Protein 4G1K (pdb70)

Nearest PDB structures (foldseek):
  4g1k-assembly2_C  TM=1.004E+00  e=1.295E-50  Burkholderia thailandensis E264
  6w4u-assembly1_A  TM=9.487E-01  e=5.910E-30  Stenotrophomonas maltophilia K279a
  8w05-assembly3_D  TM=9.568E-01  e=1.115E-27  synthetic construct
  8w08-assembly1_A  TM=9.536E-01  e=1.677E-27  synthetic construct
  4x22-assembly1_A-2  TM=9.622E-01  e=1.246E-25  Leptospira interrogans serovar Icterohaemorrhagiae str. RGA

Structure (mmCIF, N/CA/C/O backbone):
data_4G1K
#
_entry.id   4G1K
#
_cell.length_a   79.510
_cell.length_b   94.750
_cell.length_c   170.610
_cell.angle_alpha   90.000
_cell.angle_beta   90.000
_cell.angle_gamma   90.000
#
_symmetry.space_group_name_H-M   'P 21 21 21'
#
loop_
_entity.id
_entity.type
_entity.pdbx_description
1 polymer 'Triosephosphate isomerase'
2 non-polymer 'SODIUM ION'
3 non-polymer 1,2-ETHANEDIOL
4 non-polymer 'ACETATE ION'
5 water water
#
loop_
_atom_site.group_PDB
_atom_site.id
_atom_site.type_symbol
_atom_site.label_atom_id
_atom_site.label_alt_id
_atom_site.label_comp_id
_atom_site.label_asym_id
_atom_site.label_entity_id
_atom_site.label_seq_id
_atom_site.pdbx_PDB_ins_code
_atom_site.Cartn_x
_atom_site.Cartn_y
_atom_site.Cartn_z
_atom_site.occupancy
_atom_site.B_iso_or_equiv
_atom_site.auth_seq_id
_atom_site.auth_comp_id
_atom_site.auth_asym_id
_atom_site.auth_atom_id
_atom_site.pdbx_PDB_model_num
ATOM 1 N N . GLN A 1 25 ? 11.386 12.626 50.473 1.00 56.66 4 GLN A N 1
ATOM 2 C CA . GLN A 1 25 ? 12.134 13.176 49.296 1.00 60.04 4 GLN A CA 1
ATOM 3 C C . GLN A 1 25 ? 12.214 12.139 48.137 1.00 55.46 4 GLN A C 1
ATOM 4 O O . GLN A 1 25 ? 12.972 11.178 48.207 1.00 55.82 4 GLN A O 1
ATOM 6 N N . ARG A 1 26 ? 11.399 12.353 47.097 1.00 49.14 5 ARG A N 1
ATOM 7 C CA . ARG A 1 26 ? 11.279 11.478 45.891 1.00 40.45 5 ARG A CA 1
ATOM 8 C C . ARG A 1 26 ? 12.238 11.902 44.780 1.00 36.94 5 ARG A C 1
ATOM 9 O O . ARG A 1 26 ? 12.702 13.041 44.753 1.00 39.85 5 ARG A O 1
ATOM 17 N N . ILE A 1 27 ? 12.505 11.005 43.841 1.00 32.71 6 ILE A N 1
ATOM 18 C CA . ILE A 1 27 ? 13.460 11.293 42.752 1.00 31.62 6 ILE A CA 1
ATOM 19 C C . ILE A 1 27 ? 12.831 12.250 41.703 1.00 29.18 6 ILE A C 1
ATOM 20 O O . ILE A 1 27 ? 11.765 11.966 41.143 1.00 26.29 6 ILE A O 1
ATOM 25 N N . LYS A 1 28 ? 13.525 13.354 41.449 1.00 27.90 7 LYS A N 1
ATOM 26 C CA . LYS A 1 28 ? 13.182 14.310 40.401 1.00 27.37 7 LYS A CA 1
ATOM 27 C C . LYS A 1 28 ? 13.767 13.813 39.063 1.00 26.90 7 LYS A C 1
ATOM 28 O O . LYS A 1 28 ? 14.932 13.359 38.996 1.00 28.28 7 LYS A O 1
ATOM 30 N N . ARG A 1 29 ? 12.960 13.837 37.996 1.00 24.74 8 ARG A N 1
ATOM 31 C CA . ARG A 1 29 ? 13.432 13.334 36.709 1.00 24.45 8 ARG A CA 1
ATOM 32 C C . ARG A 1 29 ? 12.953 14.180 35.525 1.00 23.30 8 ARG A C 1
ATOM 33 O O . ARG A 1 29 ? 11.790 14.607 35.493 1.00 21.16 8 ARG A O 1
ATOM 41 N N . VAL A 1 30 ? 13.857 14.407 34.567 1.00 22.10 9 VAL A N 1
ATOM 42 C CA . VAL A 1 30 ? 13.498 15.037 33.298 1.00 22.17 9 VAL A CA 1
ATOM 43 C C . VAL A 1 30 ? 13.985 14.107 32.173 1.00 21.68 9 VAL A C 1
ATOM 44 O O . VAL A 1 30 ? 15.177 13.855 32.032 1.00 21.46 9 VAL A O 1
ATOM 48 N N . ILE A 1 31 ? 13.033 13.542 31.437 1.00 20.73 10 ILE A N 1
ATOM 49 C CA . ILE A 1 31 ? 13.310 12.515 30.463 1.00 20.70 10 ILE A CA 1
ATOM 50 C C . ILE A 1 31 ? 12.757 12.982 29.138 1.00 20.89 10 ILE A C 1
ATOM 51 O O . ILE A 1 31 ? 11.559 13.273 29.016 1.00 20.26 10 ILE A O 1
ATOM 56 N N . GLY A 1 32 ? 13.624 13.044 28.134 1.00 20.64 11 GLY A N 1
ATOM 57 C CA . GLY A 1 32 ? 13.187 13.452 26.790 1.00 19.66 11 GLY A CA 1
ATOM 58 C C . GLY A 1 32 ? 12.676 12.291 25.977 1.00 19.02 11 GLY A C 1
ATOM 59 O O . GLY A 1 32 ? 13.285 11.218 25.933 1.00 19.06 11 GLY A O 1
ATOM 60 N N . ASN A 1 33 ? 11.532 12.471 25.366 1.00 18.20 12 ASN A N 1
ATOM 61 C CA . ASN A 1 33 ? 11.014 11.479 24.453 1.00 17.40 12 ASN A CA 1
ATOM 62 C C . ASN A 1 33 ? 11.205 12.074 23.085 1.00 16.93 12 ASN A C 1
ATOM 63 O O . ASN A 1 33 ? 10.427 12.923 22.652 1.00 16.96 12 ASN A O 1
ATOM 68 N N . TRP A 1 34 ? 12.223 11.602 22.377 1.00 17.20 13 TRP A N 1
ATOM 69 C CA . TRP A 1 34 ? 12.473 12.079 21.013 1.00 17.30 13 TRP A CA 1
ATOM 70 C C . TRP A 1 34 ? 11.397 11.706 20.014 1.00 17.58 13 TRP A C 1
ATOM 71 O O . TRP A 1 34 ? 11.311 12.359 18.953 1.00 18.69 13 TRP A O 1
ATOM 82 N N . LYS A 1 35 ? 10.575 10.688 20.331 1.00 16.14 14 LYS A N 1
ATOM 83 C CA . LYS A 1 35 ? 9.593 10.146 19.398 1.00 15.70 14 LYS A CA 1
ATOM 84 C C . LYS A 1 35 ? 10.332 9.758 18.129 1.00 16.16 14 LYS A C 1
ATOM 85 O O . LYS A 1 35 ? 11.445 9.294 18.235 1.00 16.99 14 LYS A O 1
ATOM 91 N N . MET A 1 36 ? 9.725 9.866 16.956 1.00 16.02 15 MET A N 1
ATOM 92 C CA . MET A 1 36 ? 10.337 9.340 15.755 1.00 16.06 15 MET A CA 1
ATOM 93 C C . MET A 1 36 ? 11.093 10.434 15.032 1.00 16.91 15 MET A C 1
ATOM 94 O O . MET A 1 36 ? 10.701 10.888 13.957 1.00 17.54 15 MET A O 1
ATOM 99 N N . HIS A 1 37 ? 12.192 10.836 15.645 1.00 17.87 16 HIS A N 1
ATOM 100 C CA . HIS A 1 37 ? 13.089 11.862 15.146 1.00 18.72 16 HIS A CA 1
ATOM 101 C C . HIS A 1 37 ? 14.515 11.398 15.345 1.00 18.88 16 HIS A C 1
ATOM 102 O O . HIS A 1 37 ? 14.804 10.641 16.262 1.00 18.69 16 HIS A O 1
ATOM 109 N N . GLY A 1 38 ? 15.406 11.805 14.457 1.00 18.99 17 GLY A N 1
ATOM 110 C CA . GLY A 1 38 ? 16.824 11.597 14.648 1.00 19.99 17 GLY A CA 1
ATOM 111 C C . GLY A 1 38 ? 17.489 10.726 13.602 1.00 20.02 17 GLY A C 1
ATOM 112 O O . GLY A 1 38 ? 16.909 9.745 13.102 1.00 22.47 17 GLY A O 1
ATOM 113 N N . ARG A 1 39 ? 18.688 11.141 13.249 1.00 20.06 18 ARG A N 1
ATOM 114 C CA . ARG A 1 39 ? 19.601 10.418 12.373 1.00 20.81 18 ARG A CA 1
ATOM 115 C C . ARG A 1 39 ? 20.972 10.500 13.041 1.00 20.00 18 ARG A C 1
ATOM 116 O O . ARG A 1 39 ? 21.189 11.366 13.891 1.00 19.12 18 ARG A O 1
ATOM 124 N N . LEU A 1 40 ? 21.894 9.628 12.645 1.00 20.25 19 LEU A N 1
ATOM 125 C CA . LEU A 1 40 ? 23.189 9.497 13.329 1.00 21.04 19 LEU A CA 1
ATOM 126 C C . LEU A 1 40 ? 23.862 10.841 13.636 1.00 22.44 19 LEU A C 1
ATOM 127 O O . LEU A 1 40 ? 24.197 11.133 14.799 1.00 22.78 19 LEU A O 1
ATOM 132 N N . SER A 1 41 ? 24.019 11.699 12.639 1.00 23.40 20 SER A N 1
ATOM 133 C CA . SER A 1 41 ? 24.870 12.861 12.902 1.00 25.76 20 SER A CA 1
ATOM 134 C C . SER A 1 41 ? 24.153 13.941 13.718 1.00 24.92 20 SER A C 1
ATOM 135 O O . SER A 1 41 ? 24.771 14.518 14.613 1.00 28.14 20 SER A O 1
ATOM 138 N N . GLY A 1 42 ? 22.860 14.157 13.496 1.00 22.90 21 GLY A N 1
ATOM 139 C CA . GLY A 1 42 ? 22.053 15.027 14.386 1.00 22.71 21 GLY A CA 1
ATOM 140 C C . GLY A 1 42 ? 21.943 14.492 15.836 1.00 22.99 21 GLY A C 1
ATOM 141 O O . GLY A 1 42 ? 21.972 15.264 16.788 1.00 21.45 21 GLY A O 1
ATOM 142 N N . ASN A 1 43 ? 21.834 13.162 15.988 1.00 22.76 22 ASN A N 1
ATOM 143 C CA . ASN A 1 43 ? 21.850 12.515 17.306 1.00 22.94 22 ASN A CA 1
ATOM 144 C C . ASN A 1 43 ? 23.174 12.811 18.042 1.00 25.17 22 ASN A C 1
ATOM 145 O O . ASN A 1 43 ? 23.175 13.120 19.237 1.00 25.37 22 ASN A O 1
ATOM 150 N N . GLN A 1 44 ? 24.290 12.714 17.338 1.00 26.60 23 GLN A N 1
ATOM 151 C CA . GLN A 1 44 ? 25.567 12.993 17.982 1.00 29.21 23 GLN A CA 1
ATOM 152 C C . GLN A 1 44 ? 25.657 14.446 18.454 1.00 27.34 23 GLN A C 1
ATOM 153 O O . GLN A 1 44 ? 26.116 14.715 19.548 1.00 26.68 23 GLN A O 1
ATOM 159 N N . ALA A 1 45 ? 25.184 15.372 17.642 1.00 27.76 24 ALA A N 1
ATOM 160 C CA . ALA A 1 45 ? 25.181 16.788 18.053 1.00 28.81 24 ALA A CA 1
ATOM 161 C C . ALA A 1 45 ? 24.316 16.999 19.297 1.00 27.83 24 ALA A C 1
ATOM 162 O O . ALA A 1 45 ? 24.780 17.599 20.259 1.00 30.68 24 ALA A O 1
ATOM 164 N N . LEU A 1 46 ? 23.075 16.511 19.290 1.00 27.18 25 LEU A N 1
ATOM 165 C CA . LEU A 1 46 ? 22.147 16.690 20.450 1.00 26.48 25 LEU A CA 1
ATOM 166 C C . LEU A 1 46 ? 22.692 16.039 21.718 1.00 27.25 25 LEU A C 1
ATOM 167 O O . LEU A 1 46 ? 22.720 16.659 22.780 1.00 27.49 25 LEU A O 1
ATOM 172 N N . LEU A 1 47 ? 23.226 14.825 21.570 1.00 27.97 26 LEU A N 1
ATOM 173 C CA . LEU A 1 47 ? 23.774 14.070 22.690 1.00 28.67 26 LEU A CA 1
ATOM 174 C C . LEU A 1 47 ? 24.998 14.740 23.286 1.00 33.02 26 LEU A C 1
ATOM 175 O O . LEU A 1 47 ? 25.093 14.808 24.498 1.00 37.84 26 LEU A O 1
ATOM 180 N N . THR A 1 48 ? 25.895 15.299 22.465 1.00 36.02 27 THR A N 1
ATOM 181 C CA . THR A 1 48 ? 27.087 16.021 22.989 1.00 36.30 27 THR A CA 1
ATOM 182 C C . THR A 1 48 ? 26.675 17.268 23.713 1.00 36.64 27 THR A C 1
ATOM 183 O O . THR A 1 48 ? 27.123 17.493 24.814 1.00 38.03 27 THR A O 1
ATOM 186 N N . GLU A 1 49 ? 25.820 18.084 23.097 1.00 36.25 28 GLU A N 1
ATOM 187 C CA . GLU A 1 49 ? 25.329 19.292 23.746 1.00 36.97 28 GLU A CA 1
ATOM 188 C C . GLU A 1 49 ? 24.658 18.998 25.077 1.00 36.68 28 GLU A C 1
ATOM 189 O O . GLU A 1 49 ? 24.908 19.693 26.063 1.00 39.35 28 GLU A O 1
ATOM 195 N N . VAL A 1 50 ? 23.790 17.985 25.115 1.00 35.82 29 VAL A N 1
ATOM 196 C CA . VAL A 1 50 ? 23.060 17.669 26.339 1.00 32.98 29 VAL A CA 1
ATOM 197 C C . VAL A 1 50 ? 23.997 17.166 27.424 1.00 34.40 29 VAL A C 1
ATOM 198 O O . VAL A 1 50 ? 23.895 17.619 28.569 1.00 33.45 29 VAL A O 1
ATOM 202 N N . ALA A 1 51 ? 24.920 16.270 27.066 1.00 36.09 30 ALA A N 1
ATOM 203 C CA . ALA A 1 51 ? 25.892 15.736 28.028 1.00 38.42 30 ALA A CA 1
ATOM 204 C C . ALA A 1 51 ? 26.757 16.891 28.616 1.00 44.96 30 ALA A C 1
ATOM 205 O O . ALA A 1 51 ? 26.941 16.979 29.836 1.00 46.36 30 ALA A O 1
ATOM 207 N N . GLN A 1 52 ? 27.213 17.811 27.760 1.00 48.00 31 GLN A N 1
ATOM 208 C CA . GLN A 1 52 ? 28.048 18.929 28.205 1.00 50.67 31 GLN A CA 1
ATOM 209 C C . GLN A 1 52 ? 27.230 19.876 29.095 1.00 53.62 31 GLN A C 1
ATOM 210 O O . GLN A 1 52 ? 27.674 20.249 30.176 1.00 59.81 31 GLN A O 1
ATOM 212 N N . GLY A 1 53 ? 26.014 20.221 28.678 1.00 52.90 32 GLY A N 1
ATOM 213 C CA . GLY A 1 53 ? 25.141 21.117 29.469 1.00 47.82 32 GLY A CA 1
ATOM 214 C C . GLY A 1 53 ? 24.646 20.533 30.777 1.00 46.39 32 GLY A C 1
ATOM 215 O O . GLY A 1 53 ? 24.388 21.260 31.736 1.00 45.11 32 GLY A O 1
ATOM 216 N N . ALA A 1 54 ? 24.552 19.208 30.834 1.00 49.27 33 ALA A N 1
ATOM 217 C CA . ALA A 1 54 ? 24.018 18.526 32.007 1.00 51.32 33 ALA A CA 1
ATOM 218 C C . ALA A 1 54 ? 24.906 18.740 33.244 1.00 54.78 33 ALA A C 1
ATOM 219 O O . ALA A 1 54 ? 24.420 18.661 34.370 1.00 54.58 33 ALA A O 1
ATOM 221 N N . GLN A 1 55 ? 26.194 19.006 33.020 1.00 57.26 34 GLN A N 1
ATOM 222 C CA . GLN A 1 55 ? 27.163 19.257 34.099 1.00 61.70 34 GLN A CA 1
ATOM 223 C C . GLN A 1 55 ? 26.747 20.461 34.984 1.00 63.19 34 GLN A C 1
ATOM 224 O O . GLN A 1 55 ? 27.089 20.515 36.151 1.00 63.98 34 GLN A O 1
ATOM 226 N N . ALA A 1 56 ? 26.010 21.408 34.404 1.00 61.64 35 ALA A N 1
ATOM 227 C CA . ALA A 1 56 ? 25.527 22.610 35.080 1.00 57.58 35 ALA A CA 1
ATOM 228 C C . ALA A 1 56 ? 24.135 22.483 35.753 1.00 59.57 35 ALA A C 1
ATOM 229 O O . ALA A 1 56 ? 23.670 23.424 36.384 1.00 61.13 35 ALA A O 1
ATOM 231 N N . VAL A 1 57 ? 23.464 21.344 35.618 1.00 56.47 36 VAL A N 1
ATOM 232 C CA . VAL A 1 57 ? 22.135 21.157 36.211 1.00 52.70 36 VAL A CA 1
ATOM 233 C C . VAL A 1 57 ? 22.315 20.672 37.630 1.00 52.06 36 VAL A C 1
ATOM 234 O O . VAL A 1 57 ? 23.210 19.890 37.887 1.00 49.39 36 VAL A O 1
ATOM 238 N N . HIS A 1 58 ? 21.447 21.102 38.545 1.00 55.19 37 HIS A N 1
ATOM 239 C CA . HIS A 1 58 ? 21.554 20.675 39.946 1.00 58.93 37 HIS A CA 1
ATOM 240 C C . HIS A 1 58 ? 21.583 19.185 40.004 1.00 55.10 37 HIS A C 1
ATOM 241 O O . HIS A 1 58 ? 20.914 18.514 39.218 1.00 59.28 37 HIS A O 1
ATOM 248 N N . ASP A 1 59 ? 22.356 18.648 40.933 1.00 53.22 38 ASP A N 1
ATOM 249 C CA . ASP A 1 59 ? 22.667 17.232 40.936 1.00 52.75 38 ASP A CA 1
ATOM 250 C C . ASP A 1 59 ? 21.548 16.307 41.408 1.00 54.68 38 ASP A C 1
ATOM 251 O O . ASP A 1 59 ? 21.674 15.088 41.346 1.00 59.48 38 ASP A O 1
ATOM 253 N N . ASN A 1 60 ? 20.448 16.846 41.893 1.00 55.84 39 ASN A N 1
ATOM 254 C CA . ASN A 1 60 ? 19.332 15.976 42.244 1.00 54.39 39 ASN A CA 1
ATOM 255 C C . ASN A 1 60 ? 18.400 15.672 41.027 1.00 48.03 39 ASN A C 1
ATOM 256 O O . ASN A 1 60 ? 17.452 14.918 41.177 1.00 43.25 39 ASN A O 1
ATOM 261 N N . VAL A 1 61 ? 18.660 16.238 39.848 1.00 41.64 40 VAL A N 1
ATOM 262 C CA . VAL A 1 61 ? 17.806 15.952 38.696 1.00 38.50 40 VAL A CA 1
ATOM 263 C C . VAL A 1 61 ? 18.350 14.791 37.874 1.00 35.23 40 VAL A C 1
ATOM 264 O O . VAL A 1 61 ? 19.450 14.866 37.364 1.00 36.34 40 VAL A O 1
ATOM 268 N N . ALA A 1 62 ? 17.597 13.703 37.795 1.00 32.09 41 ALA A N 1
ATOM 269 C CA . ALA A 1 62 ? 17.966 12.568 36.965 1.00 30.72 41 ALA A CA 1
ATOM 270 C C . ALA A 1 62 ? 17.527 12.844 35.510 1.00 29.58 41 ALA A C 1
ATOM 271 O O . ALA A 1 62 ? 16.336 12.947 35.234 1.00 28.97 41 ALA A O 1
ATOM 273 N N . ILE A 1 63 ? 18.503 12.984 34.608 1.00 27.61 42 ILE A N 1
ATOM 274 C CA . ILE A 1 63 ? 18.281 13.382 33.229 1.00 25.82 42 ILE A CA 1
ATOM 275 C C . ILE A 1 63 ? 18.445 12.165 32.342 1.00 24.08 42 ILE A C 1
ATOM 276 O O . ILE A 1 63 ? 19.411 11.405 32.481 1.00 22.97 42 ILE A O 1
ATOM 281 N N . GLY A 1 64 ? 17.500 11.985 31.420 1.00 22.16 43 GLY A N 1
ATOM 282 C CA . GLY A 1 64 ? 17.519 10.827 30.526 1.00 20.57 43 GLY A CA 1
ATOM 283 C C . GLY A 1 64 ? 16.931 11.136 29.164 1.00 19.71 43 GLY A C 1
ATOM 284 O O . GLY A 1 64 ? 16.128 12.089 29.022 1.00 18.98 43 GLY A O 1
ATOM 285 N N . VAL A 1 65 ? 17.322 10.344 28.162 1.00 18.78 44 VAL A N 1
ATOM 286 C CA . VAL A 1 65 ? 16.747 10.460 26.823 1.00 18.21 44 VAL A CA 1
ATOM 287 C C . VAL A 1 65 ? 16.277 9.094 26.299 1.00 18.49 44 VAL A C 1
ATOM 288 O O . VAL A 1 65 ? 17.017 8.085 26.391 1.00 19.25 44 VAL A O 1
ATOM 292 N N . CYS A 1 66 ? 15.070 9.053 25.758 1.00 17.11 45 CYS A N 1
ATOM 293 C CA . CYS A 1 66 ? 14.558 7.846 25.111 1.00 17.67 45 CYS A CA 1
ATOM 294 C C . CYS A 1 66 ? 14.536 7.982 23.580 1.00 17.21 45 CYS A C 1
ATOM 295 O O . CYS A 1 66 ? 13.808 8.816 23.030 1.00 16.28 45 CYS A O 1
ATOM 298 N N . VAL A 1 67 ? 15.357 7.139 22.937 1.00 16.83 46 VAL A N 1
ATOM 299 C CA . VAL A 1 67 ? 15.721 7.247 21.557 1.00 16.48 46 VAL A CA 1
ATOM 300 C C . VAL A 1 67 ? 15.083 6.128 20.732 1.00 17.42 46 VAL A C 1
ATOM 301 O O . VAL A 1 67 ? 14.663 5.095 21.290 1.00 17.93 46 VAL A O 1
ATOM 305 N N . PRO A 1 68 ? 14.987 6.311 19.403 1.00 16.41 47 PRO A N 1
ATOM 306 C CA . PRO A 1 68 ? 14.472 5.237 18.580 1.00 16.06 47 PRO A CA 1
ATOM 307 C C . PRO A 1 68 ? 15.399 4.003 18.610 1.00 16.51 47 PRO A C 1
ATOM 308 O O . PRO A 1 68 ? 16.641 4.146 18.704 1.00 17.12 47 PRO A O 1
ATOM 312 N N . PHE A 1 69 ? 14.798 2.814 18.503 1.00 15.38 48 PHE A N 1
ATOM 313 C CA . PHE A 1 69 ? 15.518 1.547 18.705 1.00 15.80 48 PHE A CA 1
ATOM 314 C C . PHE A 1 69 ? 16.902 1.431 18.046 1.00 15.30 48 PHE A C 1
ATOM 315 O O . PHE A 1 69 ? 17.851 1.017 18.676 1.00 15.35 48 PHE A O 1
ATOM 323 N N . PRO A 1 70 ? 17.026 1.770 16.767 1.00 15.01 49 PRO A N 1
ATOM 324 C CA . PRO A 1 70 ? 18.317 1.531 16.113 1.00 15.14 49 PRO A CA 1
ATOM 325 C C . PRO A 1 70 ? 19.482 2.343 16.679 1.00 15.27 49 PRO A C 1
ATOM 326 O O . PRO A 1 70 ? 20.641 1.991 16.407 1.00 15.30 49 PRO A O 1
ATOM 330 N N . TYR A 1 71 ? 19.183 3.360 17.474 1.00 15.09 50 TYR A N 1
ATOM 331 C CA . TYR A 1 71 ? 20.215 4.302 17.984 1.00 16.17 50 TYR A CA 1
ATOM 332 C C . TYR A 1 71 ? 20.576 4.040 19.442 1.00 16.35 50 TYR A C 1
ATOM 333 O O . TYR A 1 71 ? 21.323 4.807 20.044 1.00 16.74 50 TYR A O 1
ATOM 342 N N . LEU A 1 72 ? 20.058 2.962 20.011 1.00 15.84 51 LEU A N 1
ATOM 343 C CA . LEU A 1 72 ? 20.468 2.614 21.389 1.00 15.74 51 LEU A CA 1
ATOM 344 C C . LEU A 1 72 ? 21.992 2.419 21.501 1.00 16.58 51 LEU A C 1
ATOM 345 O O . LEU A 1 72 ? 22.564 2.816 22.510 1.00 17.66 51 LEU A O 1
ATOM 350 N N . ALA A 1 73 ? 22.619 1.787 20.511 1.00 16.77 52 ALA A N 1
ATOM 351 C CA . ALA A 1 73 ? 24.049 1.536 20.561 1.00 18.47 52 ALA A CA 1
ATOM 352 C C . ALA A 1 73 ? 24.806 2.870 20.518 1.00 20.16 52 ALA A C 1
ATOM 353 O O . ALA A 1 73 ? 25.765 3.088 21.258 1.00 21.06 52 ALA A O 1
ATOM 355 N N . GLN A 1 74 ? 24.315 3.795 19.697 1.00 21.58 53 GLN A N 1
ATOM 356 C CA . GLN A 1 74 ? 24.904 5.136 19.611 1.00 22.06 53 GLN A CA 1
ATOM 357 C C . GLN A 1 74 ? 24.732 5.874 20.914 1.00 22.70 53 GLN A C 1
ATOM 358 O O . GLN A 1 74 ? 25.668 6.511 21.390 1.00 23.90 53 GLN A O 1
ATOM 364 N N . ALA A 1 75 ? 23.549 5.820 21.509 1.00 22.24 54 ALA A N 1
ATOM 365 C CA . ALA A 1 75 ? 23.328 6.524 22.774 1.00 22.22 54 ALA A CA 1
ATOM 366 C C . ALA A 1 75 ? 24.287 5.949 23.842 1.00 22.02 54 ALA A C 1
ATOM 367 O O . ALA A 1 75 ? 24.979 6.693 24.532 1.00 22.27 54 ALA A O 1
ATOM 369 N N . GLN A 1 76 ? 24.389 4.622 23.933 1.00 22.49 55 GLN A N 1
ATOM 370 C CA . GLN A 1 76 ? 25.332 4.035 24.882 1.00 23.31 55 GLN A CA 1
ATOM 371 C C . GLN A 1 76 ? 26.794 4.549 24.636 1.00 24.83 55 GLN A C 1
ATOM 372 O O . GLN A 1 76 ? 27.462 4.974 25.567 1.00 24.17 55 GLN A O 1
ATOM 378 N N . ALA A 1 77 ? 27.270 4.479 23.399 1.00 25.14 56 ALA A N 1
ATOM 379 C CA . ALA A 1 77 ? 28.667 4.826 23.084 1.00 28.03 56 ALA A CA 1
ATOM 380 C C . ALA A 1 77 ? 28.957 6.302 23.437 1.00 29.36 56 ALA A C 1
ATOM 381 O O . ALA A 1 77 ? 29.984 6.634 23.984 1.00 29.49 56 ALA A O 1
ATOM 383 N N . GLN A 1 78 ? 27.978 7.156 23.235 1.00 31.60 57 GLN A N 1
ATOM 384 C CA . GLN A 1 78 ? 28.140 8.540 23.520 1.00 34.48 57 GLN A CA 1
ATOM 385 C C . GLN A 1 78 ? 27.918 8.965 24.999 1.00 33.68 57 GLN A C 1
ATOM 386 O O . GLN A 1 78 ? 28.574 9.891 25.468 1.00 34.07 57 GLN A O 1
ATOM 392 N N . LEU A 1 79 ? 27.032 8.299 25.734 1.00 30.17 58 LEU A N 1
ATOM 393 C CA . LEU A 1 79 ? 26.658 8.748 27.077 1.00 30.39 58 LEU A CA 1
ATOM 394 C C . LEU A 1 79 ? 27.221 7.939 28.253 1.00 30.70 58 LEU A C 1
ATOM 395 O O . LEU A 1 79 ? 27.197 8.398 29.392 1.00 31.49 58 LEU A O 1
ATOM 400 N N . GLN A 1 80 ? 27.672 6.728 27.974 1.00 32.77 59 GLN A N 1
ATOM 401 C CA . GLN A 1 80 ? 28.239 5.811 28.967 1.00 36.96 59 GLN A CA 1
ATOM 402 C C . GLN A 1 80 ? 29.207 6.515 29.933 1.00 37.38 59 GLN A C 1
ATOM 403 O O . GLN A 1 80 ? 30.069 7.280 29.506 1.00 33.44 59 GLN A O 1
ATOM 409 N N . GLY A 1 81 ? 29.071 6.238 31.220 1.00 39.28 60 GLY A N 1
ATOM 410 C CA . GLY A 1 81 ? 29.935 6.832 32.227 1.00 42.56 60 GLY A CA 1
ATOM 411 C C . GLY A 1 81 ? 29.496 8.201 32.707 1.00 44.30 60 GLY A C 1
ATOM 412 O O . GLY A 1 81 ? 30.039 8.688 33.687 1.00 54.30 60 GLY A O 1
ATOM 413 N N . GLY A 1 82 ? 28.530 8.838 32.044 1.00 42.81 61 GLY A N 1
ATOM 414 C CA . GLY A 1 82 ? 28.090 10.202 32.413 1.00 40.28 61 GLY A CA 1
ATOM 415 C C . GLY A 1 82 ? 26.817 10.219 33.236 1.00 39.31 61 GLY A C 1
ATOM 416 O O . GLY A 1 82 ? 26.346 9.176 33.691 1.00 37.87 61 GLY A O 1
ATOM 417 N N . ARG A 1 83 ? 26.240 11.399 33.448 1.00 38.87 62 ARG A N 1
ATOM 418 C CA . ARG A 1 83 ? 25.024 11.474 34.275 1.00 38.48 62 ARG A CA 1
ATOM 419 C C . ARG A 1 83 ? 23.713 11.386 33.487 1.00 33.95 62 ARG A C 1
ATOM 420 O O . ARG A 1 83 ? 22.626 11.372 34.107 1.00 31.16 62 ARG A O 1
ATOM 428 N N . VAL A 1 84 ? 23.807 11.357 32.147 1.00 29.17 63 VAL A N 1
ATOM 429 C CA . VAL A 1 84 ? 22.628 11.248 31.310 1.00 27.71 63 VAL A CA 1
ATOM 430 C C . VAL A 1 84 ? 22.340 9.790 31.004 1.00 26.65 63 VAL A C 1
ATOM 431 O O . VAL A 1 84 ? 23.172 9.101 30.402 1.00 26.95 63 VAL A O 1
ATOM 435 N N . SER A 1 85 ? 21.166 9.315 31.432 1.00 24.81 64 SER A N 1
ATOM 436 C CA . SER A 1 85 ? 20.686 7.964 31.081 1.00 23.33 64 SER A CA 1
ATOM 437 C C . SER A 1 85 ? 19.986 7.904 29.733 1.00 21.48 64 SER A C 1
ATOM 438 O O . SER A 1 85 ? 19.578 8.926 29.208 1.00 22.47 64 SER A O 1
ATOM 441 N N . TRP A 1 86 ? 19.774 6.698 29.213 1.00 20.04 65 TRP A N 1
ATOM 442 C CA . TRP A 1 86 ? 19.017 6.516 27.964 1.00 19.03 65 TRP A CA 1
ATOM 443 C C . TRP A 1 86 ? 18.029 5.341 28.055 1.00 18.10 65 TRP A C 1
ATOM 444 O O . TRP A 1 86 ? 18.035 4.566 29.010 1.00 17.61 65 TRP A O 1
ATOM 455 N N . GLY A 1 87 ? 17.145 5.235 27.069 1.00 17.49 66 GLY A N 1
ATOM 456 C CA . GLY A 1 87 ? 16.062 4.238 27.090 1.00 16.87 66 GLY A CA 1
ATOM 457 C C . GLY A 1 87 ? 15.370 4.092 25.746 1.00 15.16 66 GLY A C 1
ATOM 458 O O . GLY A 1 87 ? 15.651 4.861 24.819 1.00 14.73 66 GLY A O 1
ATOM 459 N N . SER A 1 88 ? 14.461 3.117 25.666 1.00 13.79 67 SER A N 1
ATOM 460 C CA . SER A 1 88 ? 13.625 2.944 24.482 1.00 13.39 67 SER A CA 1
ATOM 461 C C . SER A 1 88 ? 12.272 3.627 24.664 1.00 13.80 67 SER A C 1
ATOM 462 O O . SER A 1 88 ? 11.890 4.059 25.780 1.00 13.84 67 SER A O 1
ATOM 465 N N . GLN A 1 89 ? 11.522 3.682 23.580 1.00 13.93 68 GLN A N 1
ATOM 466 C CA . GLN A 1 89 ? 10.215 4.339 23.598 1.00 13.93 68 GLN A CA 1
ATOM 467 C C . GLN A 1 89 ? 9.082 3.304 23.714 1.00 13.84 68 GLN A C 1
ATOM 468 O O . GLN A 1 89 ? 7.918 3.671 23.718 1.00 12.99 68 GLN A O 1
ATOM 474 N N . ASP A 1 90 ? 9.447 2.013 23.787 1.00 14.06 69 ASP A N 1
ATOM 475 C CA . ASP A 1 90 ? 8.479 0.894 23.883 1.00 14.12 69 ASP A CA 1
ATOM 476 C C . ASP A 1 90 ? 9.281 -0.383 24.206 1.00 14.52 69 ASP A C 1
ATOM 477 O O . ASP A 1 90 ? 10.522 -0.429 23.992 1.00 14.15 69 ASP A O 1
ATOM 482 N N . VAL A 1 91 ? 8.582 -1.417 24.666 1.00 14.22 70 VAL A N 1
ATOM 483 C CA . VAL A 1 91 ? 9.097 -2.802 24.635 1.00 13.97 70 VAL A CA 1
ATOM 484 C C . VAL A 1 91 ? 7.932 -3.748 24.391 1.00 14.52 70 VAL A C 1
ATOM 485 O O . VAL A 1 91 ? 6.757 -3.386 24.666 1.00 15.43 70 VAL A O 1
ATOM 489 N N . SER A 1 92 ? 8.220 -4.945 23.901 1.00 14.31 71 SER A N 1
ATOM 490 C CA . SER A 1 92 ? 7.203 -5.946 23.702 1.00 15.13 71 SER A CA 1
ATOM 491 C C . SER A 1 92 ? 6.547 -6.381 25.005 1.00 16.73 71 SER A C 1
ATOM 492 O O . SER A 1 92 ? 7.173 -6.314 26.087 1.00 17.83 71 SER A O 1
ATOM 495 N N . ALA A 1 93 ? 5.314 -6.865 24.894 1.00 17.28 72 ALA A N 1
ATOM 496 C CA . ALA A 1 93 ? 4.618 -7.547 25.981 1.00 18.31 72 ALA A CA 1
ATOM 497 C C . ALA A 1 93 ? 5.174 -8.972 26.248 1.00 19.96 72 ALA A C 1
ATOM 498 O O . ALA A 1 93 ? 4.849 -9.605 27.268 1.00 19.94 72 ALA A O 1
ATOM 500 N N . HIS A 1 94 ? 6.002 -9.476 25.349 1.00 21.66 73 HIS A N 1
ATOM 501 C CA . HIS A 1 94 ? 6.573 -10.834 25.491 1.00 23.27 73 HIS A CA 1
ATOM 502 C C . HIS A 1 94 ? 8.065 -10.796 25.515 1.00 22.68 73 HIS A C 1
ATOM 503 O O . HIS A 1 94 ? 8.666 -9.790 25.150 1.00 22.61 73 HIS A O 1
ATOM 510 N N . GLU A 1 95 ? 8.678 -11.888 25.944 1.00 25.09 74 GLU A N 1
ATOM 511 C CA . GLU A 1 95 ? 10.145 -11.985 26.066 1.00 27.35 74 GLU A CA 1
ATOM 512 C C . GLU A 1 95 ? 10.754 -12.447 24.724 1.00 25.09 74 GLU A C 1
ATOM 513 O O . GLU A 1 95 ? 11.865 -12.049 24.376 1.00 23.08 74 GLU A O 1
ATOM 519 N N . GLN A 1 96 ? 10.007 -13.265 23.980 1.00 23.42 75 GLN A N 1
ATOM 520 C CA . GLN A 1 96 ? 10.444 -13.705 22.671 1.00 24.51 75 GLN A CA 1
ATOM 521 C C . GLN A 1 96 ? 9.282 -14.284 21.887 1.00 21.37 75 GLN A C 1
ATOM 522 O O . GLN A 1 96 ? 8.292 -14.656 22.458 1.00 19.49 75 GLN A O 1
ATOM 528 N N . GLY A 1 97 ? 9.449 -14.402 20.576 1.00 19.61 76 GLY A N 1
ATOM 529 C CA . GLY A 1 97 ? 8.487 -15.145 19.750 1.00 18.92 76 GLY A CA 1
ATOM 530 C C . GLY A 1 97 ? 8.109 -14.542 18.396 1.00 17.97 76 GLY A C 1
ATOM 531 O O . GLY A 1 97 ? 8.803 -13.692 17.838 1.00 17.14 76 GLY A O 1
ATOM 532 N N . ALA A 1 98 ? 6.995 -15.033 17.887 1.00 17.60 77 ALA A N 1
ATOM 533 C CA . ALA A 1 98 ? 6.515 -14.781 16.531 1.00 17.18 77 ALA A CA 1
ATOM 534 C C . ALA A 1 98 ? 5.740 -13.439 16.541 1.00 16.87 77 ALA A C 1
ATOM 535 O O . ALA A 1 98 ? 4.507 -13.410 16.376 1.00 16.39 77 ALA A O 1
ATOM 537 N N . TYR A 1 99 ? 6.499 -12.351 16.738 1.00 16.71 78 TYR A N 1
ATOM 538 C CA . TYR A 1 99 ? 5.980 -10.989 16.874 1.00 16.79 78 TYR A CA 1
ATOM 539 C C . TYR A 1 99 ? 6.817 -10.065 15.958 1.00 16.38 78 TYR A C 1
ATOM 540 O O . TYR A 1 99 ? 7.603 -9.185 16.429 1.00 15.73 78 TYR A O 1
ATOM 549 N N . THR A 1 100 ? 6.661 -10.265 14.645 1.00 15.39 79 THR A N 1
ATOM 550 C CA . THR A 1 100 ? 7.491 -9.552 13.691 1.00 15.23 79 THR A CA 1
ATOM 551 C C . THR A 1 100 ? 7.486 -8.053 13.974 1.00 15.37 79 THR A C 1
ATOM 552 O O . THR A 1 100 ? 6.415 -7.447 14.192 1.00 16.31 79 THR A O 1
ATOM 556 N N . GLY A 1 101 ? 8.676 -7.461 13.978 1.00 15.56 80 GLY A N 1
ATOM 557 C CA . GLY A 1 101 ? 8.857 -6.021 14.215 1.00 15.54 80 GLY A CA 1
ATOM 558 C C . GLY A 1 101 ? 9.000 -5.549 15.670 1.00 15.89 80 GLY A C 1
ATOM 559 O O . GLY A 1 101 ? 9.475 -4.444 15.916 1.00 16.67 80 GLY A O 1
ATOM 560 N N . GLU A 1 102 ? 8.585 -6.367 16.627 1.00 15.74 81 GLU A N 1
ATOM 561 C CA . GLU A 1 102 ? 8.643 -6.006 18.041 1.00 15.56 81 GLU A CA 1
ATOM 562 C C . GLU A 1 102 ? 10.026 -6.207 18.643 1.00 14.52 81 GLU A C 1
ATOM 563 O O . GLU A 1 102 ? 10.791 -7.087 18.212 1.00 14.14 81 GLU A O 1
ATOM 569 N N . VAL A 1 103 ? 10.340 -5.391 19.651 1.00 13.40 82 VAL A N 1
ATOM 570 C CA . VAL A 1 103 ? 11.602 -5.461 20.327 1.00 12.92 82 VAL A CA 1
ATOM 571 C C . VAL A 1 103 ? 11.419 -5.807 21.774 1.00 12.94 82 VAL A C 1
ATOM 572 O O . VAL A 1 103 ? 10.652 -5.159 22.481 1.00 12.41 82 VAL A O 1
ATOM 576 N N . ALA A 1 104 ? 12.168 -6.818 22.235 1.00 13.25 83 ALA A N 1
ATOM 577 C CA . ALA A 1 104 ? 12.052 -7.300 23.609 1.00 13.12 83 ALA A CA 1
ATOM 578 C C . ALA A 1 104 ? 12.821 -6.406 24.575 1.00 13.48 83 ALA A C 1
ATOM 579 O O . ALA A 1 104 ? 13.855 -5.781 24.237 1.00 14.06 83 ALA A O 1
ATOM 581 N N . ALA A 1 105 ? 12.294 -6.294 25.784 1.00 13.74 84 ALA A N 1
ATOM 582 C CA . ALA A 1 105 ? 12.953 -5.571 26.870 1.00 14.01 84 ALA A CA 1
ATOM 583 C C . ALA A 1 105 ? 14.400 -6.056 27.036 1.00 14.28 84 ALA A C 1
ATOM 584 O O . ALA A 1 105 ? 15.334 -5.257 27.258 1.00 13.62 84 ALA A O 1
ATOM 586 N N . GLY A 1 106 ? 14.578 -7.369 26.973 1.00 14.75 85 GLY A N 1
ATOM 587 C CA . GLY A 1 106 ? 15.947 -7.964 27.020 1.00 15.63 85 GLY A CA 1
ATOM 588 C C . GLY A 1 106 ? 16.921 -7.436 25.970 1.00 16.01 85 GLY A C 1
ATOM 589 O O . GLY A 1 106 ? 18.134 -7.334 26.212 1.00 16.45 85 GLY A O 1
ATOM 590 N N . MET A 1 107 ? 16.392 -7.045 24.809 1.00 15.65 86 MET A N 1
ATOM 591 C CA . MET A 1 107 ? 17.245 -6.505 23.761 1.00 15.22 86 MET A CA 1
ATOM 592 C C . MET A 1 107 ? 17.710 -5.100 24.170 1.00 15.55 86 MET A C 1
ATOM 593 O O . MET A 1 107 ? 18.885 -4.754 24.001 1.00 16.01 86 MET A O 1
ATOM 598 N N . VAL A 1 108 ? 16.783 -4.292 24.668 1.00 14.72 87 VAL A N 1
ATOM 599 C CA . VAL A 1 108 ? 17.048 -2.922 24.981 1.00 14.25 87 VAL A CA 1
ATOM 600 C C . VAL A 1 108 ? 18.051 -2.931 26.106 1.00 15.28 87 VAL A C 1
ATOM 601 O O . VAL A 1 108 ? 19.023 -2.191 26.082 1.00 14.87 87 VAL A O 1
ATOM 605 N N . ALA A 1 109 ? 17.803 -3.753 27.126 1.00 16.10 88 ALA A N 1
ATOM 606 C CA . ALA A 1 109 ? 18.711 -3.840 28.295 1.00 16.82 88 ALA A CA 1
ATOM 607 C C . ALA A 1 109 ? 20.190 -4.114 27.899 1.00 17.49 88 ALA A C 1
ATOM 608 O O . ALA A 1 109 ? 21.084 -3.635 28.565 1.00 17.78 88 ALA A O 1
ATOM 610 N N . GLU A 1 110 ? 20.447 -4.861 26.827 1.00 18.36 89 GLU A N 1
ATOM 611 C CA . GLU A 1 110 ? 21.847 -5.204 26.468 1.00 19.43 89 GLU A CA 1
ATOM 612 C C . GLU A 1 110 ? 22.643 -3.973 26.061 1.00 19.10 89 GLU A C 1
ATOM 613 O O . GLU A 1 110 ? 23.850 -4.075 25.875 1.00 20.13 89 GLU A O 1
ATOM 619 N N . PHE A 1 111 ? 21.979 -2.846 25.800 1.00 17.82 90 PHE A N 1
ATOM 620 C CA . PHE A 1 111 ? 22.691 -1.628 25.446 1.00 17.46 90 PHE A CA 1
ATOM 621 C C . PHE A 1 111 ? 22.828 -0.665 26.598 1.00 17.64 90 PHE A C 1
ATOM 622 O O . PHE A 1 111 ? 23.131 0.531 26.384 1.00 18.66 90 PHE A O 1
ATOM 630 N N . GLY A 1 112 ? 22.692 -1.184 27.829 1.00 17.80 91 GLY A N 1
ATOM 631 C CA . GLY A 1 112 ? 22.894 -0.382 29.050 1.00 18.09 91 GLY A CA 1
ATOM 632 C C . GLY A 1 112 ? 21.789 0.644 29.304 1.00 17.95 91 GLY A C 1
ATOM 633 O O . GLY A 1 112 ? 21.947 1.560 30.123 1.00 18.19 91 GLY A O 1
ATOM 634 N N . ALA A 1 113 ? 20.662 0.493 28.615 1.00 17.91 92 ALA A N 1
ATOM 635 C CA . ALA A 1 113 ? 19.503 1.385 28.819 1.00 18.50 92 ALA A CA 1
ATOM 636 C C . ALA A 1 113 ? 19.032 1.261 30.257 1.00 18.78 92 ALA A C 1
ATOM 637 O O . ALA A 1 113 ? 19.107 0.189 30.846 1.00 18.45 92 ALA A O 1
ATOM 639 N N . ALA A 1 114 ? 18.572 2.376 30.805 1.00 19.61 93 ALA A N 1
ATOM 640 C CA . ALA A 1 114 ? 17.926 2.421 32.122 1.00 20.11 93 ALA A CA 1
ATOM 641 C C . ALA A 1 114 ? 16.400 2.411 32.031 1.00 20.24 93 ALA A C 1
ATOM 642 O O . ALA A 1 114 ? 15.728 2.031 32.996 1.00 20.77 93 ALA A O 1
ATOM 644 N N . TYR A 1 115 ? 15.852 2.932 30.942 1.00 19.24 94 TYR A N 1
ATOM 645 C CA . TYR A 1 115 ? 14.390 3.130 30.852 1.00 18.98 94 TYR A CA 1
ATOM 646 C C . TYR A 1 115 ? 13.680 2.464 29.651 1.00 17.64 94 TYR A C 1
ATOM 647 O O . TYR A 1 115 ? 14.290 2.287 28.587 1.00 17.95 94 TYR A O 1
ATOM 656 N N . ALA A 1 116 ? 12.374 2.233 29.791 1.00 16.36 95 ALA A N 1
ATOM 657 C CA . ALA A 1 116 ? 11.510 1.990 28.642 1.00 15.91 95 ALA A CA 1
ATOM 658 C C . ALA A 1 116 ? 10.189 2.731 28.851 1.00 15.12 95 ALA A C 1
ATOM 659 O O . ALA A 1 116 ? 9.560 2.545 29.857 1.00 15.91 95 ALA A O 1
ATOM 661 N N . ILE A 1 117 ? 9.757 3.581 27.911 1.00 14.68 96 ILE A N 1
ATOM 662 C CA . ILE A 1 117 ? 8.407 4.164 27.953 1.00 13.98 96 ILE A CA 1
ATOM 663 C C . ILE A 1 117 ? 7.429 3.024 27.618 1.00 14.20 96 ILE A C 1
ATOM 664 O O . ILE A 1 117 ? 7.634 2.281 26.659 1.00 14.29 96 ILE A O 1
ATOM 669 N N . VAL A 1 118 ? 6.359 2.868 28.389 1.00 14.59 97 VAL A N 1
ATOM 670 C CA . VAL A 1 118 ? 5.308 1.886 28.037 1.00 14.18 97 VAL A CA 1
ATOM 671 C C . VAL A 1 118 ? 3.928 2.565 28.140 1.00 14.92 97 VAL A C 1
ATOM 672 O O . VAL A 1 118 ? 3.658 3.386 29.047 1.00 15.72 97 VAL A O 1
ATOM 676 N N . GLY A 1 119 ? 3.060 2.278 27.178 1.00 15.26 98 GLY A N 1
ATOM 677 C CA . GLY A 1 119 ? 1.694 2.790 27.211 1.00 15.34 98 GLY A CA 1
ATOM 678 C C . GLY A 1 119 ? 1.549 4.255 26.850 1.00 16.07 98 GLY A C 1
ATOM 679 O O . GLY A 1 119 ? 0.555 4.882 27.236 1.00 15.98 98 GLY A O 1
ATOM 680 N N . HIS A 1 120 ? 2.511 4.817 26.099 1.00 15.84 99 HIS A N 1
ATOM 681 C CA . HIS A 1 120 ? 2.353 6.187 25.590 1.00 15.42 99 HIS A CA 1
ATOM 682 C C . HIS A 1 120 ? 1.053 6.303 24.838 1.00 15.24 99 HIS A C 1
ATOM 683 O O . HIS A 1 120 ? 0.613 5.375 24.159 1.00 14.72 99 HIS A O 1
ATOM 690 N N . SER A 1 121 ? 0.413 7.447 24.976 1.00 15.52 100 SER A N 1
ATOM 691 C CA . SER A 1 121 ? -0.910 7.664 24.362 1.00 15.98 100 SER A CA 1
ATOM 692 C C . SER A 1 121 ? -0.872 7.413 22.873 1.00 15.83 100 SER A C 1
ATOM 693 O O . SER A 1 121 ? -1.834 6.895 22.302 1.00 15.21 100 SER A O 1
ATOM 696 N N . GLU A 1 122 ? 0.236 7.780 22.226 1.00 15.83 101 GLU A N 1
ATOM 697 C CA . GLU A 1 122 ? 0.337 7.521 20.791 1.00 16.32 101 GLU A CA 1
ATOM 698 C C . GLU A 1 122 ? 0.263 6.031 20.510 1.00 16.30 101 GLU A C 1
ATOM 699 O O . GLU A 1 122 ? -0.226 5.627 19.473 1.00 16.64 101 GLU A O 1
ATOM 705 N N . ARG A 1 123 ? 0.755 5.208 21.405 1.00 16.98 102 ARG A N 1
ATOM 706 C CA . ARG A 1 123 ? 0.687 3.759 21.152 1.00 17.90 102 ARG A CA 1
ATOM 707 C C . ARG A 1 123 ? -0.671 3.171 21.564 1.00 18.15 102 ARG A C 1
ATOM 708 O O . ARG A 1 123 ? -1.185 2.267 20.918 1.00 18.51 102 ARG A O 1
ATOM 716 N N . ARG A 1 124 ? -1.261 3.667 22.644 1.00 18.46 103 ARG A N 1
ATOM 717 C CA . ARG A 1 124 ? -2.607 3.243 22.978 1.00 18.86 103 ARG A CA 1
ATOM 718 C C . ARG A 1 124 ? -3.587 3.637 21.864 1.00 19.19 103 ARG A C 1
ATOM 719 O O . ARG A 1 124 ? -4.499 2.867 21.549 1.00 19.29 103 ARG A O 1
ATOM 727 N N . ALA A 1 125 ? -3.383 4.787 21.234 1.00 18.91 104 ALA A N 1
ATOM 728 C CA . ALA A 1 125 ? -4.309 5.219 20.173 1.00 20.94 104 ALA A CA 1
ATOM 729 C C . ALA A 1 125 ? -3.945 4.529 18.849 1.00 22.39 104 ALA A C 1
ATOM 730 O O . ALA A 1 125 ? -4.754 3.752 18.312 1.00 25.21 104 ALA A O 1
ATOM 732 N N . TYR A 1 126 ? -2.762 4.786 18.317 1.00 21.92 105 TYR A N 1
ATOM 733 C CA . TYR A 1 126 ? -2.424 4.271 16.978 1.00 22.28 105 TYR A CA 1
ATOM 734 C C . TYR A 1 126 ? -2.158 2.760 16.886 1.00 21.60 105 TYR A C 1
ATOM 735 O O . TYR A 1 126 ? -2.356 2.164 15.847 1.00 19.30 105 TYR A O 1
ATOM 744 N N . HIS A 1 127 ? -1.724 2.132 17.980 1.00 22.47 106 HIS A N 1
ATOM 745 C CA . HIS A 1 127 ? -1.458 0.680 17.962 1.00 21.48 106 HIS A CA 1
ATOM 746 C C . HIS A 1 127 ? -2.429 -0.127 18.773 1.00 21.29 106 HIS A C 1
ATOM 747 O O . HIS A 1 127 ? -2.280 -1.349 18.868 1.00 21.72 106 HIS A O 1
ATOM 754 N N . GLY A 1 128 ? -3.442 0.506 19.353 1.00 20.14 107 GLY A N 1
ATOM 755 C CA . GLY A 1 128 ? -4.507 -0.254 20.052 1.00 21.09 107 GLY A CA 1
ATOM 756 C C . GLY A 1 128 ? -4.055 -0.957 21.343 1.00 19.75 107 GLY A C 1
ATOM 757 O O . GLY A 1 128 ? -4.649 -1.947 21.720 1.00 19.11 107 GLY A O 1
ATOM 758 N N . GLU A 1 129 ? -3.023 -0.454 22.008 1.00 19.27 108 GLU A N 1
ATOM 759 C CA . GLU A 1 129 ? -2.497 -1.132 23.204 1.00 20.21 108 GLU A CA 1
ATOM 760 C C . GLU A 1 129 ? -3.490 -0.954 24.352 1.00 19.89 108 GLU A C 1
ATOM 761 O O . GLU A 1 129 ? -3.818 0.155 24.691 1.00 21.04 108 GLU A O 1
ATOM 767 N N . SER A 1 130 ? -3.964 -2.058 24.904 1.00 20.24 109 SER A N 1
ATOM 768 C CA . SER A 1 130 ? -4.921 -2.060 26.011 1.00 21.27 109 SER A CA 1
ATOM 769 C C . SER A 1 130 ? -4.223 -1.862 27.372 1.00 21.19 109 SER A C 1
ATOM 770 O O . SER A 1 130 ? -3.014 -2.050 27.496 1.00 21.09 109 SER A O 1
ATOM 773 N N . ASN A 1 131 ? -5.020 -1.581 28.404 1.00 21.55 110 ASN A N 1
ATOM 774 C CA . ASN A 1 131 ? -4.512 -1.445 29.776 1.00 20.67 110 ASN A CA 1
ATOM 775 C C . ASN A 1 131 ? -3.658 -2.653 30.196 1.00 20.49 110 ASN A C 1
ATOM 776 O O . ASN A 1 131 ? -2.614 -2.477 30.818 1.00 19.83 110 ASN A O 1
ATOM 781 N N . GLU A 1 132 ? -4.130 -3.856 29.842 1.00 20.09 111 GLU A N 1
ATOM 782 C CA . GLU A 1 132 ? -3.517 -5.101 30.222 1.00 21.04 111 GLU A CA 1
ATOM 783 C C . GLU A 1 132 ? -2.221 -5.355 29.464 1.00 18.61 111 GLU A C 1
ATOM 784 O O . GLU A 1 132 ? -1.275 -5.910 30.021 1.00 18.84 111 GLU A O 1
ATOM 790 N N . THR A 1 133 ? -2.201 -5.001 28.194 1.00 16.98 112 THR A N 1
ATOM 791 C CA . THR A 1 133 ? -0.991 -5.074 27.402 1.00 16.51 112 THR A CA 1
ATOM 792 C C . THR A 1 133 ? 0.086 -4.160 27.995 1.00 16.44 112 THR A C 1
ATOM 793 O O . THR A 1 133 ? 1.253 -4.557 28.111 1.00 16.62 112 THR A O 1
ATOM 797 N N . VAL A 1 134 ? -0.294 -2.961 28.399 1.00 16.34 113 VAL A N 1
ATOM 798 C CA . VAL A 1 134 ? 0.671 -2.048 29.003 1.00 16.79 113 VAL A CA 1
ATOM 799 C C . VAL A 1 134 ? 1.211 -2.642 30.315 1.00 17.66 113 VAL A C 1
ATOM 800 O O . VAL A 1 134 ? 2.398 -2.498 30.629 1.00 17.69 113 VAL A O 1
ATOM 804 N N . ALA A 1 135 ? 0.353 -3.382 31.038 1.00 18.10 114 ALA A N 1
ATOM 805 C CA . ALA A 1 135 ? 0.756 -3.950 32.330 1.00 17.79 114 ALA A CA 1
ATOM 806 C C . ALA A 1 135 ? 1.800 -5.005 32.039 1.00 17.27 114 ALA A C 1
ATOM 807 O O . ALA A 1 135 ? 2.851 -5.038 32.698 1.00 17.10 114 ALA A O 1
ATOM 809 N N . ALA A 1 136 ? 1.558 -5.833 31.017 1.00 16.86 115 ALA A N 1
ATOM 810 C CA . ALA A 1 136 ? 2.555 -6.843 30.631 1.00 17.14 115 ALA A CA 1
ATOM 811 C C . ALA A 1 136 ? 3.871 -6.163 30.211 1.00 17.38 115 ALA A C 1
ATOM 812 O O . ALA A 1 136 ? 4.949 -6.651 30.530 1.00 17.47 115 ALA A O 1
ATOM 814 N N . LYS A 1 137 ? 3.792 -5.036 29.510 1.00 17.80 116 LYS A N 1
ATOM 815 C CA . LYS A 1 137 ? 5.031 -4.355 29.058 1.00 18.13 116 LYS A CA 1
ATOM 816 C C . LYS A 1 137 ? 5.854 -3.857 30.263 1.00 18.10 116 LYS A C 1
ATOM 817 O O . LYS A 1 137 ? 7.063 -3.983 30.306 1.00 17.51 116 LYS A O 1
ATOM 823 N N . ALA A 1 138 ? 5.160 -3.296 31.245 1.00 18.09 117 ALA A N 1
ATOM 824 C CA . ALA A 1 138 ? 5.801 -2.877 32.471 1.00 18.19 117 ALA A CA 1
ATOM 825 C C . ALA A 1 138 ? 6.568 -4.024 33.123 1.00 18.33 117 ALA A C 1
ATOM 826 O O . ALA A 1 138 ? 7.715 -3.840 33.568 1.00 18.65 117 ALA A O 1
ATOM 828 N N . ARG A 1 139 ? 5.929 -5.180 33.218 1.00 19.62 118 ARG A N 1
ATOM 829 C CA . ARG A 1 139 ? 6.533 -6.358 33.853 1.00 20.90 118 ARG A CA 1
ATOM 830 C C . ARG A 1 139 ? 7.754 -6.806 33.078 1.00 19.39 118 ARG A C 1
ATOM 831 O O . ARG A 1 139 ? 8.764 -7.088 33.695 1.00 20.74 118 ARG A O 1
ATOM 839 N N . ARG A 1 140 ? 7.648 -6.909 31.754 1.00 18.47 119 ARG A N 1
ATOM 840 C CA A ARG A 1 140 ? 8.800 -7.269 30.916 0.70 18.88 119 ARG A CA 1
ATOM 841 C CA B ARG A 1 140 ? 8.803 -7.264 30.916 0.30 18.36 119 ARG A CA 1
ATOM 842 C C . ARG A 1 140 ? 9.963 -6.280 31.132 1.00 18.35 119 ARG A C 1
ATOM 843 O O . ARG A 1 140 ? 11.107 -6.687 31.229 1.00 17.83 119 ARG A O 1
ATOM 858 N N . ALA A 1 141 ? 9.661 -4.983 31.217 1.00 17.09 120 ALA A N 1
ATOM 859 C CA . ALA A 1 141 ? 10.713 -3.989 31.466 1.00 17.52 120 ALA A CA 1
ATOM 860 C C . ALA A 1 141 ? 11.441 -4.294 32.788 1.00 17.91 120 ALA A C 1
ATOM 861 O O . ALA A 1 141 ? 12.684 -4.370 32.836 1.00 17.60 120 ALA A O 1
ATOM 863 N N . LEU A 1 142 ? 10.656 -4.503 33.846 1.00 17.44 121 LEU A N 1
ATOM 864 C CA . LEU A 1 142 ? 11.240 -4.779 35.159 1.00 17.97 121 LEU A CA 1
ATOM 865 C C . LEU A 1 142 ? 12.077 -6.066 35.165 1.00 18.18 121 LEU A C 1
ATOM 866 O O . LEU A 1 142 ? 13.171 -6.108 35.717 1.00 17.84 121 LEU A O 1
ATOM 871 N N . ALA A 1 143 ? 11.546 -7.109 34.560 1.00 17.95 122 ALA A N 1
ATOM 872 C CA . ALA A 1 143 ? 12.213 -8.389 34.505 1.00 18.05 122 ALA A CA 1
ATOM 873 C C . ALA A 1 143 ? 13.591 -8.285 33.820 1.00 18.16 122 ALA A C 1
ATOM 874 O O . ALA A 1 143 ? 14.539 -9.043 34.179 1.00 19.37 122 ALA A O 1
ATOM 876 N N . ALA A 1 144 ? 13.692 -7.379 32.854 1.00 16.92 123 ALA A N 1
ATOM 877 C CA . ALA A 1 144 ? 14.919 -7.171 32.091 1.00 17.00 123 ALA A CA 1
ATOM 878 C C . ALA A 1 144 ? 15.845 -6.168 32.753 1.00 16.70 123 ALA A C 1
ATOM 879 O O . ALA A 1 144 ? 16.956 -5.949 32.264 1.00 17.55 123 ALA A O 1
ATOM 881 N N . GLY A 1 145 ? 15.412 -5.541 33.836 1.00 16.31 124 GLY A N 1
ATOM 882 C CA . GLY A 1 145 ? 16.267 -4.585 34.555 1.00 16.60 124 GLY A CA 1
ATOM 883 C C . GLY A 1 145 ? 16.152 -3.152 34.112 1.00 16.39 124 GLY A C 1
ATOM 884 O O . GLY A 1 145 ? 17.045 -2.344 34.382 1.00 16.53 124 GLY A O 1
ATOM 885 N N . LEU A 1 146 ? 15.039 -2.826 33.456 1.00 16.04 125 LEU A N 1
ATOM 886 C CA . LEU A 1 146 ? 14.735 -1.468 33.085 1.00 15.84 125 LEU A CA 1
ATOM 887 C C . LEU A 1 146 ? 13.688 -0.835 34.013 1.00 16.01 125 LEU A C 1
ATOM 888 O O . LEU A 1 146 ? 12.860 -1.520 34.591 1.00 15.98 125 LEU A O 1
ATOM 893 N N . THR A 1 147 ? 13.687 0.480 34.086 1.00 16.41 126 THR A N 1
ATOM 894 C CA . THR A 1 147 ? 12.621 1.227 34.765 1.00 16.56 126 THR A CA 1
ATOM 895 C C . THR A 1 147 ? 11.572 1.622 33.723 1.00 16.64 126 THR A C 1
ATOM 896 O O . THR A 1 147 ? 11.869 2.402 32.837 1.00 15.98 126 THR A O 1
ATOM 900 N N . PRO A 1 148 ? 10.369 1.060 33.828 1.00 16.44 127 PRO A N 1
ATOM 901 C CA . PRO A 1 148 ? 9.342 1.430 32.908 1.00 16.42 127 PRO A CA 1
ATOM 902 C C . PRO A 1 148 ? 8.756 2.786 33.233 1.00 16.60 127 PRO A C 1
ATOM 903 O O . PRO A 1 148 ? 8.516 3.081 34.410 1.00 16.62 127 PRO A O 1
ATOM 907 N N . ILE A 1 149 ? 8.525 3.610 32.213 1.00 16.03 128 ILE A N 1
ATOM 908 C CA . ILE A 1 149 ? 7.815 4.893 32.429 1.00 15.91 128 ILE A CA 1
ATOM 909 C C . ILE A 1 149 ? 6.403 4.632 31.961 1.00 15.45 128 ILE A C 1
ATOM 910 O O . ILE A 1 149 ? 6.168 4.578 30.747 1.00 14.88 128 ILE A O 1
ATOM 915 N N . VAL A 1 150 ? 5.507 4.413 32.915 1.00 14.74 129 VAL A N 1
ATOM 916 C CA . VAL A 1 150 ? 4.160 3.948 32.633 1.00 15.37 129 VAL A CA 1
ATOM 917 C C . VAL A 1 150 ? 3.221 5.162 32.398 1.00 16.16 129 VAL A C 1
ATOM 918 O O . VAL A 1 150 ? 2.973 5.962 33.308 1.00 16.56 129 VAL A O 1
ATOM 922 N N . CYS A 1 151 ? 2.736 5.294 31.172 1.00 16.60 130 CYS A N 1
ATOM 923 C CA . CYS A 1 151 ? 1.980 6.450 30.774 1.00 17.49 130 CYS A CA 1
ATOM 924 C C . CYS A 1 151 ? 0.480 6.189 30.933 1.00 17.05 130 CYS A C 1
ATOM 925 O O . CYS A 1 151 ? -0.020 5.154 30.540 1.00 17.15 130 CYS A O 1
ATOM 928 N N . VAL A 1 152 ? -0.212 7.150 31.495 1.00 17.09 131 VAL A N 1
ATOM 929 C CA . VAL A 1 152 ? -1.676 7.110 31.635 1.00 17.01 131 VAL A CA 1
ATOM 930 C C . VAL A 1 152 ? -2.230 8.440 31.180 1.00 16.88 131 VAL A C 1
ATOM 931 O O . VAL A 1 152 ? -1.494 9.436 31.136 1.00 16.06 131 VAL A O 1
ATOM 935 N N . GLY A 1 153 ? -3.512 8.468 30.811 1.00 17.89 132 GLY A N 1
ATOM 936 C CA . GLY A 1 153 ? -4.112 9.715 30.327 1.00 19.22 132 GLY A CA 1
ATOM 937 C C . GLY A 1 153 ? -5.461 9.556 29.690 1.00 19.59 132 GLY A C 1
ATOM 938 O O . GLY A 1 153 ? -5.716 8.536 29.044 1.00 20.32 132 GLY A O 1
ATOM 939 N N . GLU A 1 154 ? -6.322 10.567 29.855 1.00 20.87 133 GLU A N 1
ATOM 940 C CA . GLU A 1 154 ? -7.687 10.483 29.349 1.00 21.23 133 GLU A CA 1
ATOM 941 C C . GLU A 1 154 ? -7.888 11.370 28.124 1.00 21.47 133 GLU A C 1
ATOM 942 O O . GLU A 1 154 ? -7.233 12.407 27.991 1.00 21.94 133 GLU A O 1
ATOM 948 N N . THR A 1 155 ? -8.776 10.959 27.231 1.00 21.31 134 THR A N 1
ATOM 949 C CA . THR A 1 155 ? -9.147 11.782 26.062 1.00 23.58 134 THR A CA 1
ATOM 950 C C . THR A 1 155 ? -10.144 12.920 26.418 1.00 24.39 134 THR A C 1
ATOM 951 O O . THR A 1 155 ? -10.716 12.944 27.510 1.00 22.49 134 THR A O 1
ATOM 955 N N . LEU A 1 156 ? -10.327 13.843 25.470 1.00 24.88 135 LEU A N 1
ATOM 956 C CA . LEU A 1 156 ? -11.326 14.899 25.591 1.00 25.82 135 LEU A CA 1
ATOM 957 C C . LEU A 1 156 ? -12.737 14.343 25.868 1.00 26.91 135 LEU A C 1
ATOM 958 O O . LEU A 1 156 ? -13.401 14.796 26.801 1.00 26.61 135 LEU A O 1
ATOM 963 N N . ALA A 1 157 ? -13.168 13.356 25.084 1.00 26.48 136 ALA A N 1
ATOM 964 C CA . ALA A 1 157 ? -14.493 12.742 25.293 1.00 27.35 136 ALA A CA 1
ATOM 965 C C . ALA A 1 157 ? -14.604 12.220 26.713 1.00 26.95 136 ALA A C 1
ATOM 966 O O . ALA A 1 157 ? -15.627 12.376 27.361 1.00 27.62 136 ALA A O 1
ATOM 968 N N . GLU A 1 158 ? -13.523 11.633 27.210 1.00 26.43 137 GLU A N 1
ATOM 969 C CA . GLU A 1 158 ? -13.527 11.021 28.531 1.00 26.20 137 GLU A CA 1
ATOM 970 C C . GLU A 1 158 ? -13.615 12.087 29.603 1.00 26.39 137 GLU A C 1
ATOM 971 O O . GLU A 1 158 ? -14.347 11.920 30.609 1.00 27.98 137 GLU A O 1
ATOM 977 N N . ARG A 1 159 ? -12.847 13.158 29.424 1.00 24.81 138 ARG A N 1
ATOM 978 C CA . ARG A 1 159 ? -12.814 14.230 30.403 1.00 25.88 138 ARG A CA 1
ATOM 979 C C . ARG A 1 159 ? -14.182 14.910 30.453 1.00 26.12 138 ARG A C 1
ATOM 980 O O . ARG A 1 159 ? -14.686 15.156 31.537 1.00 25.49 138 ARG A O 1
ATOM 988 N N . GLU A 1 160 ? -14.773 15.186 29.280 1.00 26.67 139 GLU A N 1
ATOM 989 C CA . GLU A 1 160 ? -16.079 15.883 29.216 1.00 29.41 139 GLU A CA 1
ATOM 990 C C . GLU A 1 160 ? -17.210 15.011 29.708 1.00 29.55 139 GLU A C 1
ATOM 991 O O . GLU A 1 160 ? -18.242 15.519 30.101 1.00 29.40 139 GLU A O 1
ATOM 997 N N . ALA A 1 161 ? -17.003 13.693 29.697 1.00 28.79 140 ALA A N 1
ATOM 998 C CA . ALA A 1 161 ? -17.976 12.786 30.262 1.00 28.05 140 ALA A CA 1
ATOM 999 C C . ALA A 1 161 ? -17.801 12.629 31.771 1.00 28.50 140 ALA A C 1
ATOM 1000 O O . ALA A 1 161 ? -18.511 11.834 32.398 1.00 29.67 140 ALA A O 1
ATOM 1002 N N . GLY A 1 162 ? -16.894 13.394 32.376 1.00 28.56 141 GLY A N 1
ATOM 1003 C CA . GLY A 1 162 ? -16.629 13.267 33.811 1.00 29.77 141 GLY A CA 1
ATOM 1004 C C . GLY A 1 162 ? -15.891 11.995 34.270 1.00 31.06 141 GLY A C 1
ATOM 1005 O O . GLY A 1 162 ? -15.906 11.688 35.465 1.00 33.01 141 GLY A O 1
ATOM 1006 N N . THR A 1 163 ? -15.205 11.297 33.361 1.00 28.52 142 THR A N 1
ATOM 1007 C CA . THR A 1 163 ? -14.568 10.020 33.705 1.00 28.66 142 THR A CA 1
ATOM 1008 C C . THR A 1 163 ? -13.022 10.039 33.821 1.00 27.65 142 THR A C 1
ATOM 1009 O O . THR A 1 163 ? -12.402 8.970 33.846 1.00 28.27 142 THR A O 1
ATOM 1013 N N . THR A 1 164 ? -12.414 11.220 34.004 1.00 27.04 143 THR A N 1
ATOM 1014 C CA . THR A 1 164 ? -10.957 11.311 34.169 1.00 27.29 143 THR A CA 1
ATOM 1015 C C . THR A 1 164 ? -10.383 10.300 35.184 1.00 29.38 143 THR A C 1
ATOM 1016 O O . THR A 1 164 ? -9.471 9.533 34.866 1.00 29.27 143 THR A O 1
ATOM 1020 N N . GLU A 1 165 ? -10.962 10.266 36.379 1.00 29.80 144 GLU A N 1
ATOM 1021 C CA . GLU A 1 165 ? -10.477 9.403 37.453 1.00 28.78 144 GLU A CA 1
ATOM 1022 C C . GLU A 1 165 ? -10.738 7.937 37.180 1.00 28.10 144 GLU A C 1
ATOM 1023 O O . GLU A 1 165 ? -9.841 7.109 37.412 1.00 27.38 144 GLU A O 1
ATOM 1029 N N . GLN A 1 166 ? -11.926 7.605 36.669 1.00 27.21 145 GLN A N 1
ATOM 1030 C CA . GLN A 1 166 ? -12.235 6.218 36.329 1.00 26.73 145 GLN A CA 1
ATOM 1031 C C . GLN A 1 166 ? -11.216 5.727 35.300 1.00 27.61 145 GLN A C 1
ATOM 1032 O O . GLN A 1 166 ? -10.664 4.620 35.469 1.00 30.43 145 GLN A O 1
ATOM 1034 N N . VAL A 1 167 ? -10.862 6.570 34.318 1.00 26.33 146 VAL A N 1
ATOM 1035 C CA . VAL A 1 167 ? -10.019 6.118 33.206 1.00 24.87 146 VAL A CA 1
ATOM 1036 C C . VAL A 1 167 ? -8.562 5.959 33.602 1.00 23.91 146 VAL A C 1
ATOM 1037 O O . VAL A 1 167 ? -7.980 4.884 33.409 1.00 24.16 146 VAL A O 1
ATOM 1041 N N . VAL A 1 168 ? -7.972 7.010 34.153 1.00 22.97 147 VAL A N 1
ATOM 1042 C CA . VAL A 1 168 ? -6.560 6.960 34.475 1.00 22.79 147 VAL A CA 1
ATOM 1043 C C . VAL A 1 168 ? -6.347 6.053 35.676 1.00 22.87 147 VAL A C 1
ATOM 1044 O O . VAL A 1 168 ? -5.312 5.371 35.779 1.00 22.61 147 VAL A O 1
ATOM 1048 N N . GLY A 1 169 ? -7.358 5.982 36.541 1.00 22.11 148 GLY A N 1
ATOM 1049 C CA . GLY A 1 169 ? -7.361 5.005 37.617 1.00 21.22 148 GLY A CA 1
ATOM 1050 C C . GLY A 1 169 ? -7.354 3.574 37.120 1.00 21.38 148 GLY A C 1
ATOM 1051 O O . GLY A 1 169 ? -6.611 2.740 37.657 1.00 21.19 148 GLY A O 1
ATOM 1052 N N . ALA A 1 170 ? -8.182 3.258 36.109 1.00 20.28 149 ALA A N 1
ATOM 1053 C CA . ALA A 1 170 ? -8.218 1.892 35.602 1.00 19.77 149 ALA A CA 1
ATOM 1054 C C . ALA A 1 170 ? -6.853 1.576 34.900 1.00 20.20 149 ALA A C 1
ATOM 1055 O O . ALA A 1 170 ? -6.301 0.476 35.046 1.00 19.05 149 ALA A O 1
ATOM 1057 N N . GLN A 1 171 ? -6.286 2.572 34.227 1.00 20.30 150 GLN A N 1
ATOM 1058 C CA . GLN A 1 171 ? -5.029 2.365 33.522 1.00 20.43 150 GLN A CA 1
ATOM 1059 C C . GLN A 1 171 ? -3.918 2.028 34.494 1.00 20.30 150 GLN A C 1
ATOM 1060 O O . GLN A 1 171 ? -3.118 1.132 34.235 1.00 19.83 150 GLN A O 1
ATOM 1066 N N . LEU A 1 172 ? -3.858 2.760 35.600 1.00 21.11 151 LEU A N 1
ATOM 1067 C CA . LEU A 1 172 ? -2.802 2.565 36.584 1.00 21.41 151 LEU A CA 1
ATOM 1068 C C . LEU A 1 172 ? -3.061 1.281 37.368 1.00 22.72 151 LEU A C 1
ATOM 1069 O O . LEU A 1 172 ? -2.147 0.461 37.543 1.00 22.69 151 LEU A O 1
ATOM 1074 N N . ASP A 1 173 ? -4.309 1.057 37.767 1.00 23.88 152 ASP A N 1
ATOM 1075 C CA . ASP A 1 173 ? -4.637 -0.158 38.499 1.00 26.25 152 ASP A CA 1
ATOM 1076 C C . ASP A 1 173 ? -4.277 -1.443 37.741 1.00 24.37 152 ASP A C 1
ATOM 1077 O O . ASP A 1 173 ? -3.882 -2.427 38.344 1.00 23.55 152 ASP A O 1
ATOM 1082 N N . ALA A 1 174 ? -4.419 -1.428 36.431 1.00 22.77 153 ALA A N 1
ATOM 1083 C CA . ALA A 1 174 ? -4.141 -2.599 35.625 1.00 22.12 153 ALA A CA 1
ATOM 1084 C C . ALA A 1 174 ? -2.645 -2.970 35.763 1.00 21.73 153 ALA A C 1
ATOM 1085 O O . ALA A 1 174 ? -2.287 -4.153 35.852 1.00 20.01 153 ALA A O 1
ATOM 1087 N N . VAL A 1 175 ? -1.785 -1.942 35.816 1.00 21.22 154 VAL A N 1
ATOM 1088 C CA . VAL A 1 175 ? -0.363 -2.135 35.990 1.00 20.39 154 VAL A CA 1
ATOM 1089 C C . VAL A 1 175 ? -0.047 -2.535 37.428 1.00 20.45 154 VAL A C 1
ATOM 1090 O O . VAL A 1 175 ? 0.663 -3.494 37.660 1.00 20.69 154 VAL A O 1
ATOM 1094 N N . LEU A 1 176 ? -0.568 -1.804 38.404 1.00 20.69 155 LEU A N 1
ATOM 1095 C CA . LEU A 1 176 ? -0.293 -2.156 39.801 1.00 21.23 155 LEU A CA 1
ATOM 1096 C C . LEU A 1 176 ? -0.793 -3.579 40.141 1.00 21.99 155 LEU A C 1
ATOM 1097 O O . LEU A 1 176 ? -0.115 -4.328 40.896 1.00 22.99 155 LEU A O 1
ATOM 1102 N N . ALA A 1 177 ? -1.908 -3.996 39.534 1.00 21.47 156 ALA A N 1
ATOM 1103 C CA . ALA A 1 177 ? -2.513 -5.311 39.873 1.00 21.58 156 ALA A CA 1
ATOM 1104 C C . ALA A 1 177 ? -1.605 -6.487 39.521 1.00 21.48 156 ALA A C 1
ATOM 1105 O O . ALA A 1 177 ? -1.775 -7.514 40.080 1.00 22.91 156 ALA A O 1
ATOM 1107 N N . VAL A 1 178 ? -0.645 -6.349 38.613 1.00 21.79 157 VAL A N 1
ATOM 1108 C CA . VAL A 1 178 ? 0.224 -7.470 38.253 1.00 22.72 157 VAL A CA 1
ATOM 1109 C C . VAL A 1 178 ? 1.595 -7.418 38.921 1.00 23.76 157 VAL A C 1
ATOM 1110 O O . VAL A 1 178 ? 2.447 -8.291 38.666 1.00 24.84 157 VAL A O 1
ATOM 1114 N N . LEU A 1 179 ? 1.786 -6.437 39.803 1.00 24.24 158 LEU A N 1
ATOM 1115 C CA . LEU A 1 179 ? 3.038 -6.270 40.558 1.00 23.82 158 LEU A CA 1
ATOM 1116 C C . LEU A 1 179 ? 2.854 -6.398 42.078 1.00 23.55 158 LEU A C 1
ATOM 1117 O O . LEU A 1 179 ? 1.847 -5.983 42.659 1.00 23.56 158 LEU A O 1
ATOM 1122 N N . SER A 1 180 ? 3.870 -6.930 42.729 1.00 24.02 159 SER A N 1
ATOM 1123 C CA . SER A 1 180 ? 3.964 -6.819 44.184 1.00 24.84 159 SER A CA 1
ATOM 1124 C C . SER A 1 180 ? 4.339 -5.378 44.527 1.00 23.85 159 SER A C 1
ATOM 1125 O O . SER A 1 180 ? 4.796 -4.643 43.683 1.00 23.47 159 SER A O 1
ATOM 1128 N N . PRO A 1 181 ? 4.126 -4.976 45.770 1.00 24.59 160 PRO A N 1
ATOM 1129 C CA . PRO A 1 181 ? 4.522 -3.641 46.189 1.00 25.06 160 PRO A CA 1
ATOM 1130 C C . PRO A 1 181 ? 6.002 -3.331 45.955 1.00 24.97 160 PRO A C 1
ATOM 1131 O O . PRO A 1 181 ? 6.337 -2.228 45.520 1.00 23.99 160 PRO A O 1
ATOM 1135 N N . ASP A 1 182 ? 6.872 -4.292 46.224 1.00 25.33 161 ASP A N 1
ATOM 1136 C CA . ASP A 1 182 ? 8.268 -4.078 46.013 1.00 26.65 161 ASP A CA 1
ATOM 1137 C C . ASP A 1 182 ? 8.569 -3.892 44.526 1.00 27.45 161 ASP A C 1
ATOM 1138 O O . ASP A 1 182 ? 9.464 -3.136 44.177 1.00 27.64 161 ASP A O 1
ATOM 1143 N N . GLU A 1 183 ? 7.841 -4.589 43.650 1.00 26.51 162 GLU A N 1
ATOM 1144 C CA . GLU A 1 183 ? 8.011 -4.364 42.229 1.00 25.78 162 GLU A CA 1
ATOM 1145 C C . GLU A 1 183 ? 7.446 -2.999 41.817 1.00 23.46 162 GLU A C 1
ATOM 1146 O O . GLU A 1 183 ? 8.065 -2.264 41.043 1.00 22.97 162 GLU A O 1
ATOM 1152 N N . ALA A 1 184 ? 6.297 -2.646 42.374 1.00 22.01 163 ALA A N 1
ATOM 1153 C CA . ALA A 1 184 ? 5.618 -1.382 42.033 1.00 20.99 163 ALA A CA 1
ATOM 1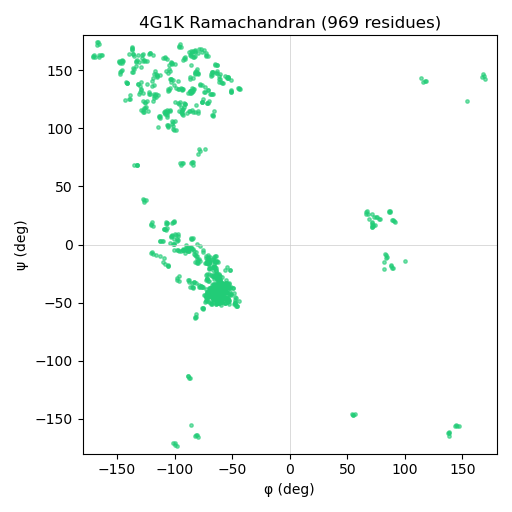154 C C . ALA A 1 184 ? 6.493 -0.196 42.422 1.00 21.15 163 ALA A C 1
ATOM 1155 O O . ALA A 1 184 ? 6.470 0.807 41.741 1.00 22.44 163 ALA A O 1
ATOM 1157 N N . ALA A 1 185 ? 7.288 -0.334 43.482 1.00 20.88 164 ALA A N 1
ATOM 1158 C CA . ALA A 1 185 ? 8.164 0.738 43.978 1.00 20.72 164 ALA A CA 1
ATOM 1159 C C . ALA A 1 185 ? 9.209 1.146 42.955 1.00 20.07 164 ALA A C 1
ATOM 1160 O O . ALA A 1 185 ? 9.874 2.131 43.127 1.00 19.29 164 ALA A O 1
ATOM 1162 N N . ARG A 1 186 ? 9.400 0.329 41.932 1.00 20.95 165 ARG A N 1
ATOM 1163 C CA . ARG A 1 186 ? 10.450 0.529 40.950 1.00 20.88 165 ARG A CA 1
ATOM 1164 C C . ARG A 1 186 ? 9.940 1.245 39.679 1.00 19.55 165 ARG A C 1
ATOM 1165 O O . ARG A 1 186 ? 10.705 1.611 38.831 1.00 19.31 165 ARG A O 1
ATOM 1173 N N . ILE A 1 187 ? 8.662 1.496 39.568 1.00 19.62 166 ILE A N 1
ATOM 1174 C CA . ILE A 1 187 ? 8.167 2.142 38.347 1.00 19.29 166 ILE A CA 1
ATOM 1175 C C . ILE A 1 187 ? 8.268 3.649 38.417 1.00 19.16 166 ILE A C 1
ATOM 1176 O O . ILE A 1 187 ? 8.471 4.229 39.485 1.00 19.84 166 ILE A O 1
ATOM 1181 N N . VAL A 1 188 ? 8.152 4.254 37.237 1.00 19.09 167 VAL A N 1
ATOM 1182 C CA . VAL A 1 188 ? 7.853 5.680 37.081 1.00 18.44 167 VAL A CA 1
ATOM 1183 C C . VAL A 1 188 ? 6.487 5.759 36.402 1.00 17.70 167 VAL A C 1
ATOM 1184 O O . VAL A 1 188 ? 6.153 4.935 35.589 1.00 17.04 167 VAL A O 1
ATOM 1188 N N . VAL A 1 189 ? 5.685 6.749 36.771 1.00 18.71 168 VAL A N 1
ATOM 1189 C CA . VAL A 1 189 ? 4.413 7.000 36.126 1.00 18.30 168 VAL A CA 1
ATOM 1190 C C . VAL A 1 189 ? 4.408 8.400 35.522 1.00 19.17 168 VAL A C 1
ATOM 1191 O O . VAL A 1 189 ? 4.978 9.337 36.095 1.00 19.85 168 VAL A O 1
ATOM 1195 N N . ALA A 1 190 ? 3.811 8.525 34.331 1.00 18.91 169 ALA A N 1
ATOM 1196 C CA . ALA A 1 190 ? 3.703 9.782 33.623 1.00 18.64 169 ALA A CA 1
ATOM 1197 C C . ALA A 1 190 ? 2.255 10.063 33.237 1.00 18.90 169 ALA A C 1
ATOM 1198 O O . ALA A 1 190 ? 1.588 9.188 32.675 1.00 18.71 169 ALA A O 1
ATOM 1200 N N . TYR A 1 191 ? 1.767 11.275 33.532 1.00 18.92 170 TYR A N 1
ATOM 1201 C CA . TYR A 1 191 ? 0.379 11.668 33.161 1.00 19.15 170 TYR A CA 1
ATOM 1202 C C . TYR A 1 191 ? 0.402 12.507 31.889 1.00 19.47 170 TYR A C 1
ATOM 1203 O O . TYR A 1 191 ? 1.106 13.557 31.834 1.00 20.17 170 TYR A O 1
ATOM 1212 N N . GLU A 1 192 ? -0.323 12.029 30.886 1.00 18.46 171 GLU A N 1
ATOM 1213 C CA . GLU A 1 192 ? -0.503 12.736 29.640 1.00 19.16 171 GLU A CA 1
ATOM 1214 C C . GLU A 1 192 ? -1.956 13.282 29.495 1.00 20.31 171 GLU A C 1
ATOM 1215 O O . GLU A 1 192 ? -2.908 12.501 29.334 1.00 19.24 171 GLU A O 1
ATOM 1221 N N . PRO A 1 193 ? -2.126 14.607 29.483 1.00 20.51 172 PRO A N 1
ATOM 1222 C CA . PRO A 1 193 ? -3.462 15.154 29.261 1.00 21.77 172 PRO A CA 1
ATOM 1223 C C . PRO A 1 193 ? -3.831 15.140 27.785 1.00 21.41 172 PRO A C 1
ATOM 1224 O O . PRO A 1 193 ? -3.732 16.158 27.102 1.00 20.58 172 PRO A O 1
ATOM 1228 N N . VAL A 1 194 ? -4.212 13.957 27.302 1.00 22.14 173 VAL A N 1
ATOM 1229 C CA . VAL A 1 194 ? -4.453 13.759 25.892 1.00 21.01 173 VAL A CA 1
ATOM 1230 C C . VAL A 1 194 ? -5.526 14.726 25.426 1.00 21.21 173 VAL A C 1
ATOM 1231 O O . VAL A 1 194 ? -5.484 15.259 24.316 1.00 22.32 173 VAL A O 1
ATOM 1235 N N . TRP A 1 195 ? -6.475 14.987 26.296 1.00 22.26 174 TRP A N 1
ATOM 1236 C CA . TRP A 1 195 ? -7.542 15.982 26.057 1.00 22.20 174 TRP A CA 1
ATOM 1237 C C . TRP A 1 195 ? -7.102 17.369 25.736 1.00 22.57 174 TRP A C 1
ATOM 1238 O O . TRP A 1 195 ? -7.872 18.120 25.141 1.00 24.23 174 TRP A O 1
ATOM 1249 N N . ALA A 1 196 ? -5.886 17.742 26.098 1.00 22.30 175 ALA A N 1
ATOM 1250 C CA . ALA A 1 196 ? -5.321 19.054 25.803 1.00 23.01 175 ALA A CA 1
ATOM 1251 C C . ALA A 1 196 ? -4.250 19.043 24.718 1.00 24.21 175 ALA A C 1
ATOM 1252 O O . ALA A 1 196 ? -3.509 20.029 24.595 1.00 23.87 175 ALA A O 1
ATOM 1254 N N . ILE A 1 197 ? -4.124 17.963 23.941 1.00 25.27 176 ILE A N 1
ATOM 1255 C CA . ILE A 1 197 ? -3.040 17.849 22.951 1.00 26.87 176 ILE A CA 1
ATOM 1256 C C . ILE A 1 197 ? -3.718 17.835 21.572 1.00 26.99 176 ILE A C 1
ATOM 1257 O O . ILE A 1 197 ? -4.355 16.856 21.163 1.00 25.94 176 ILE A O 1
ATOM 1262 N N . GLY A 1 198 ? -3.677 18.986 20.909 1.00 26.39 177 GLY A N 1
ATOM 1263 C CA . GLY A 1 198 ? -4.213 19.094 19.574 1.00 25.72 177 GLY A CA 1
ATOM 1264 C C . GLY A 1 198 ? -5.729 19.039 19.468 1.00 26.38 177 GLY A C 1
ATOM 1265 O O . GLY A 1 198 ? -6.251 18.676 18.417 1.00 28.52 177 GLY A O 1
ATOM 1266 N N . THR A 1 199 ? -6.432 19.423 20.531 1.00 24.78 178 THR A N 1
ATOM 1267 C CA . THR A 1 199 ? -7.877 19.364 20.570 1.00 24.02 178 THR A CA 1
ATOM 1268 C C . THR A 1 199 ? -8.569 20.726 20.561 1.00 24.66 178 THR A C 1
ATOM 1269 O O . THR A 1 199 ? -9.781 20.797 20.348 1.00 24.20 178 THR A O 1
ATOM 1273 N N . GLY A 1 200 ? -7.802 21.788 20.825 1.00 25.39 179 GLY A N 1
ATOM 1274 C CA . GLY A 1 200 ? -8.324 23.124 21.039 1.00 25.39 179 GLY A CA 1
ATOM 1275 C C . GLY A 1 200 ? -8.442 23.572 22.486 1.00 25.92 179 GLY A C 1
ATOM 1276 O O . GLY A 1 200 ? -8.655 24.754 22.745 1.00 26.98 179 GLY A O 1
ATOM 1277 N N . LYS A 1 201 ? -8.348 22.647 23.424 1.00 25.91 180 LYS A N 1
ATOM 1278 C CA . LYS A 1 201 ? -8.267 22.969 24.858 1.00 26.14 180 LYS A CA 1
ATOM 1279 C C . LYS A 1 201 ? -6.816 22.901 25.321 1.00 25.47 180 LYS A C 1
ATOM 1280 O O . LYS A 1 201 ? -6.010 22.224 24.692 1.00 24.61 180 LYS A O 1
ATOM 1286 N N . SER A 1 202 ? -6.502 23.622 26.403 1.00 24.36 181 SER A N 1
ATOM 1287 C CA . SER A 1 202 ? -5.197 23.607 26.999 1.00 25.24 181 SER A CA 1
ATOM 1288 C C . SER A 1 202 ? -5.274 23.340 28.504 1.00 26.42 181 SER A C 1
ATOM 1289 O O . SER A 1 202 ? -6.284 23.648 29.148 1.00 26.02 181 SER A O 1
ATOM 1292 N N . ALA A 1 203 ? -4.206 22.755 29.054 1.00 26.51 182 ALA A N 1
ATOM 1293 C CA . ALA A 1 203 ? -4.127 22.439 30.483 1.00 27.05 182 ALA A CA 1
ATOM 1294 C C . ALA A 1 203 ? -3.367 23.503 31.295 1.00 27.55 182 ALA A C 1
ATOM 1295 O O . ALA A 1 203 ? -2.367 24.041 30.843 1.00 28.66 182 ALA A O 1
ATOM 1297 N N . THR A 1 204 ? -3.873 23.790 32.496 1.00 28.05 183 THR A N 1
ATOM 1298 C CA . THR A 1 204 ? -3.168 24.581 33.507 1.00 28.82 183 THR A CA 1
ATOM 1299 C C . THR A 1 204 ? -2.349 23.702 34.476 1.00 28.80 183 THR A C 1
ATOM 1300 O O . THR A 1 204 ? -2.587 22.488 34.621 1.00 29.16 183 THR A O 1
ATOM 1304 N N . ALA A 1 205 ? -1.382 24.312 35.153 1.00 29.20 184 ALA A N 1
ATOM 1305 C CA . ALA A 1 205 ? -0.611 23.616 36.188 1.00 30.05 184 ALA A CA 1
ATOM 1306 C C . ALA A 1 205 ? -1.523 23.046 37.283 1.00 30.70 184 ALA A C 1
ATOM 1307 O O . ALA A 1 205 ? -1.274 21.960 37.791 1.00 33.29 184 ALA A O 1
ATOM 1309 N N . GLU A 1 206 ? -2.583 23.763 37.627 1.00 32.44 185 GLU A N 1
ATOM 1310 C CA . GLU A 1 206 ? -3.505 23.341 38.680 1.00 33.33 185 GLU A CA 1
ATOM 1311 C C . GLU A 1 206 ? -4.311 22.105 38.250 1.00 30.36 185 GLU A C 1
ATOM 1312 O O . GLU A 1 206 ? -4.584 21.214 39.051 1.00 28.79 185 GLU A O 1
ATOM 1318 N N . GLN A 1 207 ? -4.717 22.079 36.991 1.00 29.29 186 GLN A N 1
ATOM 1319 C CA . GLN A 1 207 ? -5.421 20.918 36.447 1.00 29.49 186 GLN A CA 1
ATOM 1320 C C . GLN A 1 207 ? -4.507 19.671 36.413 1.00 27.48 186 GLN A C 1
ATOM 1321 O O . GLN A 1 207 ? -4.946 18.540 36.734 1.00 26.39 186 GLN A O 1
ATOM 1327 N N . ALA A 1 208 ? -3.227 19.903 36.123 1.00 26.32 187 ALA A N 1
ATOM 1328 C CA . ALA A 1 208 ? -2.237 18.837 36.160 1.00 25.94 187 ALA A CA 1
ATOM 1329 C C . ALA A 1 208 ? -2.117 18.295 37.589 1.00 26.34 187 ALA A C 1
ATOM 1330 O O . ALA A 1 208 ? -2.202 17.069 37.808 1.00 24.73 187 ALA A O 1
ATOM 1332 N N . GLN A 1 209 ? -1.949 19.203 38.557 1.00 26.34 188 GLN A N 1
ATOM 1333 C CA . GLN A 1 209 ? -1.775 18.835 39.977 1.00 27.02 188 GLN A CA 1
ATOM 1334 C C . GLN A 1 209 ? -2.961 18.035 40.487 1.00 27.16 188 GLN A C 1
ATOM 1335 O O . GLN A 1 209 ? -2.783 17.051 41.197 1.00 29.14 188 GLN A O 1
ATOM 1341 N N . GLN A 1 210 ? -4.153 18.402 40.062 1.00 28.27 189 GLN A N 1
ATOM 1342 C CA . GLN A 1 210 ? -5.348 17.705 40.497 1.00 31.10 189 GLN A CA 1
ATOM 1343 C C . GLN A 1 210 ? -5.281 16.207 40.136 1.00 29.74 189 GLN A C 1
ATOM 1344 O O . GLN A 1 210 ? -5.570 15.344 40.970 1.00 27.83 189 GLN A O 1
ATOM 1350 N N . VAL A 1 211 ? -4.871 15.893 38.908 1.00 27.13 190 VAL A N 1
ATOM 1351 C CA . VAL A 1 211 ? -4.764 14.471 38.479 1.00 24.93 190 VAL A CA 1
ATOM 1352 C C . VAL A 1 211 ? -3.570 13.763 39.157 1.00 23.29 190 VAL A C 1
ATOM 1353 O O . VAL A 1 211 ? -3.699 12.635 39.635 1.00 21.68 190 VAL A O 1
ATOM 1357 N N . HIS A 1 212 ? -2.442 14.462 39.255 1.00 22.75 191 HIS A N 1
ATOM 1358 C CA . HIS A 1 212 ? -1.274 13.920 39.933 1.00 23.47 191 HIS A CA 1
ATOM 1359 C C . HIS A 1 212 ? -1.594 13.567 41.374 1.00 24.13 191 HIS A C 1
ATOM 1360 O O . HIS A 1 212 ? -1.171 12.501 41.842 1.00 25.81 191 HIS A O 1
ATOM 1367 N N . ALA A 1 213 ? -2.371 14.412 42.078 1.00 23.70 192 ALA A N 1
ATOM 1368 C CA . ALA A 1 213 ? -2.777 14.104 43.464 1.00 23.77 192 ALA A CA 1
ATOM 1369 C C . ALA A 1 213 ? -3.632 12.853 43.520 1.00 24.27 192 ALA A C 1
ATOM 1370 O O . ALA A 1 213 ? -3.467 12.011 44.400 1.00 26.44 192 ALA A O 1
ATOM 1372 N N . PHE A 1 214 ? -4.544 12.705 42.569 1.00 24.23 193 PHE A N 1
ATOM 1373 C CA . PHE A 1 214 ? -5.345 11.490 42.482 1.00 23.72 193 PHE A CA 1
ATOM 1374 C C . PHE A 1 214 ? -4.444 10.259 42.265 1.00 23.45 193 PHE A C 1
ATOM 1375 O O . PHE A 1 214 ? -4.610 9.246 42.933 1.00 23.78 193 PHE A O 1
ATOM 1383 N N . LEU A 1 215 ? -3.492 10.354 41.340 1.00 22.95 194 LEU A N 1
ATOM 1384 C CA . LEU A 1 215 ? -2.618 9.224 41.019 1.00 22.24 194 LEU A CA 1
ATOM 1385 C C . LEU A 1 215 ? -1.688 8.891 42.179 1.00 23.87 194 LEU A C 1
ATOM 1386 O O . LEU A 1 215 ? -1.426 7.727 42.458 1.00 24.39 194 LEU A O 1
ATOM 1391 N N . ARG A 1 216 ? -1.205 9.916 42.876 1.00 25.94 195 ARG A N 1
ATOM 1392 C CA . ARG A 1 216 ? -0.387 9.716 44.081 1.00 26.63 195 ARG A CA 1
ATOM 1393 C C . ARG A 1 216 ? -1.131 8.890 45.142 1.00 27.20 195 ARG A C 1
ATOM 1394 O O . ARG A 1 216 ? -0.547 8.059 45.796 1.00 28.63 195 AR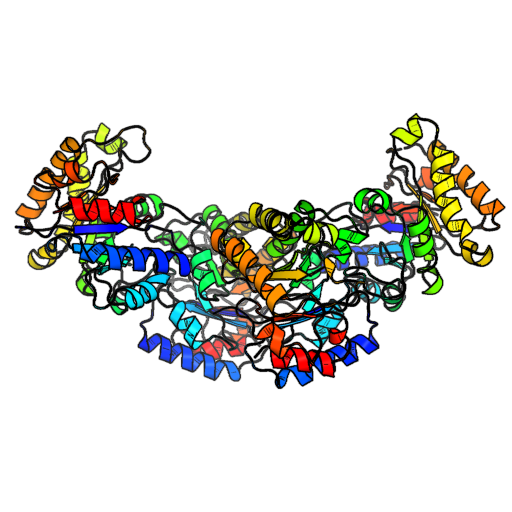G A O 1
ATOM 1402 N N . GLY A 1 217 ? -2.415 9.145 45.319 1.00 27.26 196 GLY A N 1
ATOM 1403 C CA . GLY A 1 217 ? -3.215 8.413 46.292 1.00 27.64 196 GLY A CA 1
ATOM 1404 C C . GLY A 1 217 ? -3.363 6.943 45.940 1.00 28.77 196 GLY A C 1
ATOM 1405 O O . GLY A 1 217 ? -3.382 6.087 46.846 1.00 28.76 196 GLY A O 1
ATOM 1406 N N . ARG A 1 218 ? -3.475 6.643 44.650 1.00 27.22 197 ARG A N 1
ATOM 1407 C CA . ARG A 1 218 ? -3.534 5.267 44.231 1.00 29.73 197 ARG A CA 1
ATOM 1408 C C . ARG A 1 218 ? -2.192 4.554 44.431 1.00 27.70 197 ARG A C 1
ATOM 1409 O O . ARG A 1 218 ? -2.153 3.386 44.844 1.00 26.06 197 ARG A O 1
ATOM 1417 N N . LEU A 1 219 ? -1.116 5.250 44.117 1.00 24.61 198 LEU A N 1
ATOM 1418 C CA . LEU A 1 219 ? 0.200 4.726 44.371 1.00 26.52 198 LEU A CA 1
ATOM 1419 C C . LEU A 1 219 ? 0.416 4.448 45.878 1.00 28.93 198 LEU A C 1
ATOM 1420 O O . LEU A 1 219 ? 0.900 3.366 46.243 1.00 30.48 198 LEU A O 1
ATOM 1425 N N . ALA A 1 220 ? 0.017 5.382 46.738 1.00 28.74 199 ALA A N 1
ATOM 1426 C CA . ALA A 1 220 ? 0.186 5.193 48.188 1.00 31.59 199 ALA A CA 1
ATOM 1427 C C . ALA A 1 220 ? -0.582 3.972 48.688 1.00 30.90 199 ALA A C 1
ATOM 1428 O O . ALA A 1 220 ? -0.051 3.186 49.460 1.00 32.30 199 ALA A O 1
ATOM 1430 N N . ALA A 1 221 ? -1.803 3.789 48.201 1.00 30.38 200 ALA A N 1
ATOM 1431 C CA . ALA A 1 221 ? -2.606 2.651 48.616 1.00 31.26 200 ALA A CA 1
ATOM 1432 C C . ALA A 1 221 ? -1.925 1.339 48.271 1.00 33.22 200 ALA A C 1
ATOM 1433 O O . ALA A 1 221 ? -2.107 0.351 48.960 1.00 34.56 200 ALA A O 1
ATOM 1435 N N . LYS A 1 222 ? -1.128 1.321 47.211 1.00 33.48 201 LYS A N 1
ATOM 1436 C CA . LYS A 1 222 ? -0.374 0.115 46.852 1.00 33.11 201 LYS A CA 1
ATOM 1437 C C . LYS A 1 222 ? 0.908 -0.052 47.675 1.00 34.13 201 LYS A C 1
ATOM 1438 O O . LYS A 1 222 ? 1.480 -1.131 47.673 1.00 33.01 201 LYS A O 1
ATOM 1444 N N . GLY A 1 223 ? 1.352 1.002 48.362 1.00 35.24 202 GLY A N 1
ATOM 1445 C CA . GLY A 1 223 ? 2.664 1.013 49.020 1.00 35.55 202 GLY A CA 1
ATOM 1446 C C . GLY A 1 223 ? 3.773 1.455 48.071 1.00 38.93 202 GLY A C 1
ATOM 1447 O O . GLY A 1 223 ? 4.937 1.054 48.213 1.00 41.34 202 GLY A O 1
ATOM 1448 N N . ALA A 1 224 ? 3.422 2.272 47.073 1.00 35.65 203 ALA A N 1
ATOM 1449 C CA . ALA A 1 224 ? 4.404 2.783 46.134 1.00 30.93 203 ALA A CA 1
ATOM 1450 C C . ALA A 1 224 ? 4.324 4.315 46.054 1.00 29.81 203 ALA A C 1
ATOM 1451 O O . ALA A 1 224 ? 4.458 4.917 44.961 1.00 25.92 203 ALA A O 1
ATOM 1453 N N . GLY A 1 225 ? 4.103 4.946 47.202 1.00 27.82 204 GLY A N 1
ATOM 1454 C CA . GLY A 1 225 ? 3.822 6.377 47.245 1.00 27.81 204 GLY A CA 1
ATOM 1455 C C . GLY A 1 225 ? 4.974 7.301 46.900 1.00 27.46 204 GLY A C 1
ATOM 1456 O O . GLY A 1 225 ? 4.741 8.494 46.604 1.00 26.09 204 GLY A O 1
ATOM 1457 N N . HIS A 1 226 ? 6.185 6.746 46.898 1.00 27.75 205 HIS A N 1
ATOM 1458 C CA A HIS A 1 226 ? 7.402 7.512 46.617 0.70 28.21 205 HIS A CA 1
ATOM 1459 C CA B HIS A 1 226 ? 7.406 7.511 46.632 0.30 28.10 205 HIS A CA 1
ATOM 1460 C C . HIS A 1 226 ? 7.769 7.577 45.157 1.00 27.48 205 HIS A C 1
ATOM 1461 O O . HIS A 1 226 ? 8.733 8.250 44.779 1.00 26.32 205 HIS A O 1
ATOM 1474 N N . VAL A 1 227 ? 7.008 6.879 44.322 1.00 24.98 206 VAL A N 1
ATOM 1475 C CA . VAL A 1 227 ? 7.293 6.771 42.879 1.00 23.86 206 VAL A CA 1
ATOM 1476 C C . VAL A 1 227 ? 7.254 8.141 42.173 1.00 22.76 206 VAL A C 1
ATOM 1477 O O . VAL A 1 227 ? 6.431 8.974 42.516 1.00 23.11 206 VAL A O 1
ATOM 1481 N N . SER A 1 228 ? 8.176 8.384 41.250 1.00 20.94 207 SER A N 1
ATOM 1482 C CA . SER A 1 228 ? 8.215 9.650 40.547 1.00 21.50 207 SER A CA 1
ATOM 1483 C C . SER A 1 228 ? 7.011 9.746 39.618 1.00 21.23 207 SER A C 1
ATOM 1484 O O . SER A 1 228 ? 6.740 8.823 38.855 1.00 19.20 207 SER A O 1
ATOM 1487 N N . LEU A 1 229 ? 6.291 10.859 39.707 1.00 21.23 208 LEU A N 1
ATOM 1488 C CA . LEU A 1 229 ? 5.147 11.146 38.866 1.00 22.34 208 LEU A CA 1
ATOM 1489 C C . LEU A 1 229 ? 5.503 12.320 37.959 1.00 21.92 208 LEU A C 1
ATOM 1490 O O . LEU A 1 229 ? 5.649 13.459 38.430 1.00 23.44 208 LEU A O 1
ATOM 1495 N N . LEU A 1 230 ? 5.639 12.052 36.681 1.00 20.57 209 LEU A N 1
ATOM 1496 C CA . LEU A 1 230 ? 6.109 13.046 35.738 1.00 20.67 209 LEU A CA 1
ATOM 1497 C C . LEU A 1 230 ? 4.942 13.575 34.916 1.00 20.96 209 LEU A C 1
ATOM 1498 O O . LEU A 1 230 ? 4.019 12.810 34.557 1.00 20.81 209 LEU A O 1
ATOM 1503 N N . TYR A 1 231 ? 4.974 14.874 34.620 1.00 20.83 210 TYR A N 1
ATOM 1504 C CA . TYR A 1 231 ? 3.960 15.473 33.782 1.00 21.27 210 TYR A CA 1
ATOM 1505 C C . TYR A 1 231 ? 4.381 15.301 32.346 1.00 21.46 210 TYR A C 1
ATOM 1506 O O . TYR A 1 231 ? 5.538 15.609 32.013 1.00 20.42 210 TYR A O 1
ATOM 1515 N N . GLY A 1 232 ? 3.458 14.798 31.519 1.00 21.37 211 GLY A N 1
ATOM 1516 C CA . GLY A 1 232 ? 3.761 14.488 30.129 1.00 22.26 211 GLY A CA 1
ATOM 1517 C C . GLY A 1 232 ? 2.920 15.253 29.109 1.00 23.41 211 GLY A C 1
ATOM 1518 O O . GLY A 1 232 ? 2.823 14.861 27.956 1.00 23.41 211 GLY A O 1
ATOM 1519 N N . GLY A 1 233 ? 2.319 16.355 29.521 1.00 24.83 212 GLY A N 1
ATOM 1520 C CA . GLY A 1 233 ? 1.718 17.279 28.585 1.00 27.13 212 GLY A CA 1
ATOM 1521 C C . GLY A 1 233 ? 2.785 18.165 27.990 1.00 28.59 212 GLY A C 1
ATOM 1522 O O . GLY A 1 233 ? 3.976 17.882 28.101 1.00 29.41 212 GLY A O 1
ATOM 1523 N N . SER A 1 234 ? 2.358 19.259 27.379 1.00 31.19 213 SER A N 1
ATOM 1524 C CA . SER A 1 234 ? 3.288 20.186 26.741 1.00 33.78 213 SER A CA 1
ATOM 1525 C C . SER A 1 234 ? 4.187 20.911 27.729 1.00 33.69 213 SER A C 1
ATOM 1526 O O . SER A 1 234 ? 3.710 21.726 28.519 1.00 36.26 213 SER A O 1
ATOM 1529 N N . VAL A 1 235 ? 5.476 20.606 27.705 1.00 33.18 214 VAL A N 1
ATOM 1530 C CA . VAL A 1 235 ? 6.424 21.256 28.621 1.00 33.33 214 VAL A CA 1
ATOM 1531 C C . VAL A 1 235 ? 7.450 21.997 27.796 1.00 34.69 214 VAL A C 1
ATOM 1532 O O . VAL A 1 235 ? 8.121 21.409 26.933 1.00 36.30 214 VAL A O 1
ATOM 1536 N N . LYS A 1 236 ? 7.557 23.292 28.062 1.00 37.94 215 LYS A N 1
ATOM 1537 C CA . LYS A 1 236 ? 8.435 24.173 27.305 1.00 38.77 215 LYS A CA 1
ATOM 1538 C C . LYS A 1 236 ? 9.301 24.928 28.345 1.00 40.13 215 LYS A C 1
ATOM 1539 O O . LYS A 1 236 ? 9.022 24.911 29.550 1.00 40.42 215 LYS A O 1
ATOM 1541 N N . ALA A 1 237 ? 10.405 25.523 27.905 1.00 44.34 216 ALA A N 1
ATOM 1542 C CA . ALA A 1 237 ? 11.306 26.296 28.792 1.00 44.00 216 ALA A CA 1
ATOM 1543 C C . ALA A 1 237 ? 10.566 27.340 29.630 1.00 42.06 216 ALA A C 1
ATOM 1544 O O . ALA A 1 237 ? 10.882 27.530 30.795 1.00 40.42 216 ALA A O 1
ATOM 1546 N N . ASP A 1 238 ? 9.543 27.966 29.055 1.00 44.27 217 ASP A N 1
ATOM 1547 C CA . ASP A 1 238 ? 8.793 29.023 29.760 1.00 46.16 217 ASP A CA 1
ATOM 1548 C C . ASP A 1 238 ? 7.766 28.559 30.804 1.00 44.00 217 ASP A C 1
ATOM 1549 O O . ASP A 1 238 ? 7.277 29.390 31.560 1.00 47.34 217 ASP A O 1
ATOM 1554 N N . ASN A 1 239 ? 7.394 27.271 30.827 1.00 40.36 218 ASN A N 1
ATOM 1555 C CA . ASN A 1 239 ? 6.370 26.790 31.788 1.00 36.48 218 ASN A CA 1
ATOM 1556 C C . ASN A 1 239 ? 6.860 25.704 32.758 1.00 33.76 218 ASN A C 1
ATOM 1557 O O . ASN A 1 239 ? 6.170 25.346 33.709 1.00 30.40 218 ASN A O 1
ATOM 1562 N N . ALA A 1 240 ? 8.081 25.229 32.549 1.00 33.37 219 ALA A N 1
ATOM 1563 C CA . ALA A 1 240 ? 8.630 24.166 33.385 1.00 34.29 219 ALA A CA 1
ATOM 1564 C C . ALA A 1 240 ? 8.598 24.476 34.901 1.00 35.06 219 ALA A C 1
ATOM 1565 O O . ALA A 1 240 ? 8.183 23.609 35.703 1.00 35.08 219 ALA A O 1
ATOM 1567 N N . ALA A 1 241 ? 9.022 25.684 35.291 1.00 34.65 220 ALA A N 1
ATOM 1568 C CA . ALA A 1 241 ? 9.133 26.052 36.725 1.00 35.85 220 ALA A CA 1
ATOM 1569 C C . ALA A 1 241 ? 7.775 25.992 37.426 1.00 35.98 220 ALA A C 1
ATOM 1570 O O . ALA A 1 241 ? 7.663 25.456 38.532 1.00 34.47 220 ALA A O 1
ATOM 1572 N N . GLU A 1 242 ? 6.739 26.477 36.750 1.00 36.91 221 GLU A N 1
ATOM 1573 C CA . GLU A 1 242 ? 5.383 26.451 37.298 1.00 36.38 221 GLU A CA 1
ATOM 1574 C C . GLU A 1 242 ? 4.861 25.020 37.456 1.00 34.91 221 GLU A C 1
ATOM 1575 O O . GLU A 1 242 ? 4.239 24.695 38.466 1.00 35.53 221 GLU A O 1
ATOM 1581 N N . LEU A 1 243 ? 5.100 24.176 36.454 1.00 32.37 222 LEU A N 1
ATOM 1582 C CA . LEU A 1 243 ? 4.605 22.806 36.463 1.00 30.64 222 LEU A CA 1
ATOM 1583 C C . LEU A 1 243 ? 5.328 22.012 37.540 1.00 30.18 222 LEU A C 1
ATOM 1584 O O . LEU A 1 243 ? 4.698 21.376 38.378 1.00 29.03 222 LEU A O 1
ATOM 1589 N N . PHE A 1 244 ? 6.657 22.072 37.533 1.00 32.14 223 PHE A N 1
ATOM 1590 C CA . PHE A 1 244 ? 7.462 21.255 38.454 1.00 31.18 223 PHE A CA 1
ATOM 1591 C C . PHE A 1 244 ? 7.378 21.740 39.901 1.00 31.52 223 PHE A C 1
ATOM 1592 O O . PHE A 1 244 ? 7.741 21.003 40.819 1.00 30.19 223 PHE A O 1
ATOM 1600 N N . GLY A 1 245 ? 6.898 22.960 40.099 1.00 32.83 224 GLY A N 1
ATOM 1601 C CA . GLY A 1 245 ? 6.674 23.489 41.451 1.00 34.66 224 GLY A CA 1
ATOM 1602 C C . GLY A 1 245 ? 5.472 22.879 42.155 1.00 34.90 224 GLY A C 1
ATOM 1603 O O . GLY A 1 245 ? 5.323 23.045 43.363 1.00 34.50 224 GLY A O 1
ATOM 1604 N N . GLN A 1 246 ? 4.590 22.219 41.405 1.00 32.11 225 GLN A N 1
ATOM 1605 C CA . GLN A 1 246 ? 3.423 21.612 42.010 1.00 32.19 225 GLN A CA 1
ATOM 1606 C C . GLN A 1 246 ? 3.835 20.442 42.902 1.00 31.97 225 GLN A C 1
ATOM 1607 O O . GLN A 1 246 ? 4.817 19.744 42.631 1.00 31.01 225 GLN A O 1
ATOM 1613 N N . PRO A 1 247 ? 3.071 20.209 43.975 1.00 32.13 226 PRO A N 1
ATOM 1614 C CA . PRO A 1 247 ? 3.590 19.281 44.988 1.00 31.24 226 PRO A CA 1
ATOM 1615 C C . PRO A 1 247 ? 3.646 17.815 44.563 1.00 31.56 226 PRO A C 1
ATOM 1616 O O . PRO A 1 247 ? 4.441 17.052 45.123 1.00 31.47 226 PRO A O 1
ATOM 1620 N N . ASP A 1 248 ? 2.815 17.396 43.611 1.00 30.48 227 ASP A N 1
ATOM 1621 C CA . ASP A 1 248 ? 2.862 16.001 43.185 1.00 29.02 227 ASP A CA 1
ATOM 1622 C C . ASP A 1 248 ? 3.435 15.786 41.780 1.00 28.10 227 ASP A C 1
ATOM 1623 O O . ASP A 1 248 ? 3.297 14.691 41.210 1.00 26.96 227 ASP A O 1
ATOM 1628 N N . ILE A 1 249 ? 4.068 16.822 41.229 1.00 26.73 228 ILE A N 1
ATOM 1629 C CA . ILE A 1 249 ? 4.709 16.736 39.907 1.00 24.77 228 ILE A CA 1
ATOM 1630 C C . ILE A 1 249 ? 6.199 16.707 40.160 1.00 25.32 228 ILE A C 1
ATOM 1631 O O . ILE A 1 249 ? 6.763 17.699 40.626 1.00 27.64 228 ILE A O 1
ATOM 1636 N N . ASP A 1 250 ? 6.826 15.556 39.887 1.00 25.22 229 ASP A N 1
ATOM 1637 C CA . ASP A 1 250 ? 8.233 15.291 40.200 1.00 25.00 229 ASP A CA 1
ATOM 1638 C C . ASP A 1 250 ? 9.180 15.516 39.017 1.00 23.68 229 ASP A C 1
ATOM 1639 O O . ASP A 1 250 ? 10.356 15.193 39.093 1.00 24.27 229 ASP A O 1
ATOM 1644 N N . GLY A 1 251 ? 8.664 16.059 37.930 1.00 22.14 230 GLY A N 1
ATOM 1645 C CA . GLY A 1 251 ? 9.457 16.280 36.746 1.00 21.86 230 GLY A CA 1
ATOM 1646 C C . GLY A 1 251 ? 8.625 16.123 35.491 1.00 20.29 230 GLY A C 1
ATOM 1647 O O . GLY A 1 251 ? 7.418 16.281 35.528 1.00 20.31 230 GLY A O 1
ATOM 1648 N N . GLY A 1 252 ? 9.272 15.815 34.378 1.00 20.20 231 GLY A N 1
ATOM 1649 C CA . GLY A 1 252 ? 8.579 15.729 33.095 1.00 19.59 231 GLY A CA 1
ATOM 1650 C C . GLY A 1 252 ? 9.091 14.673 32.140 1.00 18.81 231 GLY A C 1
ATOM 1651 O O . GLY A 1 252 ? 10.271 14.339 32.138 1.00 19.96 231 GLY A O 1
ATOM 1652 N N . LEU A 1 253 ? 8.171 14.175 31.314 1.00 18.75 232 LEU A N 1
ATOM 1653 C CA . LEU A 1 253 ? 8.457 13.402 30.100 1.00 18.01 232 LEU A CA 1
ATOM 1654 C C . LEU A 1 253 ? 8.255 14.360 28.936 1.00 18.53 232 LEU A C 1
ATOM 1655 O O . LEU A 1 253 ? 7.116 14.692 28.585 1.00 19.14 232 LEU A O 1
ATOM 1660 N N . ILE A 1 254 ? 9.365 14.842 28.376 1.00 19.29 233 ILE A N 1
ATOM 1661 C CA . ILE A 1 254 ? 9.362 16.008 27.488 1.00 19.57 233 ILE A CA 1
ATOM 1662 C C . ILE A 1 254 ? 9.261 15.587 26.026 1.00 19.47 233 ILE A C 1
ATOM 1663 O O . ILE A 1 254 ? 10.008 14.701 25.572 1.00 20.91 233 ILE A O 1
ATOM 1668 N N . GLY A 1 255 ? 8.376 16.227 25.285 1.00 18.94 234 GLY A N 1
ATOM 1669 C CA . GLY A 1 255 ? 8.235 15.976 23.847 1.00 19.89 234 GLY A CA 1
ATOM 1670 C C . GLY A 1 255 ? 9.175 16.812 22.963 1.00 20.95 234 GLY A C 1
ATOM 1671 O O . GLY A 1 255 ? 10.405 16.650 23.033 1.00 20.11 234 GLY A O 1
ATOM 1672 N N . GLY A 1 256 ? 8.589 17.697 22.150 1.00 21.79 235 GLY A N 1
ATOM 1673 C CA . GLY A 1 256 ? 9.325 18.474 21.142 1.00 22.18 235 GLY A CA 1
ATOM 1674 C C . GLY A 1 256 ? 10.529 19.252 21.643 1.00 23.75 235 GLY A C 1
ATOM 1675 O O . GLY A 1 256 ? 11.526 19.378 20.933 1.00 24.39 235 GLY A O 1
ATOM 1676 N N . ALA A 1 257 ? 10.432 19.790 22.854 1.00 24.20 236 ALA A N 1
ATOM 1677 C CA . ALA A 1 257 ? 11.536 20.534 23.447 1.00 24.53 236 ALA A CA 1
ATOM 1678 C C . ALA A 1 257 ? 12.739 19.644 23.681 1.00 24.86 236 ALA A C 1
ATOM 1679 O O . ALA A 1 257 ? 13.846 20.135 23.861 1.00 26.63 236 ALA A O 1
ATOM 1681 N N . SER A 1 258 ? 12.537 18.342 23.738 1.00 24.92 237 SER A N 1
ATOM 1682 C CA . SER A 1 258 ? 13.702 17.450 23.937 1.00 25.85 237 SER A CA 1
ATOM 1683 C C . SER A 1 258 ? 14.588 17.402 22.688 1.00 25.64 237 SER A C 1
ATOM 1684 O O . SER A 1 258 ? 15.727 16.993 22.773 1.00 26.06 237 SER A O 1
ATOM 1687 N N . LEU A 1 259 ? 14.097 17.889 21.546 1.00 25.26 238 LEU A N 1
ATOM 1688 C CA . LEU A 1 259 ? 14.928 17.927 20.338 1.00 25.97 238 LEU A CA 1
ATOM 1689 C C . LEU A 1 259 ? 15.940 19.113 20.193 1.00 27.25 238 LEU A C 1
ATOM 1690 O O . LEU A 1 259 ? 16.750 19.072 19.304 1.00 28.71 238 LEU A O 1
ATOM 1695 N N . LYS A 1 260 ? 15.885 20.143 21.035 1.00 29.46 239 LYS A N 1
ATOM 1696 C CA . LYS A 1 260 ? 16.808 21.332 20.942 1.00 32.48 239 LYS A CA 1
ATOM 1697 C C . LYS A 1 260 ? 17.515 21.447 22.298 1.00 30.92 239 LYS A C 1
ATOM 1698 O O . LYS A 1 260 ? 16.859 21.613 23.312 1.00 31.81 239 LYS A O 1
ATOM 1700 N N . SER A 1 261 ? 18.829 21.255 22.337 1.00 30.98 240 SER A N 1
ATOM 1701 C CA . SER A 1 261 ? 19.525 21.108 23.626 1.00 32.83 240 SER A CA 1
ATOM 1702 C C . SER A 1 261 ? 19.286 22.282 24.578 1.00 34.51 240 SER A C 1
ATOM 1703 O O . SER A 1 261 ? 19.157 22.086 25.776 1.00 36.83 240 SER A O 1
ATOM 1706 N N . GLY A 1 262 ? 19.197 23.491 24.055 1.00 36.23 241 GLY A N 1
ATOM 1707 C CA . GLY A 1 262 ? 18.995 24.670 24.912 1.00 37.30 241 GLY A CA 1
ATOM 1708 C C . GLY A 1 262 ? 17.680 24.602 25.658 1.00 36.69 241 GLY A C 1
ATOM 1709 O O . GLY A 1 262 ? 17.629 24.856 26.861 1.00 35.22 241 GLY A O 1
ATOM 1710 N N . ASP A 1 263 ? 16.617 24.244 24.948 1.00 36.52 242 ASP A N 1
ATOM 1711 C CA . ASP A 1 263 ? 15.308 24.130 25.588 1.00 37.54 242 ASP A CA 1
ATOM 1712 C C . ASP A 1 263 ? 15.254 22.993 26.590 1.00 36.42 242 ASP A C 1
ATOM 1713 O O . ASP A 1 263 ? 14.676 23.136 27.670 1.00 37.64 242 ASP A O 1
ATOM 1718 N N . PHE A 1 264 ? 15.865 21.866 26.243 1.00 35.56 243 PHE A N 1
ATOM 1719 C CA . PHE A 1 264 ? 15.822 20.672 27.098 1.00 33.71 243 PHE A CA 1
ATOM 1720 C C . PHE A 1 264 ? 16.555 20.899 28.406 1.00 31.75 243 PHE A C 1
ATOM 1721 O O . PHE A 1 264 ? 16.080 20.512 29.476 1.00 32.61 243 PHE A O 1
ATOM 1729 N N . LEU A 1 265 ? 17.716 21.531 28.315 1.00 32.95 244 LEU A N 1
ATOM 1730 C CA . LEU A 1 265 ? 18.524 21.837 29.504 1.00 31.66 244 LEU A CA 1
ATOM 1731 C C . LEU A 1 265 ? 17.849 22.900 30.359 1.00 30.67 244 LEU A C 1
ATOM 1732 O O . LEU A 1 265 ? 17.819 22.806 31.594 1.00 30.67 244 LEU A O 1
ATOM 1737 N N . ALA A 1 266 ? 17.240 23.884 29.712 1.00 29.88 245 ALA A N 1
ATOM 1738 C CA . ALA A 1 266 ? 16.430 24.862 30.437 1.00 29.69 245 ALA A CA 1
ATOM 1739 C C . ALA A 1 266 ? 15.378 24.136 31.296 1.00 29.64 245 ALA A C 1
ATOM 1740 O O . ALA A 1 266 ? 15.256 24.391 32.511 1.00 29.35 245 ALA A O 1
ATOM 1742 N N . ILE A 1 267 ? 14.667 23.173 30.689 1.00 28.72 246 ILE A N 1
ATOM 1743 C CA . ILE A 1 267 ? 13.673 22.396 31.415 1.00 27.22 246 ILE A CA 1
ATOM 1744 C C . ILE A 1 267 ? 14.328 21.589 32.543 1.00 28.36 246 ILE A C 1
ATOM 1745 O O . ILE A 1 267 ? 13.779 21.553 33.647 1.00 29.09 246 ILE A O 1
ATOM 1750 N N . CYS A 1 268 ? 15.487 20.961 32.284 1.00 27.69 247 CYS A N 1
ATOM 1751 C CA . CYS A 1 268 ? 16.184 20.194 33.301 1.00 29.20 247 CYS A CA 1
ATOM 1752 C C . CYS A 1 268 ? 16.561 21.051 34.518 1.00 32.32 247 CYS A C 1
ATOM 1753 O O . CYS A 1 268 ? 16.389 20.623 35.655 1.00 32.47 247 CYS A O 1
ATOM 1756 N N . ARG A 1 269 ? 17.056 22.265 34.274 1.00 33.76 248 ARG A N 1
ATOM 1757 C CA . ARG A 1 269 ? 17.433 23.173 35.350 1.00 35.21 248 ARG A CA 1
ATOM 1758 C C . ARG A 1 269 ? 16.241 23.582 36.201 1.00 36.00 248 ARG A C 1
ATOM 1759 O O . ARG A 1 269 ? 16.391 23.737 37.415 1.00 34.96 248 ARG A O 1
ATOM 1767 N N . ALA A 1 270 ? 15.062 23.729 35.587 1.00 34.49 249 ALA A N 1
ATOM 1768 C CA . ALA A 1 270 ? 13.865 24.143 36.331 1.00 35.63 249 ALA A CA 1
ATOM 1769 C C . ALA A 1 270 ? 13.331 23.069 37.271 1.00 38.17 249 ALA A C 1
ATOM 1770 O O . ALA A 1 270 ? 12.445 23.335 38.074 1.00 40.91 249 ALA A O 1
ATOM 1772 N N . ALA A 1 271 ? 13.854 21.856 37.185 1.00 41.01 250 ALA A N 1
ATOM 1773 C CA . ALA A 1 271 ? 13.370 20.770 38.035 1.00 44.63 250 ALA A CA 1
ATOM 1774 C C . ALA A 1 271 ? 14.115 20.700 39.386 1.00 46.83 250 ALA A C 1
ATOM 1775 O O . ALA A 1 271 ? 13.779 19.841 40.200 1.00 44.00 250 ALA A O 1
ATOM 1777 N N . LYS A 1 272 ? 15.121 21.556 39.597 1.00 50.75 251 LYS A N 1
ATOM 1778 C CA . LYS A 1 272 ? 15.802 21.693 40.921 1.00 59.51 251 LYS A CA 1
ATOM 1779 C C . LYS A 1 272 ? 14.805 21.540 42.085 1.00 63.85 251 LYS A C 1
ATOM 1780 O O . LYS A 1 272 ? 14.929 20.675 42.964 1.00 64.36 251 LYS A O 1
ATOM 1783 N N . GLN B 1 25 ? 15.261 -13.674 -16.812 1.00 58.07 4 GLN B N 1
ATOM 1784 C CA . GLN B 1 25 ? 14.996 -14.307 -15.485 1.00 56.70 4 GLN B CA 1
ATOM 1785 C C . GLN B 1 25 ? 14.941 -13.254 -14.320 1.00 52.71 4 GLN B C 1
ATOM 1786 O O . GLN B 1 25 ? 15.632 -12.215 -14.324 1.00 53.91 4 GLN B O 1
ATOM 1788 N N . ARG B 1 26 ? 14.065 -13.548 -13.359 1.00 41.04 5 ARG B N 1
ATOM 1789 C CA . ARG B 1 26 ? 13.799 -12.734 -12.172 1.00 33.89 5 ARG B CA 1
ATOM 1790 C C . ARG B 1 26 ? 14.771 -13.087 -11.039 1.00 31.40 5 ARG B C 1
ATOM 1791 O O . ARG B 1 26 ? 15.338 -14.179 -11.012 1.00 30.08 5 ARG B O 1
ATOM 1799 N N . ILE B 1 27 ? 14.880 -12.202 -10.045 1.00 29.29 6 ILE B N 1
ATOM 1800 C CA . ILE B 1 27 ? 15.822 -12.375 -8.926 1.00 26.15 6 ILE B CA 1
ATOM 1801 C C . ILE B 1 27 ? 15.302 -13.433 -7.926 1.00 23.63 6 ILE B C 1
ATOM 1802 O O . ILE B 1 27 ? 14.174 -13.321 -7.428 1.00 21.85 6 ILE B O 1
ATOM 1807 N N . LYS B 1 28 ? 16.117 -14.473 -7.695 1.00 21.66 7 LYS B N 1
ATOM 1808 C CA . LYS B 1 28 ? 15.839 -15.537 -6.687 1.00 21.12 7 LYS B CA 1
ATOM 1809 C C . LYS B 1 28 ? 16.328 -15.064 -5.302 1.00 19.48 7 LYS B C 1
ATOM 1810 O O . LYS B 1 28 ? 17.396 -14.447 -5.178 1.00 19.38 7 LYS B O 1
ATOM 1812 N N . ARG B 1 29 ? 15.489 -15.192 -4.282 1.00 17.99 8 ARG B N 1
ATOM 1813 C CA . ARG B 1 29 ? 15.834 -14.629 -2.972 1.00 17.38 8 ARG B CA 1
ATOM 1814 C C . ARG B 1 29 ? 15.406 -15.522 -1.818 1.00 16.70 8 ARG B C 1
ATOM 1815 O O . ARG B 1 29 ? 14.311 -16.119 -1.855 1.00 15.55 8 ARG B O 1
ATOM 1823 N N . VAL B 1 30 ? 16.291 -15.628 -0.806 1.00 15.85 9 VAL B N 1
ATOM 1824 C CA . VAL B 1 30 ? 15.939 -16.305 0.433 1.00 15.58 9 VAL B CA 1
ATOM 1825 C C . VAL B 1 30 ? 16.289 -15.368 1.571 1.00 15.65 9 VAL B C 1
ATOM 1826 O O . VAL B 1 30 ? 17.442 -15.003 1.761 1.00 16.12 9 VAL B O 1
ATOM 1830 N N . ILE B 1 31 ? 15.269 -14.951 2.288 1.00 15.30 10 ILE B N 1
ATOM 1831 C CA . ILE B 1 31 ? 15.377 -13.936 3.266 1.00 15.49 10 ILE B CA 1
ATOM 1832 C C . ILE B 1 31 ? 14.805 -14.444 4.571 1.00 15.49 10 ILE B C 1
ATOM 1833 O O . ILE B 1 31 ? 13.659 -14.881 4.643 1.00 14.73 10 ILE B O 1
ATOM 1838 N N . GLY B 1 32 ? 15.629 -14.396 5.601 1.00 16.11 11 GLY B N 1
ATOM 1839 C CA . GLY B 1 32 ? 15.216 -14.885 6.918 1.00 16.76 11 GLY B CA 1
ATOM 1840 C C . GLY B 1 32 ? 14.549 -13.819 7.743 1.00 16.23 11 GLY B C 1
ATOM 1841 O O . GLY B 1 32 ? 15.025 -12.702 7.833 1.00 17.44 11 GLY B O 1
ATOM 1842 N N . ASN B 1 33 ? 13.401 -14.141 8.302 1.00 15.70 12 ASN B N 1
ATOM 1843 C CA . ASN B 1 33 ? 12.729 -13.227 9.200 1.00 15.21 12 ASN B CA 1
ATOM 1844 C C . ASN B 1 33 ? 12.950 -13.803 10.597 1.00 14.84 12 ASN B C 1
ATOM 1845 O O . ASN B 1 33 ? 12.256 -14.758 10.990 1.00 14.60 12 ASN B O 1
ATOM 1850 N N . TRP B 1 34 ? 13.867 -13.217 11.342 1.00 13.92 13 TRP B N 1
ATOM 1851 C CA . TRP B 1 34 ? 14.118 -13.687 12.679 1.00 14.23 13 TRP B CA 1
ATOM 1852 C C . TRP B 1 34 ? 12.981 -13.509 13.631 1.00 13.80 13 TRP B C 1
ATOM 1853 O O . TRP B 1 34 ? 12.978 -14.132 14.688 1.00 13.92 13 TRP B O 1
ATOM 1864 N N . LYS B 1 35 ? 12.050 -12.592 13.301 1.00 13.49 14 LYS B N 1
ATOM 1865 C CA . LYS B 1 35 ? 10.996 -12.170 14.228 1.00 13.10 14 LYS B CA 1
ATOM 1866 C C . LYS B 1 35 ? 11.645 -11.699 15.541 1.00 13.06 14 LYS B C 1
ATOM 1867 O O . LYS B 1 35 ? 12.682 -11.077 15.484 1.00 12.84 14 LYS B O 1
ATOM 1873 N N . MET B 1 36 ? 11.030 -11.914 16.692 1.00 13.47 15 MET B N 1
ATOM 1874 C CA . MET B 1 36 ? 11.525 -11.311 17.932 1.00 14.29 15 MET B CA 1
ATOM 1875 C C . MET B 1 36 ? 12.436 -12.277 18.667 1.00 14.93 15 MET B C 1
ATOM 1876 O O . MET B 1 36 ? 12.076 -12.830 19.691 1.00 15.66 15 MET B O 1
ATOM 1881 N N . HIS B 1 37 ? 13.588 -12.512 18.064 1.00 15.80 16 HIS B N 1
ATOM 1882 C CA . HIS B 1 37 ? 14.591 -13.417 18.582 1.00 17.50 16 HIS B CA 1
ATOM 1883 C C . HIS B 1 37 ? 15.943 -12.746 18.435 1.00 17.87 16 HIS B C 1
ATOM 1884 O O . HIS B 1 37 ? 16.158 -11.998 17.521 1.00 16.54 16 HIS B O 1
ATOM 1891 N N . GLY B 1 38 ? 16.850 -13.043 19.355 1.00 18.68 17 GLY B N 1
ATOM 1892 C CA . GLY B 1 38 ? 18.223 -12.661 19.217 1.00 19.07 17 GLY B CA 1
ATOM 1893 C C . GLY B 1 38 ? 18.715 -11.729 20.289 1.00 19.18 17 GLY B C 1
ATOM 1894 O O . GLY B 1 38 ? 17.965 -10.832 20.754 1.00 20.40 17 GLY B O 1
ATOM 1895 N N . ARG B 1 39 ? 19.952 -11.990 20.699 1.00 18.84 18 ARG B N 1
ATOM 1896 C CA . ARG B 1 39 ? 20.738 -11.149 21.590 1.00 19.38 18 ARG B CA 1
ATOM 1897 C C . ARG B 1 39 ? 22.165 -11.072 20.999 1.00 19.54 18 ARG B C 1
ATOM 1898 O O . ARG B 1 39 ? 22.512 -11.884 20.139 1.00 18.50 18 ARG B O 1
ATOM 1906 N N . LEU B 1 40 ? 22.967 -10.108 21.443 1.00 20.14 19 LEU B N 1
ATOM 1907 C CA . LEU B 1 40 ? 24.226 -9.808 20.786 1.00 21.39 19 LEU B CA 1
ATOM 1908 C C . LEU B 1 40 ? 25.069 -11.069 20.489 1.00 22.60 19 LEU B C 1
ATOM 1909 O O . LEU B 1 40 ? 25.501 -11.283 19.333 1.00 22.45 19 LEU B O 1
ATOM 1914 N N . SER B 1 41 ? 25.285 -11.923 21.481 1.00 22.98 20 SER B N 1
ATOM 1915 C CA . SER B 1 41 ? 26.266 -12.944 21.244 1.00 25.62 20 SER B CA 1
ATOM 1916 C C . SER B 1 41 ? 25.726 -14.090 20.387 1.00 24.32 20 SER B C 1
ATOM 1917 O O . SER B 1 41 ? 26.446 -14.581 19.516 1.00 25.04 20 SER B O 1
ATOM 1920 N N . GLY B 1 42 ? 24.464 -14.459 20.565 1.00 22.76 21 GLY B N 1
ATOM 1921 C CA . GLY B 1 42 ? 23.791 -15.404 19.654 1.00 22.20 21 GLY B CA 1
ATOM 1922 C C . GLY B 1 42 ? 23.660 -14.875 18.208 1.00 22.28 21 GLY B C 1
ATOM 1923 O O . GLY B 1 42 ? 23.817 -15.641 17.251 1.00 22.46 21 GLY B O 1
ATOM 1924 N N . ASN B 1 43 ? 23.410 -13.566 18.051 1.00 20.73 22 ASN B N 1
ATOM 1925 C CA . ASN B 1 43 ? 23.380 -12.929 16.746 1.00 20.14 22 ASN B CA 1
ATOM 1926 C C . ASN B 1 43 ? 24.722 -13.059 16.049 1.00 21.39 22 ASN B C 1
ATOM 1927 O O . ASN B 1 43 ? 24.787 -13.350 14.841 1.00 20.93 22 ASN B O 1
ATOM 1932 N N . GLN B 1 44 ? 25.808 -12.832 16.786 1.00 22.92 23 GLN B N 1
ATOM 1933 C CA . GLN B 1 44 ? 27.128 -12.949 16.165 1.00 24.59 23 GLN B CA 1
ATOM 1934 C C . GLN B 1 44 ? 27.386 -14.374 15.666 1.00 22.90 23 GLN B C 1
ATOM 1935 O O . GLN B 1 44 ? 27.909 -14.578 14.599 1.00 22.84 23 GLN B O 1
ATOM 1941 N N . ALA B 1 45 ? 27.027 -15.349 16.464 1.00 22.53 24 ALA B N 1
ATOM 1942 C CA . ALA B 1 45 ? 27.204 -16.744 16.103 1.00 23.14 24 ALA B CA 1
ATOM 1943 C C . ALA B 1 45 ? 26.414 -17.070 14.810 1.00 23.21 24 ALA B C 1
ATOM 1944 O O . ALA B 1 45 ? 26.955 -17.633 13.862 1.00 23.75 24 ALA B O 1
ATOM 1946 N N . LEU B 1 46 ? 25.130 -16.733 14.775 1.00 22.99 25 LEU B N 1
ATOM 1947 C CA . LEU B 1 46 ? 24.287 -17.046 13.603 1.00 22.43 25 LEU B CA 1
ATOM 1948 C C . LEU B 1 46 ? 24.799 -16.316 12.350 1.00 22.71 25 LEU B C 1
ATOM 1949 O O . LEU B 1 46 ? 24.883 -16.907 11.268 1.00 24.67 25 LEU B O 1
ATOM 1954 N N . LEU B 1 47 ? 25.156 -15.048 12.510 1.00 21.95 26 LEU B N 1
ATOM 1955 C CA . LEU B 1 47 ? 25.619 -14.233 11.417 1.00 21.96 26 LEU B CA 1
ATOM 1956 C C . LEU B 1 47 ? 26.925 -14.778 10.857 1.00 23.78 26 LEU B C 1
ATOM 1957 O O . LEU B 1 47 ? 27.099 -14.796 9.655 1.00 24.97 26 LEU B O 1
ATOM 1962 N N . THR B 1 48 ? 27.830 -15.234 11.712 1.00 25.04 27 THR B N 1
ATOM 1963 C CA . THR B 1 48 ? 29.087 -15.808 11.269 1.00 25.64 27 THR B CA 1
ATOM 1964 C C . THR B 1 48 ? 28.851 -17.063 10.480 1.00 25.37 27 THR B C 1
ATOM 1965 O O . THR B 1 48 ? 29.419 -17.231 9.410 1.00 27.12 27 THR B O 1
ATOM 1968 N N . GLU B 1 49 ? 28.075 -17.973 11.037 1.00 24.65 28 GLU B N 1
ATOM 1969 C CA . GLU B 1 49 ? 27.769 -19.223 10.367 1.00 24.45 28 GLU B CA 1
ATOM 1970 C C . GLU B 1 49 ? 27.126 -19.008 9.018 1.00 23.46 28 GLU B C 1
ATOM 1971 O O . GLU B 1 49 ? 27.510 -19.630 8.041 1.00 21.95 28 GLU B O 1
ATOM 1977 N N . VAL B 1 50 ? 26.144 -18.114 8.961 1.00 23.99 29 VAL B N 1
ATOM 1978 C CA . VAL B 1 50 ? 25.442 -17.861 7.717 1.00 22.95 29 VAL B CA 1
ATOM 1979 C C . VAL B 1 50 ? 26.385 -17.235 6.692 1.00 23.38 29 VAL B C 1
ATOM 1980 O O . VAL B 1 50 ? 26.381 -17.656 5.518 1.00 23.65 29 VAL B O 1
ATOM 1984 N N . ALA B 1 51 ? 27.179 -16.237 7.095 1.00 23.45 30 ALA B N 1
ATOM 1985 C CA . ALA B 1 51 ? 28.110 -15.579 6.153 1.00 24.32 30 ALA B CA 1
ATOM 1986 C C . ALA B 1 51 ? 29.094 -16.617 5.617 1.00 25.48 30 ALA B C 1
ATOM 1987 O O . ALA B 1 51 ? 29.372 -16.628 4.434 1.00 27.52 30 ALA B O 1
ATOM 1989 N N . GLN B 1 52 ? 29.623 -17.480 6.483 1.00 26.63 31 GLN B N 1
ATOM 1990 C CA . GLN B 1 52 ? 30.609 -18.473 6.063 1.00 28.35 31 GLN B CA 1
ATOM 1991 C C . GLN B 1 52 ? 29.963 -19.472 5.124 1.00 27.95 31 GLN B C 1
ATOM 1992 O O . GLN B 1 52 ? 30.520 -19.762 4.083 1.00 28.72 31 GLN B O 1
ATOM 1998 N N . GLY B 1 53 ? 28.786 -19.981 5.478 1.00 27.07 32 GLY B N 1
ATOM 1999 C CA . GLY B 1 53 ? 28.082 -20.956 4.641 1.00 26.50 32 GLY B CA 1
ATOM 2000 C C . GLY B 1 53 ? 27.616 -20.402 3.301 1.00 26.51 32 GLY B C 1
ATOM 2001 O O . GLY B 1 53 ? 27.540 -21.139 2.317 1.00 25.83 32 GLY B O 1
ATOM 2002 N N . ALA B 1 54 ? 27.333 -19.099 3.266 1.00 25.82 33 ALA B N 1
ATOM 2003 C CA . ALA B 1 54 ? 26.759 -18.440 2.084 1.00 25.28 33 ALA B CA 1
ATOM 2004 C C . ALA B 1 54 ? 27.740 -18.466 0.914 1.00 26.01 33 ALA B C 1
ATOM 2005 O O . ALA B 1 54 ? 27.330 -18.490 -0.243 1.00 26.42 33 ALA B O 1
ATOM 2007 N N . GLN B 1 55 ? 29.032 -18.557 1.234 1.00 27.72 34 GLN B N 1
ATOM 2008 C CA . GLN B 1 55 ? 30.128 -18.583 0.262 1.00 28.38 34 GLN B CA 1
ATOM 2009 C C . GLN B 1 55 ? 30.038 -19.821 -0.638 1.00 28.40 34 GLN B C 1
ATOM 2010 O O . GLN B 1 55 ? 30.466 -19.766 -1.763 1.00 30.37 34 GLN B O 1
ATOM 2012 N N . ALA B 1 56 ? 29.405 -20.894 -0.179 1.00 29.59 35 ALA B N 1
ATOM 2013 C CA . ALA B 1 56 ? 29.225 -22.129 -0.943 1.00 29.08 35 ALA B CA 1
ATOM 2014 C C . ALA B 1 56 ? 27.894 -22.235 -1.699 1.00 29.11 35 ALA B C 1
ATOM 2015 O O . ALA B 1 56 ? 27.685 -23.195 -2.476 1.00 30.54 35 ALA B O 1
ATOM 2017 N N . VAL B 1 57 ? 26.988 -21.280 -1.514 1.00 27.24 36 VAL B N 1
ATOM 2018 C CA . VAL B 1 57 ? 25.668 -21.359 -2.152 1.00 26.68 36 VAL B CA 1
ATOM 2019 C C . VAL B 1 57 ? 25.757 -20.849 -3.579 1.00 27.66 36 VAL B C 1
ATOM 2020 O O . VAL B 1 57 ? 26.479 -19.905 -3.820 1.00 26.83 36 VAL B O 1
ATOM 2024 N N . HIS B 1 58 ? 24.962 -21.412 -4.499 1.00 28.50 37 HIS B N 1
ATOM 2025 C CA . HIS B 1 58 ? 24.960 -20.954 -5.892 1.00 30.31 37 HIS B CA 1
ATOM 2026 C C . HIS B 1 58 ? 24.793 -19.468 -5.936 1.00 30.31 37 HIS B C 1
ATOM 2027 O O . HIS B 1 58 ? 24.004 -18.903 -5.170 1.00 28.50 37 HIS B O 1
ATOM 2034 N N . ASP B 1 59 ? 25.496 -18.821 -6.857 1.00 30.96 38 ASP B N 1
ATOM 2035 C CA . ASP B 1 59 ? 25.577 -17.369 -6.812 1.00 34.46 38 ASP B CA 1
ATOM 2036 C C . ASP B 1 59 ? 24.346 -16.625 -7.409 1.00 32.49 38 ASP B C 1
ATOM 2037 O O . ASP B 1 59 ? 24.293 -15.421 -7.358 1.00 31.46 38 ASP B O 1
ATOM 2042 N N . ASN B 1 60 ? 23.336 -17.338 -7.892 1.00 30.90 39 ASN B N 1
ATOM 2043 C CA . ASN B 1 60 ? 22.117 -16.653 -8.291 1.00 34.53 39 ASN B CA 1
ATOM 2044 C C . ASN B 1 60 ? 21.124 -16.440 -7.124 1.00 31.28 39 ASN B C 1
ATOM 2045 O O . ASN B 1 60 ? 20.108 -15.784 -7.303 1.00 32.14 39 ASN B O 1
ATOM 2050 N N . VAL B 1 61 ? 21.433 -16.930 -5.927 1.00 27.95 40 VAL B N 1
ATOM 2051 C CA . VAL B 1 61 ? 20.527 -16.734 -4.809 1.00 26.03 40 VAL B CA 1
ATOM 2052 C C . VAL B 1 61 ? 20.926 -15.498 -3.992 1.00 23.47 40 VAL B C 1
ATOM 2053 O O . VAL B 1 61 ? 22.006 -15.465 -3.424 1.00 22.29 40 VAL B O 1
ATOM 2057 N N . ALA B 1 62 ? 20.036 -14.504 -3.917 1.00 21.08 41 ALA B N 1
ATOM 2058 C CA . ALA B 1 62 ? 20.229 -13.331 -3.050 1.00 19.66 41 ALA B CA 1
ATOM 2059 C C . ALA B 1 62 ? 19.755 -13.682 -1.619 1.00 18.09 41 ALA B C 1
ATOM 2060 O O . ALA B 1 62 ? 18.587 -13.929 -1.386 1.00 18.34 41 ALA B O 1
ATOM 2062 N N . ILE B 1 63 ? 20.691 -13.720 -0.690 1.00 17.98 42 ILE B N 1
ATOM 2063 C CA . ILE B 1 63 ? 20.494 -14.193 0.691 1.00 17.27 42 ILE B CA 1
ATOM 2064 C C . ILE B 1 63 ? 20.476 -12.985 1.593 1.00 17.11 42 ILE B C 1
ATOM 2065 O O . ILE B 1 63 ? 21.325 -12.091 1.475 1.00 17.12 42 ILE B O 1
ATOM 2070 N N . GLY B 1 64 ? 19.485 -12.932 2.476 1.00 17.19 43 GLY B N 1
ATOM 2071 C CA . GLY B 1 64 ? 19.331 -11.765 3.353 1.00 17.16 43 GLY B CA 1
ATOM 2072 C C . GLY B 1 64 ? 18.766 -12.160 4.705 1.00 17.12 43 GLY B C 1
ATOM 2073 O O . GLY B 1 64 ? 18.055 -13.184 4.807 1.00 17.59 43 GLY B O 1
ATOM 2074 N N . VAL B 1 65 ? 19.032 -11.330 5.731 1.00 16.04 44 VAL B N 1
ATOM 2075 C CA . VAL B 1 65 ? 18.398 -11.511 7.048 1.00 15.18 44 VAL B CA 1
ATOM 2076 C C . VAL B 1 65 ? 17.760 -10.219 7.552 1.00 14.57 44 VAL B C 1
ATOM 2077 O O . VAL B 1 65 ? 18.371 -9.138 7.463 1.00 14.66 44 VAL B O 1
ATOM 2081 N N . CYS B 1 66 ? 16.533 -10.319 8.052 1.00 13.71 45 CYS B N 1
ATOM 2082 C CA . CYS B 1 66 ? 15.852 -9.181 8.668 1.00 13.35 45 CYS B CA 1
ATOM 2083 C C . CYS B 1 66 ? 15.824 -9.343 10.200 1.00 13.18 45 CYS B C 1
ATOM 2084 O O . CYS B 1 66 ? 15.179 -10.281 10.742 1.00 12.66 45 CYS B O 1
ATOM 2087 N N . VAL B 1 67 ? 16.531 -8.418 10.869 1.00 12.77 46 VAL B N 1
ATOM 2088 C CA . VAL B 1 67 ? 16.831 -8.483 12.294 1.00 12.57 46 VAL B CA 1
ATOM 2089 C C . VAL B 1 67 ? 16.038 -7.450 13.090 1.00 12.85 46 VAL B C 1
ATOM 2090 O O . VAL B 1 67 ? 15.512 -6.472 12.542 1.00 12.83 46 VAL B O 1
ATOM 2094 N N . PRO B 1 68 ? 15.902 -7.657 14.393 1.00 13.24 47 PRO B N 1
ATOM 2095 C CA . PRO B 1 68 ? 15.264 -6.642 15.198 1.00 13.17 47 PRO B CA 1
ATOM 2096 C C . PRO B 1 68 ? 16.030 -5.304 15.215 1.00 13.51 47 PRO B C 1
ATOM 2097 O O . PRO B 1 68 ? 17.282 -5.290 15.194 1.00 13.29 47 PRO B O 1
ATOM 2101 N N . PHE B 1 69 ? 15.282 -4.207 15.356 1.00 13.18 48 PHE B N 1
ATOM 2102 C CA . PHE B 1 69 ? 15.834 -2.859 15.179 1.00 13.61 48 PHE B CA 1
ATOM 2103 C C . PHE B 1 69 ? 17.157 -2.537 15.896 1.00 14.07 48 PHE B C 1
ATOM 2104 O O . PHE B 1 69 ? 18.080 -2.018 15.276 1.00 14.40 48 PHE B O 1
ATOM 2112 N N . PRO B 1 70 ? 17.304 -2.911 17.167 1.00 14.47 49 PRO B N 1
ATOM 2113 C CA . PRO B 1 70 ? 18.538 -2.528 17.857 1.00 14.74 49 PRO B CA 1
ATOM 2114 C C . PRO B 1 70 ? 19.800 -3.170 17.304 1.00 15.44 49 PRO B C 1
ATOM 2115 O O . PRO B 1 70 ? 20.897 -2.671 17.590 1.00 16.70 49 PRO B O 1
ATOM 2119 N N . TYR B 1 71 ? 19.654 -4.236 16.511 1.00 15.27 50 TYR B N 1
ATOM 2120 C CA . TYR B 1 71 ? 20.804 -5.009 16.002 1.00 14.94 50 TYR B CA 1
ATOM 2121 C C . TYR B 1 71 ? 21.146 -4.698 14.551 1.00 14.54 50 TYR B C 1
ATOM 2122 O O . TYR B 1 71 ? 21.970 -5.403 13.948 1.00 14.40 50 TYR B O 1
ATOM 2131 N N . LEU B 1 72 ? 20.521 -3.680 13.967 1.00 14.15 51 LEU B N 1
ATOM 2132 C CA . LEU B 1 72 ? 20.879 -3.283 12.592 1.00 14.11 51 LEU B CA 1
ATOM 2133 C C . LEU B 1 72 ? 22.361 -2.877 12.504 1.00 14.85 51 LEU B C 1
ATOM 2134 O O . LEU B 1 72 ? 23.046 -3.237 11.522 1.00 14.51 51 LEU B O 1
ATOM 2139 N N . ALA B 1 73 ? 22.865 -2.181 13.523 1.00 15.26 52 ALA B N 1
ATOM 2140 C CA . ALA B 1 73 ? 24.285 -1.753 13.519 1.00 16.33 52 ALA B CA 1
ATOM 2141 C C . ALA B 1 73 ? 25.197 -2.984 13.587 1.00 17.26 52 ALA B C 1
ATOM 2142 O O . ALA B 1 73 ? 26.217 -3.071 12.868 1.00 17.95 52 ALA B O 1
ATOM 2144 N N . GLN B 1 74 ? 24.812 -3.950 14.411 1.00 17.42 53 GLN B N 1
ATOM 2145 C CA . GLN B 1 74 ? 25.566 -5.197 14.510 1.00 18.39 53 GLN B CA 1
ATOM 2146 C C . GLN B 1 74 ? 25.548 -5.960 13.177 1.00 18.95 53 GLN B C 1
ATOM 2147 O O . GLN B 1 74 ? 26.588 -6.476 12.744 1.00 20.69 53 GLN B O 1
ATOM 2153 N N . ALA B 1 75 ? 24.397 -6.050 12.521 1.00 18.81 54 ALA B N 1
ATOM 2154 C CA . ALA B 1 75 ? 24.334 -6.798 11.261 1.00 18.55 54 ALA B CA 1
ATOM 2155 C C . ALA B 1 75 ? 25.259 -6.106 10.249 1.00 18.76 54 ALA B C 1
ATOM 2156 O O . ALA B 1 75 ? 26.047 -6.738 9.573 1.00 17.79 54 ALA B O 1
ATOM 2158 N N . GLN B 1 76 ? 25.204 -4.791 10.193 1.00 20.55 55 GLN B N 1
ATOM 2159 C CA . GLN B 1 76 ? 26.095 -4.061 9.277 1.00 21.93 55 GLN B CA 1
ATOM 2160 C C . GLN B 1 76 ? 27.570 -4.333 9.549 1.00 22.49 55 GLN B C 1
ATOM 2161 O O . GLN B 1 76 ? 28.323 -4.685 8.636 1.00 23.39 55 GLN B O 1
ATOM 2167 N N . ALA B 1 77 ? 27.982 -4.236 10.799 1.00 23.20 56 ALA B N 1
ATOM 2168 C CA . ALA B 1 77 ? 29.397 -4.430 11.124 1.00 24.76 56 ALA B CA 1
ATOM 2169 C C . ALA B 1 77 ? 29.887 -5.848 10.758 1.00 26.46 56 ALA B C 1
ATOM 2170 O O . ALA B 1 77 ? 30.988 -6.050 10.279 1.00 27.04 56 ALA B O 1
ATOM 2172 N N . GLN B 1 78 ? 29.034 -6.826 10.938 1.00 28.47 57 GLN B N 1
ATOM 2173 C CA . GLN B 1 78 ? 29.385 -8.183 10.666 1.00 29.19 57 GLN B CA 1
ATOM 2174 C C . GLN B 1 78 ? 29.261 -8.603 9.190 1.00 28.12 57 GLN B C 1
ATOM 2175 O O . GLN B 1 78 ? 30.040 -9.434 8.737 1.00 28.57 57 GLN B O 1
ATOM 2181 N N . LEU B 1 79 ? 28.314 -8.044 8.427 1.00 25.26 58 LEU B N 1
ATOM 2182 C CA . LEU B 1 79 ? 28.020 -8.538 7.078 1.00 23.80 58 LEU B CA 1
ATOM 2183 C C . LEU B 1 79 ? 28.518 -7.675 5.935 1.00 25.45 58 LEU B C 1
ATOM 2184 O O . LEU B 1 79 ? 28.576 -8.128 4.788 1.00 24.30 58 LEU B O 1
ATOM 2189 N N . GLN B 1 80 ? 28.819 -6.420 6.231 1.00 27.99 59 GLN B N 1
ATOM 2190 C CA . GLN B 1 80 ? 29.262 -5.430 5.241 1.00 31.41 59 GLN B CA 1
ATOM 2191 C C . GLN B 1 80 ? 30.332 -6.004 4.279 1.00 30.21 59 GLN B C 1
ATOM 2192 O O . GLN B 1 80 ? 31.274 -6.635 4.712 1.00 28.26 59 GLN B O 1
ATOM 2198 N N . GLY B 1 81 ? 30.182 -5.748 2.983 1.00 31.21 60 GLY B N 1
ATOM 2199 C CA . GLY B 1 81 ? 31.129 -6.222 1.973 1.00 30.66 60 GLY B CA 1
ATOM 2200 C C . GLY B 1 81 ? 30.895 -7.651 1.512 1.00 30.81 60 GLY B C 1
ATOM 2201 O O . GLY B 1 81 ? 31.499 -8.070 0.546 1.00 32.63 60 GLY B O 1
ATOM 2202 N N . GLY B 1 82 ? 30.038 -8.416 2.204 1.00 28.77 61 GLY B N 1
ATOM 2203 C CA . GLY B 1 82 ? 29.763 -9.808 1.832 1.00 26.36 61 GLY B CA 1
ATOM 2204 C C . GLY B 1 82 ? 28.493 -9.944 1.008 1.00 24.42 61 GLY B C 1
ATOM 2205 O O . GLY B 1 82 ? 27.874 -8.959 0.626 1.00 22.77 61 GLY B O 1
ATOM 2206 N N . ARG B 1 83 ? 28.087 -11.173 0.735 1.00 23.81 62 ARG B N 1
ATOM 2207 C CA . ARG B 1 83 ? 26.919 -11.361 -0.122 1.00 22.76 62 ARG B CA 1
ATOM 2208 C C . ARG B 1 83 ? 25.599 -11.476 0.641 1.00 20.69 62 ARG B C 1
ATOM 2209 O O . ARG B 1 83 ? 24.536 -11.597 -0.004 1.00 20.09 62 ARG B O 1
ATOM 2217 N N . VAL B 1 84 ? 25.655 -11.467 1.978 1.00 18.66 63 VAL B N 1
ATOM 2218 C CA . VAL B 1 84 ? 24.445 -11.493 2.757 1.00 17.83 63 VAL B CA 1
ATOM 2219 C C . VAL B 1 84 ? 23.973 -10.085 3.063 1.00 17.38 63 VAL B C 1
ATOM 2220 O O . VAL B 1 84 ? 24.718 -9.276 3.634 1.00 20.18 63 VAL B O 1
ATOM 2224 N N . SER B 1 85 ? 22.763 -9.764 2.628 1.00 16.05 64 SER B N 1
ATOM 2225 C CA A SER B 1 85 ? 22.123 -8.477 2.931 0.50 15.32 64 SER B CA 1
ATOM 2226 C CA B SER B 1 85 ? 22.160 -8.463 2.929 0.50 15.53 64 SER B CA 1
ATOM 2227 C C . SER B 1 85 ? 21.384 -8.540 4.248 1.00 15.03 64 SER B C 1
ATOM 2228 O O . SER B 1 85 ? 21.139 -9.636 4.763 1.00 14.56 64 SER B O 1
ATOM 2233 N N . TRP B 1 86 ? 20.994 -7.373 4.766 1.00 14.45 65 TRP B N 1
ATOM 2234 C CA . TRP B 1 86 ? 20.190 -7.302 5.969 1.00 14.24 65 TRP B CA 1
ATOM 2235 C C . TRP B 1 86 ? 19.070 -6.266 5.869 1.00 14.21 65 TRP B C 1
ATOM 2236 O O . TRP B 1 86 ? 19.000 -5.491 4.909 1.00 14.92 65 TRP B O 1
ATOM 2247 N N . GLY B 1 87 ? 18.146 -6.267 6.833 1.00 13.85 66 GLY B N 1
ATOM 2248 C CA . GLY B 1 87 ? 16.953 -5.441 6.774 1.00 13.53 66 GLY B CA 1
ATOM 2249 C C . GLY B 1 87 ? 16.218 -5.393 8.115 1.00 13.31 66 GLY B C 1
ATOM 2250 O O . GLY B 1 87 ? 16.577 -6.120 9.037 1.00 13.70 66 GLY B O 1
ATOM 2251 N N . SER B 1 88 ? 15.213 -4.517 8.202 1.00 12.66 67 SER B N 1
ATOM 2252 C CA . SER B 1 88 ? 14.320 -4.450 9.327 1.00 12.54 67 SER B CA 1
ATOM 2253 C C . SER B 1 88 ? 13.056 -5.275 9.096 1.00 12.07 67 SER B C 1
ATOM 2254 O O . SER B 1 88 ? 12.788 -5.784 7.980 1.00 11.59 67 SER B O 1
ATOM 2257 N N . GLN B 1 89 ? 12.290 -5.424 10.166 1.00 11.99 68 GLN B N 1
ATOM 2258 C CA . GLN B 1 89 ? 11.081 -6.244 10.108 1.00 12.34 68 GLN B CA 1
ATOM 2259 C C . GLN B 1 89 ? 9.832 -5.359 9.967 1.00 12.41 68 GLN B C 1
ATOM 2260 O O . GLN B 1 89 ? 8.716 -5.878 9.919 1.00 12.04 68 GLN B O 1
ATOM 2266 N N . ASP B 1 90 ? 10.036 -4.043 9.911 1.00 12.39 69 ASP B N 1
ATOM 2267 C CA . ASP B 1 90 ? 8.955 -3.065 9.795 1.00 13.04 69 ASP B CA 1
ATOM 2268 C C . ASP B 1 90 ? 9.590 -1.695 9.520 1.00 12.67 69 ASP B C 1
ATOM 2269 O O . ASP B 1 90 ? 10.808 -1.500 9.738 1.00 12.28 69 ASP B O 1
ATOM 2274 N N . VAL B 1 91 ? 8.781 -0.772 9.012 1.00 12.48 70 VAL B N 1
ATOM 2275 C CA . VAL B 1 91 ? 9.096 0.674 9.031 1.00 12.49 70 VAL B CA 1
ATOM 2276 C C . VAL B 1 91 ? 7.824 1.448 9.209 1.00 12.53 70 VAL B C 1
ATOM 2277 O O . VAL B 1 91 ? 6.722 0.954 8.889 1.00 12.42 70 VAL B O 1
ATOM 2281 N N . SER B 1 92 ? 7.947 2.658 9.716 1.00 12.99 71 SER B N 1
ATOM 2282 C CA . SER B 1 92 ? 6.791 3.523 9.900 1.00 13.59 71 SER B CA 1
ATOM 2283 C C . SER B 1 92 ? 6.124 3.872 8.576 1.00 14.63 71 SER B C 1
ATOM 2284 O O . SER B 1 92 ? 6.792 3.904 7.536 1.00 14.48 71 SER B O 1
ATOM 2287 N N . ALA B 1 93 ? 4.824 4.179 8.646 1.00 15.31 72 ALA B N 1
ATOM 2288 C CA . ALA B 1 93 ? 4.102 4.811 7.545 1.00 16.15 72 ALA B CA 1
ATOM 2289 C C . ALA B 1 93 ? 4.486 6.274 7.326 1.00 17.49 72 ALA B C 1
ATOM 2290 O O . ALA B 1 93 ? 4.093 6.858 6.305 1.00 17.79 72 ALA B O 1
ATOM 2292 N N . HIS B 1 94 ? 5.213 6.868 8.266 1.00 18.43 73 HIS B N 1
ATOM 2293 C CA . HIS B 1 94 ? 5.624 8.274 8.145 1.00 20.51 73 HIS B CA 1
ATOM 2294 C C . HIS B 1 94 ? 7.103 8.409 8.114 1.00 20.64 73 HIS B C 1
ATOM 2295 O O . HIS B 1 94 ? 7.808 7.505 8.517 1.00 20.16 73 HIS B O 1
ATOM 2302 N N . GLU B 1 95 ? 7.585 9.555 7.664 1.00 23.03 74 GLU B N 1
ATOM 2303 C CA . GLU B 1 95 ? 9.019 9.821 7.597 1.00 24.70 74 GLU B CA 1
ATOM 2304 C C . GLU B 1 95 ? 9.540 10.350 8.938 1.00 23.80 74 GLU B C 1
ATOM 2305 O O . GLU B 1 95 ? 10.692 10.086 9.324 1.00 23.12 74 GLU B O 1
ATOM 2311 N N . GLN B 1 96 ? 8.700 11.100 9.652 1.00 24.35 75 GLN B N 1
ATOM 2312 C CA . GLN B 1 96 ? 9.054 11.599 10.986 1.00 26.12 75 GLN B CA 1
ATOM 2313 C C . GLN B 1 96 ? 7.821 12.062 11.760 1.00 24.08 75 GLN B C 1
ATOM 2314 O O . GLN B 1 96 ? 6.774 12.269 11.177 1.00 22.03 75 GLN B O 1
ATOM 2320 N N . GLY B 1 97 ? 7.953 12.197 13.075 1.00 22.14 76 GLY B N 1
ATOM 2321 C CA . GLY B 1 97 ? 6.901 12.790 13.872 1.00 21.23 76 GLY B CA 1
ATOM 2322 C C . GLY B 1 97 ? 6.575 12.134 15.209 1.00 20.23 76 GLY B C 1
ATOM 2323 O O . GLY B 1 97 ? 7.352 11.354 15.782 1.00 20.36 76 GLY B O 1
ATOM 2324 N N . ALA B 1 98 ? 5.421 12.523 15.721 1.00 19.05 77 ALA B N 1
ATOM 2325 C CA . ALA B 1 98 ? 4.975 12.218 17.059 1.00 18.40 77 ALA B CA 1
ATOM 2326 C C . ALA B 1 98 ? 4.331 10.802 17.035 1.00 17.08 77 ALA B C 1
ATOM 2327 O O . ALA B 1 98 ? 3.118 10.641 17.192 1.00 16.61 77 ALA B O 1
ATOM 2329 N N . TYR B 1 99 ? 5.203 9.796 16.869 1.00 17.05 78 TYR B N 1
ATOM 2330 C CA . TYR B 1 99 ? 4.846 8.384 16.753 1.00 16.52 78 TYR B CA 1
ATOM 2331 C C . TYR B 1 99 ? 5.742 7.565 17.670 1.00 15.82 78 TYR B C 1
ATOM 2332 O O . TYR B 1 99 ? 6.634 6.772 17.231 1.00 15.68 78 TYR B O 1
ATOM 2341 N N . THR B 1 100 ? 5.539 7.747 18.961 1.00 15.49 79 THR B N 1
ATOM 2342 C CA . THR B 1 100 ? 6.429 7.158 19.966 1.00 15.21 79 THR B CA 1
ATOM 2343 C C . THR B 1 100 ? 6.613 5.633 19.705 1.00 14.73 79 THR B C 1
ATOM 2344 O O . THR B 1 100 ? 5.637 4.901 19.454 1.00 14.47 79 THR B O 1
ATOM 2348 N N . GLY B 1 101 ? 7.862 5.190 19.711 1.00 14.58 80 GLY B N 1
ATOM 2349 C CA . GLY B 1 101 ? 8.230 3.782 19.467 1.00 14.50 80 GLY B CA 1
ATOM 2350 C C . GLY B 1 101 ? 8.489 3.332 18.017 1.00 14.44 80 GLY B C 1
ATOM 2351 O O . GLY B 1 101 ? 9.101 2.302 17.801 1.00 14.57 80 GLY B O 1
ATOM 2352 N N . GLU B 1 102 ? 7.992 4.084 17.042 1.00 14.61 81 GLU B N 1
ATOM 2353 C CA . GLU B 1 102 ? 8.082 3.751 15.650 1.00 14.38 81 GLU B CA 1
ATOM 2354 C C . GLU B 1 102 ? 9.415 4.149 15.081 1.00 13.86 81 GLU B C 1
ATOM 2355 O O . GLU B 1 102 ? 10.044 5.107 15.518 1.00 13.53 81 GLU B O 1
ATOM 2361 N N . VAL B 1 103 ? 9.857 3.358 14.093 1.00 13.38 82 VAL B N 1
ATOM 2362 C CA . VAL B 1 103 ? 11.144 3.564 13.447 1.00 13.14 82 VAL B CA 1
ATOM 2363 C C . VAL B 1 103 ? 10.953 3.912 11.993 1.00 12.96 82 VAL B C 1
ATOM 2364 O O . VAL B 1 103 ? 10.265 3.194 11.263 1.00 12.26 82 VAL B O 1
ATOM 2368 N N . ALA B 1 104 ? 11.613 4.994 11.576 1.00 12.93 83 ALA B N 1
ATOM 2369 C CA . ALA B 1 104 ? 11.487 5.474 10.208 1.00 13.07 83 ALA B CA 1
ATOM 2370 C C . ALA B 1 104 ? 12.352 4.669 9.223 1.00 12.61 83 ALA B C 1
ATOM 2371 O O . ALA B 1 104 ? 13.428 4.195 9.578 1.00 12.72 83 ALA B O 1
ATOM 2373 N N . ALA B 1 105 ? 11.863 4.528 8.000 1.00 12.37 84 ALA B N 1
ATOM 2374 C CA . ALA B 1 105 ? 12.616 3.894 6.899 1.00 12.50 84 ALA B CA 1
ATOM 2375 C C . ALA B 1 105 ? 14.018 4.553 6.726 1.00 12.86 84 ALA B C 1
ATOM 2376 O O . ALA B 1 105 ? 15.032 3.885 6.588 1.00 12.72 84 ALA B O 1
ATOM 2378 N N . GLY B 1 106 ? 14.056 5.884 6.802 1.00 13.59 85 GLY B N 1
ATOM 2379 C CA . GLY B 1 106 ? 15.330 6.622 6.807 1.00 14.13 85 GLY B CA 1
ATOM 2380 C C . GLY B 1 106 ? 16.333 6.175 7.877 1.00 13.97 85 GLY B C 1
ATOM 2381 O O . GLY B 1 106 ? 17.539 6.279 7.683 1.00 13.80 85 GLY B O 1
ATOM 2382 N N . MET B 1 107 ? 15.824 5.792 9.039 1.00 13.70 86 MET B N 1
ATOM 2383 C CA . MET B 1 107 ? 16.701 5.384 10.114 1.00 14.07 86 MET B CA 1
ATOM 2384 C C . MET B 1 107 ? 17.320 4.028 9.766 1.00 14.04 86 MET B C 1
ATOM 2385 O O . MET B 1 107 ? 18.530 3.828 9.909 1.00 14.87 86 MET B O 1
ATOM 2390 N N . VAL B 1 108 ? 16.491 3.114 9.282 1.00 13.69 87 VAL B N 1
ATOM 2391 C CA . VAL B 1 108 ? 16.950 1.792 8.896 1.00 13.55 87 VAL B CA 1
ATOM 2392 C C . VAL B 1 108 ? 17.990 1.923 7.785 1.00 13.81 87 VAL B C 1
ATOM 2393 O O . VAL B 1 108 ? 19.024 1.315 7.857 1.00 14.24 87 VAL B O 1
ATOM 2397 N N . ALA B 1 109 ? 17.700 2.730 6.776 1.00 14.28 88 ALA B N 1
ATOM 2398 C CA . ALA B 1 109 ? 18.610 2.955 5.628 1.00 15.32 88 ALA B CA 1
ATOM 2399 C C . ALA B 1 109 ? 20.002 3.406 6.058 1.00 16.14 88 ALA B C 1
ATOM 2400 O O . ALA B 1 109 ? 20.994 2.989 5.440 1.00 16.75 88 ALA B O 1
ATOM 2402 N N . GLU B 1 110 ? 20.123 4.183 7.135 1.00 16.36 89 GLU B N 1
ATOM 2403 C CA . GLU B 1 110 ? 21.477 4.650 7.537 1.00 17.53 89 GLU B CA 1
ATOM 2404 C C . GLU B 1 110 ? 22.413 3.519 7.936 1.00 16.78 89 GLU B C 1
ATOM 2405 O O . GLU B 1 110 ? 23.589 3.772 8.172 1.00 16.48 89 GLU B O 1
ATOM 2411 N N . PHE B 1 111 ? 21.883 2.313 8.169 1.00 16.30 90 PHE B N 1
ATOM 2412 C CA . PHE B 1 111 ? 22.755 1.192 8.591 1.00 16.46 90 PHE B CA 1
ATOM 2413 C C . PHE B 1 111 ? 23.053 0.249 7.436 1.00 16.52 90 PHE B C 1
ATOM 2414 O O . PHE B 1 111 ? 23.468 -0.884 7.673 1.00 16.59 90 PHE B O 1
ATOM 2422 N N . GLY B 1 112 ? 22.849 0.732 6.209 1.00 16.74 91 GLY B N 1
ATOM 2423 C CA . GLY B 1 112 ? 23.184 0.002 4.995 1.00 17.32 91 GLY B CA 1
ATOM 2424 C C . GLY B 1 112 ? 22.235 -1.167 4.733 1.00 17.61 91 GLY B C 1
ATOM 2425 O O . GLY B 1 112 ? 22.556 -2.056 3.918 1.00 19.62 91 GLY B O 1
ATOM 2426 N N . ALA B 1 113 ? 21.083 -1.177 5.402 1.00 16.64 92 ALA B N 1
ATOM 2427 C CA . ALA B 1 113 ? 20.056 -2.179 5.163 1.00 16.22 92 ALA B CA 1
ATOM 2428 C C . ALA B 1 113 ? 19.578 -2.072 3.667 1.00 16.17 92 ALA B C 1
ATOM 2429 O O . ALA B 1 113 ? 19.502 -0.986 3.109 1.00 15.06 92 ALA B O 1
ATOM 2431 N N . ALA B 1 114 ? 19.303 -3.220 3.079 1.00 15.59 93 ALA B N 1
ATOM 2432 C CA . ALA B 1 114 ? 18.729 -3.365 1.753 1.00 15.43 93 ALA B CA 1
ATOM 2433 C C . ALA B 1 114 ? 17.217 -3.559 1.819 1.00 15.66 93 ALA B C 1
ATOM 2434 O O . ALA B 1 114 ? 16.508 -3.229 0.862 1.00 16.39 93 ALA B O 1
ATOM 2436 N N . TYR B 1 115 ? 16.697 -4.117 2.924 1.00 15.41 94 TYR B N 1
ATOM 2437 C CA . TYR B 1 115 ? 15.266 -4.480 2.987 1.00 15.07 94 TYR B CA 1
ATOM 2438 C C . TYR B 1 115 ? 14.462 -3.947 4.161 1.00 14.69 94 TYR B C 1
ATOM 2439 O O . TYR B 1 115 ? 15.010 -3.695 5.247 1.00 15.18 94 TYR B O 1
ATOM 2448 N N . ALA B 1 116 ? 13.145 -3.888 3.981 1.00 13.48 95 ALA B N 1
ATOM 2449 C CA . ALA B 1 116 ? 12.231 -3.789 5.089 1.00 13.10 95 ALA B CA 1
ATOM 2450 C C . ALA B 1 116 ? 10.994 -4.710 4.849 1.00 12.50 95 ALA B C 1
ATOM 2451 O O . ALA B 1 116 ? 10.363 -4.572 3.846 1.00 12.20 95 ALA B O 1
ATOM 2453 N N . ILE B 1 117 ? 10.623 -5.569 5.799 1.00 12.39 96 ILE B N 1
ATOM 2454 C CA . ILE B 1 117 ? 9.348 -6.293 5.718 1.00 12.10 96 ILE B CA 1
ATOM 2455 C C . ILE B 1 117 ? 8.218 -5.308 6.050 1.00 12.58 96 ILE B C 1
ATOM 2456 O O . ILE B 1 117 ? 8.340 -4.532 6.984 1.00 12.81 96 ILE B O 1
ATOM 2461 N N . VAL B 1 118 ? 7.164 -5.259 5.235 1.00 12.61 97 VAL B N 1
ATOM 2462 C CA . VAL B 1 118 ? 6.003 -4.433 5.529 1.00 12.42 97 VAL B CA 1
ATOM 2463 C C . VAL B 1 118 ? 4.718 -5.293 5.379 1.00 13.43 97 VAL B C 1
ATOM 2464 O O . VAL B 1 118 ? 4.602 -6.121 4.462 1.00 12.28 97 VAL B O 1
ATOM 2468 N N . GLY B 1 119 ? 3.799 -5.138 6.333 1.00 14.04 98 GLY B N 1
ATOM 2469 C CA . GLY B 1 119 ? 2.513 -5.808 6.258 1.00 14.72 98 GLY B CA 1
ATOM 2470 C C . GLY B 1 119 ? 2.520 -7.270 6.619 1.00 15.66 98 GLY B C 1
ATOM 2471 O O . GLY B 1 119 ? 1.654 -8.003 6.177 1.00 16.10 98 GLY B O 1
ATOM 2472 N N . HIS B 1 120 ? 3.520 -7.739 7.393 1.00 16.06 99 HIS B N 1
ATOM 2473 C CA . HIS B 1 120 ? 3.548 -9.124 7.846 1.00 15.26 99 HIS B CA 1
ATOM 2474 C C . HIS B 1 120 ? 2.277 -9.410 8.584 1.00 15.94 99 HIS B C 1
ATOM 2475 O O . HIS B 1 120 ? 1.713 -8.522 9.266 1.00 15.69 99 HIS B O 1
ATOM 2482 N N . SER B 1 121 ? 1.784 -10.645 8.453 1.00 15.90 100 SER B N 1
ATOM 2483 C CA . SER B 1 121 ? 0.485 -11.011 9.043 1.00 16.36 100 SER B CA 1
ATOM 2484 C C . SER B 1 121 ? 0.446 -10.737 10.556 1.00 17.14 100 SER B C 1
ATOM 2485 O O . SER B 1 121 ? -0.566 -10.311 11.090 1.00 17.43 100 SER B O 1
ATOM 2488 N N . GLU B 1 122 ? 1.560 -10.966 11.237 1.00 17.16 101 GLU B N 1
ATOM 2489 C CA . GLU B 1 122 ? 1.620 -10.638 12.668 1.00 17.63 101 GLU B CA 1
ATOM 2490 C C . GLU B 1 122 ? 1.365 -9.165 12.928 1.00 17.88 101 GLU B C 1
ATOM 2491 O O . GLU B 1 122 ? 0.803 -8.830 13.954 1.00 19.15 101 GLU B O 1
ATOM 2497 N N . ARG B 1 123 ? 1.761 -8.275 12.024 1.00 17.26 102 ARG B N 1
ATOM 2498 C CA . ARG B 1 123 ? 1.522 -6.850 12.268 1.00 17.51 102 ARG B CA 1
ATOM 2499 C C . ARG B 1 123 ? 0.123 -6.417 11.824 1.00 17.62 102 ARG B C 1
ATOM 2500 O O . ARG B 1 123 ? -0.522 -5.598 12.473 1.00 17.74 102 ARG B O 1
ATOM 2508 N N . ARG B 1 124 ? -0.377 -6.964 10.726 1.00 17.80 103 ARG B N 1
ATOM 2509 C CA . ARG B 1 124 ? -1.767 -6.727 10.373 1.00 18.03 103 ARG B CA 1
ATOM 2510 C C . ARG B 1 124 ? -2.705 -7.221 11.498 1.00 19.81 103 ARG B C 1
ATOM 2511 O O . ARG B 1 124 ? -3.725 -6.599 11.787 1.00 22.02 103 ARG B O 1
ATOM 2519 N N . ALA B 1 125 ? -2.389 -8.318 12.155 1.00 21.16 104 ALA B N 1
ATOM 2520 C CA . ALA B 1 125 ? -3.287 -8.824 13.227 1.00 23.71 104 ALA B CA 1
ATOM 2521 C C . ALA B 1 125 ? -3.019 -8.065 14.542 1.00 24.78 104 ALA B C 1
ATOM 2522 O O . ALA B 1 125 ? -3.889 -7.420 15.054 1.00 26.74 104 ALA B O 1
ATOM 2524 N N . TYR B 1 126 ? -1.816 -8.169 15.083 1.00 25.50 105 TYR B N 1
ATOM 2525 C CA . TYR B 1 126 ? -1.528 -7.628 16.419 1.00 25.48 105 TYR B CA 1
ATOM 2526 C C . TYR B 1 126 ? -1.468 -6.114 16.480 1.00 26.31 105 TYR B C 1
ATOM 2527 O O . TYR B 1 126 ? -1.713 -5.531 17.545 1.00 24.08 105 TYR B O 1
ATOM 2536 N N . HIS B 1 127 ? -1.158 -5.462 15.367 1.00 25.12 106 HIS B N 1
ATOM 2537 C CA . HIS B 1 127 ? -1.111 -4.006 15.386 1.00 24.97 106 HIS B CA 1
ATOM 2538 C C . HIS B 1 127 ? -2.167 -3.304 14.568 1.00 23.52 106 HIS B C 1
ATOM 2539 O O . HIS B 1 127 ? -2.141 -2.112 14.458 1.00 23.94 106 HIS B O 1
ATOM 2546 N N . GLY B 1 128 ? -3.069 -4.046 13.962 1.00 22.65 107 GLY B N 1
ATOM 2547 C CA . GLY B 1 128 ? -4.154 -3.472 13.206 1.00 22.54 107 GLY B CA 1
ATOM 2548 C C . GLY B 1 128 ? -3.735 -2.725 11.937 1.00 22.46 107 GLY B C 1
ATOM 2549 O O . GLY B 1 128 ? -4.456 -1.834 11.514 1.00 22.50 107 GLY B O 1
ATOM 2550 N N . GLU B 1 129 ? -2.616 -3.087 11.311 1.00 21.29 108 GLU B N 1
ATOM 2551 C CA . GLU B 1 129 ? -2.169 -2.362 10.110 1.00 20.90 108 GLU B CA 1
ATOM 2552 C C . GLU B 1 129 ? -3.108 -2.681 8.947 1.00 19.95 108 GLU B C 1
ATOM 2553 O O . GLU B 1 129 ? -3.301 -3.846 8.618 1.00 21.75 108 GLU B O 1
ATOM 2559 N N . SER B 1 130 ? -3.727 -1.652 8.374 1.00 17.65 109 SER B N 1
ATOM 2560 C CA . SER B 1 130 ? -4.637 -1.771 7.242 1.00 16.70 109 SER B CA 1
ATOM 2561 C C . SER B 1 130 ? -3.895 -1.853 5.885 1.00 16.37 109 SER B C 1
ATOM 2562 O O . SER B 1 130 ? -2.702 -1.543 5.794 1.00 15.92 109 SER B O 1
ATOM 2565 N N . ASN B 1 131 ? -4.622 -2.254 4.843 1.00 16.17 110 ASN B N 1
ATOM 2566 C CA . ASN B 1 131 ? -4.060 -2.339 3.511 1.00 16.35 110 ASN B CA 1
ATOM 2567 C C . ASN B 1 131 ? -3.340 -1.051 3.102 1.00 16.50 110 ASN B C 1
ATOM 2568 O O . ASN B 1 131 ? -2.274 -1.100 2.491 1.00 17.11 110 ASN B O 1
ATOM 2573 N N . GLU B 1 132 ? -3.960 0.086 3.416 1.00 16.61 111 GLU B N 1
ATOM 2574 C CA . GLU B 1 132 ? -3.493 1.383 3.013 1.00 17.05 111 GLU B CA 1
ATOM 2575 C C . GLU B 1 132 ? -2.285 1.833 3.833 1.00 15.61 111 GLU B C 1
ATOM 2576 O O . GLU B 1 132 ? -1.388 2.475 3.317 1.00 14.81 111 GLU B O 1
ATOM 2582 N N . THR B 1 133 ? -2.284 1.498 5.121 1.00 15.03 112 THR B N 1
ATOM 2583 C CA . THR B 1 133 ? -1.081 1.673 5.962 1.00 14.68 112 THR B CA 1
ATOM 2584 C C . THR B 1 133 ? 0.116 0.908 5.393 1.00 13.90 112 THR B C 1
ATOM 2585 O O . THR B 1 133 ? 1.220 1.430 5.340 1.00 13.26 112 THR B O 1
ATOM 2589 N N . VAL B 1 134 ? -0.107 -0.313 4.943 1.00 14.26 113 VAL B N 1
ATOM 2590 C CA . VAL B 1 134 ? 1.006 -1.118 4.391 1.00 14.50 113 VAL B CA 1
ATOM 2591 C C . VAL B 1 134 ? 1.498 -0.436 3.100 1.00 15.35 113 VAL B C 1
ATOM 2592 O O . VAL B 1 134 ? 2.708 -0.411 2.838 1.00 15.18 113 VAL B O 1
ATOM 2596 N N . ALA B 1 135 ? 0.571 0.179 2.351 1.00 14.61 114 ALA B N 1
ATOM 2597 C CA . ALA B 1 135 ? 0.964 0.806 1.112 1.00 14.70 114 ALA B CA 1
ATOM 2598 C C . ALA B 1 135 ? 1.840 2.013 1.444 1.00 14.57 114 ALA B C 1
ATOM 2599 O O . ALA B 1 135 ? 2.859 2.214 0.810 1.00 14.84 114 ALA B O 1
ATOM 2601 N N . ALA B 1 136 ? 1.457 2.791 2.447 1.00 14.52 115 ALA B N 1
ATOM 2602 C CA . ALA B 1 136 ? 2.300 3.911 2.893 1.00 14.98 115 ALA B CA 1
ATOM 2603 C C . ALA B 1 136 ? 3.689 3.390 3.351 1.00 14.59 115 ALA B C 1
ATOM 2604 O O . ALA B 1 136 ? 4.701 4.003 3.049 1.00 14.29 115 ALA B O 1
ATOM 2606 N N . LYS B 1 137 ? 3.719 2.255 4.038 1.00 14.19 116 LYS B N 1
ATOM 2607 C CA . LYS B 1 137 ? 5.031 1.712 4.514 1.00 14.17 116 LYS B CA 1
ATOM 2608 C C . LYS B 1 137 ? 5.942 1.331 3.340 1.00 13.85 116 LYS B C 1
ATOM 2609 O O . LYS B 1 137 ? 7.122 1.653 3.330 1.00 13.21 116 LYS B O 1
ATOM 2615 N N . ALA B 1 138 ? 5.345 0.732 2.315 1.00 13.73 117 ALA B N 1
ATOM 2616 C CA . ALA B 1 138 ? 6.079 0.402 1.107 1.00 14.00 117 ALA B CA 1
ATOM 2617 C C . ALA B 1 138 ? 6.711 1.657 0.476 1.00 14.83 117 ALA B C 1
ATOM 2618 O O . ALA B 1 138 ? 7.878 1.630 0.092 1.00 14.26 117 ALA B O 1
ATOM 2620 N N . ARG B 1 139 ? 5.916 2.738 0.373 1.00 16.09 118 ARG B N 1
ATOM 2621 C CA . ARG B 1 139 ? 6.386 3.979 -0.213 1.00 17.28 118 ARG B CA 1
ATOM 2622 C C . ARG B 1 139 ? 7.521 4.574 0.596 1.00 16.08 118 ARG B C 1
ATOM 2623 O O . ARG B 1 139 ? 8.522 4.997 0.007 1.00 15.46 118 ARG B O 1
ATOM 2631 N N . ARG B 1 140 ? 7.363 4.629 1.916 1.00 15.04 119 ARG B N 1
ATOM 2632 C CA A ARG B 1 140 ? 8.451 5.119 2.797 0.50 15.49 119 ARG B CA 1
ATOM 2633 C CA B ARG B 1 140 ? 8.451 5.123 2.796 0.50 15.10 119 ARG B CA 1
ATOM 2634 C C . ARG B 1 140 ? 9.732 4.290 2.604 1.00 14.64 119 ARG B C 1
ATOM 2635 O O . ARG B 1 140 ? 10.824 4.843 2.547 1.00 14.54 119 ARG B O 1
ATOM 2650 N N . ALA B 1 141 ? 9.588 2.972 2.473 1.00 13.95 120 ALA B N 1
ATOM 2651 C CA . ALA B 1 141 ? 10.752 2.093 2.256 1.00 13.87 120 ALA B CA 1
ATOM 2652 C C . ALA B 1 141 ? 11.471 2.474 0.954 1.00 14.19 120 ALA B C 1
ATOM 2653 O O . ALA B 1 141 ? 12.691 2.760 0.941 1.00 14.11 120 ALA B O 1
ATOM 2655 N N . LEU B 1 142 ? 10.691 2.582 -0.127 1.00 14.22 121 LEU B N 1
ATOM 2656 C CA . LEU B 1 142 ? 11.260 2.973 -1.430 1.00 14.34 121 LEU B CA 1
ATOM 2657 C C . LEU B 1 142 ? 11.932 4.362 -1.401 1.00 15.04 121 LEU B C 1
ATOM 2658 O O . LEU B 1 142 ? 13.033 4.557 -1.935 1.00 15.44 121 LEU B O 1
ATOM 2663 N N . ALA B 1 143 ? 11.287 5.329 -0.767 1.00 15.15 122 ALA B N 1
ATOM 2664 C CA . ALA B 1 143 ? 11.815 6.687 -0.742 1.00 15.16 122 ALA B CA 1
ATOM 2665 C C . ALA B 1 143 ? 13.194 6.768 -0.017 1.00 15.38 122 ALA B C 1
ATOM 2666 O O . ALA B 1 143 ? 14.037 7.621 -0.330 1.00 15.26 122 ALA B O 1
ATOM 2668 N N . ALA B 1 144 ? 13.380 5.867 0.943 1.00 15.11 123 ALA B N 1
ATOM 2669 C CA . ALA B 1 144 ? 14.619 5.770 1.747 1.00 14.88 123 ALA B CA 1
ATOM 2670 C C . ALA B 1 144 ? 15.651 4.873 1.096 1.00 14.86 123 ALA B C 1
ATOM 2671 O O . ALA B 1 144 ? 16.777 4.759 1.599 1.00 14.92 123 ALA B O 1
ATOM 2673 N N . GLY B 1 145 ? 15.305 4.239 -0.022 1.00 14.80 124 GLY B N 1
ATOM 2674 C CA . GLY B 1 145 ? 16.297 3.384 -0.729 1.00 14.62 124 GLY B CA 1
ATOM 2675 C C . GLY B 1 145 ? 16.337 1.957 -0.275 1.00 14.69 124 GLY B C 1
ATOM 2676 O O . GLY B 1 145 ? 17.320 1.264 -0.521 1.00 15.29 124 GLY B O 1
ATOM 2677 N N . LEU B 1 146 ? 15.241 1.495 0.356 1.00 14.11 125 LEU B N 1
ATOM 2678 C CA . LEU B 1 146 ? 15.085 0.112 0.718 1.00 13.49 125 LEU B CA 1
ATOM 2679 C C . LEU B 1 146 ? 14.150 -0.618 -0.229 1.00 13.40 125 LEU B C 1
ATOM 2680 O O . LEU B 1 146 ? 13.290 -0.024 -0.850 1.00 13.19 125 LEU B O 1
ATOM 2685 N N . THR B 1 147 ? 14.300 -1.941 -0.291 1.00 13.28 126 THR B N 1
ATOM 2686 C CA . THR B 1 147 ? 13.367 -2.799 -1.013 1.00 12.63 126 THR B CA 1
ATOM 2687 C C . THR B 1 147 ? 12.379 -3.335 -0.013 1.00 12.48 126 THR B C 1
ATOM 2688 O O . THR B 1 147 ? 12.749 -4.083 0.904 1.00 12.59 126 THR B O 1
ATOM 2692 N N . PRO B 1 148 ? 11.110 -2.953 -0.146 1.00 12.40 127 PRO B N 1
ATOM 2693 C CA . PRO B 1 148 ? 10.103 -3.434 0.789 1.00 12.18 127 PRO B CA 1
ATOM 2694 C C . PRO B 1 148 ? 9.725 -4.855 0.424 1.00 12.15 127 PRO B C 1
ATOM 2695 O O . PRO B 1 148 ? 9.552 -5.140 -0.756 1.00 12.47 127 PRO B O 1
ATOM 2699 N N . ILE B 1 149 ? 9.587 -5.723 1.411 1.00 12.05 128 ILE B N 1
ATOM 2700 C CA . ILE B 1 149 ? 9.035 -7.076 1.202 1.00 12.21 128 ILE B CA 1
ATOM 2701 C C . ILE B 1 149 ? 7.586 -6.986 1.625 1.00 12.12 128 ILE B C 1
ATOM 2702 O O . ILE B 1 149 ? 7.303 -6.995 2.809 1.00 12.04 128 ILE B O 1
ATOM 2707 N N . VAL B 1 150 ? 6.697 -6.825 0.649 1.00 11.95 129 VAL B N 1
ATOM 2708 C CA . VAL B 1 150 ? 5.296 -6.572 0.906 1.00 12.04 129 VAL B CA 1
ATOM 2709 C C . VAL B 1 150 ? 4.555 -7.911 1.116 1.00 12.29 129 VAL B C 1
ATOM 2710 O O . VAL B 1 150 ? 4.433 -8.737 0.203 1.00 12.36 129 VAL B O 1
ATOM 2714 N N . CYS B 1 151 ? 4.034 -8.108 2.317 1.00 12.84 130 CYS B N 1
ATOM 2715 C CA . CYS B 1 151 ? 3.423 -9.337 2.703 1.00 13.15 130 CYS B CA 1
ATOM 2716 C C . CYS B 1 151 ? 1.932 -9.274 2.465 1.00 13.65 130 CYS B C 1
ATOM 2717 O O . CYS B 1 151 ? 1.258 -8.280 2.836 1.00 13.57 130 CYS B O 1
ATOM 2720 N N . VAL B 1 152 ? 1.407 -10.337 1.855 1.00 13.64 131 VAL B N 1
ATOM 2721 C CA . VAL B 1 152 ? -0.027 -10.489 1.661 1.00 13.92 131 VAL B CA 1
ATOM 2722 C C . VAL B 1 152 ? -0.423 -11.881 2.118 1.00 14.56 131 VAL B C 1
ATOM 2723 O O . VAL B 1 152 ? 0.430 -12.799 2.176 1.00 14.09 131 VAL B O 1
ATOM 2727 N N . GLY B 1 153 ? -1.696 -12.078 2.465 1.00 15.15 132 GLY B N 1
ATOM 2728 C CA . GLY B 1 153 ? -2.127 -13.418 2.951 1.00 15.74 132 GLY B CA 1
ATOM 2729 C C . GLY B 1 153 ? -3.497 -13.455 3.562 1.00 16.33 132 GLY B C 1
ATOM 2730 O O . GLY B 1 153 ? -3.917 -12.487 4.203 1.00 17.40 132 GLY B O 1
ATOM 2731 N N . GLU B 1 154 ? -4.211 -14.567 3.360 1.00 17.33 133 GLU B N 1
ATOM 2732 C CA . GLU B 1 154 ? -5.594 -14.701 3.843 1.00 17.62 133 GLU B CA 1
ATOM 2733 C C . GLU B 1 154 ? -5.670 -15.619 5.065 1.00 17.69 133 GLU B C 1
ATOM 2734 O O . GLU B 1 154 ? -4.876 -16.543 5.191 1.00 17.13 133 GLU B O 1
ATOM 2740 N N . THR B 1 155 ? -6.613 -15.333 5.963 1.00 17.78 134 THR B N 1
ATOM 2741 C CA . THR B 1 155 ? -6.912 -16.224 7.107 1.00 18.68 134 THR B CA 1
ATOM 2742 C C . THR B 1 155 ? -7.696 -17.494 6.707 1.00 19.70 134 THR B C 1
ATOM 2743 O O . THR B 1 155 ? -8.223 -17.624 5.583 1.00 18.81 134 THR B O 1
ATOM 2747 N N . LEU B 1 156 ? -7.756 -18.445 7.641 1.00 21.15 135 LEU B N 1
ATOM 2748 C CA . LEU B 1 156 ? -8.587 -19.652 7.492 1.00 21.43 135 LEU B CA 1
ATOM 2749 C C . LEU B 1 156 ? -10.044 -19.310 7.145 1.00 21.90 135 LEU B C 1
ATOM 2750 O O . LEU B 1 156 ? -10.595 -19.865 6.204 1.00 22.81 135 LEU B O 1
ATOM 2755 N N . ALA B 1 157 ? -10.654 -18.414 7.920 1.00 22.22 136 ALA B N 1
ATOM 2756 C CA . ALA B 1 157 ? -12.058 -17.994 7.713 1.00 22.86 136 ALA B CA 1
ATOM 2757 C C . ALA B 1 157 ? -12.225 -17.496 6.288 1.00 23.30 136 ALA B C 1
ATOM 2758 O O . ALA B 1 157 ? -13.172 -17.853 5.586 1.00 24.86 136 ALA B O 1
ATOM 2760 N N . GLU B 1 158 ? -11.230 -16.757 5.808 1.00 24.12 137 GLU B N 1
ATOM 2761 C CA . GLU B 1 158 ? -11.285 -16.183 4.475 1.00 23.56 137 GLU B CA 1
ATOM 2762 C C . GLU B 1 158 ? -11.175 -17.250 3.383 1.00 22.84 137 GLU B C 1
ATOM 2763 O O . GLU B 1 158 ? -11.875 -17.182 2.373 1.00 22.64 137 GLU B O 1
ATOM 2769 N N . ARG B 1 159 ? -10.231 -18.179 3.575 1.00 22.52 138 ARG B N 1
ATOM 2770 C CA A ARG B 1 159 ? -9.978 -19.233 2.614 0.70 22.96 138 ARG B CA 1
ATOM 2771 C CA B ARG B 1 159 ? -9.987 -19.232 2.614 0.30 22.11 138 ARG B CA 1
ATOM 2772 C C . ARG B 1 159 ? -11.213 -20.133 2.519 1.00 22.92 138 ARG B C 1
ATOM 2773 O O . ARG B 1 159 ? -11.660 -20.423 1.428 1.00 23.24 138 ARG B O 1
ATOM 2788 N N . GLU B 1 160 ? -11.778 -20.499 3.668 1.00 23.04 139 GLU B N 1
ATOM 2789 C CA . GLU B 1 160 ? -12.985 -21.357 3.706 1.00 24.86 139 GLU B CA 1
ATOM 2790 C C . GLU B 1 160 ? -14.219 -20.641 3.200 1.00 24.73 139 GLU B C 1
ATOM 2791 O O . GLU B 1 160 ? -15.181 -21.306 2.816 1.00 24.63 139 GLU B O 1
ATOM 2797 N N . ALA B 1 161 ? -14.198 -19.297 3.182 1.00 23.80 140 ALA B N 1
ATOM 2798 C CA . ALA B 1 161 ? -15.294 -18.523 2.576 1.00 24.01 140 ALA B CA 1
ATOM 2799 C C . ALA B 1 161 ? -15.094 -18.361 1.060 1.00 23.66 140 ALA B C 1
ATOM 2800 O O . ALA B 1 161 ? -15.893 -17.680 0.411 1.00 24.38 140 ALA B O 1
ATOM 2802 N N . GLY B 1 162 ? -14.065 -18.986 0.494 1.00 22.92 141 GLY B N 1
ATOM 2803 C CA . GLY B 1 162 ? -13.779 -18.811 -0.932 1.00 23.26 141 GLY B CA 1
ATOM 2804 C C . GLY B 1 162 ? -13.219 -17.430 -1.357 1.00 23.46 141 GLY B C 1
ATOM 2805 O O . GLY B 1 162 ? -13.269 -17.084 -2.545 1.00 22.56 141 GLY B O 1
ATOM 2806 N N . THR B 1 163 ? -12.678 -16.637 -0.405 1.00 23.62 142 THR B N 1
ATOM 2807 C CA . THR B 1 163 ? -12.291 -15.230 -0.722 1.00 23.23 142 THR B CA 1
ATOM 2808 C C . THR B 1 163 ? -10.775 -14.984 -0.828 1.00 22.89 142 THR B C 1
ATOM 2809 O O . THR B 1 163 ? -10.317 -13.831 -0.750 1.00 23.74 142 THR B O 1
ATOM 2813 N N . THR B 1 164 ? -10.002 -16.047 -1.005 1.00 22.67 143 THR B N 1
ATOM 2814 C CA . THR B 1 164 ? -8.568 -15.932 -1.092 1.00 22.79 143 THR B CA 1
ATOM 2815 C C . THR B 1 164 ? -8.124 -14.829 -2.076 1.00 23.38 143 THR B C 1
ATOM 2816 O O . THR B 1 164 ? -7.345 -13.931 -1.706 1.00 24.01 143 THR B O 1
ATOM 2820 N N . GLU B 1 165 ? -8.655 -14.868 -3.293 1.00 24.20 144 GLU B N 1
ATOM 2821 C CA . GLU B 1 165 ? -8.273 -13.914 -4.353 1.00 26.02 144 GLU B CA 1
ATOM 2822 C C . GLU B 1 165 ? -8.756 -12.502 -4.077 1.00 24.91 144 GLU B C 1
ATOM 2823 O O . GLU B 1 165 ? -7.972 -11.553 -4.243 1.00 24.93 144 GLU B O 1
ATOM 2829 N N . GLN B 1 166 ? -9.993 -12.359 -3.587 1.00 24.83 145 GLN B N 1
ATOM 2830 C CA . GLN B 1 166 ? -10.536 -11.037 -3.240 1.00 23.54 145 GLN B CA 1
ATOM 2831 C C . GLN B 1 166 ? -9.617 -10.391 -2.162 1.00 22.03 145 GLN B C 1
ATOM 2832 O O . GLN B 1 166 ? -9.217 -9.230 -2.324 1.00 20.58 145 GLN B O 1
ATOM 2834 N N . VAL B 1 167 ? -9.163 -11.186 -1.178 1.00 21.01 146 VAL B N 1
ATOM 2835 C CA . VAL B 1 167 ? -8.424 -10.646 -0.014 1.00 19.43 146 VAL B CA 1
ATOM 2836 C C . VAL B 1 167 ? -6.977 -10.280 -0.376 1.00 19.63 146 VAL B C 1
ATOM 2837 O O . VAL B 1 167 ? -6.558 -9.123 -0.188 1.00 18.57 146 VAL B O 1
ATOM 2841 N N . VAL B 1 168 ? -6.225 -11.235 -0.933 1.00 19.87 147 VAL B N 1
ATOM 2842 C CA . VAL B 1 168 ? -4.830 -10.974 -1.269 1.00 19.30 147 VAL B CA 1
ATOM 2843 C C . VAL B 1 168 ? -4.725 -10.028 -2.450 1.00 19.05 147 VAL B C 1
ATOM 2844 O O . VAL B 1 168 ? -3.808 -9.189 -2.515 1.00 19.45 147 VAL B O 1
ATOM 2848 N N . GLY B 1 169 ? -5.699 -10.105 -3.340 1.00 18.81 148 GLY B N 1
ATOM 2849 C CA . GLY B 1 169 ? -5.822 -9.115 -4.393 1.00 18.72 148 GLY B CA 1
ATOM 2850 C C . GLY B 1 169 ? -6.034 -7.689 -3.894 1.00 18.70 148 GLY B C 1
ATOM 2851 O O . GLY B 1 169 ? -5.399 -6.746 -4.394 1.00 19.08 148 GLY B O 1
ATOM 2852 N N . ALA B 1 170 ? -6.936 -7.501 -2.931 1.00 18.58 149 ALA B N 1
ATOM 2853 C CA . ALA B 1 170 ? -7.154 -6.157 -2.398 1.00 18.44 149 ALA B CA 1
ATOM 2854 C C . ALA B 1 170 ? -5.845 -5.675 -1.695 1.00 18.05 149 ALA B C 1
ATOM 2855 O O . ALA B 1 170 ? -5.481 -4.485 -1.778 1.00 17.48 149 ALA B O 1
ATOM 2857 N N . GLN B 1 171 ? -5.175 -6.583 -0.986 1.00 17.36 150 GLN B N 1
ATOM 2858 C CA . GLN B 1 171 ? -3.986 -6.209 -0.206 1.00 17.68 150 GLN B CA 1
ATOM 2859 C C . GLN B 1 171 ? -2.878 -5.713 -1.140 1.00 17.56 150 GLN B C 1
ATOM 2860 O O . GLN B 1 171 ? -2.245 -4.696 -0.866 1.00 16.25 150 GLN B O 1
ATOM 2866 N N . LEU B 1 172 ? -2.694 -6.422 -2.262 1.00 18.27 151 LEU B N 1
ATOM 2867 C CA . LEU B 1 172 ? -1.679 -6.062 -3.246 1.00 18.98 151 LEU B CA 1
ATOM 2868 C C . LEU B 1 172 ? -2.090 -4.818 -4.026 1.00 18.90 151 LEU B C 1
ATOM 2869 O O . LEU B 1 172 ? -1.306 -3.874 -4.170 1.00 18.21 151 LEU B O 1
ATOM 2874 N N . ASP B 1 173 ? -3.339 -4.778 -4.460 1.00 19.35 152 ASP B N 1
ATOM 2875 C CA . ASP B 1 173 ? -3.820 -3.584 -5.157 1.00 19.98 152 ASP B CA 1
ATOM 2876 C C . ASP B 1 173 ? -3.638 -2.271 -4.386 1.00 17.93 152 ASP B C 1
ATOM 2877 O O . ASP B 1 173 ? -3.401 -1.232 -4.984 1.00 17.37 152 ASP B O 1
ATOM 2882 N N . ALA B 1 174 ? -3.803 -2.317 -3.077 1.00 16.66 153 ALA B N 1
ATOM 2883 C CA . ALA B 1 174 ? -3.662 -1.120 -2.273 1.00 16.18 153 ALA B CA 1
ATOM 2884 C C . ALA B 1 174 ? -2.237 -0.563 -2.379 1.00 15.49 153 ALA B C 1
ATOM 2885 O O . ALA B 1 174 ? -2.057 0.656 -2.448 1.00 14.96 153 ALA B O 1
ATOM 2887 N N . VAL B 1 175 ? -1.246 -1.459 -2.395 1.00 15.01 154 VAL B N 1
ATOM 2888 C CA . VAL B 1 175 ? 0.159 -1.098 -2.546 1.00 14.90 154 VAL B CA 1
ATOM 2889 C C . VAL B 1 175 ? 0.426 -0.667 -3.980 1.00 15.08 154 VAL B C 1
ATOM 2890 O O . VAL B 1 175 ? 0.992 0.393 -4.204 1.00 15.16 154 VAL B O 1
ATOM 2894 N N . LEU B 1 176 ? -0.023 -1.427 -4.972 1.00 15.34 155 LEU B N 1
ATOM 2895 C CA . LEU B 1 176 ? 0.234 -1.010 -6.369 1.00 15.79 155 LEU B CA 1
ATOM 2896 C C . LEU B 1 176 ? -0.429 0.328 -6.688 1.00 16.13 155 LEU B C 1
ATOM 2897 O O . LEU B 1 176 ? 0.164 1.170 -7.415 1.00 16.09 155 LEU B O 1
ATOM 2902 N N . ALA B 1 177 ? -1.603 0.592 -6.102 1.00 16.22 156 ALA B N 1
ATOM 2903 C CA . ALA B 1 177 ? -2.336 1.859 -6.437 1.00 17.01 156 ALA B CA 1
ATOM 2904 C C . ALA B 1 177 ? -1.550 3.141 -6.106 1.00 17.33 156 ALA B C 1
ATOM 2905 O O . ALA B 1 177 ? -1.801 4.160 -6.718 1.00 17.93 156 ALA B O 1
ATOM 2907 N N . VAL B 1 178 ? -0.648 3.106 -5.126 1.00 17.01 157 VAL B N 1
ATOM 2908 C CA . VAL B 1 178 ? 0.039 4.319 -4.740 1.00 17.28 157 VAL B CA 1
ATOM 2909 C C . VAL B 1 178 ? 1.422 4.444 -5.368 1.00 17.31 157 VAL B C 1
ATOM 2910 O O . VAL B 1 178 ? 2.166 5.396 -5.067 1.00 16.84 157 VAL B O 1
ATOM 2914 N N . LEU B 1 179 ? 1.755 3.487 -6.244 1.00 17.15 158 LEU B N 1
ATOM 2915 C CA . LEU B 1 179 ? 3.047 3.489 -6.956 1.00 16.92 158 LEU B CA 1
ATOM 2916 C C . LEU B 1 179 ? 2.859 3.662 -8.468 1.00 17.07 158 LEU B C 1
ATOM 2917 O O . LEU B 1 179 ? 1.937 3.111 -9.080 1.00 16.23 158 LEU B O 1
ATOM 2922 N N . SER B 1 180 ? 3.798 4.362 -9.084 1.00 17.36 159 SER B N 1
ATOM 2923 C CA . SER B 1 180 ? 3.949 4.289 -10.532 1.00 17.85 159 SER B CA 1
ATOM 2924 C C . SER B 1 180 ? 4.520 2.895 -10.905 1.00 17.40 159 SER B C 1
ATOM 2925 O O . SER B 1 180 ? 5.068 2.203 -10.083 1.00 16.91 159 SER B O 1
ATOM 2928 N N . PRO B 1 181 ? 4.396 2.516 -12.154 1.00 17.97 160 PRO B N 1
ATOM 2929 C CA . PRO B 1 181 ? 4.976 1.270 -12.591 1.00 18.25 160 PRO B CA 1
ATOM 2930 C C . PRO B 1 181 ? 6.478 1.140 -12.338 1.00 18.28 160 PRO B C 1
ATOM 2931 O O . PRO B 1 181 ? 6.946 0.055 -11.942 1.00 17.61 160 PRO B O 1
ATOM 2935 N N . ASP B 1 182 ? 7.226 2.219 -12.546 1.00 19.29 161 ASP B N 1
ATOM 2936 C CA . ASP B 1 182 ? 8.646 2.183 -12.326 1.00 20.21 161 ASP B CA 1
ATOM 2937 C C . ASP B 1 182 ? 8.963 1.988 -10.854 1.00 20.27 161 ASP B C 1
ATOM 2938 O O . ASP B 1 182 ? 9.928 1.324 -10.511 1.00 19.01 161 ASP B O 1
ATOM 2943 N N . GLU B 1 183 ? 8.126 2.549 -9.978 1.00 20.40 162 GLU B N 1
ATOM 2944 C CA . GLU B 1 183 ? 8.289 2.316 -8.550 1.00 19.95 162 GLU B CA 1
ATOM 2945 C C . GLU B 1 183 ? 7.895 0.889 -8.185 1.00 18.63 162 GLU B C 1
ATOM 2946 O O . GLU B 1 183 ? 8.615 0.221 -7.429 1.00 17.32 162 GLU B O 1
ATOM 2952 N N . ALA B 1 184 ? 6.778 0.403 -8.764 1.00 16.67 163 ALA B N 1
ATOM 2953 C CA . ALA B 1 184 ? 6.290 -0.924 -8.410 1.00 15.97 163 ALA B CA 1
ATOM 2954 C C . ALA B 1 184 ? 7.324 -1.986 -8.821 1.00 15.97 163 ALA B C 1
ATOM 2955 O O . ALA B 1 184 ? 7.416 -3.017 -8.165 1.00 15.85 163 ALA B O 1
ATOM 2957 N N . ALA B 1 185 ? 8.103 -1.728 -9.875 1.00 15.81 164 ALA B N 1
ATOM 2958 C CA . ALA B 1 185 ? 9.087 -2.718 -10.351 1.00 16.01 164 ALA B CA 1
ATOM 2959 C C . ALA B 1 185 ? 10.196 -2.976 -9.310 1.00 15.65 164 ALA B C 1
ATOM 2960 O O . ALA B 1 185 ? 11.011 -3.850 -9.489 1.00 15.47 164 ALA B O 1
ATOM 2962 N N . ARG B 1 186 ? 10.247 -2.164 -8.259 1.00 16.47 165 ARG B N 1
ATOM 2963 C CA . ARG B 1 186 ? 11.308 -2.254 -7.227 1.00 16.42 165 ARG B CA 1
ATOM 2964 C C . ARG B 1 186 ? 10.857 -3.033 -5.981 1.00 15.72 165 ARG B C 1
ATOM 2965 O O . ARG B 1 186 ? 11.650 -3.300 -5.121 1.00 15.96 165 ARG B O 1
ATOM 2973 N N . ILE B 1 187 ? 9.610 -3.449 -5.901 1.00 15.03 166 ILE B N 1
ATOM 2974 C CA . ILE B 1 187 ? 9.180 -4.149 -4.700 1.00 15.00 166 ILE B CA 1
ATOM 2975 C C . ILE B 1 187 ? 9.486 -5.622 -4.757 1.00 15.66 166 ILE B C 1
ATOM 2976 O O . ILE B 1 187 ? 9.788 -6.168 -5.824 1.00 16.78 166 ILE B O 1
ATOM 2981 N N . VAL B 1 188 ? 9.392 -6.272 -3.596 1.00 15.40 167 VAL B N 1
ATOM 2982 C CA . VAL B 1 188 ? 9.253 -7.704 -3.499 1.00 15.03 167 VAL B CA 1
ATOM 2983 C C . VAL B 1 188 ? 7.900 -7.978 -2.852 1.00 16.07 167 VAL B C 1
ATOM 2984 O O . VAL B 1 188 ? 7.440 -7.206 -2.023 1.00 17.08 167 VAL B O 1
ATOM 2988 N N . VAL B 1 189 ? 7.266 -9.094 -3.198 1.00 16.75 168 VAL B N 1
ATOM 2989 C CA . VAL B 1 189 ? 6.019 -9.518 -2.573 1.00 16.63 168 VAL B CA 1
ATOM 2990 C C . VAL B 1 189 ? 6.198 -10.932 -2.012 1.00 17.09 168 VAL B C 1
ATOM 2991 O O . VAL B 1 189 ? 6.842 -11.775 -2.648 1.00 18.03 168 VAL B O 1
ATOM 2995 N N . ALA B 1 190 ? 5.672 -11.159 -0.811 1.00 16.12 169 ALA B N 1
ATOM 2996 C CA . ALA B 1 190 ? 5.670 -12.467 -0.159 1.00 15.94 169 ALA B CA 1
ATOM 2997 C C . ALA B 1 190 ? 4.243 -12.908 0.182 1.00 15.82 169 ALA B C 1
ATOM 2998 O O . ALA B 1 190 ? 3.459 -12.137 0.727 1.00 15.51 169 ALA B O 1
ATOM 3000 N N . TYR B 1 191 ? 3.905 -14.135 -0.180 1.00 16.38 170 TYR B N 1
ATOM 3001 C CA . TYR B 1 191 ? 2.586 -14.730 0.147 1.00 16.64 170 TYR B CA 1
ATOM 3002 C C . TYR B 1 191 ? 2.711 -15.576 1.394 1.00 16.39 170 TYR B C 1
ATOM 3003 O O . TYR B 1 191 ? 3.530 -16.519 1.443 1.00 15.80 170 TYR B O 1
ATOM 3012 N N . GLU B 1 192 ? 1.918 -15.216 2.399 1.00 16.57 171 GLU B N 1
ATOM 3013 C CA . GLU B 1 192 ? 1.800 -15.957 3.658 1.00 17.34 171 GLU B CA 1
ATOM 3014 C C . GLU B 1 192 ? 0.468 -16.680 3.778 1.00 17.36 171 GLU B C 1
ATOM 3015 O O . GLU B 1 192 ? -0.577 -16.049 3.922 1.00 16.49 171 GLU B O 1
ATOM 3021 N N . PRO B 1 193 ? 0.499 -18.006 3.772 1.00 18.83 172 PRO B N 1
ATOM 3022 C CA . PRO B 1 193 ? -0.758 -18.706 4.003 1.00 19.88 172 PRO B CA 1
ATOM 3023 C C . PRO B 1 193 ? -1.114 -18.707 5.487 1.00 20.79 172 PRO B C 1
ATOM 3024 O O . PRO B 1 193 ? -0.872 -19.686 6.197 1.00 22.54 172 PRO B O 1
ATOM 3028 N N . VAL B 1 194 ? -1.681 -17.599 5.955 1.00 20.55 173 VAL B N 1
ATOM 3029 C CA . VAL B 1 194 ? -1.985 -17.405 7.373 1.00 21.12 173 VAL B CA 1
ATOM 3030 C C . VAL B 1 194 ? -2.908 -18.544 7.842 1.00 23.80 173 VAL B C 1
ATOM 3031 O O . VAL B 1 194 ? -2.826 -19.020 8.975 1.00 25.47 173 VAL B O 1
ATOM 3035 N N . TRP B 1 195 ? -3.777 -18.981 6.947 1.00 24.15 174 TRP B N 1
ATOM 3036 C CA . TRP B 1 195 ? -4.662 -20.105 7.188 1.00 25.21 174 TRP B CA 1
ATOM 3037 C C . TRP B 1 195 ? -3.996 -21.383 7.608 1.00 26.77 174 TRP B C 1
ATOM 3038 O O . TRP B 1 195 ? -4.682 -22.252 8.126 1.00 26.88 174 TRP B O 1
ATOM 3049 N N . ALA B 1 196 ? -2.696 -21.542 7.359 1.00 28.59 175 ALA B N 1
ATOM 3050 C CA . ALA B 1 196 ? -1.945 -22.737 7.828 1.00 32.39 175 ALA B CA 1
ATOM 3051 C C . ALA B 1 196 ? -1.297 -22.602 9.213 1.00 36.20 175 ALA B C 1
ATOM 3052 O O . ALA B 1 196 ? -0.614 -23.519 9.662 1.00 39.96 175 ALA B O 1
ATOM 3054 N N . ILE B 1 197 ? -1.451 -21.454 9.867 1.00 41.52 176 ILE B N 1
ATOM 3055 C CA . ILE B 1 197 ? -0.750 -21.183 11.165 1.00 43.49 176 ILE B CA 1
ATOM 3056 C C . ILE B 1 197 ? -1.532 -21.537 12.422 1.00 46.80 176 ILE B C 1
ATOM 3057 O O . ILE B 1 197 ? -2.512 -20.883 12.774 1.00 48.33 176 ILE B O 1
ATOM 3062 N N . GLY B 1 198 ? -1.063 -22.560 13.127 1.00 52.79 177 GLY B N 1
ATOM 3063 C CA . GLY B 1 198 ? -1.728 -23.016 14.344 1.00 53.68 177 GLY B CA 1
ATOM 3064 C C . GLY B 1 198 ? -3.071 -23.653 14.068 1.00 55.84 177 GLY B C 1
ATOM 3065 O O . GLY B 1 198 ? -3.910 -23.719 14.952 1.00 55.75 177 GLY B O 1
ATOM 3066 N N . THR B 1 199 ? -3.274 -24.120 12.841 1.00 54.07 178 THR B N 1
ATOM 3067 C CA . THR B 1 199 ? -4.559 -24.688 12.420 1.00 53.20 178 THR B CA 1
ATOM 3068 C C . THR B 1 199 ? -4.469 -26.186 12.149 1.00 52.48 178 THR B C 1
ATOM 3069 O O . THR B 1 199 ? -5.491 -26.831 11.904 1.00 56.86 178 THR B O 1
ATOM 3073 N N . GLY B 1 200 ? -3.256 -26.732 12.125 1.00 52.65 179 GLY B N 1
ATOM 3074 C CA . GLY B 1 200 ? -3.062 -28.127 11.745 1.00 53.83 179 GLY B CA 1
ATOM 3075 C C . GLY B 1 200 ? -3.043 -28.329 10.238 1.00 54.85 179 GLY B C 1
ATOM 3076 O O . GLY B 1 200 ? -2.601 -29.368 9.771 1.00 58.55 179 GLY B O 1
ATOM 3077 N N . LYS B 1 201 ? -3.500 -27.340 9.468 1.00 51.43 180 LYS B N 1
ATOM 3078 C CA . LYS B 1 201 ? -3.589 -27.473 8.008 1.00 51.88 180 LYS B CA 1
ATOM 3079 C C . LYS B 1 201 ? -2.252 -27.112 7.391 1.00 47.64 180 LYS B C 1
ATOM 3080 O O . LYS B 1 201 ? -1.480 -26.355 7.975 1.00 48.20 180 LYS B O 1
ATOM 3086 N N . SER B 1 202 ? -1.994 -27.664 6.219 1.00 44.90 181 SER B N 1
ATOM 3087 C CA . SER B 1 202 ? -0.770 -27.419 5.485 1.00 45.70 181 SER B CA 1
ATOM 3088 C C . SER B 1 202 ? -1.061 -27.117 4.006 1.00 44.80 181 SER B C 1
ATOM 3089 O O . SER B 1 202 ? -2.088 -27.540 3.454 1.00 43.57 181 SER B O 1
ATOM 3092 N N . ALA B 1 203 ? -0.150 -26.377 3.379 1.00 42.34 182 ALA B N 1
ATOM 3093 C CA . ALA B 1 203 ? -0.221 -26.068 1.950 1.00 40.14 182 ALA B CA 1
ATOM 3094 C C . ALA B 1 203 ? 0.696 -26.946 1.084 1.00 38.04 182 ALA B C 1
ATOM 3095 O O . ALA B 1 203 ? 1.866 -27.174 1.401 1.00 38.41 182 ALA B O 1
ATOM 3097 N N . THR B 1 204 ? 0.165 -27.398 -0.038 1.00 34.71 183 THR B N 1
ATOM 3098 C CA . THR B 1 204 ? 0.980 -28.100 -1.022 1.00 32.77 183 THR B CA 1
ATOM 3099 C C . THR B 1 204 ? 1.697 -27.089 -1.929 1.00 30.89 183 THR B C 1
ATOM 3100 O O . THR B 1 204 ? 1.295 -25.925 -2.031 1.00 29.06 183 THR B O 1
ATOM 3104 N N . ALA B 1 205 ? 2.737 -27.553 -2.599 1.00 29.50 184 ALA B N 1
ATOM 3105 C CA . ALA B 1 205 ? 3.411 -26.750 -3.592 1.00 29.21 184 ALA B CA 1
ATOM 3106 C C . ALA B 1 205 ? 2.438 -26.257 -4.697 1.00 28.55 184 ALA B C 1
ATOM 3107 O O . ALA B 1 205 ? 2.557 -25.116 -5.153 1.00 28.04 184 ALA B O 1
ATOM 3109 N N . GLU B 1 206 ? 1.480 -27.092 -5.093 1.00 29.27 185 GLU B N 1
ATOM 3110 C CA . GLU B 1 206 ? 0.544 -26.758 -6.185 1.00 29.28 185 GLU B CA 1
ATOM 3111 C C . GLU B 1 206 ? -0.421 -25.656 -5.723 1.00 28.82 185 GLU B C 1
ATOM 3112 O O . GLU B 1 206 ? -0.757 -24.754 -6.485 1.00 27.99 185 GLU B O 1
ATOM 3114 N N . GLN B 1 207 ? -0.837 -25.704 -4.453 1.00 29.77 186 GLN B N 1
ATOM 3115 C CA . GLN B 1 207 ? -1.665 -24.655 -3.879 1.00 28.86 186 GLN B CA 1
ATOM 3116 C C . GLN B 1 207 ? -0.899 -23.311 -3.786 1.00 28.20 186 GLN B C 1
ATOM 3117 O O . GLN B 1 207 ? -1.492 -22.228 -4.013 1.00 26.84 186 GLN B O 1
ATOM 3123 N N . ALA B 1 208 ? 0.381 -23.377 -3.420 1.00 25.27 187 ALA B N 1
ATOM 3124 C CA . ALA B 1 208 ? 1.207 -22.168 -3.332 1.00 24.87 187 ALA B CA 1
ATOM 3125 C C . ALA B 1 208 ? 1.306 -21.554 -4.735 1.00 24.09 187 ALA B C 1
ATOM 3126 O O . ALA B 1 208 ? 1.044 -20.357 -4.898 1.00 22.64 187 ALA B O 1
ATOM 3128 N N . GLN B 1 209 ? 1.586 -22.401 -5.744 1.00 23.99 188 GLN B N 1
ATOM 3129 C CA . GLN B 1 209 ? 1.709 -21.948 -7.141 1.00 22.95 188 GLN B CA 1
ATOM 3130 C C . GLN B 1 209 ? 0.419 -21.284 -7.624 1.00 22.78 188 GLN B C 1
ATOM 3131 O O . GLN B 1 209 ? 0.479 -20.245 -8.283 1.00 22.92 188 GLN B O 1
ATOM 3137 N N . GLN B 1 210 ? -0.732 -21.852 -7.267 1.00 22.75 189 GLN B N 1
ATOM 3138 C CA . GLN B 1 210 ? -2.027 -21.302 -7.724 1.00 23.69 189 GLN B CA 1
ATOM 3139 C C . GLN B 1 210 ? -2.156 -19.825 -7.250 1.00 23.32 189 GLN B C 1
ATOM 3140 O O . GLN B 1 210 ? -2.520 -18.974 -8.031 1.00 23.96 189 GLN B O 1
ATOM 3142 N N . VAL B 1 211 ? -1.791 -19.523 -6.000 1.00 23.19 190 VAL B N 1
ATOM 3143 C CA . VAL B 1 211 ? -1.899 -18.167 -5.474 1.00 22.78 190 VAL B CA 1
ATOM 3144 C C . VAL B 1 211 ? -0.822 -17.244 -6.104 1.00 20.95 190 VAL B C 1
ATOM 3145 O O . VAL B 1 211 ? -1.096 -16.103 -6.504 1.00 20.77 190 VAL B O 1
ATOM 3149 N N . HIS B 1 212 ? 0.382 -17.760 -6.242 1.00 19.95 191 HIS B N 1
ATOM 3150 C CA . HIS B 1 212 ? 1.473 -16.994 -6.843 1.00 18.55 191 HIS B CA 1
ATOM 3151 C C . HIS B 1 212 ? 1.147 -16.624 -8.265 1.00 18.96 191 HIS B C 1
ATOM 3152 O O . HIS B 1 212 ? 1.427 -15.509 -8.678 1.00 18.73 191 HIS B O 1
ATOM 3159 N N . ALA B 1 213 ? 0.563 -17.559 -9.029 1.00 19.58 192 ALA B N 1
ATOM 3160 C CA . ALA B 1 213 ? 0.146 -17.298 -10.415 1.00 19.99 192 ALA B CA 1
ATOM 3161 C C . ALA B 1 213 ? -0.906 -16.174 -10.442 1.00 20.12 192 ALA B C 1
ATOM 3162 O O . ALA B 1 213 ? -0.840 -15.286 -11.293 1.00 20.48 192 ALA B O 1
ATOM 3164 N N . PHE B 1 214 ? -1.838 -16.176 -9.490 1.00 20.24 193 PHE B N 1
ATOM 3165 C CA . PHE B 1 214 ? -2.818 -15.079 -9.386 1.00 20.36 193 PHE B CA 1
ATOM 3166 C C . PHE B 1 214 ? -2.121 -13.745 -9.096 1.00 20.54 193 PHE B C 1
ATOM 3167 O O . PHE B 1 214 ? -2.393 -12.749 -9.751 1.00 21.62 193 PHE B O 1
ATOM 3175 N N . LEU B 1 215 ? -1.169 -13.735 -8.158 1.00 19.71 194 LEU B N 1
ATOM 3176 C CA . LEU B 1 215 ? -0.469 -12.490 -7.798 1.00 18.70 194 LEU B CA 1
ATOM 3177 C C . LEU B 1 215 ? 0.434 -12.009 -8.932 1.00 19.36 194 LEU B C 1
ATOM 3178 O O . LEU B 1 215 ? 0.499 -10.820 -9.208 1.00 19.15 194 LEU B O 1
ATOM 3183 N N . ARG B 1 216 ? 1.087 -12.946 -9.634 1.00 19.53 195 ARG B N 1
ATOM 3184 C CA . ARG B 1 216 ? 1.891 -12.610 -10.818 1.00 19.73 195 ARG B CA 1
ATOM 3185 C C . ARG B 1 216 ? 1.049 -11.884 -11.882 1.00 20.17 195 ARG B C 1
ATOM 3186 O O . ARG B 1 216 ? 1.519 -10.943 -12.511 1.00 20.35 195 ARG B O 1
ATOM 3194 N N . GLY B 1 217 ? -0.187 -12.318 -12.082 1.00 20.92 196 GLY B N 1
ATOM 3195 C CA . GLY B 1 217 ? -1.067 -11.674 -13.093 1.00 22.15 196 GLY B CA 1
ATOM 3196 C C . GLY B 1 217 ? -1.416 -10.230 -12.737 1.00 22.71 196 GLY B C 1
ATOM 3197 O O . GLY B 1 217 ? -1.529 -9.384 -13.613 1.00 22.75 196 GLY B O 1
ATOM 3198 N N . ARG B 1 218 ? -1.618 -9.965 -11.450 1.00 23.72 197 ARG B N 1
ATOM 3199 C CA . ARG B 1 218 ? -1.883 -8.619 -10.990 1.00 24.75 197 ARG B CA 1
ATOM 3200 C C . ARG B 1 218 ? -0.649 -7.707 -11.115 1.00 22.83 197 ARG B C 1
ATOM 3201 O O . ARG B 1 218 ? -0.762 -6.563 -11.526 1.00 20.96 197 ARG B O 1
ATOM 3209 N N . LEU B 1 219 ? 0.510 -8.239 -10.776 1.00 21.60 198 LEU B N 1
ATOM 3210 C CA . LEU B 1 219 ? 1.744 -7.551 -10.979 1.00 20.75 198 LEU B CA 1
ATOM 3211 C C . LEU B 1 219 ? 1.966 -7.240 -12.464 1.00 20.96 198 LEU B C 1
ATOM 3212 O O . LEU B 1 219 ? 2.341 -6.113 -12.808 1.00 20.36 198 LEU B O 1
ATOM 3217 N N . ALA B 1 220 ? 1.705 -8.198 -13.352 1.00 21.03 199 ALA B N 1
ATOM 3218 C CA . ALA B 1 220 ? 1.943 -7.970 -14.819 1.00 21.96 199 ALA B CA 1
ATOM 3219 C C . ALA B 1 220 ? 1.018 -6.883 -15.327 1.00 22.13 199 ALA B C 1
ATOM 3220 O O . ALA B 1 220 ? 1.459 -6.001 -16.056 1.00 21.59 199 ALA B O 1
ATOM 3222 N N . ALA B 1 221 ? -0.230 -6.889 -14.869 1.00 22.32 200 ALA B N 1
ATOM 3223 C CA . ALA B 1 221 ? -1.168 -5.859 -15.317 1.00 23.46 200 ALA B CA 1
ATOM 3224 C C . ALA B 1 221 ? -0.670 -4.468 -14.886 1.00 24.49 200 ALA B C 1
ATOM 3225 O O . ALA B 1 221 ? -0.995 -3.495 -15.542 1.00 26.51 200 ALA B O 1
ATOM 3227 N N . LYS B 1 222 ? 0.096 -4.370 -13.801 1.00 23.52 201 LYS B N 1
ATOM 3228 C CA . LYS B 1 222 ? 0.652 -3.083 -13.418 1.00 25.00 201 LYS B CA 1
ATOM 3229 C C . LYS B 1 222 ? 1.930 -2.720 -14.184 1.00 25.51 201 LYS B C 1
ATOM 3230 O O . LYS B 1 222 ? 2.320 -1.580 -14.194 1.00 26.00 201 LYS B O 1
ATOM 3236 N N . GLY B 1 223 ? 2.546 -3.692 -14.857 1.00 26.79 202 GLY B N 1
ATOM 3237 C CA . GLY B 1 223 ? 3.858 -3.515 -15.464 1.00 26.97 202 GLY B CA 1
ATOM 3238 C C . GLY B 1 223 ? 4.981 -3.796 -14.464 1.00 28.23 202 GLY B C 1
ATOM 3239 O O . GLY B 1 223 ? 6.085 -3.217 -14.563 1.00 30.51 202 GLY B O 1
ATOM 3240 N N . ALA B 1 224 ? 4.703 -4.672 -13.499 1.00 23.60 203 ALA B N 1
ATOM 3241 C CA . ALA B 1 224 ? 5.683 -5.049 -12.515 1.00 22.45 203 ALA B CA 1
ATOM 3242 C C . ALA B 1 224 ? 5.826 -6.586 -12.472 1.00 21.91 203 ALA B C 1
ATOM 3243 O O . ALA B 1 224 ? 6.041 -7.167 -11.412 1.00 20.27 203 ALA B O 1
ATOM 3245 N N . GLY B 1 225 ? 5.734 -7.225 -13.643 1.00 21.84 204 GLY B N 1
ATOM 3246 C CA . GLY B 1 225 ? 5.693 -8.655 -13.734 1.00 22.14 204 GLY B CA 1
ATOM 3247 C C . GLY B 1 225 ? 6.980 -9.399 -13.403 1.00 22.38 204 GLY B C 1
ATOM 3248 O O . GLY B 1 225 ? 6.919 -10.610 -13.146 1.00 24.53 204 GLY B O 1
ATOM 3249 N N . HIS B 1 226 ? 8.110 -8.690 -13.341 1.00 22.58 205 HIS B N 1
ATOM 3250 C CA . HIS B 1 226 ? 9.422 -9.272 -13.032 1.00 24.84 205 HIS B CA 1
ATOM 3251 C C . HIS B 1 226 ? 9.761 -9.318 -11.558 1.00 23.87 205 HIS B C 1
ATOM 3252 O O . HIS B 1 226 ? 10.790 -9.899 -11.153 1.00 22.95 205 HIS B O 1
ATOM 3259 N N . VAL B 1 227 ? 8.888 -8.737 -10.733 1.00 21.43 206 VAL B N 1
ATOM 3260 C CA . VAL B 1 227 ? 9.091 -8.661 -9.257 1.00 19.37 206 VAL B CA 1
ATOM 3261 C C . VAL B 1 227 ? 9.253 -10.064 -8.633 1.00 18.80 206 VAL B C 1
ATOM 3262 O O . VAL B 1 227 ? 8.547 -10.992 -9.010 1.00 17.78 206 VAL B O 1
ATOM 3266 N N . SER B 1 228 ? 10.174 -10.218 -7.676 1.00 17.99 207 SER B N 1
ATOM 3267 C CA . SER B 1 228 ? 10.328 -11.489 -6.962 1.00 17.72 207 SER B CA 1
ATOM 3268 C C . SER B 1 228 ? 9.089 -11.781 -6.103 1.00 17.15 207 SER B C 1
ATOM 3269 O O . SER B 1 228 ? 8.648 -10.910 -5.331 1.00 17.19 207 SER B O 1
ATOM 3272 N N . LEU B 1 229 ? 8.546 -12.974 -6.238 1.00 16.73 208 LEU B N 1
ATOM 3273 C CA . LEU B 1 229 ? 7.409 -13.446 -5.447 1.00 17.63 208 LEU B CA 1
ATOM 3274 C C . LEU B 1 229 ? 7.889 -14.575 -4.564 1.00 17.71 208 LEU B C 1
ATOM 3275 O O . LEU B 1 229 ? 8.209 -15.665 -5.055 1.00 18.24 208 LEU B O 1
ATOM 3280 N N . LEU B 1 230 ? 7.954 -14.312 -3.270 1.00 17.15 209 LEU B N 1
ATOM 3281 C CA . LEU B 1 230 ? 8.522 -15.250 -2.327 1.00 16.85 209 LEU B CA 1
ATOM 3282 C C . LEU B 1 230 ? 7.395 -15.964 -1.565 1.00 16.97 209 LEU B C 1
ATOM 3283 O O . LEU B 1 230 ? 6.358 -15.354 -1.222 1.00 16.33 209 LEU B O 1
ATOM 3288 N N . TYR B 1 231 ? 7.588 -17.244 -1.305 1.00 17.18 210 TYR B N 1
ATOM 3289 C CA . TYR B 1 231 ? 6.653 -17.989 -0.517 1.00 17.97 210 TYR B CA 1
ATOM 3290 C C . TYR B 1 231 ? 7.018 -17.785 0.930 1.00 18.47 210 TYR B C 1
ATOM 3291 O O . TYR B 1 231 ? 8.174 -17.953 1.292 1.00 19.37 210 TYR B O 1
ATOM 3300 N N . GLY B 1 232 ? 6.026 -17.464 1.751 1.00 18.73 211 GLY B N 1
ATOM 3301 C CA . GLY B 1 232 ? 6.245 -17.146 3.138 1.00 20.32 211 GLY B CA 1
ATOM 3302 C C . GLY B 1 232 ? 5.567 -18.049 4.151 1.00 21.67 211 GLY B C 1
ATOM 3303 O O . GLY B 1 232 ? 5.395 -17.662 5.301 1.00 24.98 211 GLY B O 1
ATOM 3304 N N . GLY B 1 233 ? 5.114 -19.206 3.725 1.00 23.05 212 GLY B N 1
ATOM 3305 C CA . GLY B 1 233 ? 4.598 -20.199 4.646 1.00 25.44 212 GLY B CA 1
ATOM 3306 C C . GLY B 1 233 ? 5.749 -20.985 5.239 1.00 27.14 212 GLY B C 1
ATOM 3307 O O . GLY B 1 233 ? 6.906 -20.585 5.131 1.00 30.01 212 GLY B O 1
ATOM 3308 N N . SER B 1 234 ? 5.422 -22.109 5.835 1.00 29.63 213 SER B N 1
ATOM 3309 C CA . SER B 1 234 ? 6.398 -22.962 6.473 1.00 31.67 213 SER B CA 1
ATOM 3310 C C . SER B 1 234 ? 7.365 -23.601 5.472 1.00 32.25 213 S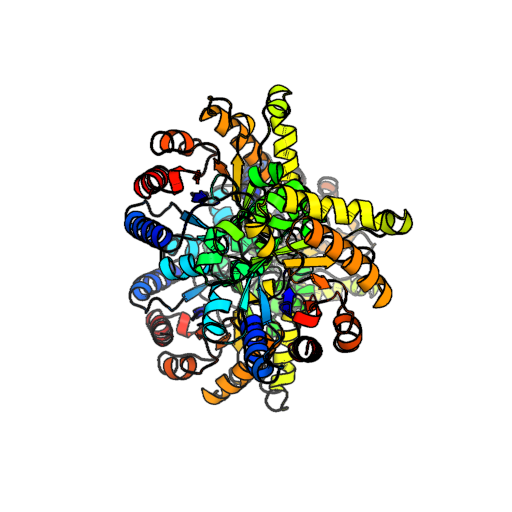ER B C 1
ATOM 3311 O O . SER B 1 234 ? 6.999 -24.444 4.663 1.00 28.40 213 SER B O 1
ATOM 3314 N N . VAL B 1 235 ? 8.614 -23.169 5.540 1.00 33.92 214 VAL B N 1
ATOM 3315 C CA . VAL B 1 235 ? 9.638 -23.694 4.657 1.00 35.71 214 VAL B CA 1
ATOM 3316 C C . VAL B 1 235 ? 10.661 -24.386 5.543 1.00 39.08 214 VAL B C 1
ATOM 3317 O O . VAL B 1 235 ? 11.163 -23.796 6.524 1.00 39.42 214 VAL B O 1
ATOM 3321 N N . LYS B 1 236 ? 10.964 -25.634 5.186 1.00 41.75 215 LYS B N 1
ATOM 3322 C CA . LYS B 1 236 ? 11.916 -26.458 5.930 1.00 46.18 215 LYS B CA 1
ATOM 3323 C C . LYS B 1 236 ? 12.932 -26.983 4.900 1.00 46.88 215 LYS B C 1
ATOM 3324 O O . LYS B 1 236 ? 12.662 -26.951 3.694 1.00 50.13 215 LYS B O 1
ATOM 3326 N N . ALA B 1 237 ? 14.103 -27.427 5.361 1.00 46.00 216 ALA B N 1
ATOM 3327 C CA . ALA B 1 237 ? 15.105 -27.999 4.449 1.00 45.84 216 ALA B CA 1
ATOM 3328 C C . ALA B 1 237 ? 14.521 -29.062 3.508 1.00 44.93 216 ALA B C 1
ATOM 3329 O O . ALA B 1 237 ? 14.912 -29.156 2.355 1.00 41.90 216 ALA B O 1
ATOM 3331 N N . ASP B 1 238 ? 13.588 -29.861 4.014 1.00 49.33 217 ASP B N 1
ATOM 3332 C CA . ASP B 1 238 ? 13.046 -31.000 3.255 1.00 52.86 217 ASP B CA 1
ATOM 3333 C C . ASP B 1 238 ? 11.969 -30.659 2.224 1.00 51.91 217 ASP B C 1
ATOM 3334 O O . ASP B 1 238 ? 11.641 -31.511 1.406 1.00 52.44 217 ASP B O 1
ATOM 3339 N N . ASN B 1 239 ? 11.409 -29.441 2.253 1.00 47.44 218 ASN B N 1
ATOM 3340 C CA . ASN B 1 239 ? 10.371 -29.050 1.262 1.00 46.78 218 ASN B CA 1
ATOM 3341 C C . ASN B 1 239 ? 10.761 -27.887 0.308 1.00 45.45 218 ASN B C 1
ATOM 3342 O O . ASN B 1 239 ? 10.051 -27.582 -0.654 1.00 44.23 218 ASN B O 1
ATOM 3347 N N . ALA B 1 240 ? 11.888 -27.240 0.596 1.00 42.00 219 ALA B N 1
ATOM 3348 C CA . ALA B 1 240 ? 12.299 -26.076 -0.124 1.00 37.96 219 ALA B CA 1
ATOM 3349 C C . ALA B 1 240 ? 12.381 -26.299 -1.658 1.00 37.12 219 ALA B C 1
ATOM 3350 O O . ALA B 1 240 ? 11.885 -25.458 -2.448 1.00 35.07 219 ALA B O 1
ATOM 3352 N N . ALA B 1 241 ? 12.997 -27.395 -2.074 1.00 35.18 220 ALA B N 1
ATOM 3353 C CA . ALA B 1 241 ? 13.245 -27.623 -3.505 1.00 36.12 220 ALA B CA 1
ATOM 3354 C C . ALA B 1 241 ? 11.941 -27.743 -4.282 1.00 39.25 220 ALA B C 1
ATOM 3355 O O . ALA B 1 241 ? 11.837 -27.235 -5.395 1.00 38.53 220 ALA B O 1
ATOM 3357 N N . GLU B 1 242 ? 10.945 -28.412 -3.686 1.00 41.02 221 GLU B N 1
ATOM 3358 C CA . GLU B 1 242 ? 9.657 -28.605 -4.340 1.00 40.63 221 GLU B CA 1
ATOM 3359 C C . GLU B 1 242 ? 8.925 -27.260 -4.489 1.00 36.11 221 GLU B C 1
ATOM 3360 O O . GLU B 1 242 ? 8.335 -26.992 -5.528 1.00 34.92 221 GLU B O 1
ATOM 3366 N N . LEU B 1 243 ? 8.968 -26.433 -3.444 1.00 31.18 222 LEU B N 1
ATOM 3367 C CA . LEU B 1 243 ? 8.275 -25.150 -3.447 1.00 28.16 222 LEU B CA 1
ATOM 3368 C C . LEU B 1 243 ? 8.955 -24.223 -4.448 1.00 26.77 222 LEU B C 1
ATOM 3369 O O . LEU B 1 243 ? 8.291 -23.646 -5.299 1.00 26.12 222 LEU B O 1
ATOM 3374 N N . PHE B 1 244 ? 10.271 -24.091 -4.357 1.00 24.85 223 PHE B N 1
ATOM 3375 C CA . PHE B 1 244 ? 10.983 -23.128 -5.179 1.00 24.34 223 PHE B CA 1
ATOM 3376 C C . PHE B 1 244 ? 11.068 -23.537 -6.633 1.00 24.71 223 PHE B C 1
ATOM 3377 O O . PHE B 1 244 ? 11.387 -22.716 -7.495 1.00 24.34 223 PHE B O 1
ATOM 3385 N N . GLY B 1 245 ? 10.799 -24.810 -6.918 1.00 26.58 224 GLY B N 1
ATOM 3386 C CA . GLY B 1 245 ? 10.742 -25.301 -8.303 1.00 26.61 224 GLY B CA 1
ATOM 3387 C C . GLY B 1 245 ? 9.514 -24.825 -9.086 1.00 26.76 224 GLY B C 1
ATOM 3388 O O . GLY B 1 245 ? 9.480 -24.941 -10.308 1.00 26.90 224 GLY B O 1
ATOM 3389 N N . GLN B 1 246 ? 8.499 -24.309 -8.384 1.00 25.61 225 GLN B N 1
ATOM 3390 C CA . GLN B 1 246 ? 7.292 -23.836 -9.036 1.00 24.97 225 GLN B CA 1
ATOM 3391 C C . GLN B 1 246 ? 7.584 -22.603 -9.857 1.00 24.41 225 GLN B C 1
ATOM 3392 O O . GLN B 1 246 ? 8.426 -21.794 -9.509 1.00 24.87 225 GLN B O 1
ATOM 3398 N N . PRO B 1 247 ? 6.905 -22.470 -10.989 1.00 25.39 226 PRO B N 1
ATOM 3399 C CA . PRO B 1 247 ? 7.281 -21.409 -11.923 1.00 25.61 226 PRO B CA 1
ATOM 3400 C C . PRO B 1 247 ? 7.074 -19.972 -11.417 1.00 26.41 226 PRO B C 1
ATOM 3401 O O . PRO B 1 247 ? 7.766 -19.098 -11.905 1.00 25.66 226 PRO B O 1
ATOM 3405 N N . ASP B 1 248 ? 6.137 -19.715 -10.494 1.00 25.19 227 ASP B N 1
ATOM 3406 C CA . ASP B 1 248 ? 5.968 -18.369 -10.007 1.00 24.34 227 ASP B CA 1
ATOM 3407 C C . ASP B 1 248 ? 6.456 -18.121 -8.586 1.00 23.74 227 ASP B C 1
ATOM 3408 O O . ASP B 1 248 ? 6.135 -17.080 -7.977 1.00 23.25 227 ASP B O 1
ATOM 3413 N N . ILE B 1 249 ? 7.214 -19.075 -8.051 1.00 22.56 228 ILE B N 1
ATOM 3414 C CA . ILE B 1 249 ? 7.770 -18.950 -6.723 1.00 21.62 228 ILE B CA 1
ATOM 3415 C C . ILE B 1 249 ? 9.256 -18.718 -6.913 1.00 21.92 228 ILE B C 1
ATOM 3416 O O . ILE B 1 249 ? 9.990 -19.629 -7.324 1.00 24.04 228 ILE B O 1
ATOM 3421 N N . ASP B 1 250 ? 9.704 -17.524 -6.565 1.00 20.80 229 ASP B N 1
ATOM 3422 C CA . ASP B 1 250 ? 11.081 -17.095 -6.771 1.00 19.57 229 ASP B CA 1
ATOM 3423 C C . ASP B 1 250 ? 11.984 -17.249 -5.530 1.00 19.23 229 ASP B C 1
ATOM 3424 O O . ASP B 1 250 ? 13.090 -16.736 -5.509 1.00 18.62 229 ASP B O 1
ATOM 3429 N N . GLY B 1 251 ? 11.503 -17.917 -4.481 1.00 18.71 230 GLY B N 1
ATOM 3430 C CA . GLY B 1 251 ? 12.287 -18.067 -3.264 1.00 18.39 230 GLY B CA 1
ATOM 3431 C C . GLY B 1 251 ? 11.396 -18.003 -2.053 1.00 18.35 230 GLY B C 1
ATOM 3432 O O . GLY B 1 251 ? 10.204 -18.296 -2.153 1.00 17.06 230 GLY B O 1
ATOM 3433 N N . GLY B 1 252 ? 11.972 -17.631 -0.899 1.00 17.93 231 GLY B N 1
ATOM 3434 C CA . GLY B 1 252 ? 11.213 -17.653 0.364 1.00 18.02 231 GLY B CA 1
ATOM 3435 C C . GLY B 1 252 ? 11.555 -16.590 1.387 1.00 17.62 231 GLY B C 1
ATOM 3436 O O . GLY B 1 252 ? 12.681 -16.104 1.450 1.00 17.66 231 GLY B O 1
ATOM 3437 N N . LEU B 1 253 ? 10.540 -16.201 2.165 1.00 17.16 232 LEU B N 1
ATOM 3438 C CA . LEU B 1 253 ? 10.676 -15.402 3.389 1.00 16.15 232 LEU B CA 1
ATOM 3439 C C . LEU B 1 253 ? 10.530 -16.410 4.547 1.00 16.36 232 LEU B C 1
ATOM 3440 O O . LEU B 1 253 ? 9.432 -16.897 4.828 1.00 16.90 232 LEU B O 1
ATOM 3445 N N . ILE B 1 254 ? 11.636 -16.729 5.202 1.00 15.96 233 ILE B N 1
ATOM 3446 C CA . ILE B 1 254 ? 11.714 -17.880 6.073 1.00 16.00 233 ILE B CA 1
ATOM 3447 C C . ILE B 1 254 ? 11.529 -17.452 7.513 1.00 16.46 233 ILE B C 1
ATOM 3448 O O . ILE B 1 254 ? 12.157 -16.504 7.996 1.00 16.17 233 ILE B O 1
ATOM 3453 N N . GLY B 1 255 ? 10.710 -18.205 8.236 1.00 16.93 234 GLY B N 1
ATOM 3454 C CA . GLY B 1 255 ? 10.479 -17.977 9.659 1.00 16.71 234 GLY B CA 1
ATOM 3455 C C . GLY B 1 255 ? 11.462 -18.696 10.576 1.00 17.03 234 GLY B C 1
ATOM 3456 O O . GLY B 1 255 ? 12.657 -18.380 10.578 1.00 16.53 234 GLY B O 1
ATOM 3457 N N . GLY B 1 256 ? 10.959 -19.670 11.347 1.00 17.21 235 GLY B N 1
ATOM 3458 C CA . GLY B 1 256 ? 11.747 -20.347 12.398 1.00 17.64 235 GLY B CA 1
ATOM 3459 C C . GLY B 1 256 ? 13.032 -21.010 11.940 1.00 18.09 235 GLY B C 1
ATOM 3460 O O . GLY B 1 256 ? 14.002 -21.025 12.671 1.00 19.05 235 GLY B O 1
ATOM 3461 N N . ALA B 1 257 ? 13.029 -21.544 10.724 1.00 18.08 236 ALA B N 1
ATOM 3462 C CA . ALA B 1 257 ? 14.187 -22.175 10.160 1.00 19.11 236 ALA B CA 1
ATOM 3463 C C . ALA B 1 257 ? 15.304 -21.147 9.952 1.00 19.51 236 ALA B C 1
ATOM 3464 O O . ALA B 1 257 ? 16.483 -21.510 9.824 1.00 21.09 236 ALA B O 1
ATOM 3466 N N . SER B 1 258 ? 14.980 -19.867 9.916 1.00 18.58 237 SER B N 1
ATOM 3467 C CA . SER B 1 258 ? 16.056 -18.861 9.780 1.00 18.51 237 SER B CA 1
ATOM 3468 C C . SER B 1 258 ? 16.910 -18.753 11.043 1.00 18.23 237 SER B C 1
ATOM 3469 O O . SER B 1 258 ? 17.984 -18.185 11.005 1.00 18.04 237 SER B O 1
ATOM 3472 N N . LEU B 1 259 ? 16.428 -19.286 12.162 1.00 18.93 238 LEU B N 1
ATOM 3473 C CA . LEU B 1 259 ? 17.171 -19.184 13.436 1.00 19.59 238 LEU B CA 1
ATOM 3474 C C . LEU B 1 259 ? 18.317 -20.202 13.602 1.00 20.97 238 LEU B C 1
ATOM 3475 O O . LEU B 1 259 ? 19.100 -20.057 14.513 1.00 21.97 238 LEU B O 1
ATOM 3480 N N . LYS B 1 260 ? 18.440 -21.197 12.739 1.00 22.30 239 LYS B N 1
ATOM 3481 C CA . LYS B 1 260 ? 19.527 -22.220 12.861 1.00 24.37 239 LYS B CA 1
ATOM 3482 C C . LYS B 1 260 ? 20.258 -22.248 11.521 1.00 24.25 239 LYS B C 1
ATOM 3483 O O . LYS B 1 260 ? 19.663 -22.559 10.485 1.00 25.42 239 LYS B O 1
ATOM 3485 N N . SER B 1 261 ? 21.536 -21.913 11.519 1.00 25.48 240 SER B N 1
ATOM 3486 C CA . SER B 1 261 ? 22.262 -21.717 10.238 1.00 25.22 240 SER B CA 1
ATOM 3487 C C . SER B 1 261 ? 22.191 -22.911 9.280 1.00 24.98 240 SER B C 1
ATOM 3488 O O . SER B 1 261 ? 22.056 -22.730 8.095 1.00 23.73 240 SER B O 1
ATOM 3491 N N . GLY B 1 262 ? 22.216 -24.133 9.806 1.00 25.52 241 GLY B N 1
ATOM 3492 C CA . GLY B 1 262 ? 22.169 -25.311 8.949 1.00 25.86 241 GLY B CA 1
ATOM 3493 C C . GLY B 1 262 ? 20.885 -25.431 8.171 1.00 25.38 241 GLY B C 1
ATOM 3494 O O . GLY B 1 262 ? 20.903 -25.694 6.980 1.00 25.03 241 GLY B O 1
ATOM 3495 N N . ASP B 1 263 ? 19.768 -25.220 8.848 1.00 26.59 242 ASP B N 1
ATOM 3496 C CA . ASP B 1 263 ? 18.473 -25.270 8.175 1.00 28.52 242 ASP B CA 1
ATOM 3497 C C . ASP B 1 263 ? 18.287 -24.129 7.172 1.00 26.26 242 ASP B C 1
ATOM 3498 O O . ASP B 1 263 ? 17.773 -24.342 6.058 1.00 25.02 242 ASP B O 1
ATOM 3503 N N . PHE B 1 264 ? 18.755 -22.933 7.544 1.00 23.65 243 PHE B N 1
ATOM 3504 C CA . PHE B 1 264 ? 18.599 -21.748 6.681 1.00 22.05 243 PHE B CA 1
ATOM 3505 C C . PHE B 1 264 ? 19.406 -21.891 5.391 1.00 21.42 243 PHE B C 1
ATOM 3506 O O . PHE B 1 264 ? 18.938 -21.540 4.310 1.00 20.37 243 PHE B O 1
ATOM 3514 N N . LEU B 1 265 ? 20.627 -22.388 5.531 1.00 21.61 244 LEU B N 1
ATOM 3515 C CA . LEU B 1 265 ? 21.500 -22.577 4.384 1.00 22.71 244 LEU B CA 1
ATOM 3516 C C . LEU B 1 265 ? 20.960 -23.687 3.494 1.00 23.05 244 LEU B C 1
ATOM 3517 O O . LEU B 1 265 ? 20.993 -23.579 2.258 1.00 24.01 244 LEU B O 1
ATOM 3522 N N . ALA B 1 266 ? 20.435 -24.739 4.105 1.00 22.83 245 ALA B N 1
ATOM 3523 C CA . ALA B 1 266 ? 19.770 -25.786 3.309 1.00 23.00 245 ALA B CA 1
ATOM 3524 C C . ALA B 1 266 ? 18.726 -25.141 2.406 1.00 22.26 245 ALA B C 1
ATOM 3525 O O . ALA B 1 266 ? 18.673 -25.406 1.207 1.00 22.49 245 ALA B O 1
ATOM 3527 N N . ILE B 1 267 ? 17.904 -24.262 2.999 1.00 22.56 246 ILE B N 1
ATOM 3528 C CA . ILE B 1 267 ? 16.837 -23.581 2.255 1.00 20.96 246 ILE B CA 1
ATOM 3529 C C . ILE B 1 267 ? 17.431 -22.701 1.180 1.00 20.78 246 ILE B C 1
ATOM 3530 O O . ILE B 1 267 ? 16.950 -22.723 0.038 1.00 20.36 246 ILE B O 1
ATOM 3535 N N . CYS B 1 268 ? 18.495 -21.976 1.514 1.00 20.49 247 CYS B N 1
ATOM 3536 C CA . CYS B 1 268 ? 19.136 -21.107 0.535 1.00 21.90 247 CYS B CA 1
ATOM 3537 C C . CYS B 1 268 ? 19.619 -21.911 -0.686 1.00 23.72 247 CYS B C 1
ATOM 3538 O O . CYS B 1 268 ? 19.496 -21.441 -1.806 1.00 25.10 247 CYS B O 1
ATOM 3541 N N . ARG B 1 269 ? 20.247 -23.059 -0.443 1.00 25.42 248 ARG B N 1
ATOM 3542 C CA . ARG B 1 269 ? 20.823 -23.867 -1.529 1.00 27.78 248 ARG B CA 1
ATOM 3543 C C . ARG B 1 269 ? 19.755 -24.354 -2.452 1.00 27.51 248 ARG B C 1
ATOM 3544 O O . ARG B 1 269 ? 20.004 -24.441 -3.638 1.00 30.47 248 ARG B O 1
ATOM 3552 N N . ALA B 1 270 ? 18.561 -24.650 -1.923 1.00 27.19 249 ALA B N 1
ATOM 3553 C CA . ALA B 1 270 ? 17.457 -25.165 -2.752 1.00 27.63 249 ALA B CA 1
ATOM 3554 C C . ALA B 1 270 ? 16.883 -24.148 -3.688 1.00 29.43 249 ALA B C 1
ATOM 3555 O O . ALA B 1 270 ? 16.126 -24.507 -4.569 1.00 29.54 249 ALA B O 1
ATOM 3557 N N . ALA B 1 271 ? 17.220 -22.879 -3.521 1.00 31.73 250 ALA B N 1
ATOM 3558 C CA . ALA B 1 271 ? 16.671 -21.849 -4.424 1.00 35.08 250 ALA B CA 1
ATOM 3559 C C . ALA B 1 271 ? 17.459 -21.724 -5.733 1.00 38.51 250 ALA B C 1
ATOM 3560 O O . ALA B 1 271 ? 17.057 -20.973 -6.581 1.00 36.55 250 ALA B O 1
ATOM 3562 N N . LYS B 1 272 ? 18.587 -22.439 -5.867 1.00 44.94 251 LYS B N 1
ATOM 3563 C CA . LYS B 1 272 ? 19.352 -22.555 -7.137 1.00 51.98 251 LYS B CA 1
ATOM 3564 C C . LYS B 1 272 ? 18.399 -22.641 -8.337 1.00 57.77 251 LYS B C 1
ATOM 3565 O O . LYS B 1 272 ? 18.425 -21.813 -9.263 1.00 57.61 251 LYS B O 1
ATOM 3572 N N . GLN C 1 25 ? 31.427 7.196 8.022 1.00 55.80 4 GLN C N 1
ATOM 3573 C CA . GLN C 1 25 ? 32.501 6.900 7.012 1.00 62.19 4 GLN C CA 1
ATOM 3574 C C . GLN C 1 25 ? 31.834 6.657 5.626 1.00 55.69 4 GLN C C 1
ATOM 3575 O O . GLN C 1 25 ? 31.033 5.745 5.483 1.00 57.25 4 GLN C O 1
ATOM 3577 N N . ARG C 1 26 ? 32.171 7.491 4.629 1.00 49.43 5 ARG C N 1
ATOM 3578 C CA . ARG C 1 26 ? 31.411 7.641 3.359 1.00 42.48 5 ARG C CA 1
ATOM 3579 C C . ARG C 1 26 ? 31.905 6.753 2.208 1.00 37.98 5 ARG C C 1
ATOM 3580 O O . ARG C 1 26 ? 33.061 6.333 2.199 1.00 39.01 5 ARG C O 1
ATOM 3588 N N . ILE C 1 27 ? 31.039 6.516 1.219 1.00 33.62 6 ILE C N 1
ATOM 3589 C CA . ILE C 1 27 ? 31.336 5.603 0.101 1.00 32.80 6 ILE C CA 1
ATOM 3590 C C . ILE C 1 27 ? 32.301 6.263 -0.910 1.00 32.67 6 ILE C C 1
ATOM 3591 O O . ILE C 1 27 ? 32.046 7.370 -1.400 1.00 32.03 6 ILE C O 1
ATOM 3596 N N . LYS C 1 28 ? 33.437 5.600 -1.142 1.00 30.62 7 LYS C N 1
ATOM 3597 C CA . LYS C 1 28 ? 34.413 6.019 -2.131 1.00 28.44 7 LYS C CA 1
ATOM 3598 C C . LYS C 1 28 ? 34.001 5.465 -3.485 1.00 26.20 7 LYS C C 1
ATOM 3599 O O . LYS C 1 28 ? 33.614 4.300 -3.602 1.00 28.33 7 LYS C O 1
ATOM 3601 N N . ARG C 1 29 ? 34.046 6.291 -4.526 1.00 24.51 8 ARG C N 1
ATOM 3602 C CA . ARG C 1 29 ? 33.590 5.859 -5.852 1.00 23.08 8 ARG C CA 1
ATOM 3603 C C . ARG C 1 29 ? 34.445 6.401 -6.988 1.00 22.76 8 ARG C C 1
ATOM 3604 O O . ARG C 1 29 ? 34.877 7.563 -6.957 1.00 22.57 8 ARG C O 1
ATOM 3612 N N . VAL C 1 30 ? 34.698 5.541 -7.979 1.00 22.33 9 VAL C N 1
ATOM 3613 C CA . VAL C 1 30 ? 35.333 5.933 -9.207 1.00 21.45 9 VAL C CA 1
ATOM 3614 C C . VAL C 1 30 ? 34.468 5.458 -10.345 1.00 21.40 9 VAL C C 1
ATOM 3615 O O . VAL C 1 30 ? 34.253 4.258 -10.521 1.00 20.71 9 VAL C O 1
ATOM 3619 N N . ILE C 1 31 ? 33.910 6.429 -11.065 1.00 21.17 10 ILE C N 1
ATOM 3620 C CA . ILE C 1 31 ? 32.893 6.178 -12.056 1.00 20.85 10 ILE C CA 1
ATOM 3621 C C . ILE C 1 31 ? 33.355 6.790 -13.365 1.00 21.45 10 ILE C C 1
ATOM 3622 O O . ILE C 1 31 ? 33.653 7.991 -13.441 1.00 20.47 10 ILE C O 1
ATOM 3627 N N . GLY C 1 32 ? 33.456 5.947 -14.392 1.00 21.00 11 GLY C N 1
ATOM 3628 C CA . GLY C 1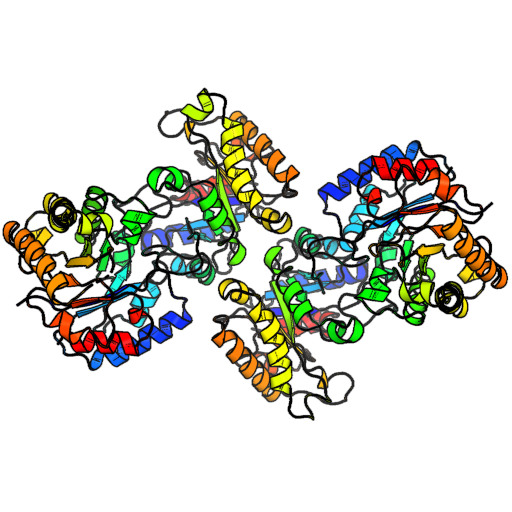 32 ? 33.891 6.431 -15.707 1.00 21.00 11 GLY C CA 1
ATOM 3629 C C . GLY C 1 32 ? 32.732 6.964 -16.546 1.00 20.32 11 GLY C C 1
ATOM 3630 O O . GLY C 1 32 ? 31.696 6.343 -16.631 1.00 19.87 11 GLY C O 1
ATOM 3631 N N . ASN C 1 33 ? 32.907 8.144 -17.119 1.00 19.67 12 ASN C N 1
ATOM 3632 C CA . ASN C 1 33 ? 31.932 8.690 -18.040 1.00 18.51 12 ASN C CA 1
ATOM 3633 C C . ASN C 1 33 ? 32.539 8.557 -19.419 1.00 18.63 12 ASN C C 1
ATOM 3634 O O . ASN C 1 33 ? 33.416 9.324 -19.793 1.00 18.34 12 ASN C O 1
ATOM 3639 N N . TRP C 1 34 ? 32.098 7.553 -20.162 1.00 18.64 13 TRP C N 1
ATOM 3640 C CA . TRP C 1 34 ? 32.645 7.349 -21.479 1.00 19.31 13 TRP C CA 1
ATOM 3641 C C . TRP C 1 34 ? 32.309 8.457 -22.432 1.00 19.58 13 TRP C C 1
ATOM 3642 O O . TRP C 1 34 ? 32.956 8.557 -23.497 1.00 19.57 13 TRP C O 1
ATOM 3653 N N . LYS C 1 35 ? 31.266 9.247 -22.111 1.00 18.46 14 LYS C N 1
ATOM 3654 C CA . LYS C 1 35 ? 30.704 10.229 -23.039 1.00 18.09 14 LYS C CA 1
ATOM 3655 C C . LYS C 1 35 ? 30.320 9.535 -24.334 1.00 17.21 14 LYS C C 1
ATOM 3656 O O . LYS C 1 35 ? 29.880 8.419 -24.282 1.00 17.19 14 LYS C O 1
ATOM 3662 N N . MET C 1 36 ? 30.417 10.183 -25.478 1.00 17.65 15 MET C N 1
ATOM 3663 C CA . MET C 1 36 ? 29.925 9.591 -26.731 1.00 18.63 15 MET C CA 1
ATOM 3664 C C . MET C 1 36 ? 31.044 8.852 -27.451 1.00 19.65 15 MET C C 1
ATOM 3665 O O . MET C 1 36 ? 31.546 9.273 -28.480 1.00 19.98 15 MET C O 1
ATOM 3670 N N . HIS C 1 37 ? 31.439 7.740 -26.862 1.00 21.82 16 HIS C N 1
ATOM 3671 C CA . HIS C 1 37 ? 32.490 6.879 -27.384 1.00 22.96 16 HIS C CA 1
ATOM 3672 C C . HIS C 1 37 ? 32.038 5.452 -27.269 1.00 23.67 16 HIS C C 1
ATOM 3673 O O . HIS C 1 37 ? 31.278 5.109 -26.356 1.00 23.11 16 HIS C O 1
ATOM 3680 N N . GLY C 1 38 ? 32.542 4.599 -28.164 1.00 24.44 17 GLY C N 1
ATOM 3681 C CA . GLY C 1 38 ? 32.367 3.161 -28.010 1.00 24.93 17 GLY C CA 1
ATOM 3682 C C . GLY C 1 38 ? 31.510 2.546 -29.089 1.00 24.21 17 GLY C C 1
ATOM 3683 O O . GLY C 1 38 ? 30.514 3.145 -29.559 1.00 23.03 17 GLY C O 1
ATOM 3684 N N . ARG C 1 39 ? 31.912 1.341 -29.447 1.00 24.46 18 ARG C N 1
ATOM 3685 C CA . ARG C 1 39 ? 31.190 0.463 -30.365 1.00 25.67 18 ARG C CA 1
ATOM 3686 C C . ARG C 1 39 ? 31.293 -0.952 -29.775 1.00 25.56 18 ARG C C 1
ATOM 3687 O O . ARG C 1 39 ? 32.159 -1.202 -28.929 1.00 23.28 18 ARG C O 1
ATOM 3695 N N . LEU C 1 40 ? 30.451 -1.877 -30.247 1.00 25.77 19 LEU C N 1
ATOM 3696 C CA . LEU C 1 40 ? 30.346 -3.186 -29.617 1.00 26.54 19 LEU C CA 1
ATOM 3697 C C . LEU C 1 40 ? 31.687 -3.860 -29.287 1.00 26.67 19 LEU C C 1
ATOM 3698 O O . LEU C 1 40 ? 31.934 -4.245 -28.128 1.00 25.14 19 LEU C O 1
ATOM 3703 N N . SER C 1 41 ? 32.577 -3.982 -30.259 1.00 27.24 20 SER C N 1
ATOM 3704 C CA . SER C 1 41 ? 33.731 -4.839 -29.995 1.00 29.19 20 SER C CA 1
ATOM 3705 C C . SER C 1 41 ? 34.786 -4.146 -29.131 1.00 28.86 20 SER C C 1
ATOM 3706 O O . SER C 1 41 ? 35.346 -4.787 -28.243 1.00 27.93 20 SER C O 1
ATOM 3709 N N . GLY C 1 42 ? 34.976 -2.831 -29.300 1.00 28.04 21 GLY C N 1
ATOM 3710 C CA . GLY C 1 42 ? 35.815 -2.053 -28.372 1.00 27.59 21 GLY C CA 1
ATOM 3711 C C . GLY C 1 42 ? 35.237 -1.984 -26.944 1.00 27.94 21 GLY C C 1
ATOM 3712 O O . GLY C 1 42 ? 35.987 -2.046 -25.966 1.00 28.63 21 GLY C O 1
ATOM 3713 N N . ASN C 1 43 ? 33.913 -1.858 -26.823 1.00 26.33 22 ASN C N 1
ATOM 3714 C CA . ASN C 1 43 ? 33.243 -1.894 -25.522 1.00 25.51 22 ASN C CA 1
ATOM 3715 C C . ASN C 1 43 ? 33.551 -3.246 -24.808 1.00 27.09 22 ASN C C 1
ATOM 3716 O O . ASN C 1 43 ? 33.806 -3.280 -23.602 1.00 25.25 22 ASN C O 1
ATOM 3721 N N . GLN C 1 44 ? 33.474 -4.354 -25.550 1.00 27.62 23 GLN C N 1
ATOM 3722 C CA . GLN C 1 44 ? 33.710 -5.653 -24.924 1.00 28.68 23 GLN C CA 1
ATOM 3723 C C . GLN C 1 44 ? 35.122 -5.751 -24.407 1.00 27.01 23 GLN C C 1
ATOM 3724 O O . GLN C 1 44 ? 35.353 -6.247 -23.315 1.00 29.07 23 GLN C O 1
ATOM 3730 N N . ALA C 1 45 ? 36.069 -5.255 -25.166 1.00 26.19 24 ALA C N 1
ATOM 3731 C CA . ALA C 1 45 ? 37.460 -5.287 -24.752 1.00 27.33 24 ALA C CA 1
ATOM 3732 C C . ALA C 1 45 ? 37.665 -4.455 -23.483 1.00 27.62 24 ALA C C 1
ATOM 3733 O O . ALA C 1 45 ? 38.238 -4.946 -22.518 1.00 30.65 24 ALA C O 1
ATOM 3735 N N . LEU C 1 46 ? 37.188 -3.215 -23.468 1.00 27.10 25 LEU C N 1
ATOM 3736 C CA . LEU C 1 46 ? 37.336 -2.350 -22.299 1.00 27.25 25 LEU C CA 1
ATOM 3737 C C . LEU C 1 46 ? 36.651 -2.936 -21.059 1.00 27.61 25 LEU C C 1
ATOM 3738 O O . LEU C 1 46 ? 37.228 -2.958 -19.963 1.00 28.34 25 LEU C O 1
ATOM 3743 N N . LEU C 1 47 ? 35.437 -3.438 -21.253 1.00 27.00 26 LEU C N 1
ATOM 3744 C CA . LEU C 1 47 ? 34.660 -3.998 -20.163 1.00 27.43 26 LEU C CA 1
ATOM 3745 C C . LEU C 1 47 ? 35.338 -5.233 -19.567 1.00 28.64 26 LEU C C 1
ATOM 3746 O O . LEU C 1 47 ? 35.351 -5.371 -18.357 1.00 28.92 26 LEU C O 1
ATOM 3751 N N . THR C 1 48 ? 35.897 -6.114 -20.404 1.00 30.70 27 THR C N 1
ATOM 3752 C CA . THR C 1 48 ? 36.591 -7.317 -19.884 1.00 32.30 27 THR C CA 1
ATOM 3753 C C . THR C 1 48 ? 37.835 -6.916 -19.113 1.00 31.65 27 THR C C 1
ATOM 3754 O O . THR C 1 48 ? 38.042 -7.409 -18.040 1.00 31.50 27 THR C O 1
ATOM 3757 N N . GLU C 1 49 ? 38.659 -6.031 -19.675 1.00 32.16 28 GLU C N 1
ATOM 3758 C CA . GLU C 1 49 ? 39.879 -5.567 -19.001 1.00 32.35 28 GLU C CA 1
ATOM 3759 C C . GLU C 1 49 ? 39.568 -4.933 -17.673 1.00 31.36 28 GLU C C 1
ATOM 3760 O O . GLU C 1 49 ? 40.219 -5.217 -16.701 1.00 33.65 28 GLU C O 1
ATOM 3766 N N . VAL C 1 50 ? 38.543 -4.082 -17.621 1.00 31.46 29 VAL C N 1
ATOM 3767 C CA . VAL C 1 50 ? 38.201 -3.415 -16.393 1.00 30.63 29 VAL C CA 1
ATOM 3768 C C . VAL C 1 50 ? 37.673 -4.400 -15.339 1.00 31.97 29 VAL C C 1
ATOM 3769 O O . VAL C 1 50 ? 38.112 -4.336 -14.189 1.00 32.49 29 VAL C O 1
ATOM 3773 N N . ALA C 1 51 ? 36.777 -5.314 -15.732 1.00 32.02 30 ALA C N 1
ATOM 3774 C CA . ALA C 1 51 ? 36.302 -6.383 -14.828 1.00 33.77 30 ALA C CA 1
ATOM 3775 C C . ALA C 1 51 ? 37.475 -7.196 -14.249 1.00 35.61 30 ALA C C 1
ATOM 3776 O O . ALA C 1 51 ? 37.557 -7.428 -13.028 1.00 37.66 30 ALA C O 1
ATOM 3778 N N . GLN C 1 52 ? 38.379 -7.606 -15.115 1.00 36.61 31 GLN C N 1
ATOM 3779 C CA . GLN C 1 52 ? 39.515 -8.405 -14.679 1.00 42.35 31 GLN C CA 1
ATOM 3780 C C . GLN C 1 52 ? 40.459 -7.616 -13.762 1.00 42.36 31 GLN C C 1
ATOM 3781 O O . GLN C 1 52 ? 40.837 -8.107 -12.709 1.00 48.00 31 GLN C O 1
ATOM 3787 N N . GLY C 1 53 ? 40.797 -6.387 -14.135 1.00 39.49 32 GLY C N 1
ATOM 3788 C CA . GLY C 1 53 ? 41.645 -5.534 -13.301 1.00 37.32 32 GLY C CA 1
ATOM 3789 C C . GLY C 1 53 ? 41.017 -5.137 -11.969 1.00 36.44 32 GLY C C 1
ATOM 3790 O O . GLY C 1 53 ? 41.727 -4.854 -11.008 1.00 35.88 32 GLY C O 1
ATOM 3791 N N . ALA C 1 54 ? 39.685 -5.094 -11.915 1.00 36.86 33 ALA C N 1
ATOM 3792 C CA . ALA C 1 54 ? 38.947 -4.628 -10.728 1.00 37.28 33 ALA C CA 1
ATOM 3793 C C . ALA C 1 54 ? 39.208 -5.518 -9.528 1.00 39.41 33 ALA C C 1
ATOM 3794 O O . ALA C 1 54 ? 39.148 -5.039 -8.390 1.00 36.79 33 ALA C O 1
ATOM 3796 N N . GLN C 1 55 ? 39.536 -6.791 -9.794 1.00 43.34 34 GLN C N 1
ATOM 3797 C CA . GLN C 1 55 ? 39.815 -7.781 -8.721 1.00 46.89 34 GLN C CA 1
ATOM 3798 C C . GLN C 1 55 ? 41.045 -7.370 -7.840 1.00 47.38 34 GLN C C 1
ATOM 3799 O O . GLN C 1 55 ? 41.071 -7.685 -6.667 1.00 46.39 34 GLN C O 1
ATOM 3801 N N . ALA C 1 56 ? 41.966 -6.569 -8.397 1.00 48.28 35 ALA C N 1
ATOM 3802 C CA . ALA C 1 56 ? 43.145 -6.023 -7.685 1.00 47.86 35 ALA C CA 1
ATOM 3803 C C . ALA C 1 56 ? 42.941 -4.642 -6.978 1.00 49.38 35 ALA C C 1
ATOM 3804 O O . ALA C 1 56 ? 43.838 -4.173 -6.286 1.00 53.46 35 ALA C O 1
ATOM 3806 N N . VAL C 1 57 ? 41.785 -4.001 -7.126 1.00 45.74 36 VAL C N 1
ATOM 3807 C CA . VAL C 1 57 ? 41.542 -2.694 -6.497 1.00 42.62 36 VAL C CA 1
ATOM 3808 C C . VAL C 1 57 ? 41.015 -2.901 -5.080 1.00 42.99 36 VAL C C 1
ATOM 3809 O O . VAL C 1 57 ? 40.271 -3.836 -4.841 1.00 38.24 36 VAL C O 1
ATOM 3813 N N . HIS C 1 58 ? 41.417 -2.054 -4.137 1.00 46.05 37 HIS C N 1
ATOM 3814 C CA . HIS C 1 58 ? 41.003 -2.232 -2.733 1.00 49.64 37 HIS C CA 1
ATOM 3815 C C . HIS C 1 58 ? 39.507 -2.298 -2.680 1.00 47.94 37 HIS C C 1
ATOM 3816 O O . HIS C 1 58 ? 38.828 -1.622 -3.452 1.00 43.15 37 HIS C O 1
ATOM 3823 N N . ASP C 1 59 ? 38.972 -3.132 -1.793 1.00 47.56 38 ASP C N 1
ATOM 3824 C CA . ASP C 1 59 ? 37.546 -3.455 -1.859 1.00 49.04 38 ASP C CA 1
ATOM 3825 C C . ASP C 1 59 ? 36.601 -2.370 -1.285 1.00 45.08 38 ASP C C 1
ATOM 3826 O O . ASP C 1 59 ? 35.398 -2.504 -1.358 1.00 42.74 38 ASP C O 1
ATOM 3831 N N . ASN C 1 60 ? 37.133 -1.271 -0.771 1.00 42.29 39 ASN C N 1
ATOM 3832 C CA . ASN C 1 60 ? 36.267 -0.166 -0.396 1.00 41.13 39 ASN C CA 1
ATOM 3833 C C . ASN C 1 60 ? 35.951 0.791 -1.596 1.00 36.97 39 ASN C C 1
ATOM 3834 O O . ASN C 1 60 ? 35.156 1.713 -1.435 1.00 37.21 39 ASN C O 1
ATOM 3839 N N . VAL C 1 61 ? 36.524 0.568 -2.782 1.00 31.76 40 VAL C N 1
ATOM 3840 C CA . VAL C 1 61 ? 36.246 1.456 -3.927 1.00 30.40 40 VAL C CA 1
ATOM 3841 C C . VAL C 1 61 ? 35.086 0.899 -4.768 1.00 27.26 40 VAL C C 1
ATOM 3842 O O . VAL C 1 61 ? 35.201 -0.174 -5.322 1.00 24.44 40 VAL C O 1
ATOM 3846 N N . ALA C 1 62 ? 33.969 1.633 -4.828 1.00 25.57 41 ALA C N 1
ATOM 3847 C CA . ALA C 1 62 ? 32.872 1.279 -5.729 1.00 24.87 41 ALA C CA 1
ATOM 3848 C C . ALA C 1 62 ? 33.226 1.763 -7.134 1.00 24.37 41 ALA C C 1
ATOM 3849 O O . ALA C 1 62 ? 33.300 2.977 -7.381 1.00 27.01 41 ALA C O 1
ATOM 3851 N N . ILE C 1 63 ? 33.402 0.830 -8.057 1.00 23.59 42 ILE C N 1
ATOM 3852 C CA . ILE C 1 63 ? 33.827 1.103 -9.446 1.00 23.21 42 ILE C CA 1
ATOM 3853 C C . ILE C 1 63 ? 32.623 0.969 -10.334 1.00 22.36 42 ILE C C 1
ATOM 3854 O O . ILE C 1 63 ? 31.832 0.008 -10.194 1.00 22.21 42 ILE C O 1
ATOM 3859 N N . GLY C 1 64 ? 32.458 1.935 -11.229 1.00 21.25 43 GLY C N 1
ATOM 3860 C CA . GLY C 1 64 ? 31.321 1.936 -12.141 1.00 21.14 43 GLY C CA 1
ATOM 3861 C C . GLY C 1 64 ? 31.647 2.557 -13.483 1.00 20.45 43 GLY C C 1
ATOM 3862 O O . GLY C 1 64 ? 32.580 3.362 -13.592 1.00 21.00 43 GLY C O 1
ATOM 3863 N N . VAL C 1 65 ? 30.864 2.196 -14.498 1.00 19.77 44 VAL C N 1
ATOM 3864 C CA . VAL C 1 65 ? 30.974 2.809 -15.826 1.00 18.94 44 VAL C CA 1
ATOM 3865 C C . VAL C 1 65 ? 29.615 3.272 -16.355 1.00 18.62 44 VAL C C 1
ATOM 3866 O O . VAL C 1 65 ? 28.645 2.508 -16.330 1.00 18.74 44 VAL C O 1
ATOM 3870 N N . CYS C 1 66 ? 29.547 4.512 -16.836 1.00 17.47 45 CYS C N 1
ATOM 3871 C CA . CYS C 1 66 ? 28.343 5.025 -17.494 1.00 16.87 45 CYS C CA 1
ATOM 3872 C C . CYS C 1 66 ? 28.527 5.078 -19.027 1.00 16.92 45 CYS C C 1
ATOM 3873 O O . CYS C 1 66 ? 29.374 5.843 -19.562 1.00 16.31 45 CYS C O 1
ATOM 3876 N N . VAL C 1 67 ? 27.705 4.256 -19.706 1.00 16.47 46 VAL C N 1
ATOM 3877 C CA . VAL C 1 67 ? 27.814 3.965 -21.105 1.00 16.37 46 VAL C CA 1
ATOM 3878 C C . VAL C 1 67 ? 26.711 4.650 -21.926 1.00 16.22 46 VAL C C 1
ATOM 3879 O O . VAL C 1 67 ? 25.670 5.037 -21.400 1.00 15.94 46 VAL C O 1
ATOM 3883 N N . PRO C 1 68 ? 26.923 4.803 -23.221 1.00 16.11 47 PRO C N 1
ATOM 3884 C CA . PRO C 1 68 ? 25.825 5.278 -24.050 1.00 16.14 47 PRO C CA 1
ATOM 3885 C C . PRO C 1 68 ? 24.609 4.312 -24.094 1.00 16.38 47 PRO C C 1
ATOM 3886 O O . PRO C 1 68 ? 24.771 3.087 -24.057 1.00 15.57 47 PRO C O 1
ATOM 3890 N N . PHE C 1 69 ? 23.414 4.889 -24.228 1.00 16.50 48 PHE C N 1
ATOM 3891 C CA . PHE C 1 69 ? 22.161 4.158 -24.044 1.00 17.44 48 PHE C CA 1
ATOM 3892 C C . PHE C 1 69 ? 22.069 2.788 -24.750 1.00 18.03 48 PHE C C 1
ATOM 3893 O O . PHE C 1 69 ? 21.651 1.820 -24.159 1.00 17.81 48 PHE C O 1
ATOM 3901 N N . PRO C 1 70 ? 22.463 2.709 -26.027 1.00 18.55 49 PRO C N 1
ATOM 3902 C CA . PRO C 1 70 ? 22.267 1.439 -26.715 1.00 19.27 49 PRO C CA 1
ATOM 3903 C C . PRO C 1 70 ? 23.065 0.268 -26.164 1.00 19.55 49 PRO C C 1
ATOM 3904 O O . PRO C 1 70 ? 22.732 -0.890 -26.479 1.00 18.71 49 PRO C O 1
ATOM 3908 N N . TYR C 1 71 ? 24.069 0.568 -25.344 1.00 19.74 50 TYR C N 1
ATOM 3909 C CA . TYR C 1 71 ? 25.002 -0.450 -24.837 1.00 21.00 50 TYR C CA 1
ATOM 3910 C C . TYR C 1 71 ? 24.729 -0.865 -23.411 1.00 21.16 50 TYR C C 1
ATOM 3911 O O . TYR C 1 71 ? 25.523 -1.590 -22.813 1.00 22.45 50 TYR C O 1
ATOM 3920 N N . LEU C 1 72 ? 23.626 -0.405 -22.843 1.00 20.66 51 LEU C N 1
ATOM 3921 C CA . LEU C 1 72 ? 23.271 -0.833 -21.483 1.00 20.76 51 LEU C CA 1
ATOM 3922 C C . LEU C 1 72 ? 23.102 -2.373 -21.393 1.00 22.23 51 LEU C C 1
ATOM 3923 O O . LEU C 1 72 ? 23.532 -2.973 -20.402 1.00 21.44 51 LEU C O 1
ATOM 3928 N N . ALA C 1 73 ? 22.469 -2.979 -22.408 1.00 22.08 52 ALA C N 1
ATOM 3929 C CA . ALA C 1 73 ? 22.266 -4.430 -22.409 1.00 23.41 52 ALA C CA 1
ATOM 3930 C C . ALA C 1 73 ? 23.637 -5.148 -22.479 1.00 24.92 52 ALA C C 1
ATOM 3931 O O . ALA C 1 73 ? 23.882 -6.133 -21.748 1.00 26.00 52 ALA C O 1
ATOM 3933 N N . GLN C 1 74 ? 24.547 -4.614 -23.298 1.00 24.09 53 GLN C N 1
ATOM 3934 C CA . GLN C 1 74 ? 25.880 -5.157 -23.352 1.00 24.89 53 GLN C CA 1
ATOM 3935 C C . GLN C 1 74 ? 26.590 -5.021 -21.989 1.00 25.04 53 GLN C C 1
ATOM 3936 O O . GLN C 1 74 ? 27.292 -5.937 -21.570 1.00 26.17 53 GLN C O 1
ATOM 3942 N N . ALA C 1 75 ? 26.499 -3.863 -21.350 1.00 23.88 54 ALA C N 1
ATOM 3943 C CA . ALA C 1 75 ? 27.188 -3.683 -20.082 1.00 24.52 54 ALA C CA 1
ATOM 3944 C C . ALA C 1 75 ? 26.652 -4.715 -19.080 1.00 25.52 54 ALA C C 1
ATOM 3945 O O . ALA C 1 75 ? 27.411 -5.404 -18.418 1.00 25.06 54 ALA C O 1
ATOM 3947 N N . GLN C 1 76 ? 25.333 -4.842 -19.006 1.00 26.49 55 GLN C N 1
ATOM 3948 C CA . GLN C 1 76 ? 24.738 -5.826 -18.108 1.00 27.70 55 GLN C CA 1
ATOM 3949 C C . GLN C 1 76 ? 25.260 -7.254 -18.390 1.00 29.11 55 GLN C C 1
ATOM 3950 O O . GLN C 1 76 ? 25.707 -7.934 -17.486 1.00 28.48 55 GLN C O 1
ATOM 3956 N N . ALA C 1 77 ? 25.228 -7.681 -19.651 1.00 29.57 56 ALA C N 1
ATOM 3957 C CA . ALA C 1 77 ? 25.667 -9.030 -19.997 1.00 29.98 56 ALA C CA 1
ATOM 3958 C C . ALA C 1 77 ? 27.133 -9.272 -19.611 1.00 29.19 56 ALA C C 1
ATOM 3959 O O . ALA C 1 77 ? 27.468 -10.330 -19.134 1.00 30.06 56 ALA C O 1
ATOM 3961 N N . GLN C 1 78 ? 27.988 -8.282 -19.802 1.00 29.30 57 GLN C N 1
ATOM 3962 C CA . GLN C 1 78 ? 29.408 -8.395 -19.473 1.00 30.76 57 GLN C CA 1
ATOM 3963 C C . GLN C 1 78 ? 29.734 -8.272 -17.981 1.00 29.54 57 GLN C C 1
ATOM 3964 O O . GLN C 1 78 ? 30.656 -8.904 -17.525 1.00 29.08 57 GLN C O 1
ATOM 3970 N N . LEU C 1 79 ? 29.019 -7.436 -17.232 1.00 29.25 58 LEU C N 1
ATOM 3971 C CA . LEU C 1 79 ? 29.441 -7.052 -15.861 1.00 28.34 58 LEU C CA 1
ATOM 3972 C C . LEU C 1 79 ? 28.601 -7.643 -14.713 1.00 28.60 58 LEU C C 1
ATOM 3973 O O . LEU C 1 79 ? 29.051 -7.669 -13.576 1.00 27.62 58 LEU C O 1
ATOM 3978 N N . GLN C 1 80 ? 27.416 -8.143 -15.038 1.00 30.55 59 GLN C N 1
ATOM 3979 C CA . GLN C 1 80 ? 26.499 -8.780 -14.096 1.00 34.82 59 GLN C CA 1
ATOM 3980 C C . GLN C 1 80 ? 27.209 -9.738 -13.127 1.00 35.36 59 GLN C C 1
ATOM 3981 O O . GLN C 1 80 ? 28.023 -10.559 -13.544 1.00 34.09 59 GLN C O 1
ATOM 3987 N N . GLY C 1 81 ? 26.885 -9.634 -11.843 1.00 37.02 60 GLY C N 1
ATOM 3988 C CA . GLY C 1 81 ? 27.457 -10.526 -10.841 1.00 40.63 60 GLY C CA 1
ATOM 3989 C C . GLY C 1 81 ? 28.824 -10.102 -10.327 1.00 42.04 60 GLY C C 1
ATOM 3990 O O . GLY C 1 81 ? 29.308 -10.687 -9.373 1.00 45.28 60 GLY C O 1
ATOM 3991 N N . GLY C 1 82 ? 29.455 -9.098 -10.948 1.00 40.53 61 GLY C N 1
ATOM 3992 C CA . GLY C 1 82 ? 30.809 -8.677 -10.562 1.00 36.90 61 GLY C CA 1
ATOM 3993 C C . GLY C 1 82 ? 30.765 -7.427 -9.712 1.00 35.04 61 GLY C C 1
ATOM 3994 O O . GLY C 1 82 ? 29.703 -6.974 -9.297 1.00 32.24 61 GLY C O 1
ATOM 3995 N N . ARG C 1 83 ? 31.926 -6.850 -9.456 1.00 33.70 62 ARG C N 1
ATOM 3996 C CA . ARG C 1 83 ? 31.971 -5.680 -8.601 1.00 33.78 62 ARG C CA 1
ATOM 3997 C C . ARG C 1 83 ? 31.893 -4.341 -9.368 1.00 30.34 62 ARG C C 1
ATOM 3998 O O . ARG C 1 83 ? 31.832 -3.285 -8.728 1.00 29.12 62 ARG C O 1
ATOM 4006 N N . VAL C 1 84 ? 31.897 -4.390 -10.698 1.00 26.30 63 VAL C N 1
ATOM 4007 C CA . VAL C 1 84 ? 31.743 -3.180 -11.482 1.00 24.74 63 VAL C CA 1
ATOM 4008 C C . VAL C 1 84 ? 30.269 -2.899 -11.803 1.00 23.10 63 VAL C C 1
ATOM 4009 O O . VAL C 1 84 ? 29.610 -3.718 -12.422 1.00 23.90 63 VAL C O 1
ATOM 4013 N N . SER C 1 85 ? 29.785 -1.738 -11.374 1.00 21.92 64 SER C N 1
ATOM 4014 C CA A SER C 1 85 ? 28.443 -1.250 -11.717 0.60 21.30 64 SER C CA 1
ATOM 4015 C CA B SER C 1 85 ? 28.437 -1.281 -11.710 0.40 21.36 64 SER C CA 1
ATOM 4016 C C . SER C 1 85 ? 28.423 -0.493 -13.031 1.00 20.76 64 SER C C 1
ATOM 4017 O O . SER C 1 85 ? 29.465 -0.099 -13.542 1.00 20.68 64 SER C O 1
ATOM 4022 N N . TRP C 1 86 ? 27.226 -0.279 -13.577 1.00 19.76 65 TRP C N 1
ATOM 4023 C CA . TRP C 1 86 ? 27.073 0.485 -14.812 1.00 18.94 65 TRP C CA 1
ATOM 4024 C C . TRP C 1 86 ? 25.883 1.455 -14.724 1.00 19.11 65 TRP C C 1
ATOM 4025 O O . TRP C 1 86 ? 25.074 1.404 -13.786 1.00 18.73 65 TRP C O 1
ATOM 4036 N N . GLY C 1 87 ? 25.781 2.371 -15.690 1.00 19.01 66 GLY C N 1
ATOM 4037 C CA . GLY C 1 87 ? 24.778 3.448 -15.655 1.00 18.14 66 GLY C CA 1
ATOM 4038 C C . GLY C 1 87 ? 24.640 4.135 -17.000 1.00 17.71 66 GLY C C 1
ATOM 4039 O O . GLY C 1 87 ? 25.414 3.881 -17.923 1.00 17.50 66 GLY C O 1
ATOM 4040 N N . SER C 1 88 ? 23.645 5.010 -17.094 1.00 17.24 67 SER C N 1
ATOM 4041 C CA . SER C 1 88 ? 23.460 5.874 -18.237 1.00 16.43 67 SER C CA 1
ATOM 4042 C C . SER C 1 88 ? 24.091 7.247 -17.993 1.00 16.23 67 SER C C 1
ATOM 4043 O O . SER C 1 88 ? 24.542 7.585 -16.878 1.00 15.61 67 SER C O 1
ATOM 4046 N N . GLN C 1 89 ? 24.104 8.041 -19.044 1.00 16.29 68 GLN C N 1
ATOM 4047 C CA . GLN C 1 89 ? 24.773 9.343 -18.981 1.00 17.41 68 GLN C CA 1
ATOM 4048 C C . GLN C 1 89 ? 23.736 10.459 -18.849 1.00 17.63 68 GLN C C 1
ATOM 4049 O O . GLN C 1 89 ? 24.104 11.631 -18.828 1.00 17.47 68 GLN C O 1
ATOM 4055 N N . ASP C 1 90 ? 22.455 10.073 -18.793 1.00 17.13 69 ASP C N 1
ATOM 4056 C CA . ASP C 1 90 ? 21.338 11.020 -18.709 1.00 17.15 69 ASP C CA 1
ATOM 4057 C C . ASP C 1 90 ? 20.064 10.201 -18.432 1.00 16.37 69 ASP C C 1
ATOM 4058 O O . ASP C 1 90 ? 20.050 8.960 -18.645 1.00 15.71 69 ASP C O 1
ATOM 4063 N N . VAL C 1 91 ? 19.017 10.877 -17.959 1.00 15.59 70 VAL C N 1
ATOM 4064 C CA . VAL C 1 91 ? 17.643 10.324 -17.978 1.00 15.89 70 VAL C CA 1
ATOM 4065 C C . VAL C 1 91 ? 16.657 11.462 -18.203 1.00 15.87 70 VAL C C 1
ATOM 4066 O O . VAL C 1 91 ? 16.990 12.625 -17.962 1.00 15.54 70 VAL C O 1
ATOM 4070 N N . SER C 1 92 ? 15.462 11.140 -18.696 1.00 16.34 71 SER C N 1
ATOM 4071 C CA . SER C 1 92 ? 14.428 12.148 -18.908 1.00 17.37 71 SER C CA 1
ATOM 4072 C C . SER C 1 92 ? 13.968 12.742 -17.592 1.00 18.35 71 SER C C 1
ATOM 4073 O O . SER C 1 92 ? 14.033 12.089 -16.546 1.00 18.86 71 SER C O 1
ATOM 4076 N N . ALA C 1 93 ? 13.452 13.961 -17.664 1.00 19.34 72 ALA C N 1
ATOM 4077 C CA . ALA C 1 93 ? 12.719 14.593 -16.566 1.00 19.30 72 ALA C CA 1
ATOM 4078 C C . ALA C 1 93 ? 11.324 14.008 -16.352 1.00 21.12 72 ALA C C 1
ATOM 4079 O O . ALA C 1 93 ? 10.672 14.335 -15.347 1.00 22.52 72 ALA C O 1
ATOM 4081 N N . HIS C 1 94 ? 10.840 13.167 -17.271 1.00 22.32 73 HIS C N 1
ATOM 4082 C CA . HIS C 1 94 ? 9.502 12.556 -17.143 1.00 23.83 73 HIS C CA 1
ATOM 4083 C C . HIS C 1 94 ? 9.602 11.084 -17.128 1.00 25.53 73 HIS C C 1
ATOM 4084 O O . HIS C 1 94 ? 10.614 10.526 -17.529 1.00 27.14 73 HIS C O 1
ATOM 4091 N N . GLU C 1 95 ? 8.529 10.416 -16.712 1.00 29.05 74 GLU C N 1
ATOM 4092 C CA . GLU C 1 95 ? 8.484 8.943 -16.653 1.00 29.66 74 GLU C CA 1
ATOM 4093 C C . GLU C 1 95 ? 8.025 8.364 -17.998 1.00 27.89 74 GLU C C 1
ATOM 4094 O O . GLU C 1 95 ? 8.453 7.266 -18.392 1.00 25.91 74 GLU C O 1
ATOM 4100 N N . GLN C 1 96 ? 7.187 9.108 -18.711 1.00 27.75 75 GLN C N 1
ATOM 4101 C CA . GLN C 1 96 ? 6.703 8.684 -20.041 1.00 28.31 75 GLN C CA 1
ATOM 4102 C C . GLN C 1 96 ? 6.047 9.828 -20.785 1.00 25.78 75 GLN C C 1
ATOM 4103 O O . GLN C 1 96 ? 5.690 10.830 -20.198 1.00 22.56 75 GLN C O 1
ATOM 4109 N N . GLY C 1 97 ? 5.924 9.673 -22.101 1.00 26.19 76 GLY C N 1
ATOM 4110 C CA . GLY C 1 97 ? 5.162 10.614 -22.920 1.00 25.89 76 GLY C CA 1
ATOM 4111 C C . GLY C 1 97 ? 5.765 11.007 -24.265 1.00 25.66 76 GLY C C 1
ATOM 4112 O O . GLY C 1 97 ? 6.669 10.372 -24.823 1.00 26.23 76 GLY C O 1
ATOM 4113 N N . ALA C 1 98 ? 5.255 12.119 -24.760 1.00 25.22 77 ALA C N 1
ATOM 4114 C CA . ALA C 1 98 ? 5.521 12.596 -26.098 1.00 23.98 77 ALA C CA 1
ATOM 4115 C C . ALA C 1 98 ? 6.830 13.429 -26.105 1.00 22.27 77 ALA C C 1
ATOM 4116 O O . ALA C 1 98 ? 6.812 14.674 -26.219 1.00 21.65 77 ALA C O 1
ATOM 4118 N N . TYR C 1 99 ? 7.937 12.703 -25.925 1.00 20.08 78 TYR C N 1
ATOM 4119 C CA . TYR C 1 99 ? 9.260 13.260 -25.779 1.00 19.81 78 TYR C CA 1
ATOM 4120 C C . TYR C 1 99 ? 10.262 12.502 -26.700 1.00 19.14 78 TYR C C 1
ATOM 4121 O O . TYR C 1 99 ? 11.163 11.749 -26.227 1.00 18.37 78 TYR C O 1
ATOM 4130 N N . THR C 1 100 ? 10.091 12.693 -28.008 1.00 18.12 79 THR C N 1
ATOM 4131 C CA . THR C 1 100 ? 10.833 11.925 -28.982 1.00 18.16 79 THR C CA 1
ATOM 4132 C C . THR C 1 100 ? 12.316 11.969 -28.673 1.00 17.53 79 THR C C 1
ATOM 4133 O O . THR C 1 100 ? 12.889 13.039 -28.430 1.00 17.29 79 THR C O 1
ATOM 4137 N N . GLY C 1 101 ? 12.933 10.793 -28.665 1.00 17.78 80 GLY C N 1
ATOM 4138 C CA . GLY C 1 101 ? 14.381 10.636 -28.423 1.00 17.45 80 GLY C CA 1
ATOM 4139 C C . GLY C 1 101 ? 14.849 10.490 -26.983 1.00 17.38 80 GLY C C 1
ATOM 4140 O O . GLY C 1 101 ? 15.980 10.069 -26.735 1.00 17.21 80 GLY C O 1
ATOM 4141 N N . GLU C 1 102 ? 13.998 10.859 -26.034 1.00 17.48 81 GLU C N 1
ATOM 4142 C CA . GLU C 1 102 ? 14.373 10.826 -24.624 1.00 17.90 81 GLU C CA 1
ATOM 4143 C C . GLU C 1 102 ? 14.238 9.402 -24.044 1.00 17.50 81 GLU C C 1
ATOM 4144 O O . GLU C 1 102 ? 13.370 8.626 -24.468 1.00 18.37 81 GLU C O 1
ATOM 4150 N N . VAL C 1 103 ? 15.091 9.092 -23.067 1.00 15.95 82 VAL C N 1
ATOM 4151 C CA . VAL C 1 103 ? 15.093 7.822 -22.415 1.00 15.29 82 VAL C CA 1
ATOM 4152 C C . VAL C 1 103 ? 14.699 7.985 -20.944 1.00 14.88 82 VAL C C 1
ATOM 4153 O O . VAL C 1 103 ? 15.289 8.760 -20.210 1.00 14.00 82 VAL C O 1
ATOM 4157 N N . ALA C 1 104 ? 13.723 7.184 -20.507 1.00 15.34 83 ALA C N 1
ATOM 4158 C CA . ALA C 1 104 ? 13.234 7.262 -19.132 1.00 15.25 83 ALA C CA 1
ATOM 4159 C C . ALA C 1 104 ? 14.147 6.506 -18.169 1.00 15.43 83 ALA C C 1
ATOM 4160 O O . ALA C 1 104 ? 14.764 5.483 -18.523 1.00 15.84 83 ALA C O 1
ATOM 4162 N N . ALA C 1 105 ? 14.234 7.007 -16.950 1.00 15.82 84 ALA C N 1
ATOM 4163 C CA . ALA C 1 105 ? 14.986 6.332 -15.862 1.00 15.60 84 ALA C CA 1
ATOM 4164 C C . ALA C 1 105 ? 14.490 4.895 -15.686 1.00 16.01 84 ALA C C 1
ATOM 4165 O O . ALA C 1 105 ? 15.301 3.954 -15.543 1.00 15.83 84 ALA C O 1
ATOM 4167 N N . GLY C 1 106 ? 13.168 4.700 -15.742 1.00 16.40 85 GLY C N 1
ATOM 4168 C CA . GLY C 1 106 ? 12.581 3.342 -15.755 1.00 16.90 85 GLY C CA 1
ATOM 4169 C C . GLY C 1 106 ? 13.128 2.381 -16.820 1.00 17.54 85 GLY C C 1
ATOM 4170 O O . GLY C 1 106 ? 13.260 1.154 -16.582 1.00 18.20 85 GLY C O 1
ATOM 4171 N N . MET C 1 107 ? 13.486 2.915 -17.988 1.00 17.35 86 MET C N 1
ATOM 4172 C CA . MET C 1 107 ? 14.059 2.086 -19.041 1.00 17.47 86 MET C CA 1
ATOM 4173 C C . MET C 1 107 ? 15.473 1.659 -18.655 1.00 17.34 86 MET C C 1
ATOM 4174 O O . MET C 1 107 ? 15.848 0.496 -18.838 1.00 18.10 86 MET C O 1
ATOM 4179 N N . VAL C 1 108 ? 16.265 2.606 -18.153 1.00 16.80 87 VAL C N 1
ATOM 4180 C CA . VAL C 1 108 ? 17.663 2.345 -17.804 1.00 16.40 87 VAL C CA 1
ATOM 4181 C C . VAL C 1 108 ? 17.676 1.325 -16.690 1.00 16.67 87 VAL C C 1
ATOM 4182 O O . VAL C 1 108 ? 18.417 0.368 -16.747 1.00 17.75 87 VAL C O 1
ATOM 4186 N N . ALA C 1 109 ? 16.810 1.499 -15.705 1.00 16.84 88 ALA C N 1
ATOM 4187 C CA . ALA C 1 109 ? 16.707 0.570 -14.568 1.00 17.72 88 ALA C CA 1
ATOM 4188 C C . ALA C 1 109 ? 16.491 -0.891 -14.986 1.00 19.17 88 ALA C C 1
ATOM 4189 O O . ALA C 1 109 ? 17.004 -1.806 -14.342 1.00 19.29 88 ALA C O 1
ATOM 4191 N N . GLU C 1 110 ? 15.765 -1.135 -16.082 1.00 19.99 89 GLU C N 1
ATOM 4192 C CA . GLU C 1 110 ? 15.456 -2.540 -16.478 1.00 21.01 89 GLU C CA 1
ATOM 4193 C C . GLU C 1 110 ? 16.710 -3.307 -16.900 1.00 21.01 89 GLU C C 1
ATOM 4194 O O . GLU C 1 110 ? 16.630 -4.493 -17.127 1.00 20.79 89 GLU C O 1
ATOM 4200 N N . PHE C 1 111 ? 17.834 -2.609 -17.115 1.00 20.85 90 PHE C N 1
ATOM 4201 C CA . PHE C 1 111 ? 19.081 -3.288 -17.499 1.00 19.98 90 PHE C CA 1
ATOM 4202 C C . PHE C 1 111 ? 20.031 -3.450 -16.340 1.00 19.72 90 PHE C C 1
ATOM 4203 O O . PHE C 1 111 ? 21.210 -3.701 -16.555 1.00 21.11 90 PHE C O 1
ATOM 4211 N N . GLY C 1 112 ? 19.501 -3.355 -15.116 1.00 19.70 91 GLY C N 1
ATOM 4212 C CA . GLY C 1 112 ? 20.280 -3.555 -13.869 1.00 19.49 91 GLY C CA 1
ATOM 4213 C C . GLY C 1 112 ? 21.274 -2.424 -13.567 1.00 19.46 91 GLY C C 1
ATOM 4214 O O . GLY C 1 112 ? 22.219 -2.603 -12.793 1.00 19.45 91 GLY C O 1
ATOM 4215 N N . ALA C 1 113 ? 21.079 -1.276 -14.223 1.00 18.79 92 ALA C N 1
ATOM 4216 C CA . ALA C 1 113 ? 21.900 -0.104 -14.029 1.00 18.22 92 ALA C CA 1
ATOM 4217 C C . ALA C 1 113 ? 21.776 0.336 -12.571 1.00 17.90 92 ALA C C 1
ATOM 4218 O O . ALA C 1 113 ? 20.702 0.231 -11.982 1.00 19.18 92 ALA C O 1
ATOM 4220 N N . ALA C 1 114 ? 22.875 0.792 -12.009 1.00 17.12 93 ALA C N 1
ATOM 4221 C CA . ALA C 1 114 ? 22.945 1.391 -10.677 1.00 17.27 93 ALA C CA 1
ATOM 4222 C C . ALA C 1 114 ? 22.879 2.921 -10.730 1.00 16.71 93 ALA C C 1
ATOM 4223 O O . ALA C 1 114 ? 22.433 3.553 -9.772 1.00 16.54 93 ALA C O 1
ATOM 4225 N N . TYR C 1 115 ? 23.393 3.511 -11.805 1.00 16.63 94 TYR C N 1
ATOM 4226 C CA . TYR C 1 115 ? 23.570 4.969 -11.879 1.00 16.80 94 TYR C CA 1
ATOM 4227 C C . TYR C 1 115 ? 22.930 5.703 -13.083 1.00 16.00 94 TYR C C 1
ATOM 4228 O O . TYR C 1 115 ? 22.743 5.115 -14.156 1.00 16.31 94 TYR C O 1
ATOM 4237 N N . ALA C 1 116 ? 22.693 7.004 -12.917 1.00 15.02 95 ALA C N 1
ATOM 4238 C CA . ALA C 1 116 ? 22.433 7.916 -14.049 1.00 14.47 95 ALA C CA 1
ATOM 4239 C C . ALA C 1 116 ? 23.156 9.232 -13.779 1.00 14.00 95 ALA C C 1
ATOM 4240 O O . ALA C 1 116 ? 22.914 9.834 -12.754 1.00 13.52 95 ALA C O 1
ATOM 4242 N N . ILE C 1 117 ? 24.007 9.697 -14.699 1.00 14.10 96 ILE C N 1
ATOM 4243 C CA . ILE C 1 117 ? 24.551 11.053 -14.610 1.00 13.85 96 ILE C CA 1
ATOM 4244 C C . ILE C 1 117 ? 23.401 12.018 -14.931 1.00 13.94 96 ILE C C 1
ATOM 4245 O O . ILE C 1 117 ? 22.671 11.819 -15.916 1.00 13.95 96 ILE C O 1
ATOM 4250 N N . VAL C 1 118 ? 23.213 13.059 -14.123 1.00 14.11 97 VAL C N 1
ATOM 4251 C CA . VAL C 1 118 ? 22.220 14.116 -14.447 1.00 14.31 97 VAL C CA 1
ATOM 4252 C C . VAL C 1 118 ? 22.859 15.481 -14.279 1.00 15.04 97 VAL C C 1
ATOM 4253 O O . VAL C 1 118 ? 23.640 15.740 -13.356 1.00 14.93 97 VAL C O 1
ATOM 4257 N N . GLY C 1 119 ? 22.568 16.381 -15.221 1.00 16.29 98 GLY C N 1
ATOM 4258 C CA . GLY C 1 119 ? 23.044 17.753 -15.142 1.00 15.96 98 GLY C CA 1
ATOM 4259 C C . GLY C 1 119 ? 24.532 17.934 -15.476 1.00 16.42 98 GLY C C 1
ATOM 4260 O O . GLY C 1 119 ? 25.120 18.926 -15.073 1.00 16.08 98 GLY C O 1
ATOM 4261 N N . HIS C 1 120 ? 25.129 17.009 -16.234 1.00 16.76 99 HIS C N 1
ATOM 4262 C CA . HIS C 1 120 ? 26.499 17.211 -16.720 1.00 17.45 99 HIS C CA 1
ATOM 4263 C C . HIS C 1 120 ? 26.617 18.541 -17.437 1.00 17.70 99 HIS C C 1
ATOM 4264 O O . HIS C 1 120 ? 25.680 18.958 -18.147 1.00 16.84 99 HIS C O 1
ATOM 4271 N N . SER C 1 121 ? 27.764 19.204 -17.281 1.00 18.07 100 SER C N 1
ATOM 4272 C CA . SER C 1 121 ? 27.959 20.535 -17.858 1.00 19.06 100 SER C CA 1
ATOM 4273 C C . SER C 1 121 ? 27.717 20.504 -19.356 1.00 18.79 100 SER C C 1
ATOM 4274 O O . SER C 1 121 ? 27.175 21.467 -19.908 1.00 18.91 100 SER C O 1
ATOM 4277 N N . GLU C 1 122 ? 28.133 19.440 -20.013 1.00 18.39 101 GLU C N 1
ATOM 4278 C CA . GLU C 1 122 ? 27.893 19.354 -21.449 1.00 19.06 101 GLU C CA 1
ATOM 4279 C C . GLU C 1 122 ? 26.410 19.389 -21.767 1.00 19.17 101 GLU C C 1
ATOM 4280 O O . GLU C 1 122 ? 26.031 19.927 -22.795 1.00 20.96 101 GLU C O 1
ATOM 4286 N N . ARG C 1 123 ? 25.566 18.875 -20.893 1.00 19.08 102 ARG C N 1
ATOM 4287 C CA . ARG C 1 123 ? 24.129 18.946 -21.160 1.00 20.50 102 ARG C CA 1
ATOM 4288 C C . ARG C 1 123 ? 23.518 20.291 -20.728 1.00 19.88 102 ARG C C 1
ATOM 4289 O O . ARG C 1 123 ? 22.635 20.824 -21.380 1.00 20.00 102 ARG C O 1
ATOM 4297 N N . ARG C 1 124 ? 23.971 20.841 -19.627 1.00 20.15 103 ARG C N 1
ATOM 4298 C CA . ARG C 1 124 ? 23.524 22.182 -19.279 1.00 21.84 103 ARG C CA 1
ATOM 4299 C C . ARG C 1 124 ? 23.949 23.213 -20.369 1.00 22.93 103 ARG C C 1
ATOM 4300 O O . ARG C 1 124 ? 23.207 24.139 -20.671 1.00 22.80 103 ARG C O 1
ATOM 4308 N N . ALA C 1 125 ? 25.128 23.040 -20.955 1.00 24.06 104 ALA C N 1
ATOM 4309 C CA . ALA C 1 125 ? 25.636 23.995 -21.944 1.00 24.84 104 ALA C CA 1
ATOM 4310 C C . ALA C 1 125 ? 25.017 23.703 -23.320 1.00 25.20 104 ALA C C 1
ATOM 4311 O O . ALA C 1 125 ? 24.252 24.521 -23.829 1.00 28.33 104 ALA C O 1
ATOM 4313 N N . TYR C 1 126 ? 25.221 22.510 -23.880 1.00 25.76 105 TYR C N 1
ATOM 4314 C CA . TYR C 1 126 ? 24.691 22.220 -25.236 1.00 25.92 105 TYR C CA 1
ATOM 4315 C C . TYR C 1 126 ? 23.198 22.036 -25.325 1.00 25.26 105 TYR C C 1
ATOM 4316 O O . TYR C 1 126 ? 22.631 22.261 -26.384 1.00 24.78 105 TYR C O 1
ATOM 4325 N N . HIS C 1 127 ? 22.569 21.534 -24.269 1.00 24.81 106 HIS C N 1
ATOM 4326 C CA . HIS C 1 127 ? 21.142 21.215 -24.355 1.00 24.94 106 HIS C CA 1
ATOM 4327 C C . HIS C 1 127 ? 20.293 22.158 -23.536 1.00 24.28 106 HIS C C 1
ATOM 4328 O O . HIS C 1 127 ? 19.090 21.990 -23.484 1.00 24.27 106 HIS C O 1
ATOM 4335 N N . GLY C 1 128 ? 20.911 23.163 -22.902 1.00 23.32 107 GLY C N 1
ATOM 4336 C CA . GLY C 1 128 ? 20.152 24.171 -22.164 1.00 22.77 107 GLY C CA 1
ATOM 4337 C C . GLY C 1 128 ? 19.416 23.640 -20.914 1.00 22.75 107 GLY C C 1
ATOM 4338 O O . GLY C 1 128 ? 18.417 24.203 -20.521 1.00 21.83 107 GLY C O 1
ATOM 4339 N N . GLU C 1 129 ? 19.886 22.564 -20.286 1.00 22.65 108 GLU C N 1
ATOM 4340 C CA . GLU C 1 129 ? 19.152 21.985 -19.118 1.00 22.80 108 GLU C CA 1
ATOM 4341 C C . GLU C 1 129 ? 19.261 22.925 -17.936 1.00 21.63 108 GLU C C 1
ATOM 4342 O O . GLU C 1 129 ? 20.368 23.264 -17.543 1.00 21.68 108 GLU C O 1
ATOM 4348 N N . SER C 1 130 ? 18.111 23.349 -17.405 1.00 20.53 109 SER C N 1
ATOM 4349 C CA . SER C 1 130 ? 18.046 24.247 -16.282 1.00 20.13 109 SER C CA 1
ATOM 4350 C C . SER C 1 130 ? 18.206 23.536 -14.933 1.00 19.85 109 SER C C 1
ATOM 4351 O O . SER C 1 130 ? 18.093 22.318 -14.834 1.00 20.13 109 SER C O 1
ATOM 4354 N N . ASN C 1 131 ? 18.442 24.319 -13.887 1.00 19.88 110 ASN C N 1
ATOM 4355 C CA . ASN C 1 131 ? 18.581 23.805 -12.531 1.00 19.84 110 ASN C CA 1
ATOM 4356 C C . ASN C 1 131 ? 17.398 22.908 -12.123 1.00 19.89 110 ASN C C 1
ATOM 4357 O O . ASN C 1 131 ? 17.596 21.848 -11.520 1.00 19.37 110 ASN C O 1
ATOM 4362 N N . GLU C 1 132 ? 16.213 23.328 -12.508 1.00 20.11 111 GLU C N 1
ATOM 4363 C CA . GLU C 1 132 ? 14.959 22.678 -12.139 1.00 21.14 111 GLU C CA 1
ATOM 4364 C C . GLU C 1 132 ? 14.730 21.413 -12.943 1.00 19.12 111 GLU C C 1
ATOM 4365 O O . GLU C 1 132 ? 14.219 20.428 -12.431 1.00 17.52 111 GLU C O 1
ATOM 4371 N N . THR C 1 133 ? 15.119 21.446 -14.210 1.00 18.39 112 THR C N 1
ATOM 4372 C CA . THR C 1 133 ? 15.142 20.231 -15.037 1.00 17.54 112 THR C CA 1
ATOM 4373 C C . THR C 1 133 ? 16.082 19.146 -14.434 1.00 16.42 112 THR C C 1
ATOM 4374 O O . THR C 1 133 ? 15.691 17.976 -14.352 1.00 16.43 112 THR C O 1
ATOM 4378 N N . VAL C 1 134 ? 17.262 19.534 -13.992 1.00 15.49 113 VAL C N 1
ATOM 4379 C CA . VAL C 1 134 ? 18.191 18.591 -13.392 1.00 15.37 113 VAL C CA 1
ATOM 4380 C C . VAL C 1 134 ? 17.584 18.027 -12.092 1.00 15.41 113 VAL C C 1
ATOM 4381 O O . VAL C 1 134 ? 17.709 16.827 -11.822 1.00 15.51 113 VAL C O 1
ATOM 4385 N N . ALA C 1 135 ? 16.809 18.843 -11.390 1.00 15.43 114 ALA C N 1
ATOM 4386 C CA . ALA C 1 135 ? 16.204 18.386 -10.155 1.00 15.93 114 ALA C CA 1
ATOM 4387 C C . ALA C 1 135 ? 15.156 17.308 -10.497 1.00 16.19 114 ALA C C 1
ATOM 4388 O O . ALA C 1 135 ? 15.120 16.246 -9.849 1.00 16.41 114 ALA C O 1
ATOM 4390 N N . ALA C 1 136 ? 14.347 17.565 -11.526 1.00 16.00 115 ALA C N 1
ATOM 4391 C CA . ALA C 1 136 ? 13.344 16.583 -11.969 1.00 16.59 115 ALA C CA 1
ATOM 4392 C C . ALA C 1 136 ? 14.037 15.290 -12.417 1.00 16.33 115 ALA C C 1
ATOM 4393 O O . ALA C 1 136 ? 13.590 14.190 -12.078 1.00 17.37 115 ALA C O 1
ATOM 4395 N N . LYS C 1 137 ? 15.171 15.401 -13.097 1.00 16.08 116 LYS C N 1
ATOM 4396 C CA . LYS C 1 137 ? 15.906 14.176 -13.535 1.00 15.69 116 LYS C CA 1
ATOM 4397 C C . LYS C 1 137 ? 16.397 13.329 -12.337 1.00 15.70 116 LYS C C 1
ATOM 4398 O O . LYS C 1 137 ? 16.290 12.113 -12.341 1.00 14.78 116 LYS C O 1
ATOM 4404 N N . ALA C 1 138 ? 16.932 14.008 -11.311 1.00 15.88 117 ALA C N 1
ATOM 4405 C CA . ALA C 1 138 ? 17.380 13.344 -10.104 1.00 16.15 117 ALA C CA 1
ATOM 4406 C C . ALA C 1 138 ? 16.226 12.567 -9.458 1.00 16.63 117 ALA C C 1
ATOM 4407 O O . ALA C 1 138 ? 16.408 11.412 -9.092 1.00 16.62 117 ALA C O 1
ATOM 4409 N N . ARG C 1 139 ? 15.057 13.188 -9.357 1.00 18.25 118 ARG C N 1
ATOM 4410 C CA . ARG C 1 139 ? 13.877 12.536 -8.787 1.00 19.88 118 ARG C CA 1
ATOM 4411 C C . ARG C 1 139 ? 13.452 11.313 -9.598 1.00 19.03 118 ARG C C 1
ATOM 4412 O O . ARG C 1 139 ? 13.183 10.284 -9.007 1.00 18.62 118 ARG C O 1
ATOM 4420 N N . ARG C 1 140 ? 13.359 11.450 -10.932 1.00 18.62 119 ARG C N 1
ATOM 4421 C CA A ARG C 1 140 ? 13.038 10.315 -11.795 0.70 19.30 119 ARG C CA 1
ATOM 4422 C CA B ARG C 1 140 ? 13.039 10.310 -11.792 0.30 18.20 119 ARG C CA 1
ATOM 4423 C C . ARG C 1 140 ? 14.053 9.164 -11.587 1.00 18.11 119 ARG C C 1
ATOM 4424 O O . ARG C 1 140 ? 13.668 7.997 -11.542 1.00 17.61 119 ARG C O 1
ATOM 4439 N N . ALA C 1 141 ? 15.333 9.494 -11.470 1.00 16.35 120 ALA C N 1
ATOM 4440 C CA . ALA C 1 141 ? 16.363 8.474 -11.238 1.00 16.25 120 ALA C CA 1
ATOM 4441 C C . ALA C 1 141 ? 16.103 7.710 -9.926 1.00 15.63 120 ALA C C 1
ATOM 4442 O O . ALA C 1 141 ? 16.015 6.475 -9.918 1.00 15.48 120 ALA C O 1
ATOM 4444 N N . LEU C 1 142 ? 15.863 8.463 -8.856 1.00 15.37 121 LEU C N 1
ATOM 4445 C CA . LEU C 1 142 ? 15.553 7.857 -7.555 1.00 15.44 121 LEU C CA 1
ATOM 4446 C C . LEU C 1 142 ? 14.270 7.005 -7.594 1.00 15.51 121 LEU C C 1
ATOM 4447 O O . LEU C 1 142 ? 14.242 5.895 -7.078 1.00 15.21 121 LEU C O 1
ATOM 4452 N N . ALA C 1 143 ? 13.233 7.522 -8.244 1.00 15.63 122 ALA C N 1
ATOM 4453 C CA . ALA C 1 143 ? 11.935 6.854 -8.300 1.00 15.81 122 ALA C CA 1
ATOM 4454 C C . ALA C 1 143 ? 12.080 5.478 -8.988 1.00 15.56 122 ALA C C 1
ATOM 4455 O O . ALA C 1 143 ? 11.367 4.517 -8.626 1.00 15.25 122 ALA C O 1
ATOM 4457 N N . ALA C 1 144 ? 13.022 5.400 -9.941 1.00 14.68 123 ALA C N 1
ATOM 4458 C CA . ALA C 1 144 ? 13.287 4.179 -10.717 1.00 14.95 123 ALA C CA 1
ATOM 4459 C C . ALA C 1 144 ? 14.298 3.237 -10.046 1.00 15.00 123 ALA C C 1
ATOM 4460 O O . ALA C 1 144 ? 14.546 2.154 -10.557 1.00 15.91 123 ALA C O 1
ATOM 4462 N N . GLY C 1 145 ? 14.897 3.653 -8.936 1.00 15.08 124 GLY C N 1
ATOM 4463 C CA . GLY C 1 145 ? 15.848 2.819 -8.223 1.00 14.94 124 GLY C CA 1
ATOM 4464 C C . GLY C 1 145 ? 17.291 2.999 -8.646 1.00 15.47 124 GLY C C 1
ATOM 4465 O O . GLY C 1 145 ? 18.124 2.120 -8.404 1.00 15.54 124 GLY C O 1
ATOM 4466 N N . LEU C 1 146 ? 17.594 4.119 -9.288 1.00 14.92 125 LEU C N 1
ATOM 4467 C CA . LEU C 1 146 ? 18.945 4.442 -9.691 1.00 15.20 125 LEU C CA 1
ATOM 4468 C C . LEU C 1 146 ? 19.511 5.463 -8.721 1.00 15.21 125 LEU C C 1
ATOM 4469 O O . LEU C 1 146 ? 18.800 6.264 -8.135 1.00 16.11 125 LEU C O 1
ATOM 4474 N N . THR C 1 147 ? 20.814 5.499 -8.617 1.00 15.52 126 THR C N 1
ATOM 4475 C CA . THR C 1 147 ? 21.531 6.593 -7.916 1.00 15.05 126 THR C CA 1
ATOM 4476 C C . THR C 1 147 ? 21.933 7.661 -8.935 1.00 14.84 126 THR C C 1
ATOM 4477 O O . THR C 1 147 ? 22.756 7.403 -9.833 1.00 14.43 126 THR C O 1
ATOM 4481 N N . PRO C 1 148 ? 21.329 8.839 -8.843 1.00 14.53 127 PRO C N 1
ATOM 4482 C CA . PRO C 1 148 ? 21.725 9.913 -9.706 1.00 14.74 127 PRO C CA 1
ATOM 4483 C C . PRO C 1 148 ? 23.059 10.522 -9.343 1.00 14.83 127 PRO C C 1
ATOM 4484 O O . PRO C 1 148 ? 23.329 10.722 -8.171 1.00 15.53 127 PRO C O 1
ATOM 4488 N N . ILE C 1 149 ? 23.918 10.775 -10.327 1.00 15.29 128 ILE C N 1
ATOM 4489 C CA . ILE C 1 149 ? 25.196 11.478 -10.092 1.00 15.24 128 ILE C CA 1
ATOM 4490 C C . ILE C 1 149 ? 24.925 12.888 -10.525 1.00 15.34 128 ILE C C 1
ATOM 4491 O O . ILE C 1 149 ? 24.904 13.183 -11.730 1.00 15.07 128 ILE C O 1
ATOM 4496 N N . VAL C 1 150 ? 24.637 13.755 -9.551 1.00 15.99 129 VAL C N 1
ATOM 4497 C CA . VAL C 1 150 ? 24.142 15.121 -9.805 1.00 15.81 129 VAL C CA 1
ATOM 4498 C C . VAL C 1 150 ? 25.339 16.088 -9.998 1.00 16.75 129 VAL C C 1
ATOM 4499 O O . VAL C 1 150 ? 26.122 16.341 -9.067 1.00 16.81 129 VAL C O 1
ATOM 4503 N N . CYS C 1 151 ? 25.476 16.641 -11.209 1.00 16.79 130 CYS C N 1
ATOM 4504 C CA . CYS C 1 151 ? 26.642 17.446 -11.560 1.00 16.94 130 CYS C CA 1
ATOM 4505 C C . CYS C 1 151 ? 26.376 18.941 -11.386 1.00 16.97 130 CYS C C 1
ATOM 4506 O O . CYS C 1 151 ? 25.312 19.429 -11.766 1.00 17.35 130 CYS C O 1
ATOM 4509 N N . VAL C 1 152 ? 27.307 19.648 -10.754 1.00 17.10 131 VAL C N 1
ATOM 4510 C CA . VAL C 1 152 ? 27.210 21.100 -10.512 1.00 17.48 131 VAL C CA 1
ATOM 4511 C C . VAL C 1 152 ? 28.538 21.708 -10.892 1.00 18.45 131 VAL C C 1
ATOM 4512 O O . VAL C 1 152 ? 29.545 21.014 -10.912 1.00 18.13 131 VAL C O 1
ATOM 4516 N N . GLY C 1 153 ? 28.547 22.999 -11.191 1.00 20.04 132 GLY C N 1
ATOM 4517 C CA . GLY C 1 153 ? 29.800 23.647 -11.606 1.00 20.96 132 GLY C CA 1
ATOM 4518 C C . GLY C 1 153 ? 29.593 25.051 -12.157 1.00 21.51 132 GLY C C 1
ATOM 4519 O O . GLY C 1 153 ? 28.595 25.321 -12.846 1.00 22.19 132 GLY C O 1
ATOM 4520 N N . GLU C 1 154 ? 30.527 25.950 -11.854 1.00 21.75 133 GLU C N 1
ATOM 4521 C CA . GLU C 1 154 ? 30.399 27.358 -12.267 1.00 22.00 133 GLU C CA 1
ATOM 4522 C C . GLU C 1 154 ? 31.311 27.672 -13.462 1.00 21.52 133 GLU C C 1
ATOM 4523 O O . GLU C 1 154 ? 32.339 27.014 -13.635 1.00 20.76 133 GLU C O 1
ATOM 4529 N N . THR C 1 155 ? 30.882 28.608 -14.308 1.00 21.38 134 THR C N 1
ATOM 4530 C CA . THR C 1 155 ? 31.703 29.062 -15.441 1.00 23.37 134 THR C CA 1
ATOM 4531 C C . THR C 1 155 ? 32.839 30.031 -14.998 1.00 23.83 134 THR C C 1
ATOM 4532 O O . THR C 1 155 ? 32.856 30.521 -13.869 1.00 23.15 134 THR C O 1
ATOM 4536 N N . LEU C 1 156 ? 33.769 30.292 -15.913 1.00 24.57 135 LEU C N 1
ATOM 4537 C CA . LEU C 1 156 ? 34.841 31.306 -15.707 1.00 24.42 135 LEU C CA 1
ATOM 4538 C C . LEU C 1 156 ? 34.263 32.673 -15.330 1.00 24.01 135 LEU C C 1
ATOM 4539 O O . LEU C 1 156 ? 34.675 33.257 -14.354 1.00 24.18 135 LEU C O 1
ATOM 4544 N N . ALA C 1 157 ? 33.276 33.153 -16.083 1.00 24.03 136 ALA C N 1
ATOM 4545 C CA . ALA C 1 157 ? 32.649 34.457 -15.803 1.00 24.64 136 ALA C CA 1
ATOM 4546 C C . ALA C 1 157 ? 32.106 34.456 -14.387 1.00 25.17 136 ALA C C 1
ATOM 4547 O O . ALA C 1 157 ? 32.270 35.423 -13.659 1.00 25.95 136 ALA C O 1
ATOM 4549 N N . GLU C 1 158 ? 31.498 33.345 -13.987 1.00 25.61 137 GLU C N 1
ATOM 4550 C CA . GLU C 1 158 ? 30.886 33.241 -12.669 1.00 26.07 137 GLU C CA 1
ATOM 4551 C C . GLU C 1 158 ? 31.918 33.220 -11.552 1.00 26.15 137 GLU C C 1
ATOM 4552 O O . GLU C 1 158 ? 31.769 33.913 -10.535 1.00 26.65 137 GLU C O 1
ATOM 4558 N N . ARG C 1 159 ? 32.989 32.470 -11.765 1.00 26.01 138 ARG C N 1
ATOM 4559 C CA . ARG C 1 159 ? 34.073 32.399 -10.807 1.00 26.75 138 ARG C CA 1
ATOM 4560 C C . ARG C 1 159 ? 34.740 33.763 -10.654 1.00 28.78 138 ARG C C 1
ATOM 4561 O O . ARG C 1 159 ? 34.982 34.198 -9.527 1.00 28.53 138 ARG C O 1
ATOM 4569 N N . GLU C 1 160 ? 35.040 34.431 -11.776 1.00 29.22 139 GLU C N 1
ATOM 4570 C CA . GLU C 1 160 ? 35.754 35.754 -11.726 1.00 30.82 139 GLU C CA 1
ATOM 4571 C C . GLU C 1 160 ? 34.876 36.848 -11.171 1.00 30.23 139 GLU C C 1
ATOM 4572 O O . GLU C 1 160 ? 35.376 37.842 -10.710 1.00 31.90 139 GLU C O 1
ATOM 4578 N N . ALA C 1 161 ? 33.563 36.649 -11.205 1.00 28.96 140 ALA C N 1
ATOM 4579 C CA . ALA C 1 161 ? 32.659 37.605 -10.602 1.00 28.79 140 ALA C CA 1
ATOM 4580 C C . ALA C 1 161 ? 32.461 37.321 -9.093 1.00 29.76 140 ALA C C 1
ATOM 4581 O O . ALA C 1 161 ? 31.660 37.991 -8.435 1.00 29.60 140 ALA C O 1
ATOM 4583 N N . GLY C 1 162 ? 33.208 36.357 -8.544 1.00 29.34 141 GLY C N 1
ATOM 4584 C CA . GLY C 1 162 ? 33.071 36.020 -7.139 1.00 29.69 141 GLY C CA 1
ATOM 4585 C C . GLY C 1 162 ? 31.796 35.224 -6.768 1.00 30.17 141 GLY C C 1
ATOM 4586 O O . GLY C 1 162 ? 31.457 35.159 -5.586 1.00 28.39 141 GLY C O 1
ATOM 4587 N N . THR C 1 163 ? 31.113 34.611 -7.756 1.00 28.94 142 THR C N 1
ATOM 4588 C CA . THR C 1 163 ? 29.804 34.000 -7.515 1.00 28.46 142 THR C CA 1
ATOM 4589 C C . THR C 1 163 ? 29.814 32.444 -7.489 1.00 28.87 142 THR C C 1
ATOM 4590 O O . THR C 1 163 ? 28.752 31.821 -7.627 1.00 30.11 142 THR C O 1
ATOM 4594 N N . THR C 1 164 ? 30.987 31.824 -7.302 1.00 27.74 143 THR C N 1
ATOM 4595 C CA . THR C 1 164 ? 31.100 30.366 -7.258 1.00 27.45 143 THR C CA 1
ATOM 4596 C C . THR C 1 164 ? 30.049 29.766 -6.339 1.00 27.89 143 THR C C 1
ATOM 4597 O O . THR C 1 164 ? 29.296 28.877 -6.747 1.00 28.89 143 THR C O 1
ATOM 4601 N N . GLU C 1 165 ? 29.955 30.298 -5.136 1.00 28.05 144 GLU C N 1
ATOM 4602 C CA . GLU C 1 165 ? 29.078 29.742 -4.133 1.00 28.79 144 GLU C CA 1
ATOM 4603 C C . GLU C 1 165 ? 27.607 29.965 -4.425 1.00 28.08 144 GLU C C 1
ATOM 4604 O O . GLU C 1 165 ? 26.804 29.038 -4.276 1.00 26.52 144 GLU C O 1
ATOM 4610 N N . GLN C 1 166 ? 27.256 31.160 -4.875 1.00 27.21 145 GLN C N 1
ATOM 4611 C CA . GLN C 1 166 ? 25.867 31.442 -5.226 1.00 26.76 145 GLN C CA 1
ATOM 4612 C C . GLN C 1 166 ? 25.434 30.473 -6.331 1.00 26.18 145 GLN C C 1
ATOM 4613 O O . GLN C 1 166 ? 24.348 29.919 -6.247 1.00 25.91 145 GLN C O 1
ATOM 4615 N N . VAL C 1 167 ? 26.306 30.214 -7.310 1.00 25.21 146 VAL C N 1
ATOM 4616 C CA . VAL C 1 167 ? 25.931 29.441 -8.509 1.00 24.45 146 VAL C CA 1
ATOM 4617 C C . VAL C 1 167 ? 25.809 27.927 -8.229 1.00 24.01 146 VAL C C 1
ATOM 4618 O O . VAL C 1 167 ? 24.746 27.353 -8.489 1.00 22.56 146 VAL C O 1
ATOM 4622 N N . VAL C 1 168 ? 26.872 27.320 -7.674 1.00 22.96 147 VAL C N 1
ATOM 4623 C CA . VAL C 1 168 ? 26.866 25.912 -7.426 1.00 22.96 147 VAL C CA 1
ATOM 4624 C C . VAL C 1 168 ? 25.893 25.635 -6.279 1.00 23.61 147 VAL C C 1
ATOM 4625 O O . VAL C 1 168 ? 25.229 24.566 -6.257 1.00 23.85 147 VAL C O 1
ATOM 4629 N N . GLY C 1 169 ? 25.771 26.593 -5.368 1.00 22.48 148 GLY C N 1
ATOM 4630 C CA . GLY C 1 169 ? 24.785 26.518 -4.321 1.00 22.37 148 GLY C CA 1
ATOM 4631 C C . GLY C 1 169 ? 23.357 26.502 -4.842 1.00 21.74 148 GLY C C 1
ATOM 4632 O O . GLY C 1 169 ? 22.522 25.714 -4.384 1.00 20.50 148 GLY C O 1
ATOM 4633 N N . ALA C 1 170 ? 23.058 27.368 -5.794 1.00 21.30 149 ALA C N 1
ATOM 4634 C CA . ALA C 1 170 ? 21.707 27.397 -6.353 1.00 21.01 149 ALA C CA 1
ATOM 4635 C C . ALA C 1 170 ? 21.448 26.065 -7.123 1.00 19.66 149 ALA C C 1
ATOM 4636 O O . ALA C 1 170 ? 20.351 25.524 -7.090 1.00 19.60 149 ALA C O 1
ATOM 4638 N N . GLN C 1 171 ? 22.465 25.556 -7.814 1.00 19.60 150 GLN C N 1
ATOM 4639 C CA . GLN C 1 171 ? 22.319 24.359 -8.627 1.00 19.45 150 GLN C CA 1
ATOM 4640 C C . GLN C 1 171 ? 21.987 23.173 -7.727 1.00 19.40 150 GLN C C 1
ATOM 4641 O O . GLN C 1 171 ? 21.096 22.380 -8.042 1.00 18.93 150 GLN C O 1
ATOM 4647 N N . LEU C 1 172 ? 22.679 23.085 -6.591 1.00 20.27 151 LEU C N 1
ATOM 4648 C CA . LEU C 1 172 ? 22.461 22.018 -5.629 1.00 20.42 151 LEU C CA 1
ATOM 4649 C C . LEU C 1 172 ? 21.140 22.193 -4.897 1.00 20.73 151 LEU C C 1
ATOM 4650 O O . LEU C 1 172 ? 20.356 21.244 -4.788 1.00 19.86 151 LEU C O 1
ATOM 4655 N N . ASP C 1 173 ? 20.866 23.403 -4.445 1.00 22.61 152 ASP C N 1
ATOM 4656 C CA . ASP C 1 173 ? 19.629 23.681 -3.703 1.00 23.67 152 ASP C CA 1
ATOM 4657 C C . ASP C 1 173 ? 18.403 23.353 -4.515 1.00 22.37 152 ASP C C 1
ATOM 4658 O O . ASP C 1 173 ? 17.415 22.901 -3.960 1.00 22.53 152 ASP C O 1
ATOM 4663 N N . ALA C 1 174 ? 18.469 23.523 -5.834 1.00 20.24 153 ALA C N 1
ATOM 4664 C CA . ALA C 1 174 ? 17.320 23.229 -6.679 1.00 19.83 153 ALA C CA 1
ATOM 4665 C C . ALA C 1 174 ? 16.957 21.732 -6.596 1.00 18.60 153 ALA C C 1
ATOM 4666 O O . ALA C 1 174 ? 15.781 21.378 -6.568 1.00 17.49 153 ALA C O 1
ATOM 4668 N N . VAL C 1 175 ? 17.993 20.873 -6.582 1.00 18.18 154 VAL C N 1
ATOM 4669 C CA . VAL C 1 175 ? 17.846 19.433 -6.464 1.00 17.02 154 VAL C CA 1
ATOM 4670 C C . VAL C 1 175 ? 17.436 19.066 -5.061 1.00 17.16 154 VAL C C 1
ATOM 4671 O O . VAL C 1 175 ? 16.478 18.354 -4.861 1.00 17.69 154 VAL C O 1
ATOM 4675 N N . LEU C 1 176 ? 18.110 19.582 -4.055 1.00 18.22 155 LEU C N 1
ATOM 4676 C CA . LEU C 1 176 ? 17.724 19.272 -2.669 1.00 18.68 155 LEU C CA 1
ATOM 4677 C C . LEU C 1 176 ? 16.278 19.709 -2.359 1.00 19.61 155 LEU C C 1
ATOM 4678 O O . LEU C 1 176 ? 15.557 19.018 -1.628 1.00 19.72 155 LEU C O 1
ATOM 4683 N N . ALA C 1 177 ? 15.841 20.835 -2.929 1.00 20.41 156 ALA C N 1
ATOM 4684 C CA . ALA C 1 177 ? 14.492 21.401 -2.605 1.00 20.64 156 ALA C CA 1
ATOM 4685 C C . ALA C 1 177 ? 13.365 20.486 -3.029 1.00 20.90 156 ALA C C 1
ATOM 4686 O O . ALA C 1 177 ? 12.309 20.562 -2.441 1.00 21.06 156 ALA C O 1
ATOM 4688 N N . VAL C 1 178 ? 13.570 19.586 -3.998 1.00 20.70 157 VAL C N 1
ATOM 4689 C CA . VAL C 1 178 ? 12.481 18.676 -4.369 1.00 21.00 157 VAL C CA 1
ATOM 4690 C C . VAL C 1 178 ? 12.540 17.303 -3.705 1.00 21.35 157 VAL C C 1
ATOM 4691 O O . VAL C 1 178 ? 11.700 16.443 -3.988 1.00 22.54 157 VAL C O 1
ATOM 4695 N N . LEU C 1 179 ? 13.516 17.107 -2.816 1.00 20.79 158 LEU C N 1
ATOM 4696 C CA . LEU C 1 179 ? 13.705 15.845 -2.127 1.00 20.16 158 LEU C CA 1
ATOM 4697 C C . LEU C 1 179 ? 13.508 15.985 -0.611 1.00 19.62 158 LEU C C 1
ATOM 4698 O O . LEU C 1 179 ? 13.889 16.997 0.018 1.00 20.74 158 LEU C O 1
ATOM 4703 N N . SER C 1 180 ? 12.988 14.945 -0.007 1.00 17.99 159 SER C N 1
ATOM 4704 C CA . SER C 1 180 ? 13.049 14.819 1.440 1.00 18.85 159 SER C CA 1
ATOM 4705 C C . SER C 1 180 ? 14.493 14.482 1.825 1.00 18.64 159 SER C C 1
ATOM 4706 O O . SER C 1 180 ? 15.272 14.049 0.998 1.00 17.29 159 SER C O 1
ATOM 4709 N N . PRO C 1 181 ? 14.843 14.663 3.103 1.00 19.88 160 PRO C N 1
ATOM 4710 C CA . PRO C 1 181 ? 16.181 14.273 3.579 1.00 19.60 160 PRO C CA 1
ATOM 4711 C C . PRO C 1 181 ? 16.555 12.824 3.329 1.00 20.21 160 PRO C C 1
ATOM 4712 O O . PRO C 1 181 ? 17.677 12.532 2.895 1.00 18.79 160 PRO C O 1
ATOM 4716 N N . ASP C 1 182 ? 15.593 11.909 3.522 1.00 21.69 161 ASP C N 1
ATOM 4717 C CA . ASP C 1 182 ? 15.869 10.523 3.264 1.00 21.82 161 ASP C CA 1
ATOM 4718 C C . ASP C 1 182 ? 16.137 10.286 1.798 1.00 21.34 161 ASP C C 1
ATOM 4719 O O . ASP C 1 182 ? 16.939 9.434 1.455 1.00 22.31 161 ASP C O 1
ATOM 4724 N N . GLU C 1 183 ? 15.444 10.999 0.915 1.00 21.43 162 GLU C N 1
ATOM 4725 C CA . GLU C 1 183 ? 15.710 10.881 -0.526 1.00 20.14 162 GLU C CA 1
ATOM 4726 C C . GLU C 1 183 ? 17.055 11.507 -0.886 1.00 18.21 162 GLU C C 1
ATOM 4727 O O . GLU C 1 183 ? 17.846 10.900 -1.638 1.00 17.48 162 GLU C O 1
ATOM 4733 N N . ALA C 1 184 ? 17.345 12.669 -0.302 1.00 16.48 163 ALA C N 1
ATOM 4734 C CA . ALA C 1 184 ? 18.612 13.390 -0.587 1.00 15.79 163 ALA C CA 1
ATOM 4735 C C . ALA C 1 184 ? 19.813 12.533 -0.184 1.00 15.58 163 ALA C C 1
ATOM 4736 O O . ALA C 1 184 ? 20.847 12.573 -0.872 1.00 15.62 163 ALA C O 1
ATOM 4738 N N . ALA C 1 185 ? 19.653 11.710 0.863 1.00 15.19 164 ALA C N 1
ATOM 4739 C CA . ALA C 1 185 ? 20.752 10.856 1.354 1.00 15.70 164 ALA C CA 1
ATOM 4740 C C . ALA C 1 185 ? 21.183 9.810 0.332 1.00 15.37 164 ALA C C 1
ATOM 4741 O O . ALA C 1 185 ? 22.176 9.162 0.539 1.00 17.08 164 ALA C O 1
ATOM 4743 N N . ARG C 1 186 ? 20.440 9.640 -0.746 1.00 15.19 165 ARG C N 1
ATOM 4744 C CA . ARG C 1 186 ? 20.708 8.603 -1.730 1.00 15.34 165 ARG C CA 1
ATOM 4745 C C . ARG C 1 186 ? 21.428 9.115 -2.958 1.00 15.24 165 ARG C C 1
ATOM 4746 O O . ARG C 1 186 ? 21.801 8.355 -3.820 1.00 15.41 165 ARG C O 1
ATOM 4754 N N . ILE C 1 187 ? 21.653 10.409 -3.065 1.00 15.80 166 ILE C N 1
ATOM 4755 C CA . ILE C 1 187 ? 22.297 10.939 -4.263 1.00 15.73 166 ILE C CA 1
ATOM 4756 C C . ILE C 1 187 ? 23.798 10.881 -4.159 1.00 15.90 166 ILE C C 1
ATOM 4757 O O . ILE C 1 187 ? 24.351 10.636 -3.093 1.00 16.64 166 ILE C O 1
ATOM 4762 N N . VAL C 1 188 ? 24.434 11.077 -5.308 1.00 15.81 167 VAL C N 1
ATOM 4763 C CA . VAL C 1 188 ? 25.845 11.399 -5.409 1.00 15.67 167 VAL C CA 1
ATOM 4764 C C . VAL C 1 188 ? 25.948 12.747 -6.065 1.00 16.28 167 VAL C C 1
ATOM 4765 O O . VAL C 1 188 ? 25.139 13.076 -6.914 1.00 16.91 167 VAL C O 1
ATOM 4769 N N . VAL C 1 189 ? 26.906 13.560 -5.640 1.00 17.40 168 VAL C N 1
ATOM 4770 C CA . VAL C 1 189 ? 27.154 14.863 -6.244 1.00 17.89 168 VAL C CA 1
ATOM 4771 C C . VAL C 1 189 ? 28.558 14.899 -6.832 1.00 18.80 168 VAL C C 1
ATOM 4772 O O . VAL C 1 189 ? 29.477 14.366 -6.223 1.00 21.02 168 VAL C O 1
ATOM 4776 N N . ALA C 1 190 ? 28.702 15.466 -8.039 1.00 18.15 169 ALA C N 1
ATOM 4777 C CA . ALA C 1 190 ? 30.010 15.657 -8.691 1.00 18.25 169 ALA C CA 1
ATOM 4778 C C . ALA C 1 190 ? 30.230 17.149 -9.000 1.00 18.24 169 ALA C C 1
ATOM 4779 O O . ALA C 1 190 ? 29.343 17.826 -9.560 1.00 18.66 169 ALA C O 1
ATOM 4781 N N . TYR C 1 191 ? 31.383 17.676 -8.593 1.00 18.61 170 TYR C N 1
ATOM 4782 C CA . TYR C 1 191 ? 31.751 19.086 -8.901 1.00 18.29 170 TYR C CA 1
ATOM 4783 C C . TYR C 1 191 ? 32.619 19.116 -10.149 1.00 18.73 170 TYR C C 1
ATOM 4784 O O . TYR C 1 191 ? 33.667 18.420 -10.216 1.00 18.06 170 TYR C O 1
ATOM 4793 N N . GLU C 1 192 ? 32.143 19.867 -11.149 1.00 19.69 171 GLU C N 1
ATOM 4794 C CA . GLU C 1 192 ? 32.869 20.115 -12.415 1.00 21.24 171 GLU C CA 1
ATOM 4795 C C . GLU C 1 192 ? 33.382 21.563 -12.483 1.00 21.55 171 GLU C C 1
ATOM 4796 O O . GLU C 1 192 ? 32.588 22.521 -12.594 1.00 21.03 171 GLU C O 1
ATOM 4802 N N . PRO C 1 193 ? 34.700 21.744 -12.495 1.00 22.23 172 PRO C N 1
ATOM 4803 C CA . PRO C 1 193 ? 35.202 23.125 -12.632 1.00 22.16 172 PRO C CA 1
ATOM 4804 C C . PRO C 1 193 ? 35.140 23.579 -14.085 1.00 22.03 172 PRO C C 1
ATOM 4805 O O . PRO C 1 193 ? 36.138 23.562 -14.807 1.00 22.55 172 PRO C O 1
ATOM 4809 N N . VAL C 1 194 ? 33.964 24.021 -14.504 1.00 22.01 173 VAL C N 1
ATOM 4810 C CA . VAL C 1 194 ? 33.714 24.390 -15.894 1.00 22.08 173 VAL C CA 1
ATOM 4811 C C . VAL C 1 194 ? 34.639 25.516 -16.338 1.00 23.84 173 VAL C C 1
ATOM 4812 O O . VAL C 1 194 ? 35.114 25.565 -17.465 1.00 24.48 173 VAL C O 1
ATOM 4816 N N . TRP C 1 195 ? 34.906 26.418 -15.411 1.00 25.44 174 TRP C N 1
ATOM 4817 C CA . TRP C 1 195 ? 35.876 27.473 -15.582 1.00 25.79 174 TRP C CA 1
ATOM 4818 C C . TRP C 1 195 ? 37.253 27.049 -16.040 1.00 26.59 174 TRP C C 1
ATOM 4819 O O . TRP C 1 195 ? 37.980 27.882 -16.519 1.00 29.52 174 TRP C O 1
ATOM 4830 N N . ALA C 1 196 ? 37.660 25.795 -15.845 1.00 26.63 175 ALA C N 1
ATOM 4831 C CA . ALA C 1 196 ? 38.974 25.340 -16.344 1.00 27.22 175 ALA C CA 1
ATOM 4832 C C . ALA C 1 196 ? 38.932 24.753 -17.759 1.00 27.92 175 ALA C C 1
ATOM 4833 O O . ALA C 1 196 ? 39.972 24.454 -18.329 1.00 29.58 175 ALA C O 1
ATOM 4835 N N . ILE C 1 197 ? 37.750 24.569 -18.334 1.00 27.61 176 ILE C N 1
ATOM 4836 C CA . ILE C 1 197 ? 37.654 23.834 -19.614 1.00 27.49 176 ILE C CA 1
ATOM 4837 C C . ILE C 1 197 ? 37.994 24.763 -20.780 1.00 27.83 176 ILE C C 1
ATOM 4838 O O . ILE C 1 197 ? 37.325 25.772 -21.004 1.00 26.83 176 ILE C O 1
ATOM 4843 N N . GLY C 1 198 ? 39.030 24.399 -21.522 1.00 29.52 177 GLY C N 1
ATOM 4844 C CA . GLY C 1 198 ? 39.548 25.218 -22.607 1.00 30.65 177 GLY C CA 1
ATOM 4845 C C . GLY C 1 198 ? 40.410 26.389 -22.183 1.00 34.16 177 GLY C C 1
ATOM 4846 O O . GLY C 1 198 ? 40.554 27.325 -22.941 1.00 37.44 177 GLY C O 1
ATOM 4847 N N . THR C 1 199 ? 40.993 26.351 -20.987 1.00 36.09 178 THR C N 1
ATOM 4848 C CA . THR C 1 199 ? 41.826 27.462 -20.478 1.00 39.24 178 THR C CA 1
ATOM 4849 C C . THR C 1 199 ? 43.324 27.094 -20.419 1.00 44.21 178 THR C C 1
ATOM 4850 O O . THR C 1 199 ? 44.172 27.959 -20.189 1.00 46.39 178 THR C O 1
ATOM 4854 N N . GLY C 1 200 ? 43.649 25.810 -20.585 1.00 49.08 179 GLY C N 1
ATOM 4855 C CA . GLY C 1 200 ? 45.023 25.334 -20.401 1.00 53.95 179 GLY C CA 1
ATOM 4856 C C . GLY C 1 200 ? 45.388 25.078 -18.940 1.00 60.92 179 GLY C C 1
ATOM 4857 O O . GLY C 1 200 ? 46.312 24.313 -18.673 1.00 67.84 179 GLY C O 1
ATOM 4858 N N . LYS C 1 201 ? 44.658 25.689 -17.996 1.00 60.52 180 LYS C N 1
ATOM 4859 C CA . LYS C 1 201 ? 44.935 25.538 -16.551 1.00 59.86 180 LYS C CA 1
ATOM 4860 C C . LYS C 1 201 ? 43.917 24.570 -15.926 1.00 57.38 180 LYS C C 1
ATOM 4861 O O . LYS C 1 201 ? 42.733 24.590 -16.251 1.00 62.80 180 LYS C O 1
ATOM 4863 N N . SER C 1 202 ? 44.384 23.713 -15.035 1.00 58.06 181 SER C N 1
ATOM 4864 C CA . SER C 1 202 ? 43.514 22.754 -14.334 1.00 54.05 181 SER C CA 1
ATOM 4865 C C . SER C 1 202 ? 43.349 23.312 -12.930 1.00 47.94 181 SER C C 1
ATOM 4866 O O . SER C 1 202 ? 44.214 24.041 -12.446 1.00 46.38 181 SER C O 1
ATOM 4869 N N . ALA C 1 203 ? 42.253 22.972 -12.268 1.00 41.39 182 ALA C N 1
ATOM 4870 C CA . ALA C 1 203 ? 42.080 23.369 -10.882 1.00 39.65 182 ALA C CA 1
ATOM 4871 C C . ALA C 1 203 ? 43.133 22.592 -10.082 1.00 39.37 182 ALA C C 1
ATOM 4872 O O . ALA C 1 203 ? 43.585 21.499 -10.501 1.00 38.22 182 ALA C O 1
ATOM 4874 N N . THR C 1 204 ? 43.605 23.216 -9.012 1.00 36.62 183 THR C N 1
ATOM 4875 C CA . THR C 1 204 ? 44.499 22.556 -8.077 1.00 38.11 183 THR C CA 1
ATOM 4876 C C . THR C 1 204 ? 43.637 21.734 -7.114 1.00 37.07 183 THR C C 1
ATOM 4877 O O . THR C 1 204 ? 42.420 21.948 -7.016 1.00 35.48 183 THR C O 1
ATOM 4881 N N . ALA C 1 205 ? 44.270 20.782 -6.437 1.00 35.86 184 ALA C N 1
ATOM 4882 C CA . ALA C 1 205 ? 43.587 19.995 -5.432 1.00 36.22 184 ALA C CA 1
ATOM 4883 C C . ALA C 1 205 ? 42.967 20.895 -4.360 1.00 36.05 184 ALA C C 1
ATOM 4884 O O . ALA C 1 205 ? 41.873 20.615 -3.886 1.00 34.68 184 ALA C O 1
ATOM 4886 N N . GLU C 1 206 ? 43.654 21.968 -4.001 1.00 36.57 185 GLU C N 1
ATOM 4887 C CA . GLU C 1 206 ? 43.204 22.863 -2.945 1.00 40.05 185 GLU C CA 1
ATOM 4888 C C . GLU C 1 206 ? 41.961 23.641 -3.359 1.00 37.38 185 GLU C C 1
ATOM 4889 O O . GLU C 1 206 ? 41.065 23.878 -2.552 1.00 35.71 185 GLU C O 1
ATOM 4895 N N . GLN C 1 207 ? 41.930 24.053 -4.616 1.00 36.83 186 GLN C N 1
ATOM 4896 C CA . GLN C 1 207 ? 40.781 24.754 -5.154 1.00 36.54 186 GLN C CA 1
ATOM 4897 C C . GLN C 1 207 ? 39.558 23.829 -5.223 1.00 35.39 186 GLN C C 1
ATOM 4898 O O . GLN C 1 207 ? 38.419 24.250 -4.934 1.00 37.18 186 GLN C O 1
ATOM 4904 N N . ALA C 1 208 ? 39.804 22.570 -5.571 1.00 33.20 187 ALA C N 1
ATOM 4905 C CA . ALA C 1 208 ? 38.741 21.575 -5.592 1.00 32.83 187 ALA C CA 1
ATOM 4906 C C . ALA C 1 208 ? 38.197 21.393 -4.185 1.00 31.33 187 ALA C C 1
ATOM 4907 O O . ALA C 1 208 ? 36.977 21.465 -3.983 1.00 32.32 187 ALA C O 1
ATOM 4909 N N . GLN C 1 209 ? 39.097 21.191 -3.213 1.00 30.44 188 GLN C N 1
ATOM 4910 C CA . GLN C 1 209 ? 38.695 20.994 -1.805 1.00 29.15 188 GLN C CA 1
ATOM 4911 C C . GLN C 1 209 ? 37.853 22.162 -1.287 1.00 29.01 188 GLN C C 1
ATOM 4912 O O . GLN C 1 209 ? 36.877 21.964 -0.590 1.00 31.05 188 GLN C O 1
ATOM 4918 N N . GLN C 1 210 ? 38.216 23.372 -1.651 1.00 30.35 189 GLN C N 1
ATOM 4919 C CA . GLN C 1 210 ? 37.498 24.554 -1.186 1.00 32.64 189 GLN C CA 1
ATOM 4920 C C . GLN C 1 210 ? 36.000 24.489 -1.606 1.00 30.83 189 GLN C C 1
ATOM 4921 O O . GLN C 1 210 ? 35.123 24.732 -0.788 1.00 30.51 189 GLN C O 1
ATOM 4927 N N . VAL C 1 211 ? 35.717 24.108 -2.852 1.00 28.37 190 VAL C N 1
ATOM 4928 C CA . VAL C 1 211 ? 34.327 23.988 -3.309 1.00 26.35 190 VAL C CA 1
ATOM 4929 C C . VAL C 1 211 ? 33.632 22.773 -2.681 1.00 25.23 190 VAL C C 1
ATOM 4930 O O . VAL C 1 211 ? 32.473 22.859 -2.254 1.00 23.84 190 VAL C O 1
ATOM 4934 N N . HIS C 1 212 ? 34.351 21.663 -2.589 1.00 24.34 191 HIS C N 1
ATOM 4935 C CA . HIS C 1 212 ? 33.794 20.452 -1.988 1.00 24.13 191 HIS C CA 1
ATOM 4936 C C . HIS C 1 212 ? 33.384 20.717 -0.566 1.00 23.53 191 HIS C C 1
ATOM 4937 O O . HIS C 1 212 ? 32.320 20.264 -0.137 1.00 21.92 191 HIS C O 1
ATOM 4944 N N . ALA C 1 213 ? 34.211 21.452 0.179 1.00 24.00 192 ALA C N 1
ATOM 4945 C CA . ALA C 1 213 ? 33.886 21.793 1.590 1.00 25.02 192 ALA C CA 1
ATOM 4946 C C . ALA C 1 213 ? 32.612 22.658 1.658 1.00 24.48 192 ALA C C 1
ATOM 4947 O O . ALA C 1 213 ? 31.758 22.444 2.510 1.00 24.47 192 ALA C O 1
ATOM 4949 N N . PHE C 1 214 ? 32.464 23.591 0.728 1.00 24.73 193 PHE C N 1
ATOM 4950 C CA . PHE C 1 214 ? 31.234 24.369 0.665 1.00 25.34 193 PHE C CA 1
ATOM 4951 C C . PHE C 1 214 ? 30.016 23.457 0.382 1.00 24.21 193 PHE C C 1
ATOM 4952 O O . PHE C 1 214 ? 28.977 23.591 0.999 1.00 23.85 193 PHE C O 1
ATOM 4960 N N . LEU C 1 215 ? 30.154 22.551 -0.576 1.00 24.09 194 LEU C N 1
ATOM 4961 C CA . LEU C 1 215 ? 29.024 21.677 -0.989 1.00 24.61 194 LEU C CA 1
ATOM 4962 C C . LEU C 1 215 ? 28.673 20.705 0.134 1.00 24.58 194 LEU C C 1
ATOM 4963 O O . LEU C 1 215 ? 27.530 20.447 0.376 1.00 26.13 194 LEU C O 1
ATOM 4968 N N . ARG C 1 216 ? 29.685 20.222 0.834 1.00 25.92 195 ARG C N 1
ATOM 4969 C CA . ARG C 1 216 ? 29.499 19.375 2.001 1.00 26.21 195 ARG C CA 1
ATOM 4970 C C . ARG C 1 216 ? 28.647 20.063 3.077 1.00 25.60 195 ARG C C 1
ATOM 4971 O O . ARG C 1 216 ? 27.791 19.437 3.686 1.00 24.23 195 ARG C O 1
ATOM 4979 N N . GLY C 1 217 ? 28.870 21.345 3.290 1.00 26.04 196 GLY C N 1
ATOM 4980 C CA . GLY C 1 217 ? 28.087 22.110 4.280 1.00 25.86 196 GLY C CA 1
ATOM 4981 C C . GLY C 1 217 ? 26.628 22.255 3.911 1.00 26.06 196 GLY C C 1
ATOM 4982 O O . GLY C 1 217 ? 25.776 22.237 4.777 1.00 26.74 196 GLY C O 1
ATOM 4983 N N . ARG C 1 218 ? 26.345 22.396 2.618 1.00 26.87 197 ARG C N 1
ATOM 4984 C CA . ARG C 1 218 ? 24.975 22.455 2.163 1.00 28.38 197 ARG C CA 1
ATOM 4985 C C . ARG C 1 218 ? 24.279 21.107 2.300 1.00 25.54 197 ARG C C 1
ATOM 4986 O O . ARG C 1 218 ? 23.110 21.037 2.670 1.00 23.47 197 ARG C O 1
ATOM 4994 N N . LEU C 1 219 ? 24.995 20.052 1.958 1.00 23.86 198 LEU C N 1
ATOM 4995 C CA . LEU C 1 219 ? 24.466 18.715 2.119 1.00 23.32 198 LEU C CA 1
ATOM 4996 C C . LEU C 1 219 ? 24.166 18.433 3.617 1.00 23.75 198 LEU C C 1
ATOM 4997 O O . LEU C 1 219 ? 23.102 17.934 3.937 1.00 22.03 198 LEU C O 1
ATOM 5002 N N . ALA C 1 220 ? 25.079 18.814 4.517 1.00 24.07 199 ALA C N 1
ATOM 5003 C CA . ALA C 1 220 ? 24.878 18.549 5.939 1.00 25.13 199 ALA C CA 1
ATOM 5004 C C . ALA C 1 220 ? 23.666 19.317 6.425 1.00 25.24 199 ALA C C 1
ATOM 5005 O O . ALA C 1 220 ? 22.845 18.773 7.170 1.00 26.93 199 ALA C O 1
ATOM 5007 N N . ALA C 1 221 ? 23.493 20.556 5.982 1.00 25.52 200 ALA C N 1
ATOM 5008 C CA . ALA C 1 221 ? 22.313 21.351 6.420 1.00 25.69 200 ALA C CA 1
ATOM 5009 C C . ALA C 1 221 ? 21.006 20.691 5.979 1.00 26.22 200 ALA C C 1
ATOM 5010 O O . ALA C 1 221 ? 20.002 20.817 6.657 1.00 27.59 200 ALA C O 1
ATOM 5012 N N . LYS C 1 222 ? 21.025 19.943 4.877 1.00 25.08 201 LYS C N 1
ATOM 5013 C CA . LYS C 1 222 ? 19.843 19.177 4.464 1.00 26.06 201 LYS C CA 1
ATOM 5014 C C . LYS C 1 222 ? 19.657 17.855 5.232 1.00 25.55 201 LYS C C 1
ATOM 5015 O O . LYS C 1 222 ? 18.589 17.283 5.194 1.00 26.13 201 LYS C O 1
ATOM 5021 N N . GLY C 1 223 ? 20.693 17.386 5.924 1.00 26.05 202 GLY C N 1
ATOM 5022 C CA . GLY C 1 223 ? 20.711 16.050 6.529 1.00 26.46 202 GLY C CA 1
ATOM 5023 C C . GLY C 1 223 ? 21.198 14.979 5.560 1.00 27.00 202 GLY C C 1
ATOM 5024 O O . GLY C 1 223 ? 20.802 13.810 5.650 1.00 31.87 202 GLY C O 1
ATOM 5025 N N . ALA C 1 224 ? 22.031 15.378 4.609 1.00 25.56 203 ALA C N 1
ATOM 5026 C CA . ALA C 1 224 ? 22.577 14.459 3.642 1.00 24.98 203 ALA C CA 1
ATOM 5027 C C . ALA C 1 224 ? 24.111 14.572 3.606 1.00 24.14 203 ALA C C 1
ATOM 5028 O O . ALA C 1 224 ? 24.735 14.449 2.549 1.00 24.49 203 ALA C O 1
ATOM 5030 N N . GLY C 1 225 ? 24.720 14.747 4.773 1.00 22.78 204 GLY C N 1
ATOM 5031 C CA . GLY C 1 225 ? 26.166 15.030 4.864 1.00 22.21 204 GLY C CA 1
ATOM 5032 C C . GLY C 1 225 ? 27.111 13.889 4.518 1.00 21.69 204 GLY C C 1
ATOM 5033 O O . GLY C 1 225 ? 28.297 14.116 4.291 1.00 20.90 204 GLY C O 1
ATOM 5034 N N . HIS C 1 226 ? 26.566 12.671 4.457 1.00 21.56 205 HIS C N 1
ATOM 5035 C CA A HIS C 1 226 ? 27.354 11.453 4.175 0.50 21.98 205 HIS C CA 1
ATOM 5036 C CA B HIS C 1 226 ? 27.332 11.445 4.166 0.50 21.73 205 HIS C CA 1
ATOM 5037 C C . HIS C 1 226 ? 27.452 11.135 2.694 1.00 21.62 205 HIS C C 1
ATOM 5038 O O . HIS C 1 226 ? 28.167 10.210 2.292 1.00 22.14 205 HIS C O 1
ATOM 5051 N N . VAL C 1 227 ? 26.758 11.914 1.871 1.00 21.22 206 VAL C N 1
ATOM 5052 C CA . VAL C 1 227 ? 26.712 11.699 0.397 1.00 20.68 206 VAL C CA 1
ATOM 5053 C C . VAL C 1 227 ? 28.130 11.777 -0.238 1.00 20.29 206 VAL C C 1
ATOM 5054 O O . VAL C 1 227 ? 28.927 12.597 0.148 1.00 20.09 206 VAL C O 1
ATOM 5058 N N . SER C 1 228 ? 28.434 10.907 -1.200 1.00 20.38 207 SER C N 1
ATOM 5059 C CA . SER C 1 228 ? 29.713 10.914 -1.897 1.00 20.48 207 SER C CA 1
ATOM 5060 C C . SER C 1 228 ? 29.812 12.160 -2.766 1.00 21.05 207 SER C C 1
ATOM 5061 O O . SER C 1 228 ? 28.901 12.456 -3.540 1.00 19.93 207 SER C O 1
ATOM 5064 N N . LEU C 1 229 ? 30.912 12.882 -2.629 1.00 21.41 208 LEU C N 1
ATOM 5065 C CA . LEU C 1 229 ? 31.197 14.060 -3.416 1.00 22.89 208 LEU C CA 1
ATOM 5066 C C . LEU C 1 229 ? 32.397 13.733 -4.299 1.00 23.87 208 LEU C C 1
ATOM 5067 O O . LEU C 1 229 ? 33.524 13.583 -3.807 1.00 24.33 208 LEU C O 1
ATOM 5072 N N . LEU C 1 230 ? 32.153 13.631 -5.598 1.00 23.39 209 LEU C N 1
ATOM 5073 C CA . LEU C 1 230 ? 33.164 13.228 -6.535 1.00 23.42 209 LEU C CA 1
ATOM 5074 C C . LEU C 1 230 ? 33.693 14.440 -7.286 1.00 23.27 209 LEU C C 1
ATOM 5075 O O . LEU C 1 230 ? 32.947 15.372 -7.617 1.00 24.70 209 LEU C O 1
ATOM 5080 N N . TYR C 1 231 ? 34.997 14.445 -7.544 1.00 24.13 210 TYR C N 1
ATOM 5081 C CA . TYR C 1 231 ? 35.611 15.503 -8.335 1.00 23.47 210 TYR C CA 1
ATOM 5082 C C . TYR C 1 231 ? 35.459 15.105 -9.779 1.00 22.98 210 TYR C C 1
ATOM 5083 O O . TYR C 1 231 ? 35.788 13.987 -10.152 1.00 23.51 210 TYR C O 1
ATOM 5092 N N . GLY C 1 232 ? 34.969 16.033 -10.589 1.00 23.52 211 GLY C N 1
ATOM 5093 C CA . GLY C 1 232 ? 34.691 15.779 -11.996 1.00 23.17 211 GLY C CA 1
ATOM 5094 C C . GLY C 1 232 ? 35.451 16.675 -12.956 1.00 24.50 211 GLY C C 1
ATOM 5095 O O . GLY C 1 232 ? 35.067 16.813 -14.099 1.00 25.17 211 GLY C O 1
ATOM 5096 N N . GLY C 1 233 ? 36.526 17.316 -12.496 1.00 25.23 212 GLY C N 1
ATOM 5097 C CA . GLY C 1 233 ? 37.458 17.962 -13.406 1.00 26.89 212 GLY C CA 1
ATOM 5098 C C . GLY C 1 233 ? 38.369 16.886 -13.994 1.00 28.14 212 GLY C C 1
ATOM 5099 O O . GLY C 1 233 ? 38.083 15.697 -13.905 1.00 28.27 212 GLY C O 1
ATOM 5100 N N . SER C 1 234 ? 39.459 17.302 -14.619 1.00 29.18 213 SER C N 1
ATOM 5101 C CA . SER C 1 234 ? 40.384 16.350 -15.248 1.00 30.01 213 SER C CA 1
ATOM 5102 C C . SER C 1 234 ? 41.091 15.446 -14.252 1.00 28.33 213 SER C C 1
ATOM 5103 O O . SER C 1 234 ? 41.854 15.908 -13.403 1.00 27.52 213 SER C O 1
ATOM 5106 N N . VAL C 1 235 ? 40.813 14.152 -14.334 1.00 27.98 214 VAL C N 1
ATOM 5107 C CA . VAL C 1 235 ? 41.500 13.176 -13.486 1.00 29.89 214 VAL C CA 1
ATOM 5108 C C . VAL C 1 235 ? 42.273 12.224 -14.370 1.00 31.52 214 VAL C C 1
ATOM 5109 O O . VAL C 1 235 ? 41.727 11.658 -15.325 1.00 31.88 214 VAL C O 1
ATOM 5113 N N . LYS C 1 236 ? 43.554 12.080 -14.051 1.00 33.99 215 LYS C N 1
ATOM 5114 C CA . LYS C 1 236 ? 44.486 11.228 -14.808 1.00 35.82 215 LYS C CA 1
ATOM 5115 C C . LYS C 1 236 ? 45.248 10.346 -13.788 1.00 36.91 215 LYS C C 1
ATOM 5116 O O . LYS C 1 236 ? 45.228 10.636 -12.585 1.00 38.22 215 LYS C O 1
ATOM 5118 N N . ALA C 1 237 ? 45.887 9.266 -14.239 1.00 38.14 216 ALA C N 1
ATOM 5119 C CA . ALA C 1 237 ? 46.639 8.381 -13.312 1.00 39.20 216 ALA C CA 1
ATOM 5120 C C . ALA C 1 237 ? 47.622 9.152 -12.439 1.00 40.06 216 ALA C C 1
ATOM 5121 O O . ALA C 1 237 ? 47.801 8.809 -11.295 1.00 40.10 216 ALA C O 1
ATOM 5123 N N . ASP C 1 238 ? 48.270 10.183 -12.993 1.00 41.87 217 ASP C N 1
ATOM 5124 C CA . ASP C 1 238 ? 49.308 10.934 -12.265 1.00 45.69 217 ASP C CA 1
ATOM 5125 C C . ASP C 1 238 ? 48.804 11.964 -11.236 1.00 43.96 217 ASP C C 1
ATOM 5126 O O . ASP C 1 238 ? 49.608 12.435 -10.441 1.00 47.73 217 ASP C O 1
ATOM 5131 N N . ASN C 1 239 ? 47.510 12.302 -11.229 1.00 41.00 218 ASN C N 1
ATOM 5132 C CA . ASN C 1 239 ? 46.975 13.279 -10.248 1.00 38.35 218 ASN C CA 1
ATOM 5133 C C . ASN C 1 239 ? 45.869 12.750 -9.317 1.00 36.98 218 ASN C C 1
ATOM 5134 O O . ASN C 1 239 ? 45.502 13.404 -8.332 1.00 37.25 218 ASN C O 1
ATOM 5139 N N . ALA C 1 240 ? 45.396 11.539 -9.576 1.00 36.19 219 ALA C N 1
ATOM 5140 C CA . ALA C 1 240 ? 44.297 10.959 -8.799 1.00 34.16 219 ALA C CA 1
ATOM 5141 C C . ALA C 1 240 ? 44.583 10.895 -7.277 1.00 34.13 219 ALA C C 1
ATOM 5142 O O . ALA C 1 240 ? 43.733 11.297 -6.459 1.00 34.55 219 ALA C O 1
ATOM 5144 N N . ALA C 1 241 ? 45.780 10.461 -6.890 1.00 34.39 220 ALA C N 1
ATOM 5145 C CA . ALA C 1 241 ? 46.121 10.315 -5.468 1.00 35.80 220 ALA C CA 1
ATOM 5146 C C . ALA C 1 241 ? 46.055 11.642 -4.694 1.00 36.05 220 ALA C C 1
ATOM 5147 O O . ALA C 1 241 ? 45.537 11.701 -3.574 1.00 38.12 220 ALA C O 1
ATOM 5149 N N . GLU C 1 242 ? 46.582 12.705 -5.290 1.00 37.88 221 GLU C N 1
ATOM 5150 C CA . GLU C 1 242 ? 46.563 14.033 -4.668 1.00 38.50 221 GLU C CA 1
ATOM 5151 C C . GLU C 1 242 ? 45.117 14.556 -4.508 1.00 37.75 221 GLU C C 1
ATOM 5152 O O . GLU C 1 242 ? 44.760 15.139 -3.478 1.00 35.82 221 GLU C O 1
ATOM 5158 N N . LEU C 1 243 ? 44.286 14.342 -5.534 1.00 35.56 222 LEU C N 1
ATOM 5159 C CA . LEU C 1 243 ? 42.899 14.834 -5.509 1.00 33.42 222 LEU C CA 1
ATOM 5160 C C . LEU C 1 243 ? 42.073 14.059 -4.508 1.00 31.25 222 LEU C C 1
ATOM 5161 O O . LEU C 1 243 ? 41.419 14.655 -3.658 1.00 28.67 222 LEU C O 1
ATOM 5166 N N . PHE C 1 244 ? 42.148 12.731 -4.582 1.00 32.00 223 PHE C N 1
ATOM 5167 C CA . PHE C 1 244 ? 41.336 11.893 -3.720 1.00 32.08 223 PHE C CA 1
ATOM 5168 C C . PHE C 1 244 ? 41.808 11.919 -2.258 1.00 33.72 223 PHE C C 1
ATOM 5169 O O . PHE C 1 244 ? 41.056 11.513 -1.366 1.00 32.68 223 PHE C O 1
ATOM 5177 N N . GLY C 1 245 ? 43.041 12.398 -2.014 1.00 34.90 224 GLY C N 1
ATOM 5178 C CA . GLY C 1 245 ? 43.552 12.598 -0.637 1.00 34.03 224 GLY C CA 1
ATOM 5179 C C . GLY C 1 245 ? 42.923 13.768 0.111 1.00 32.75 224 GLY C C 1
ATOM 5180 O O . GLY C 1 245 ? 43.002 13.839 1.324 1.00 32.70 224 GLY C O 1
ATOM 5181 N N . GLN C 1 246 ? 42.236 14.660 -0.598 1.00 32.28 225 GLN C N 1
ATOM 5182 C CA . GLN C 1 246 ? 41.549 15.773 0.063 1.00 32.54 225 GLN C CA 1
ATOM 5183 C C . GLN C 1 246 ? 40.357 15.286 0.912 1.00 31.58 225 GLN C C 1
ATOM 5184 O O . GLN C 1 246 ? 39.684 14.326 0.575 1.00 30.48 225 GLN C O 1
ATOM 5190 N N . PRO C 1 247 ? 40.099 15.971 2.016 1.00 31.54 226 PRO C N 1
ATOM 5191 C CA . PRO C 1 247 ? 39.125 15.442 2.957 1.00 31.42 226 PRO C CA 1
ATOM 5192 C C . PRO C 1 247 ? 37.666 15.411 2.498 1.00 29.82 226 PRO C C 1
ATOM 5193 O O . PRO C 1 247 ? 36.903 14.581 2.997 1.00 28.00 226 PRO C O 1
ATOM 5197 N N . ASP C 1 248 ? 37.265 16.283 1.578 1.00 28.90 227 ASP C N 1
ATOM 5198 C CA . ASP C 1 248 ? 35.874 16.236 1.113 1.00 28.62 227 ASP C CA 1
ATOM 5199 C C . ASP C 1 248 ? 35.710 15.725 -0.321 1.00 27.78 227 ASP C C 1
ATOM 5200 O O . ASP C 1 248 ? 34.618 15.845 -0.901 1.00 28.54 227 ASP C O 1
ATOM 5205 N N . ILE C 1 249 ? 36.770 15.128 -0.870 1.00 27.00 228 ILE C N 1
ATOM 5206 C CA . ILE C 1 249 ? 36.725 14.514 -2.195 1.00 25.79 228 ILE C CA 1
ATOM 5207 C C . ILE C 1 249 ? 36.719 13.010 -1.979 1.00 26.17 228 ILE C C 1
ATOM 5208 O O . ILE C 1 249 ? 37.722 12.438 -1.543 1.00 27.21 228 ILE C O 1
ATOM 5213 N N . ASP C 1 250 ? 35.597 12.378 -2.327 1.00 25.78 229 ASP C N 1
ATOM 5214 C CA . ASP C 1 250 ? 35.352 10.961 -2.074 1.00 24.96 229 ASP C CA 1
ATOM 5215 C C . ASP C 1 250 ? 35.624 10.092 -3.293 1.00 24.29 229 ASP C C 1
ATOM 5216 O O . ASP C 1 250 ? 35.322 8.906 -3.291 1.00 24.69 229 ASP C O 1
ATOM 5221 N N . GLY C 1 251 ? 36.186 10.666 -4.347 1.00 23.75 230 GLY C N 1
ATOM 5222 C CA . GLY C 1 251 ? 36.448 9.907 -5.565 1.00 24.35 230 GLY C CA 1
ATOM 5223 C C . GLY C 1 251 ? 36.275 10.780 -6.789 1.00 24.47 230 GLY C C 1
ATOM 5224 O O . GLY C 1 251 ? 36.419 11.997 -6.703 1.00 25.47 230 GLY C O 1
ATOM 5225 N N . GLY C 1 252 ? 35.993 10.169 -7.938 1.00 24.02 231 GLY C N 1
ATOM 5226 C CA . GLY C 1 252 ? 35.952 10.914 -9.199 1.00 22.31 231 GLY C CA 1
ATOM 5227 C C . GLY C 1 252 ? 34.947 10.416 -10.218 1.00 21.73 231 GLY C C 1
ATOM 5228 O O . GLY C 1 252 ? 34.656 9.203 -10.273 1.00 20.70 231 GLY C O 1
ATOM 5229 N N . LEU C 1 253 ? 34.425 11.366 -11.015 1.00 20.56 232 LEU C N 1
ATOM 5230 C CA . LEU C 1 253 ? 33.696 11.082 -12.249 1.00 19.76 232 LEU C CA 1
ATOM 5231 C C . LEU C 1 253 ? 34.706 11.345 -13.387 1.00 21.25 232 LEU C C 1
ATOM 5232 O O . LEU C 1 253 ? 35.019 12.505 -13.693 1.00 21.50 232 LEU C O 1
ATOM 5237 N N . ILE C 1 254 ? 35.222 10.263 -13.982 1.00 21.62 233 ILE C N 1
ATOM 5238 C CA . ILE C 1 254 ? 36.360 10.301 -14.853 1.00 21.81 233 ILE C CA 1
ATOM 5239 C C . ILE C 1 254 ? 35.945 10.426 -16.319 1.00 22.76 233 ILE C C 1
ATOM 5240 O O . ILE C 1 254 ? 35.100 9.667 -16.812 1.00 23.90 233 ILE C O 1
ATOM 5245 N N . GLY C 1 255 ? 36.601 11.324 -17.040 1.00 23.20 234 GLY C N 1
ATOM 5246 C CA . GLY C 1 255 ? 36.380 11.491 -18.461 1.00 23.85 234 GLY C CA 1
ATOM 5247 C C . GLY C 1 255 ? 37.223 10.596 -19.346 1.00 25.92 234 GLY C C 1
ATOM 5248 O O . GLY C 1 255 ? 37.079 9.367 -19.334 1.00 25.88 234 GLY C O 1
ATOM 5249 N N . GLY C 1 256 ? 38.118 11.216 -20.125 1.00 28.02 235 GLY C N 1
ATOM 5250 C CA . GLY C 1 256 ? 38.917 10.510 -21.160 1.00 27.06 235 GLY C CA 1
ATOM 5251 C C . GLY C 1 256 ? 39.757 9.341 -20.677 1.00 27.62 235 GLY C C 1
ATOM 5252 O O . GLY C 1 256 ? 39.904 8.350 -21.382 1.00 28.75 235 GLY C O 1
ATOM 5253 N N . ALA C 1 257 ? 40.272 9.433 -19.457 1.00 27.77 236 ALA C N 1
ATOM 5254 C CA . ALA C 1 257 ? 41.039 8.346 -18.871 1.00 28.09 236 ALA C CA 1
ATOM 5255 C C . ALA C 1 257 ? 40.157 7.102 -18.638 1.00 28.34 236 ALA C C 1
ATOM 5256 O O . ALA C 1 257 ? 40.673 5.981 -18.511 1.00 29.99 236 ALA C O 1
ATOM 5258 N N . SER C 1 258 ? 38.841 7.258 -18.626 1.00 26.98 237 SER C N 1
ATOM 5259 C CA . SER C 1 258 ? 37.992 6.073 -18.496 1.00 28.23 237 SER C CA 1
ATOM 5260 C C . SER C 1 258 ? 38.026 5.191 -19.749 1.00 27.72 237 SER C C 1
ATOM 5261 O O . SER C 1 258 ? 37.584 4.054 -19.708 1.00 26.32 237 SER C O 1
ATOM 5264 N N . LEU C 1 259 ? 38.512 5.725 -20.866 1.00 28.52 238 LEU C N 1
ATOM 5265 C CA . LEU C 1 259 ? 38.502 4.957 -22.121 1.00 29.21 238 LEU C CA 1
ATOM 5266 C C . LEU C 1 259 ? 39.664 3.963 -22.300 1.00 30.28 238 LEU C C 1
ATOM 5267 O O . LEU C 1 259 ? 39.616 3.157 -23.211 1.00 30.38 238 LEU C O 1
ATOM 5272 N N . LYS C 1 260 ? 40.673 3.988 -21.437 1.00 30.69 239 LYS C N 1
ATOM 5273 C CA . LYS C 1 260 ? 41.820 3.061 -21.549 1.00 32.01 239 LYS C CA 1
ATOM 5274 C C . LYS C 1 260 ? 41.939 2.327 -20.224 1.00 31.79 239 LYS C C 1
ATOM 5275 O O . LYS C 1 260 ? 42.142 2.958 -19.180 1.00 31.22 239 LYS C O 1
ATOM 5277 N N . SER C 1 261 ? 41.786 0.999 -20.229 1.00 32.37 240 SER C N 1
ATOM 5278 C CA . SER C 1 261 ? 41.658 0.267 -18.949 1.00 32.33 240 SER C CA 1
ATOM 5279 C C . SER C 1 261 ? 42.821 0.502 -17.969 1.00 32.41 240 SER C C 1
ATOM 5280 O O . SER C 1 261 ? 42.604 0.596 -16.770 1.00 32.12 240 SER C O 1
ATOM 5283 N N . GLY C 1 262 ? 44.040 0.616 -18.476 1.00 32.73 241 GLY C N 1
ATOM 5284 C CA . GLY C 1 262 ? 45.202 0.783 -17.594 1.00 33.38 241 GLY C CA 1
ATOM 5285 C C . GLY C 1 262 ? 45.120 2.077 -16.811 1.00 32.41 241 GLY C C 1
ATOM 5286 O O . GLY C 1 262 ? 45.373 2.101 -15.612 1.00 33.60 241 GLY C O 1
ATOM 5287 N N . ASP C 1 263 ? 44.751 3.158 -17.486 1.00 32.01 242 ASP C N 1
ATOM 5288 C CA . ASP C 1 263 ? 44.635 4.458 -16.828 1.00 33.11 242 ASP C CA 1
ATOM 5289 C C . ASP C 1 263 ? 43.470 4.495 -15.827 1.00 31.98 242 ASP C C 1
ATOM 5290 O O . ASP C 1 263 ? 43.593 5.044 -14.734 1.00 32.10 242 ASP C O 1
ATOM 5295 N N . PHE C 1 264 ? 42.356 3.879 -16.192 1.00 31.16 243 PHE C N 1
ATOM 5296 C CA . PHE C 1 264 ? 41.149 3.888 -15.362 1.00 29.78 243 PHE C CA 1
ATOM 5297 C C . PHE C 1 264 ? 41.368 3.107 -14.082 1.00 29.72 243 PHE C C 1
ATOM 5298 O O . PHE C 1 264 ? 40.944 3.552 -12.992 1.00 27.12 243 PHE C O 1
ATOM 5306 N N . LEU C 1 265 ? 42.032 1.953 -14.209 1.00 29.11 244 LEU C N 1
ATOM 5307 C CA . LEU C 1 265 ? 42.309 1.122 -13.046 1.00 28.18 244 LEU C CA 1
ATOM 5308 C C . LEU C 1 265 ? 43.348 1.813 -12.137 1.00 28.82 244 LEU C C 1
ATOM 5309 O O . LEU C 1 265 ? 43.230 1.802 -10.912 1.00 27.78 244 LEU C O 1
ATOM 5314 N N . ALA C 1 266 ? 44.348 2.453 -12.744 1.00 30.26 245 ALA C N 1
ATOM 5315 C CA . ALA C 1 266 ? 45.287 3.251 -11.950 1.00 30.70 245 ALA C CA 1
ATOM 5316 C C . ALA C 1 266 ? 44.484 4.264 -11.079 1.00 30.01 245 ALA C C 1
ATOM 5317 O O . ALA C 1 266 ? 44.722 4.382 -9.883 1.00 30.55 245 ALA C O 1
ATOM 5319 N N . ILE C 1 267 ? 43.509 4.949 -11.682 1.00 29.45 246 ILE C N 1
ATOM 5320 C CA . ILE C 1 267 ? 42.687 5.921 -10.957 1.00 28.22 246 ILE C CA 1
ATOM 5321 C C . ILE C 1 267 ? 41.866 5.229 -9.866 1.00 28.52 246 ILE C C 1
ATOM 5322 O O . ILE C 1 267 ? 41.814 5.727 -8.747 1.00 27.68 246 ILE C O 1
ATOM 5327 N N . CYS C 1 268 ? 41.275 4.074 -10.185 1.00 28.55 247 CYS C N 1
ATOM 5328 C CA . CYS C 1 268 ? 40.537 3.302 -9.212 1.00 29.59 247 CYS C CA 1
ATOM 5329 C C . CYS C 1 268 ? 41.401 2.921 -8.000 1.00 32.08 247 CYS C C 1
ATOM 5330 O O . CYS C 1 268 ? 40.948 3.028 -6.850 1.00 31.21 247 CYS C O 1
ATOM 5333 N N . ARG C 1 269 ? 42.628 2.471 -8.253 1.00 34.71 248 ARG C N 1
ATOM 5334 C CA . ARG C 1 269 ? 43.534 2.078 -7.155 1.00 38.11 248 ARG C CA 1
ATOM 5335 C C . ARG C 1 269 ? 43.890 3.236 -6.251 1.00 38.33 248 ARG C C 1
ATOM 5336 O O . ARG C 1 269 ? 44.010 3.053 -5.044 1.00 42.61 248 ARG C O 1
ATOM 5344 N N . ALA C 1 270 ? 44.011 4.434 -6.818 1.00 38.22 249 ALA C N 1
ATOM 5345 C CA . ALA C 1 270 ? 44.369 5.617 -6.023 1.00 38.13 249 ALA C CA 1
ATOM 5346 C C . ALA C 1 270 ? 43.279 6.083 -5.062 1.00 38.42 249 ALA C C 1
ATOM 5347 O O . ALA C 1 270 ? 43.513 6.951 -4.236 1.00 38.73 249 ALA C O 1
ATOM 5349 N N . ALA C 1 271 ? 42.078 5.542 -5.187 1.00 40.27 250 ALA C N 1
ATOM 5350 C CA . ALA C 1 271 ? 40.971 5.972 -4.341 1.00 40.87 250 ALA C CA 1
ATOM 5351 C C . ALA C 1 271 ? 40.905 5.179 -3.033 1.00 45.73 250 ALA C C 1
ATOM 5352 O O . ALA C 1 271 ? 40.041 5.474 -2.215 1.00 46.93 250 ALA C O 1
ATOM 5354 N N . LYS C 1 272 ? 41.796 4.188 -2.839 1.00 50.13 251 LYS C N 1
ATOM 5355 C CA . LYS C 1 272 ? 41.971 3.474 -1.523 1.00 54.40 251 LYS C CA 1
ATOM 5356 C C . LYS C 1 272 ? 41.827 4.484 -0.355 1.00 57.06 251 LYS C C 1
ATOM 5357 O O . LYS C 1 272 ? 42.526 5.516 -0.314 1.00 56.19 251 LYS C O 1
ATOM 5360 N N . GLN D 1 25 ? 7.987 5.434 -59.726 1.00 57.91 4 GLN D N 1
ATOM 5361 C CA . GLN D 1 25 ? 7.043 5.255 -58.570 1.00 60.56 4 GLN D CA 1
ATOM 5362 C C . GLN D 1 25 ? 7.860 5.250 -57.241 1.00 56.08 4 GLN D C 1
ATOM 5363 O O . GLN D 1 25 ? 8.894 4.583 -57.155 1.00 59.57 4 GLN D O 1
ATOM 5365 N N . ARG D 1 26 ? 7.378 6.008 -56.243 1.00 45.47 5 ARG D N 1
ATOM 5366 C CA . ARG D 1 26 ? 8.080 6.274 -54.987 1.00 41.89 5 ARG D CA 1
ATOM 5367 C C . ARG D 1 26 ? 7.757 5.252 -53.872 1.00 39.04 5 ARG D C 1
ATOM 5368 O O . ARG D 1 26 ? 6.724 4.595 -53.914 1.00 35.20 5 ARG D O 1
ATOM 5376 N N . ILE D 1 27 ? 8.640 5.158 -52.871 1.00 35.49 6 ILE D N 1
ATOM 5377 C CA . ILE D 1 27 ? 8.509 4.159 -51.810 1.00 34.40 6 ILE D CA 1
ATOM 5378 C C . ILE D 1 27 ? 7.405 4.608 -50.810 1.00 33.59 6 ILE D C 1
ATOM 5379 O O . ILE D 1 27 ? 7.472 5.726 -50.271 1.00 32.06 6 ILE D O 1
ATOM 5384 N N . LYS D 1 28 ? 6.392 3.750 -50.617 1.00 31.85 7 LYS D N 1
ATOM 5385 C CA . LYS D 1 28 ? 5.326 3.959 -49.612 1.00 32.49 7 LYS D CA 1
ATOM 5386 C C . LYS D 1 28 ? 5.835 3.457 -48.233 1.00 30.87 7 LYS D C 1
ATOM 5387 O O . LYS D 1 28 ? 6.480 2.398 -48.136 1.00 32.84 7 LYS D O 1
ATOM 5389 N N . ARG D 1 29 ? 5.644 4.246 -47.174 1.00 28.42 8 ARG D N 1
ATOM 5390 C CA . ARG D 1 29 ? 6.183 3.879 -45.851 1.00 27.22 8 ARG D CA 1
ATOM 5391 C C . ARG D 1 29 ? 5.236 4.230 -44.688 1.00 27.57 8 ARG D C 1
ATOM 5392 O O . ARG D 1 29 ? 4.622 5.315 -44.682 1.00 27.57 8 ARG D O 1
ATOM 5400 N N . VAL D 1 30 ? 5.132 3.326 -43.714 1.00 26.15 9 VAL D N 1
ATOM 5401 C CA . VAL D 1 30 ? 4.458 3.614 -42.488 1.00 26.60 9 VAL D CA 1
ATOM 5402 C C . VAL D 1 30 ? 5.441 3.276 -41.362 1.00 26.20 9 VAL D C 1
ATOM 5403 O O . VAL D 1 30 ? 5.820 2.140 -41.155 1.00 28.40 9 VAL D O 1
ATOM 5407 N N . ILE D 1 31 ? 5.795 4.289 -40.597 1.00 26.36 10 ILE D N 1
ATOM 5408 C CA . ILE D 1 31 ? 6.811 4.196 -39.552 1.00 25.00 10 ILE D CA 1
ATOM 5409 C C . ILE D 1 31 ? 6.203 4.674 -38.252 1.00 24.25 10 ILE D C 1
ATOM 5410 O O . ILE D 1 31 ? 5.702 5.793 -38.156 1.00 24.82 10 ILE D O 1
ATOM 5415 N N . GLY D 1 32 ? 6.236 3.824 -37.257 1.00 23.90 11 GLY D N 1
ATOM 5416 C CA . GLY D 1 32 ? 5.768 4.210 -35.921 1.00 24.28 11 GLY D CA 1
ATOM 5417 C C . GLY D 1 32 ? 6.841 4.923 -35.109 1.00 22.87 11 GLY D C 1
ATOM 5418 O O . GLY D 1 32 ? 7.971 4.468 -35.018 1.00 22.99 11 GLY D O 1
ATOM 5419 N N . ASN D 1 33 ? 6.482 6.048 -34.508 1.00 21.69 12 ASN D N 1
ATOM 5420 C CA . ASN D 1 33 ? 7.344 6.707 -33.576 1.00 19.74 12 ASN D CA 1
ATOM 5421 C C . ASN D 1 33 ? 6.764 6.444 -32.181 1.00 20.35 12 ASN D C 1
ATOM 5422 O O . ASN D 1 33 ? 5.783 7.062 -31.778 1.00 20.39 12 ASN D O 1
ATOM 5427 N N . TRP D 1 34 ? 7.364 5.517 -31.449 1.00 20.57 13 TRP D N 1
ATOM 5428 C CA . TRP D 1 34 ? 6.886 5.211 -30.105 1.00 20.94 13 TRP D CA 1
ATOM 5429 C C . TRP D 1 34 ? 7.060 6.324 -29.121 1.00 20.76 13 TRP D C 1
ATOM 5430 O O . TRP D 1 34 ? 6.411 6.296 -28.058 1.00 20.54 13 TRP D O 1
ATOM 5441 N N . LYS D 1 35 ? 7.954 7.274 -29.429 1.00 19.52 14 LYS D N 1
ATOM 5442 C CA . LYS D 1 35 ? 8.330 8.333 -28.495 1.00 18.87 14 LYS D CA 1
ATOM 5443 C C . LYS D 1 35 ? 8.847 7.716 -27.193 1.00 18.02 14 LYS D C 1
ATOM 5444 O O . LYS D 1 35 ? 9.453 6.677 -27.259 1.00 17.73 14 LYS D O 1
ATOM 5450 N N . MET D 1 36 ? 8.620 8.327 -26.033 1.00 17.75 15 MET D N 1
ATOM 5451 C CA . MET D 1 36 ? 9.182 7.800 -24.782 1.00 18.05 15 MET D CA 1
ATOM 5452 C C . MET D 1 36 ? 8.163 6.888 -24.102 1.00 18.40 15 MET D C 1
ATOM 5453 O O . MET D 1 36 ? 7.591 7.211 -23.075 1.00 17.18 15 MET D O 1
ATOM 5458 N N . HIS D 1 37 ? 7.963 5.738 -24.738 1.00 19.58 16 HIS D N 1
ATOM 5459 C CA . HIS D 1 37 ? 7.087 4.697 -24.234 1.00 20.55 16 HIS D CA 1
ATOM 5460 C C . HIS D 1 37 ? 7.782 3.372 -24.382 1.00 20.76 16 HIS D C 1
ATOM 5461 O O . HIS D 1 37 ? 8.602 3.183 -25.280 1.00 20.31 16 HIS D O 1
ATOM 5468 N N . GLY D 1 38 ? 7.448 2.433 -23.496 1.00 21.65 17 GLY D N 1
ATOM 5469 C CA . GLY D 1 38 ? 7.887 1.052 -23.683 1.00 22.69 17 GLY D CA 1
ATOM 5470 C C . GLY D 1 38 ? 8.841 0.550 -22.603 1.00 22.67 17 GLY D C 1
ATOM 5471 O O . GLY D 1 38 ? 9.745 1.288 -22.139 1.00 22.76 17 GLY D O 1
ATOM 5472 N N . ARG D 1 39 ? 8.616 -0.708 -22.224 1.00 22.90 18 ARG D N 1
ATOM 5473 C CA . ARG D 1 39 ? 9.491 -1.485 -21.342 1.00 22.63 18 ARG D CA 1
ATOM 5474 C C . ARG D 1 39 ? 9.613 -2.868 -21.974 1.00 23.16 18 ARG D C 1
ATOM 5475 O O . ARG D 1 39 ? 8.798 -3.230 -22.845 1.00 23.53 18 ARG D O 1
ATOM 5483 N N . LEU D 1 40 ? 10.605 -3.656 -21.556 1.00 22.58 19 LEU D N 1
ATOM 5484 C CA . LEU D 1 40 ? 10.933 -4.907 -22.245 1.00 22.86 19 LEU D CA 1
ATOM 5485 C C . LEU D 1 40 ? 9.711 -5.763 -22.569 1.00 24.71 19 LEU D C 1
ATOM 5486 O O . LEU D 1 40 ? 9.510 -6.171 -23.723 1.00 25.20 19 LEU D O 1
ATOM 5491 N N . SER D 1 41 ? 8.881 -6.052 -21.573 1.00 25.92 20 SER D N 1
ATOM 5492 C CA . SER D 1 41 ? 7.875 -7.070 -21.821 1.00 28.94 20 SER D CA 1
ATOM 5493 C C . SER D 1 41 ? 6.692 -6.546 -22.664 1.00 27.71 20 SER D C 1
ATOM 5494 O O . SER D 1 41 ? 6.221 -7.259 -23.547 1.00 28.84 20 SER D O 1
ATOM 5497 N N . GLY D 1 42 ? 6.294 -5.293 -22.475 1.00 26.26 21 GLY D N 1
ATOM 5498 C CA . GLY D 1 42 ? 5.333 -4.638 -23.368 1.00 25.90 21 GLY D CA 1
ATOM 5499 C C . GLY D 1 42 ? 5.865 -4.446 -24.803 1.00 26.02 21 GLY D C 1
ATOM 5500 O O . GLY D 1 42 ? 5.123 -4.593 -25.769 1.00 24.62 21 GLY D O 1
ATOM 5501 N N . ASN D 1 43 ? 7.154 -4.136 -24.935 1.00 25.82 22 ASN D N 1
ATOM 5502 C CA . ASN D 1 43 ? 7.809 -4.056 -26.258 1.00 26.61 22 ASN D CA 1
ATOM 5503 C C . ASN D 1 43 ? 7.725 -5.403 -26.991 1.00 27.87 22 ASN D C 1
ATOM 5504 O O . ASN D 1 43 ? 7.449 -5.463 -28.189 1.00 27.61 22 ASN D O 1
ATOM 5509 N N . GLN D 1 44 ? 7.986 -6.488 -26.280 1.00 30.32 23 GLN D N 1
ATOM 5510 C CA . GLN D 1 44 ? 7.913 -7.810 -26.921 1.00 33.58 23 GLN D CA 1
ATOM 5511 C C . GLN D 1 44 ? 6.493 -8.117 -27.419 1.00 32.37 23 GLN D C 1
ATOM 5512 O O . GLN D 1 44 ? 6.319 -8.617 -28.518 1.00 31.34 23 GLN D O 1
ATOM 5518 N N . ALA D 1 45 ? 5.490 -7.792 -26.619 1.00 32.02 24 ALA D N 1
ATOM 5519 C CA . ALA D 1 45 ? 4.090 -8.008 -27.023 1.00 33.17 24 ALA D CA 1
ATOM 5520 C C . ALA D 1 45 ? 3.749 -7.190 -28.285 1.00 33.30 24 ALA D C 1
ATOM 5521 O O . ALA D 1 45 ? 3.258 -7.747 -29.258 1.00 36.26 24 ALA D O 1
ATOM 5523 N N . LEU D 1 46 ? 4.053 -5.892 -28.283 1.00 32.53 25 LEU D N 1
ATOM 5524 C CA . LEU D 1 46 ? 3.769 -5.015 -29.434 1.00 32.62 25 LEU D CA 1
ATOM 5525 C C . LEU D 1 46 ? 4.513 -5.476 -30.681 1.00 33.94 25 LEU D C 1
ATOM 5526 O O . LEU D 1 46 ? 3.920 -5.579 -31.778 1.00 35.80 25 LEU D O 1
ATOM 5531 N N . LEU D 1 47 ? 5.798 -5.789 -30.517 1.00 33.77 26 LEU D N 1
ATOM 5532 C CA . LEU D 1 47 ? 6.627 -6.220 -31.639 1.00 33.04 26 LEU D CA 1
ATOM 5533 C C . LEU D 1 47 ? 6.111 -7.533 -32.247 1.00 35.30 26 LEU D C 1
ATOM 5534 O O . LEU D 1 47 ? 6.106 -7.672 -33.457 1.00 35.96 26 LEU D O 1
ATOM 5539 N N . THR D 1 48 ? 5.693 -8.488 -31.414 1.00 36.67 27 THR D N 1
ATOM 5540 C CA . THR D 1 48 ? 5.173 -9.761 -31.885 1.00 37.18 27 THR D CA 1
ATOM 5541 C C . THR D 1 48 ? 3.887 -9.580 -32.680 1.00 38.01 27 THR D C 1
ATOM 5542 O O . THR D 1 48 ? 3.774 -10.075 -33.800 1.00 38.56 27 THR D O 1
ATOM 5545 N N . GLU D 1 49 ? 2.935 -8.862 -32.106 1.00 37.71 28 GLU D N 1
ATOM 5546 C CA . GLU D 1 49 ? 1.692 -8.552 -32.787 1.00 39.60 28 GLU D CA 1
ATOM 5547 C C . GLU D 1 49 ? 1.903 -7.834 -34.124 1.00 38.94 28 GLU D C 1
ATOM 5548 O O . GLU D 1 49 ? 1.305 -8.210 -35.127 1.00 42.02 28 GLU D O 1
ATOM 5554 N N . VAL D 1 50 ? 2.766 -6.832 -34.148 1.00 36.40 29 VAL D N 1
ATOM 5555 C CA . VAL D 1 50 ? 3.034 -6.099 -35.382 1.00 35.61 29 VAL D CA 1
ATOM 5556 C C . VAL D 1 50 ? 3.708 -6.945 -36.439 1.00 35.66 29 VAL D C 1
ATOM 5557 O O . VAL D 1 50 ? 3.281 -6.906 -37.592 1.00 36.99 29 VAL D O 1
ATOM 5561 N N . ALA D 1 51 ? 4.727 -7.715 -36.057 1.00 36.67 30 ALA D N 1
ATOM 5562 C CA . ALA D 1 51 ? 5.399 -8.633 -36.989 1.00 39.31 30 ALA D CA 1
ATOM 5563 C C . ALA D 1 51 ? 4.402 -9.652 -37.602 1.00 41.45 30 ALA D C 1
ATOM 5564 O O . ALA D 1 51 ? 4.362 -9.830 -38.831 1.00 43.52 30 ALA D O 1
ATOM 5566 N N . GLN D 1 52 ? 3.548 -10.236 -36.769 1.00 44.10 31 GLN D N 1
ATOM 5567 C CA . GLN D 1 52 ? 2.561 -11.212 -37.257 1.00 48.33 31 GLN D CA 1
ATOM 5568 C C . GLN D 1 52 ? 1.533 -10.513 -38.183 1.00 48.26 31 GLN D C 1
ATOM 5569 O O . GLN D 1 52 ? 1.258 -11.008 -39.281 1.00 51.67 31 GLN D O 1
ATOM 5575 N N . GLY D 1 53 ? 0.991 -9.370 -37.766 1.00 44.64 32 GLY D N 1
A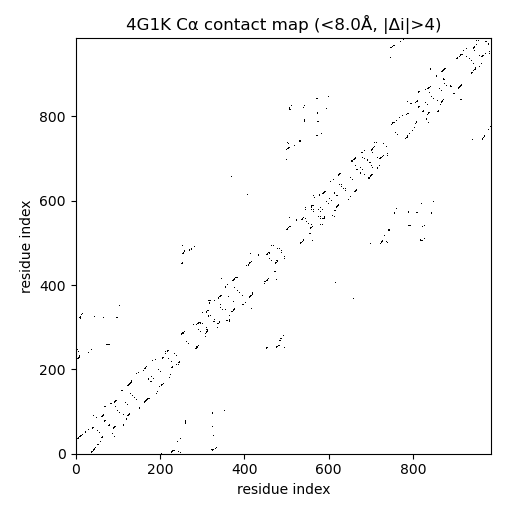TOM 5576 C CA . GLY D 1 53 ? 0.019 -8.644 -38.587 1.00 42.66 32 GLY D CA 1
ATOM 5577 C C . GLY D 1 53 ? 0.578 -8.093 -39.905 1.00 42.24 32 GLY D C 1
ATOM 5578 O O . GLY D 1 53 ? -0.169 -7.916 -40.888 1.00 40.87 32 GLY D O 1
ATOM 5579 N N . ALA D 1 54 ? 1.886 -7.797 -39.924 1.00 40.31 33 ALA D N 1
ATOM 5580 C CA . ALA D 1 54 ? 2.530 -7.144 -41.082 1.00 38.76 33 ALA D CA 1
ATOM 5581 C C . ALA D 1 54 ? 2.471 -8.020 -42.315 1.00 38.89 33 ALA D C 1
ATOM 5582 O O . ALA D 1 54 ? 2.510 -7.536 -43.436 1.00 37.21 33 ALA D O 1
ATOM 5584 N N . GLN D 1 55 ? 2.372 -9.322 -42.099 1.00 41.94 34 GLN D N 1
ATOM 5585 C CA . GLN D 1 55 ? 2.277 -10.266 -43.206 1.00 44.62 34 GLN D CA 1
ATOM 5586 C C . GLN D 1 55 ? 1.107 -9.905 -44.131 1.00 42.77 34 GLN D C 1
ATOM 5587 O O . GLN D 1 55 ? 1.213 -9.966 -45.316 1.00 40.52 34 GLN D O 1
ATOM 5593 N N . ALA D 1 56 ? 0.013 -9.445 -43.544 1.00 44.56 35 ALA D N 1
ATOM 5594 C CA . ALA D 1 56 ? -1.227 -9.206 -44.274 1.00 46.60 35 ALA D CA 1
ATOM 5595 C C . ALA D 1 56 ? -1.269 -7.885 -45.015 1.00 47.65 35 ALA D C 1
ATOM 5596 O O . ALA D 1 56 ? -2.245 -7.617 -45.707 1.00 47.39 35 ALA D O 1
ATOM 5598 N N . VAL D 1 57 ? -0.260 -7.038 -44.821 1.00 49.68 36 VAL D N 1
ATOM 5599 C CA . VAL D 1 57 ? -0.260 -5.697 -45.418 1.00 48.25 36 VAL D CA 1
ATOM 5600 C C . VAL D 1 57 ? 0.277 -5.835 -46.825 1.00 48.37 36 VAL D C 1
ATOM 5601 O O . VAL D 1 57 ? 1.183 -6.635 -47.044 1.00 47.98 36 VAL D O 1
ATOM 5605 N N . HIS D 1 58 ? -0.265 -5.067 -47.771 1.00 50.62 37 HIS D N 1
ATOM 5606 C CA . HIS D 1 58 ? 0.177 -5.162 -49.177 1.00 54.04 37 HIS D CA 1
ATOM 5607 C C . HIS D 1 58 ? 1.662 -4.980 -49.235 1.00 52.59 37 HIS D C 1
ATOM 5608 O O . HIS D 1 58 ? 2.234 -4.225 -48.435 1.00 50.27 37 HIS D O 1
ATOM 5615 N N . ASP D 1 59 ? 2.316 -5.705 -50.143 1.00 53.82 38 ASP D N 1
ATOM 5616 C CA . ASP D 1 59 ? 3.773 -5.821 -50.120 1.00 54.15 38 ASP D CA 1
ATOM 5617 C C . ASP D 1 59 ? 4.530 -4.575 -50.618 1.00 52.93 38 ASP D C 1
ATOM 5618 O O . ASP D 1 59 ? 5.749 -4.539 -50.557 1.00 51.27 38 ASP D O 1
ATOM 5620 N N . ASN D 1 60 ? 3.838 -3.552 -51.109 1.00 51.23 39 ASN D N 1
ATOM 5621 C CA . ASN D 1 60 ? 4.547 -2.319 -51.450 1.00 51.53 39 ASN D CA 1
ATOM 5622 C C . ASN D 1 60 ? 4.755 -1.365 -50.230 1.00 47.10 39 ASN D C 1
ATOM 5623 O O . ASN D 1 60 ? 5.385 -0.339 -50.378 1.00 46.50 39 ASN D O 1
ATOM 5628 N N . VAL D 1 61 ? 4.220 -1.694 -49.050 1.00 41.46 40 VAL D N 1
ATOM 5629 C CA . VAL D 1 61 ? 4.323 -0.793 -47.891 1.00 38.61 40 VAL D CA 1
ATOM 5630 C C . VAL D 1 61 ? 5.546 -1.152 -47.016 1.00 35.26 40 VAL D C 1
ATOM 5631 O O . VAL D 1 61 ? 5.599 -2.235 -46.484 1.00 31.29 40 VAL D O 1
ATOM 5635 N N . ALA D 1 62 ? 6.537 -0.251 -46.932 1.00 32.64 41 ALA D N 1
ATOM 5636 C CA . ALA D 1 62 ? 7.714 -0.428 -46.010 1.00 30.40 41 ALA D CA 1
ATOM 5637 C C . ALA D 1 62 ? 7.292 -0.024 -44.575 1.00 28.84 41 ALA D C 1
ATOM 5638 O O . ALA D 1 62 ? 6.940 1.124 -44.335 1.00 29.03 41 ALA D O 1
ATOM 5640 N N . ILE D 1 63 ? 7.248 -0.998 -43.666 1.00 28.20 42 ILE D N 1
ATOM 5641 C CA . ILE D 1 63 ? 6.737 -0.835 -42.310 1.00 26.88 42 ILE D CA 1
ATOM 5642 C C . ILE D 1 63 ? 7.948 -0.797 -41.408 1.00 26.40 42 ILE D C 1
ATOM 5643 O O . ILE D 1 63 ? 8.862 -1.621 -41.532 1.00 26.43 42 ILE D O 1
ATOM 5648 N N . GLY D 1 64 ? 7.970 0.170 -40.504 1.00 26.00 43 GLY D N 1
ATOM 5649 C CA . GLY D 1 64 ? 9.095 0.325 -39.575 1.00 24.62 43 GLY D CA 1
ATOM 5650 C C . GLY D 1 64 ? 8.655 0.847 -38.215 1.00 23.82 43 GLY D C 1
ATOM 5651 O O . GLY D 1 64 ? 7.577 1.470 -38.084 1.00 24.44 43 GLY D O 1
ATOM 5652 N N . VAL D 1 65 ? 9.485 0.600 -37.203 1.00 22.97 44 VAL D N 1
ATOM 5653 C CA . VAL D 1 65 ? 9.241 1.125 -35.831 1.00 21.91 44 VAL D CA 1
ATOM 5654 C C . VAL D 1 65 ? 10.510 1.799 -35.267 1.00 20.18 44 VAL D C 1
ATOM 5655 O O . VAL D 1 65 ? 11.617 1.244 -35.346 1.00 19.83 44 VAL D O 1
ATOM 5659 N N . CYS D 1 66 ? 10.363 3.023 -34.771 1.00 19.55 45 CYS D N 1
ATOM 5660 C CA . CYS D 1 66 ? 11.488 3.737 -34.113 1.00 18.73 45 CYS D CA 1
ATOM 5661 C C . CYS D 1 66 ? 11.327 3.744 -32.597 1.00 17.73 45 CYS D C 1
ATOM 5662 O O . CYS D 1 66 ? 10.365 4.328 -32.063 1.00 18.60 45 CYS D O 1
ATOM 5665 N N . VAL D 1 67 ? 12.259 3.059 -31.941 1.00 16.84 46 VAL D N 1
ATOM 5666 C CA . VAL D 1 67 ? 12.193 2.704 -30.530 1.00 16.47 46 VAL D CA 1
ATOM 5667 C C . VAL D 1 67 ? 13.196 3.523 -29.691 1.00 16.73 46 VAL D C 1
ATOM 5668 O O . VAL D 1 67 ? 14.148 4.117 -30.234 1.00 17.78 46 VAL D O 1
ATOM 5672 N N . PRO D 1 68 ? 13.007 3.590 -28.374 1.00 16.52 47 PRO D N 1
ATOM 5673 C CA . PRO D 1 68 ? 13.990 4.266 -27.535 1.00 16.20 47 PRO D CA 1
ATOM 5674 C C . PRO D 1 68 ? 15.328 3.531 -27.518 1.00 16.39 47 PRO D C 1
ATOM 5675 O O . PRO D 1 68 ? 15.381 2.327 -27.606 1.00 15.64 47 PRO D O 1
ATOM 5679 N N . PHE D 1 69 ? 16.398 4.302 -27.383 1.00 17.48 48 PHE D N 1
ATOM 5680 C CA . PHE D 1 69 ? 17.758 3.830 -27.601 1.00 17.14 48 PHE D CA 1
ATOM 5681 C C . PHE D 1 69 ? 18.085 2.513 -26.927 1.00 17.23 48 PHE D C 1
ATOM 5682 O O . PHE D 1 69 ? 18.663 1.627 -27.534 1.00 17.99 48 PHE D O 1
ATOM 5690 N N . PRO D 1 70 ? 17.752 2.355 -25.646 1.00 17.42 49 PRO D N 1
ATOM 5691 C CA . PRO D 1 70 ? 18.173 1.100 -24.986 1.00 17.76 49 PRO D CA 1
ATOM 5692 C C . PRO D 1 70 ? 17.557 -0.188 -25.552 1.00 18.00 49 PRO D C 1
ATOM 5693 O O . PRO D 1 70 ? 18.079 -1.281 -25.255 1.00 18.69 49 PRO D O 1
ATOM 5697 N N . TYR D 1 71 ? 16.495 -0.062 -26.340 1.00 17.68 50 TYR D N 1
ATOM 5698 C CA . TYR D 1 71 ? 15.755 -1.217 -26.855 1.00 18.66 50 TYR D CA 1
ATOM 5699 C C . TYR D 1 71 ? 16.072 -1.514 -28.307 1.00 19.32 50 TYR D C 1
ATOM 5700 O O . TYR D 1 71 ? 15.448 -2.384 -28.918 1.00 19.59 50 TYR D O 1
ATOM 5709 N N . LEU D 1 72 ? 17.054 -0.830 -28.880 1.00 20.22 51 LEU D N 1
ATOM 5710 C CA . LEU D 1 72 ? 17.500 -1.205 -30.236 1.00 20.13 51 LEU D CA 1
ATOM 5711 C C . LEU D 1 72 ? 17.924 -2.675 -30.341 1.00 21.15 51 LEU D C 1
ATOM 5712 O O . LEU D 1 72 ? 17.611 -3.339 -31.360 1.00 21.10 51 LEU D O 1
ATOM 5717 N N . ALA D 1 73 ? 18.624 -3.189 -29.328 1.00 21.28 52 ALA D N 1
ATOM 5718 C CA . ALA D 1 73 ? 19.070 -4.585 -29.395 1.00 23.52 52 ALA D CA 1
ATOM 5719 C C . ALA D 1 73 ? 17.842 -5.527 -29.377 1.00 25.34 52 ALA D C 1
ATOM 5720 O O . ALA D 1 73 ? 17.791 -6.546 -30.100 1.00 25.73 52 ALA D O 1
ATOM 5722 N N . GLN D 1 74 ? 16.860 -5.180 -28.559 1.00 25.32 53 GLN D N 1
ATOM 5723 C CA . GLN D 1 74 ? 15.647 -5.982 -28.467 1.00 26.43 53 GLN D CA 1
ATOM 5724 C C . GLN D 1 74 ? 14.889 -5.943 -29.801 1.00 26.57 53 GLN D C 1
ATOM 5725 O O . GLN D 1 74 ? 14.409 -6.958 -30.264 1.00 27.77 53 GLN D O 1
ATOM 5731 N N . ALA D 1 75 ? 14.771 -4.775 -30.413 1.00 25.34 54 ALA D N 1
ATOM 5732 C CA . ALA D 1 75 ? 14.087 -4.696 -31.691 1.00 26.17 54 ALA D CA 1
ATOM 5733 C C . ALA D 1 75 ? 14.821 -5.598 -32.725 1.00 26.98 54 ALA D C 1
ATOM 5734 O O . ALA D 1 75 ? 14.187 -6.368 -33.434 1.00 27.93 54 ALA D O 1
ATOM 5736 N N . GLN D 1 76 ? 16.132 -5.484 -32.812 1.00 26.06 55 GLN D N 1
ATOM 5737 C CA . GLN D 1 76 ? 16.882 -6.315 -33.736 1.00 28.63 55 GLN D CA 1
ATOM 5738 C C . GLN D 1 76 ? 16.622 -7.805 -33.485 1.00 30.96 55 GLN D C 1
ATOM 5739 O O . GLN D 1 76 ? 16.294 -8.548 -34.417 1.00 33.94 55 GLN D O 1
ATOM 5745 N N . ALA D 1 77 ? 16.742 -8.252 -32.252 1.00 29.98 56 ALA D N 1
ATOM 5746 C CA . ALA D 1 77 ? 16.562 -9.680 -31.960 1.00 31.82 56 ALA D CA 1
ATOM 5747 C C . ALA D 1 77 ? 15.181 -10.175 -32.386 1.00 33.52 56 ALA D C 1
ATOM 5748 O O . ALA D 1 77 ? 15.011 -11.283 -32.854 1.00 32.90 56 ALA D O 1
ATOM 5750 N N . GLN D 1 78 ? 14.178 -9.345 -32.172 1.00 36.42 57 GLN D N 1
ATOM 5751 C CA . GLN D 1 78 ? 12.821 -9.724 -32.441 1.00 38.26 57 GLN D CA 1
ATOM 5752 C C . GLN D 1 78 ? 12.406 -9.593 -33.928 1.00 36.96 57 GLN D C 1
ATOM 5753 O O . GLN D 1 78 ? 11.613 -10.384 -34.406 1.00 36.64 57 GLN D O 1
ATOM 5759 N N . LEU D 1 79 ? 12.936 -8.621 -34.653 1.00 35.15 58 LEU D N 1
ATOM 5760 C CA . LEU D 1 79 ? 12.446 -8.324 -36.014 1.00 34.20 58 LEU D CA 1
ATOM 5761 C C . LEU D 1 79 ? 13.349 -8.776 -37.162 1.00 34.11 58 LEU D C 1
ATOM 5762 O O . LEU D 1 79 ? 12.904 -8.840 -38.295 1.00 32.80 58 LEU D O 1
ATOM 5767 N N . GLN D 1 80 ? 14.617 -9.043 -36.858 1.00 36.75 59 GLN D N 1
ATOM 5768 C CA . GLN D 1 80 ? 15.644 -9.476 -37.830 1.00 38.64 59 GLN D CA 1
ATOM 5769 C C . GLN D 1 80 ? 15.109 -10.550 -38.788 1.00 39.76 59 GLN D C 1
ATOM 5770 O O . GLN D 1 80 ? 14.467 -11.496 -38.369 1.00 38.80 59 GLN D O 1
ATOM 5776 N N . GLY D 1 81 ? 15.366 -10.386 -40.075 1.00 42.47 60 GLY D N 1
ATOM 5777 C CA . GLY D 1 81 ? 14.896 -11.334 -41.082 1.00 44.14 60 GLY D CA 1
ATOM 5778 C C . GLY D 1 81 ? 13.454 -11.146 -41.548 1.00 45.08 60 GLY D C 1
ATOM 5779 O O . GLY D 1 81 ? 13.053 -11.784 -42.502 1.00 49.46 60 GLY D O 1
ATOM 5780 N N . GLY D 1 82 ? 12.681 -10.270 -40.906 1.00 43.22 61 GLY D N 1
ATOM 5781 C CA . GLY D 1 82 ? 11.282 -10.030 -41.290 1.00 42.08 61 GLY D CA 1
ATOM 5782 C C . GLY D 1 82 ? 11.131 -8.771 -42.129 1.00 39.67 61 GLY D C 1
ATOM 5783 O O . GLY D 1 82 ? 12.117 -8.161 -42.538 1.00 36.52 61 GLY D O 1
ATOM 5784 N N . ARG D 1 83 ? 9.898 -8.374 -42.395 1.00 38.10 62 ARG D N 1
ATOM 5785 C CA . ARG D 1 83 ? 9.690 -7.208 -43.245 1.00 39.59 62 ARG D CA 1
ATOM 5786 C C . ARG D 1 83 ? 9.566 -5.882 -42.465 1.00 37.24 62 ARG D C 1
ATOM 5787 O O . ARG D 1 83 ? 9.432 -4.818 -43.087 1.00 33.46 62 ARG D O 1
ATOM 5795 N N . VAL D 1 84 ? 9.563 -5.952 -41.129 1.00 35.20 63 VAL D N 1
ATOM 5796 C CA . VAL D 1 84 ? 9.492 -4.738 -40.328 1.00 34.09 63 VAL D CA 1
ATOM 5797 C C . VAL D 1 84 ? 10.888 -4.223 -39.967 1.00 31.73 63 VAL D C 1
ATOM 5798 O O . VAL D 1 84 ? 11.695 -4.960 -39.405 1.00 33.53 63 VAL D O 1
ATOM 5802 N N . SER D 1 85 ? 11.177 -2.994 -40.366 1.00 28.86 64 SER D N 1
ATOM 5803 C CA . SER D 1 85 ? 12.442 -2.324 -40.016 1.00 28.63 64 SER D CA 1
ATOM 5804 C C . SER D 1 85 ? 12.344 -1.599 -38.687 1.00 25.45 64 SER D C 1
ATOM 5805 O O . SER D 1 85 ? 11.255 -1.391 -38.184 1.00 24.31 64 SER D O 1
ATOM 5808 N N . TRP D 1 86 ? 13.491 -1.215 -38.140 1.00 24.03 65 TRP D N 1
ATOM 5809 C CA . TRP D 1 86 ? 13.539 -0.448 -36.886 1.00 23.19 65 TRP D CA 1
ATOM 5810 C C . TRP D 1 86 ? 14.545 0.682 -36.941 1.00 22.95 65 TRP D C 1
ATOM 5811 O O . TRP D 1 86 ? 15.342 0.797 -37.890 1.00 23.01 65 TRP D O 1
ATOM 5822 N N . GLY D 1 87 ? 14.482 1.583 -35.963 1.00 22.63 66 GLY D N 1
ATOM 5823 C CA . GLY D 1 87 ? 15.299 2.808 -35.991 1.00 20.90 66 GLY D CA 1
ATOM 5824 C C . GLY D 1 87 ? 15.315 3.523 -34.659 1.00 19.94 66 GLY D C 1
ATOM 5825 O O . GLY D 1 87 ? 14.600 3.107 -33.732 1.00 19.00 66 GLY D O 1
ATOM 5826 N N . SER D 1 88 ? 16.134 4.582 -34.570 1.00 18.51 67 SER D N 1
ATOM 5827 C CA . SER D 1 88 ? 16.180 5.448 -33.405 1.00 17.99 67 SER D CA 1
ATOM 5828 C C . SER D 1 88 ? 15.319 6.665 -33.613 1.00 18.17 67 SER D C 1
ATOM 5829 O O . SER D 1 88 ? 14.822 6.927 -34.723 1.00 18.22 67 SER D O 1
ATOM 5832 N N . GLN D 1 89 ? 15.125 7.406 -32.536 1.00 17.47 68 GLN D N 1
ATOM 5833 C CA . GLN D 1 89 ? 14.284 8.578 -32.559 1.00 17.51 68 GLN D CA 1
ATOM 5834 C C . GLN D 1 89 ? 15.131 9.846 -32.637 1.00 17.39 68 GLN D C 1
ATOM 5835 O O . GLN D 1 89 ? 14.581 10.948 -32.655 1.00 17.54 68 GLN D O 1
ATOM 5841 N N . ASP D 1 90 ? 16.455 9.687 -32.673 1.00 17.33 69 ASP D N 1
ATOM 5842 C CA . ASP D 1 90 ? 17.405 10.806 -32.768 1.00 18.42 69 ASP D CA 1
ATOM 5843 C C . ASP D 1 90 ? 18.802 10.222 -33.064 1.00 17.44 69 ASP D C 1
ATOM 5844 O O . ASP D 1 90 ? 19.033 9.028 -32.853 1.00 16.71 69 ASP D O 1
ATOM 5849 N N . VAL D 1 91 ? 19.707 11.065 -33.563 1.00 17.34 70 VAL D N 1
ATOM 5850 C CA . VAL D 1 91 ? 21.155 10.775 -33.532 1.00 17.96 70 VAL D CA 1
ATOM 5851 C C . VAL D 1 91 ? 21.933 12.083 -33.310 1.00 18.52 70 VAL D C 1
ATOM 5852 O O . VAL D 1 91 ? 21.405 13.171 -33.552 1.00 19.61 70 VAL D O 1
ATOM 5856 N N . SER D 1 92 ? 23.165 11.973 -32.815 1.00 18.02 71 SER D N 1
ATOM 5857 C CA . SER D 1 92 ? 24.015 13.133 -32.601 1.00 18.13 71 SER D CA 1
ATOM 5858 C C . SER D 1 92 ? 24.358 13.808 -33.907 1.00 19.76 71 SER D C 1
ATOM 5859 O O . SER D 1 92 ? 24.397 13.177 -34.958 1.00 18.97 71 SER D O 1
ATOM 5862 N N . ALA D 1 93 ? 24.643 15.106 -33.802 1.00 21.53 72 ALA D N 1
ATOM 5863 C CA . ALA D 1 93 ? 25.261 15.880 -34.866 1.00 22.13 72 ALA D CA 1
ATOM 5864 C C . ALA D 1 93 ? 26.726 15.537 -35.088 1.00 22.51 72 ALA D C 1
ATOM 5865 O O . ALA D 1 93 ? 27.319 15.987 -36.083 1.00 21.69 72 ALA D O 1
ATOM 5867 N N . HIS D 1 94 ? 27.324 14.766 -34.187 1.00 23.78 73 HIS D N 1
ATOM 5868 C CA . HIS D 1 94 ? 28.766 14.412 -34.292 1.00 26.08 73 HIS D CA 1
ATOM 5869 C C . HIS D 1 94 ? 28.967 12.948 -34.325 1.00 25.56 73 HIS D C 1
ATOM 5870 O O . HIS D 1 94 ? 28.049 12.194 -33.985 1.00 26.24 73 HIS D O 1
ATOM 5877 N N . GLU D 1 95 ? 30.152 12.511 -34.740 1.00 27.72 74 GLU D N 1
ATOM 5878 C CA . GLU D 1 95 ? 30.452 11.080 -34.847 1.00 29.95 74 GLU D CA 1
ATOM 5879 C C . GLU D 1 95 ? 30.996 10.541 -33.505 1.00 29.22 74 GLU D C 1
ATOM 5880 O O . GLU D 1 95 ? 30.774 9.373 -33.155 1.00 26.33 74 GLU D O 1
ATOM 5886 N N . GLN D 1 96 ? 31.689 11.399 -32.749 1.00 28.49 75 GLN D N 1
ATOM 5887 C CA . GLN D 1 96 ? 32.228 11.022 -31.434 1.00 28.61 75 GLN D CA 1
ATOM 5888 C C . GLN D 1 96 ? 32.656 12.257 -30.657 1.00 26.80 75 GLN D C 1
ATOM 5889 O O . GLN D 1 96 ? 32.806 13.308 -31.223 1.00 25.77 75 GLN D O 1
ATOM 5895 N N . GLY D 1 97 ? 32.833 12.122 -29.346 1.00 25.84 76 GLY D N 1
ATOM 5896 C CA . GLY D 1 97 ? 33.415 13.194 -28.546 1.00 25.09 76 GLY D CA 1
ATOM 5897 C C . GLY D 1 97 ? 32.745 13.481 -27.192 1.00 23.85 76 GLY D C 1
ATOM 5898 O O . GLY D 1 97 ? 31.960 12.685 -26.632 1.00 21.52 76 GLY D O 1
ATOM 5899 N N . ALA D 1 98 ? 33.063 14.659 -26.693 1.00 23.36 77 ALA D N 1
ATOM 5900 C CA . ALA D 1 98 ? 32.717 15.068 -25.329 1.00 22.94 77 ALA D CA 1
ATOM 5901 C C . ALA D 1 98 ? 31.276 15.636 -25.311 1.00 21.62 77 ALA D C 1
ATOM 5902 O O . ALA D 1 98 ? 31.079 16.830 -25.223 1.00 22.46 77 ALA D O 1
ATOM 5904 N N . TYR D 1 99 ? 30.301 14.741 -25.479 1.00 20.87 78 TYR D N 1
ATOM 5905 C CA . TYR D 1 99 ? 28.880 15.065 -25.629 1.00 20.02 78 TYR D CA 1
ATOM 5906 C C . TYR D 1 99 ? 28.073 14.090 -24.748 1.00 18.86 78 TYR D C 1
ATOM 5907 O O . TYR D 1 99 ? 27.330 13.216 -25.244 1.00 18.03 78 TYR D O 1
ATOM 5916 N N . THR D 1 100 ? 28.231 14.252 -23.429 1.00 17.87 79 THR D N 1
ATOM 5917 C CA . THR D 1 100 ? 27.644 13.337 -22.474 1.00 16.87 79 THR D CA 1
ATOM 5918 C C . THR D 1 100 ? 26.148 13.161 -22.798 1.00 16.57 79 THR D C 1
ATOM 5919 O O . THR D 1 100 ? 25.423 14.139 -23.024 1.00 16.78 79 THR D O 1
ATOM 5923 N N . GLY D 1 101 ? 25.718 11.911 -22.827 1.00 16.18 80 GLY D N 1
ATOM 5924 C CA . GLY D 1 101 ? 24.344 11.550 -23.083 1.00 16.44 80 GLY D CA 1
ATOM 5925 C C . GLY D 1 101 ? 23.911 11.316 -24.527 1.00 16.69 80 GLY D C 1
ATOM 5926 O O . GLY D 1 101 ? 22.924 10.611 -24.772 1.00 16.76 80 GLY D O 1
ATOM 5927 N N . GLU D 1 102 ? 24.665 11.836 -25.476 1.00 17.05 81 GLU D N 1
ATOM 5928 C CA . GLU D 1 102 ? 24.339 11.728 -26.885 1.00 17.66 81 GLU D CA 1
ATOM 5929 C C . GLU D 1 102 ? 24.772 10.407 -27.505 1.00 17.88 81 GLU D C 1
ATOM 5930 O O . GLU D 1 102 ? 25.761 9.805 -27.114 1.00 17.61 81 GLU D O 1
ATOM 5936 N N . VAL D 1 103 ? 23.981 9.959 -28.487 1.00 17.85 82 VAL D N 1
ATOM 5937 C CA . VAL D 1 103 ? 24.172 8.689 -29.151 1.00 17.22 82 VAL D CA 1
ATOM 5938 C C . VAL D 1 103 ? 24.498 8.920 -30.621 1.00 17.36 82 VAL D C 1
ATOM 5939 O O . VAL D 1 103 ? 23.758 9.609 -31.333 1.00 17.47 82 VAL D O 1
ATOM 5943 N N . ALA D 1 104 ? 25.602 8.324 -31.068 1.00 17.76 83 ALA D N 1
ATOM 5944 C CA . ALA D 1 104 ? 26.076 8.501 -32.437 1.00 17.70 83 ALA D CA 1
ATOM 5945 C C . ALA D 1 104 ? 25.296 7.607 -33.427 1.00 17.33 83 ALA D C 1
ATOM 5946 O O . ALA D 1 104 ? 24.833 6.504 -33.067 1.00 17.56 83 ALA D O 1
ATOM 5948 N N . ALA D 1 105 ? 25.123 8.102 -34.648 1.00 16.86 84 ALA D N 1
ATOM 5949 C CA . ALA D 1 105 ? 24.486 7.309 -35.727 1.00 16.99 84 ALA D CA 1
ATOM 5950 C C . ALA D 1 105 ? 25.215 5.981 -35.893 1.00 17.28 84 ALA D C 1
ATOM 5951 O O . ALA D 1 105 ? 24.580 4.934 -36.065 1.00 17.41 84 ALA D O 1
ATOM 5953 N N . GLY D 1 106 ? 26.536 6.010 -35.820 1.00 17.15 85 GLY D N 1
ATOM 5954 C CA . GLY D 1 106 ? 27.343 4.759 -35.850 1.00 18.28 85 GLY D CA 1
ATOM 5955 C C . GLY D 1 106 ? 26.938 3.727 -34.800 1.00 18.77 85 GLY D C 1
ATOM 5956 O O . GLY D 1 106 ? 27.041 2.516 -35.026 1.00 20.03 85 GLY D O 1
ATOM 5957 N N . MET D 1 107 ? 26.484 4.191 -33.638 1.00 18.19 86 MET D N 1
ATOM 5958 C CA . MET D 1 107 ? 26.075 3.267 -32.585 1.00 18.14 86 MET D CA 1
ATOM 5959 C C . MET D 1 107 ? 24.740 2.603 -32.949 1.00 17.54 86 MET D C 1
ATOM 5960 O O . MET D 1 107 ? 24.584 1.401 -32.823 1.00 16.81 86 MET D O 1
ATOM 5965 N N . VAL D 1 108 ? 23.805 3.420 -33.431 1.00 16.60 87 VAL D N 1
ATOM 5966 C CA . VAL D 1 108 ? 22.522 2.957 -33.815 1.00 16.11 87 VAL D CA 1
ATOM 5967 C C . VAL D 1 108 ? 22.684 1.947 -34.962 1.00 16.87 87 VAL D C 1
ATOM 5968 O O . VAL D 1 108 ? 22.093 0.881 -34.932 1.00 16.88 87 VAL D O 1
ATOM 5972 N N . ALA D 1 109 ? 23.495 2.279 -35.947 1.00 17.92 88 ALA D N 1
ATOM 5973 C CA . ALA D 1 109 ? 23.722 1.403 -37.110 1.00 19.61 88 ALA D CA 1
ATOM 5974 C C . ALA D 1 109 ? 24.193 0.000 -36.700 1.00 20.61 88 ALA D C 1
ATOM 5975 O O . ALA D 1 109 ? 23.835 -0.964 -37.360 1.00 20.92 88 ALA D O 1
ATOM 5977 N N . GLU D 1 110 ? 24.954 -0.130 -35.611 1.00 20.82 89 GLU D N 1
ATOM 5978 C CA . GLU D 1 110 ? 25.475 -1.466 -35.253 1.00 22.18 89 GLU D CA 1
ATOM 5979 C C . GLU D 1 110 ? 24.382 -2.460 -34.878 1.00 22.52 89 GLU D C 1
ATOM 5980 O O . GLU D 1 110 ? 24.682 -3.627 -34.668 1.00 21.49 89 GLU D O 1
ATOM 5986 N N . PHE D 1 111 ? 23.165 -1.973 -34.623 1.00 22.39 90 PHE D N 1
ATOM 5987 C CA . PHE D 1 111 ? 22.067 -2.861 -34.240 1.00 22.48 90 PHE D CA 1
ATOM 5988 C C . PHE D 1 111 ? 21.153 -3.147 -35.418 1.00 22.70 90 PHE D C 1
ATOM 5989 O O . PHE D 1 111 ? 20.030 -3.609 -35.218 1.00 24.49 90 PHE D O 1
ATOM 5997 N N . GLY D 1 112 ? 21.658 -2.928 -36.634 1.00 22.62 91 GLY D N 1
ATOM 5998 C CA . GLY D 1 112 ? 20.918 -3.244 -37.896 1.00 23.56 91 GLY D CA 1
ATOM 5999 C C . GLY D 1 112 ? 19.736 -2.298 -38.183 1.00 23.22 91 GLY D C 1
ATOM 6000 O O . GLY D 1 112 ? 18.856 -2.612 -38.973 1.00 24.87 91 GLY D O 1
ATOM 6001 N N . ALA D 1 113 ? 19.696 -1.173 -37.491 1.00 21.94 92 ALA D N 1
ATOM 6002 C CA . ALA D 1 113 ? 18.662 -0.193 -37.708 1.00 21.78 92 ALA D CA 1
ATOM 6003 C C . ALA D 1 113 ? 18.737 0.296 -39.162 1.00 21.33 92 ALA D C 1
ATOM 6004 O O . ALA D 1 113 ? 19.814 0.451 -39.707 1.00 20.90 92 ALA D O 1
ATOM 6006 N N . ALA D 1 114 ? 17.576 0.599 -39.706 1.00 21.10 93 ALA D N 1
ATOM 6007 C CA . ALA D 1 114 ? 17.399 1.207 -41.012 1.00 21.95 93 ALA D CA 1
ATOM 6008 C C . ALA D 1 114 ? 17.198 2.726 -40.923 1.00 21.34 93 ALA D C 1
ATOM 6009 O O . ALA D 1 114 ? 17.521 3.441 -41.881 1.00 22.04 93 ALA D O 1
ATOM 6011 N N . TYR D 1 115 ? 16.607 3.199 -39.829 1.00 19.97 94 TYR D N 1
ATOM 6012 C CA . TYR D 1 115 ? 16.192 4.603 -39.736 1.00 19.53 94 TYR D CA 1
ATOM 6013 C C . TYR D 1 115 ? 16.692 5.400 -38.516 1.00 18.56 94 TYR D C 1
ATOM 6014 O O . TYR D 1 115 ? 17.009 4.833 -37.473 1.00 18.58 94 TYR D O 1
ATOM 6023 N N . ALA D 1 116 ? 16.695 6.722 -38.651 1.00 17.68 95 ALA D N 1
ATOM 6024 C CA . ALA D 1 116 ? 16.828 7.618 -37.527 1.00 17.41 95 ALA D CA 1
ATOM 6025 C C . ALA D 1 116 ? 15.934 8.856 -37.750 1.00 17.55 95 ALA D C 1
ATOM 6026 O O . ALA D 1 116 ? 16.058 9.497 -38.758 1.00 17.40 95 ALA D O 1
ATOM 6028 N N . ILE D 1 117 ? 15.021 9.173 -36.824 1.00 17.54 96 ILE D N 1
ATOM 6029 C CA . ILE D 1 117 ? 14.221 10.419 -36.891 1.00 16.98 96 ILE D CA 1
ATOM 6030 C C . ILE D 1 117 ? 15.175 11.547 -36.528 1.00 17.51 96 ILE D C 1
ATOM 6031 O O . ILE D 1 117 ? 15.920 11.437 -35.554 1.00 17.83 96 ILE D O 1
ATOM 6036 N N . VAL D 1 118 ? 15.208 12.615 -37.320 1.00 17.45 97 VAL D N 1
ATOM 6037 C CA . VAL D 1 118 ? 15.987 13.799 -36.968 1.00 17.77 97 VAL D CA 1
ATOM 6038 C C . VAL D 1 118 ? 15.086 15.052 -37.087 1.00 19.33 97 VAL D C 1
ATOM 6039 O O . VAL D 1 118 ? 14.222 15.153 -37.977 1.00 21.18 97 VAL D O 1
ATOM 6043 N N . GLY D 1 119 ? 15.225 15.969 -36.143 1.00 19.83 98 GLY D N 1
ATOM 6044 C CA . GLY D 1 119 ? 14.482 17.218 -36.176 1.00 20.30 98 GLY D CA 1
ATOM 6045 C C . GLY D 1 119 ? 13.013 17.118 -35.841 1.00 20.91 98 GLY D C 1
ATOM 6046 O O . GLY D 1 119 ? 12.233 17.994 -36.240 1.00 22.09 98 GLY D O 1
ATOM 6047 N N . HIS D 1 120 ? 12.606 16.087 -35.097 1.00 21.01 99 HIS D N 1
ATOM 6048 C CA . HIS D 1 120 ? 11.217 16.030 -34.618 1.00 21.90 99 HIS D CA 1
ATOM 6049 C C . HIS D 1 120 ? 10.857 17.309 -33.889 1.00 22.37 99 HIS D C 1
ATOM 6050 O O . HIS D 1 120 ? 11.695 17.872 -33.165 1.00 21.26 99 HIS D O 1
ATOM 6057 N N . SER D 1 121 ? 9.619 17.755 -34.059 1.00 22.68 100 SER D N 1
ATOM 6058 C CA . SER D 1 121 ? 9.160 19.005 -33.413 1.00 24.35 100 SER D CA 1
ATOM 6059 C C . SER D 1 121 ? 9.399 19.003 -31.905 1.00 24.54 100 SER D C 1
ATOM 6060 O O . SER D 1 121 ? 9.773 20.016 -31.328 1.00 25.01 100 SER D O 1
ATOM 6063 N N . GLU D 1 122 ? 9.218 17.858 -31.260 1.00 24.40 101 GLU D N 1
ATOM 6064 C CA . GLU D 1 122 ? 9.526 17.778 -29.826 1.00 24.67 101 GLU D CA 1
ATOM 6065 C C . GLU D 1 122 ? 10.994 18.080 -29.509 1.00 25.55 101 GLU D C 1
ATOM 6066 O O . GLU D 1 122 ? 11.278 18.650 -28.481 1.00 27.13 101 GLU D O 1
ATOM 6072 N N . ARG D 1 123 ? 11.916 17.777 -30.411 1.00 25.28 102 ARG D N 1
ATOM 6073 C CA . ARG D 1 123 ? 13.313 18.090 -30.159 1.00 25.37 102 ARG D CA 1
ATOM 6074 C C . ARG D 1 123 ? 13.686 19.517 -30.580 1.00 25.57 102 ARG D C 1
ATOM 6075 O O . ARG D 1 123 ? 14.449 20.183 -29.907 1.00 25.34 102 ARG D O 1
ATOM 6083 N N . ARG D 1 124 ? 13.118 20.013 -31.669 1.00 25.82 103 ARG D N 1
ATOM 6084 C CA . ARG D 1 124 ? 13.278 21.406 -31.977 1.00 26.26 103 ARG D CA 1
ATOM 6085 C C . ARG D 1 124 ? 12.714 22.297 -30.840 1.00 27.42 103 ARG D C 1
ATOM 6086 O O . ARG D 1 124 ? 13.300 23.332 -30.538 1.00 26.81 103 ARG D O 1
ATOM 6094 N N . ALA D 1 125 ? 11.604 21.909 -30.199 1.00 28.71 104 ALA D N 1
ATOM 6095 C CA . ALA D 1 125 ? 11.007 22.776 -29.134 1.00 31.31 104 ALA D CA 1
ATOM 6096 C C . ALA D 1 125 ? 11.735 22.564 -27.840 1.00 33.56 104 ALA D C 1
ATOM 6097 O O . ALA D 1 125 ? 12.368 23.471 -27.341 1.00 36.90 104 ALA D O 1
ATOM 6099 N N . TYR D 1 126 ? 11.693 21.341 -27.317 1.00 37.01 105 TYR D N 1
ATOM 6100 C CA . TYR D 1 126 ? 12.250 21.068 -25.976 1.00 37.05 105 TYR D CA 1
ATOM 6101 C C . TYR D 1 126 ? 13.757 21.102 -25.905 1.00 35.38 105 TYR D C 1
ATOM 6102 O O . TYR D 1 126 ? 14.294 21.396 -24.864 1.00 36.02 105 TYR D O 1
ATOM 6111 N N . HIS D 1 127 ? 14.449 20.782 -26.986 1.00 35.34 106 HIS D N 1
ATOM 6112 C CA . HIS D 1 127 ? 15.913 20.740 -26.933 1.00 36.00 106 HIS D CA 1
ATOM 6113 C C . HIS D 1 127 ? 16.591 21.810 -27.752 1.00 34.68 106 HIS D C 1
ATOM 6114 O O . HIS D 1 127 ? 17.805 21.855 -27.802 1.00 34.91 106 HIS D O 1
ATOM 6121 N N . GLY D 1 128 ? 15.822 22.693 -28.365 1.00 33.68 107 GLY D N 1
ATOM 6122 C CA . GLY D 1 128 ? 16.396 23.841 -29.068 1.00 35.10 107 GLY D CA 1
ATOM 6123 C C . GLY D 1 128 ? 17.204 23.470 -30.310 1.00 34.20 107 GLY D C 1
ATOM 6124 O O . GLY D 1 128 ? 18.110 24.193 -30.677 1.00 32.80 107 GLY D O 1
ATOM 6125 N N . GLU D 1 129 ? 16.870 22.360 -30.975 1.00 32.40 108 GLU D N 1
ATOM 6126 C CA . GLU D 1 129 ? 17.635 21.960 -32.159 1.00 31.25 108 GLU D CA 1
ATOM 6127 C C . GLU D 1 129 ? 17.308 22.924 -33.302 1.00 28.51 108 GLU D C 1
ATOM 6128 O O . GLU D 1 129 ? 16.150 23.056 -33.667 1.00 28.88 108 GLU D O 1
ATOM 6134 N N . SER D 1 130 ? 18.341 23.579 -33.838 1.00 25.34 109 SER D N 1
ATOM 6135 C CA . SER D 1 130 ? 18.224 24.486 -34.943 1.00 25.08 109 SER D CA 1
ATOM 6136 C C . SER D 1 130 ? 18.127 23.757 -36.297 1.00 24.34 109 SER D C 1
ATOM 6137 O O . SER D 1 130 ? 18.518 22.593 -36.436 1.00 21.81 109 SER D O 1
ATOM 6140 N N . ASN D 1 131 ? 17.702 24.497 -37.318 1.00 25.41 110 ASN D N 1
ATOM 6141 C CA . ASN D 1 131 ? 17.699 24.003 -38.704 1.00 26.12 110 ASN D CA 1
ATOM 6142 C C . ASN D 1 131 ? 19.034 23.349 -39.147 1.00 26.22 110 ASN D C 1
ATOM 6143 O O . ASN D 1 131 ? 19.031 22.272 -39.781 1.00 26.28 110 ASN D O 1
ATOM 6148 N N . GLU D 1 132 ? 20.142 23.970 -38.767 1.00 25.43 111 GLU D N 1
ATOM 6149 C CA . GLU D 1 132 ? 21.476 23.544 -39.165 1.00 25.58 111 GLU D CA 1
ATOM 6150 C C . GLU D 1 132 ? 21.960 22.320 -38.393 1.00 25.14 111 GLU D C 1
ATOM 6151 O O . GLU D 1 132 ? 22.648 21.465 -38.937 1.00 24.76 111 GLU D O 1
ATOM 6157 N N . THR D 1 133 ? 21.603 22.247 -37.112 1.00 24.77 112 THR D N 1
ATOM 6158 C CA . THR D 1 133 ? 21.819 21.041 -36.309 1.00 22.85 112 THR D CA 1
ATOM 6159 C C . THR D 1 133 ? 21.091 19.824 -36.915 1.00 21.07 112 THR D C 1
ATOM 6160 O O . THR D 1 133 ? 21.679 18.751 -37.022 1.00 19.50 112 THR D O 1
ATOM 6164 N N . VAL D 1 134 ? 19.850 20.011 -37.359 1.00 19.98 113 VAL D N 1
ATOM 6165 C CA . VAL D 1 134 ? 19.105 18.918 -37.958 1.00 18.74 113 VAL D CA 1
ATOM 6166 C C . VAL D 1 134 ? 19.809 18.497 -39.262 1.00 19.38 113 VAL D C 1
ATOM 6167 O O . VAL D 1 134 ? 19.896 17.292 -39.566 1.00 19.64 113 VAL D O 1
ATOM 6171 N N . ALA D 1 135 ? 20.398 19.443 -39.981 1.00 19.10 114 ALA D N 1
ATOM 6172 C CA . ALA D 1 135 ? 21.084 19.107 -41.230 1.00 19.40 114 ALA D CA 1
ATOM 6173 C C . ALA D 1 135 ? 22.306 18.251 -40.914 1.00 20.14 114 ALA D C 1
ATOM 6174 O O . ALA D 1 135 ? 22.537 17.217 -41.580 1.00 21.18 114 ALA D O 1
ATOM 6176 N N . ALA D 1 136 ? 23.078 18.630 -39.884 1.00 19.83 115 ALA D N 1
ATOM 6177 C CA . ALA D 1 136 ? 24.230 17.808 -39.503 1.00 18.87 115 ALA D CA 1
ATOM 6178 C C . ALA D 1 136 ? 23.766 16.414 -39.092 1.00 18.42 115 ALA D C 1
ATOM 6179 O O . ALA D 1 136 ? 24.435 15.412 -39.400 1.00 18.27 115 ALA D O 1
ATOM 6181 N N . LYS D 1 137 ? 22.654 16.333 -38.372 1.00 17.98 116 LYS D N 1
ATOM 6182 C CA . LYS D 1 137 ? 22.158 15.016 -37.946 1.00 18.39 116 LYS D CA 1
ATOM 6183 C C . LYS D 1 137 ? 21.820 14.129 -39.157 1.00 17.88 116 LYS D C 1
ATOM 6184 O O . LYS D 1 137 ? 22.154 12.930 -39.181 1.00 17.21 116 LYS D O 1
ATOM 6190 N N . ALA D 1 138 ? 21.195 14.724 -40.165 1.00 17.89 117 ALA D N 1
ATOM 6191 C CA . ALA D 1 138 ? 20.885 13.989 -41.385 1.00 18.49 117 ALA D CA 1
ATOM 6192 C C . ALA D 1 138 ? 22.141 13.407 -42.044 1.00 19.56 117 ALA D C 1
ATOM 6193 O O . ALA D 1 138 ? 22.160 12.238 -42.450 1.00 19.58 117 ALA D O 1
ATOM 6195 N N . ARG D 1 139 ? 23.186 14.213 -42.133 1.00 21.10 118 ARG D N 1
ATOM 6196 C CA . ARG D 1 139 ? 24.434 13.793 -42.733 1.00 22.56 118 ARG D CA 1
ATOM 6197 C C . ARG D 1 139 ? 25.069 12.668 -41.939 1.00 21.87 118 ARG D C 1
ATOM 6198 O O . ARG D 1 139 ? 25.544 11.710 -42.546 1.00 22.90 118 ARG D O 1
ATOM 6206 N N . ARG D 1 140 ? 25.142 12.792 -40.612 1.00 21.09 119 ARG D N 1
ATOM 6207 C CA A ARG D 1 140 ? 25.665 11.701 -39.763 0.50 21.35 119 ARG D CA 1
ATOM 6208 C CA B ARG D 1 140 ? 25.674 11.692 -39.786 0.50 20.81 119 ARG D CA 1
ATOM 6209 C C . ARG D 1 140 ? 24.869 10.404 -39.988 1.00 19.95 119 ARG D C 1
ATOM 6210 O O . ARG D 1 140 ? 25.439 9.330 -40.068 1.00 18.69 119 ARG D O 1
ATOM 6225 N N . ALA D 1 141 ? 23.556 10.515 -40.087 1.00 18.63 120 ALA D N 1
ATOM 6226 C CA . ALA D 1 141 ? 22.716 9.319 -40.319 1.00 18.10 120 ALA D CA 1
ATOM 6227 C C . ALA D 1 141 ? 23.126 8.633 -41.655 1.00 18.33 120 ALA D C 1
ATOM 6228 O O . ALA D 1 141 ? 23.409 7.431 -41.702 1.00 18.11 120 ALA D O 1
ATOM 6230 N N . LEU D 1 142 ? 23.223 9.422 -42.713 1.00 18.41 121 LEU D N 1
ATOM 6231 C CA . LEU D 1 142 ? 23.618 8.891 -44.023 1.00 18.67 121 LEU D CA 1
ATOM 6232 C C . LEU D 1 142 ? 25.025 8.270 -44.017 1.00 19.83 121 LEU D C 1
ATOM 6233 O O . LEU D 1 142 ? 25.234 7.180 -44.566 1.00 19.65 121 LEU D O 1
ATOM 6238 N N . ALA D 1 143 ? 25.976 8.940 -43.370 1.00 19.65 122 ALA D N 1
ATOM 6239 C CA . ALA D 1 143 ? 27.334 8.456 -43.306 1.00 20.26 122 ALA D CA 1
ATOM 6240 C C . ALA D 1 143 ? 27.437 7.100 -42.616 1.00 20.56 122 ALA D C 1
ATOM 6241 O O . ALA D 1 143 ? 28.320 6.294 -42.931 1.00 22.74 122 ALA D O 1
ATOM 6243 N N . ALA D 1 144 ? 26.531 6.843 -41.695 1.00 20.01 123 ALA D N 1
ATOM 6244 C CA . ALA D 1 144 ? 26.501 5.596 -40.926 1.00 19.88 123 ALA D CA 1
ATOM 6245 C C . ALA D 1 144 ? 25.636 4.531 -41.588 1.00 19.98 123 ALA D C 1
ATOM 6246 O O . ALA D 1 144 ? 25.539 3.416 -41.084 1.00 21.26 123 ALA D O 1
ATOM 6248 N N . GLY D 1 145 ? 24.977 4.862 -42.686 1.00 19.72 124 GLY D N 1
ATOM 6249 C CA . GLY D 1 145 ? 24.156 3.887 -43.398 1.00 19.65 124 GLY D CA 1
ATOM 6250 C C . GLY D 1 145 ? 22.711 3.801 -42.957 1.00 19.30 124 GLY D C 1
ATOM 6251 O O . GLY D 1 145 ? 22.035 2.820 -43.251 1.00 18.86 124 GLY D O 1
ATOM 6252 N N . LEU D 1 146 ? 22.219 4.858 -42.314 1.00 18.82 125 LEU D N 1
ATOM 6253 C CA . LEU D 1 146 ? 20.822 4.954 -41.938 1.00 18.14 125 LEU D CA 1
ATOM 6254 C C . LEU D 1 146 ? 20.071 5.887 -42.880 1.00 18.18 125 LEU D C 1
ATOM 6255 O O . LEU D 1 146 ? 20.666 6.773 -43.488 1.00 18.52 125 LEU D O 1
ATOM 6260 N N . THR D 1 147 ? 18.758 5.702 -42.975 1.00 17.50 126 THR D N 1
ATOM 6261 C CA . THR D 1 147 ? 17.892 6.619 -43.646 1.00 17.65 126 THR D CA 1
ATOM 6262 C C . THR D 1 147 ? 17.318 7.588 -42.635 1.00 17.77 126 THR D C 1
ATOM 6263 O O . THR D 1 147 ? 16.561 7.177 -41.747 1.00 17.67 126 THR D O 1
ATOM 6267 N N . PRO D 1 148 ? 17.683 8.868 -42.743 1.00 17.22 127 PRO D N 1
ATOM 6268 C CA . PRO D 1 148 ? 17.167 9.833 -41.801 1.00 17.16 127 PRO D CA 1
ATOM 6269 C C . PRO D 1 148 ? 15.748 10.208 -42.173 1.00 17.18 127 PRO D C 1
ATOM 6270 O O . PRO D 1 148 ? 15.452 10.395 -43.329 1.00 16.95 127 PRO D O 1
ATOM 6274 N N . ILE D 1 149 ? 14.875 10.313 -41.181 1.00 18.09 128 ILE D N 1
ATOM 6275 C CA . ILE D 1 149 ? 13.513 10.810 -41.400 1.00 18.38 128 ILE D CA 1
ATOM 6276 C C . ILE D 1 149 ? 13.512 12.239 -40.928 1.00 18.08 128 ILE D C 1
ATOM 6277 O O . ILE D 1 149 ? 13.476 12.485 -39.727 1.00 17.62 128 ILE D O 1
ATOM 6282 N N . VAL D 1 150 ? 13.633 13.158 -41.878 1.00 18.31 129 VAL D N 1
ATOM 6283 C CA . VAL D 1 150 ? 13.853 14.548 -41.582 1.00 18.58 129 VAL D CA 1
ATOM 6284 C C . VAL D 1 150 ? 12.495 15.225 -41.369 1.00 19.73 129 VAL D C 1
ATOM 6285 O O . VAL D 1 150 ? 11.672 15.354 -42.305 1.00 20.20 129 VAL D O 1
ATOM 6289 N N . CYS D 1 151 ? 12.267 15.694 -40.139 1.00 20.25 130 CYS D N 1
ATOM 6290 C CA . CYS D 1 151 ? 10.975 16.271 -39.759 1.00 20.33 130 CYS D CA 1
ATOM 6291 C C . CYS D 1 151 ? 10.964 17.773 -39.949 1.00 20.90 130 CYS D C 1
ATOM 6292 O O . CYS D 1 151 ? 11.924 18.471 -39.565 1.00 20.84 130 CYS D O 1
ATOM 6295 N N . VAL D 1 152 ? 9.882 18.266 -40.565 1.00 22.39 131 VAL D N 1
ATOM 6296 C CA . VAL D 1 152 ? 9.668 19.697 -40.744 1.00 22.83 131 VAL D CA 1
ATOM 6297 C C . VAL D 1 152 ? 8.238 20.006 -40.352 1.00 24.09 131 VAL D C 1
ATOM 6298 O O . VAL D 1 152 ? 7.393 19.122 -40.343 1.00 23.37 131 VAL D O 1
ATOM 6302 N N . GLY D 1 153 ? 7.966 21.259 -39.984 1.00 25.82 132 GLY D N 1
ATOM 6303 C CA . GLY D 1 153 ? 6.628 21.610 -39.492 1.00 27.14 132 GLY D CA 1
ATOM 6304 C C . GLY D 1 153 ? 6.531 22.967 -38.828 1.00 28.62 132 GLY D C 1
ATOM 6305 O O . GLY D 1 153 ? 7.487 23.418 -38.172 1.00 28.65 132 GLY D O 1
ATOM 6306 N N . GLU D 1 154 ? 5.395 23.637 -39.025 1.00 29.80 133 GLU D N 1
ATOM 6307 C CA . GLU D 1 154 ? 5.190 24.994 -38.510 1.00 32.64 133 GLU D CA 1
ATOM 6308 C C . GLU D 1 154 ? 4.262 25.002 -37.281 1.00 33.14 133 GLU D C 1
ATOM 6309 O O . GLU D 1 154 ? 3.386 24.168 -37.174 1.00 32.01 133 GLU D O 1
ATOM 6315 N N . THR D 1 155 ? 4.447 25.980 -36.396 1.00 35.45 134 THR D N 1
ATOM 6316 C CA . THR D 1 155 ? 3.530 26.215 -35.267 1.00 37.35 134 THR D CA 1
ATOM 6317 C C . THR D 1 155 ? 2.205 26.893 -35.673 1.00 37.90 134 THR D C 1
ATOM 6318 O O . THR D 1 155 ? 2.061 27.417 -36.793 1.00 38.64 134 THR D O 1
ATOM 6322 N N . LEU D 1 156 ? 1.241 26.862 -34.754 1.00 40.14 135 LEU D N 1
ATOM 6323 C CA . LEU D 1 156 ? -0.033 27.596 -34.898 1.00 43.58 135 LEU D CA 1
ATOM 6324 C C . LEU D 1 156 ? 0.175 29.087 -35.198 1.00 43.16 135 LEU D C 1
ATOM 6325 O O . LEU D 1 156 ? -0.388 29.605 -36.167 1.00 43.57 135 LEU D O 1
ATOM 6330 N N . ALA D 1 157 ? 1.032 29.752 -34.427 1.00 42.96 136 ALA D N 1
ATOM 6331 C CA . ALA D 1 157 ? 1.329 31.176 -34.688 1.00 44.51 136 ALA D CA 1
ATOM 6332 C C . ALA D 1 157 ? 1.791 31.371 -36.128 1.00 44.67 136 ALA D C 1
ATOM 6333 O O . ALA D 1 157 ? 1.416 32.325 -36.800 1.00 45.90 136 ALA D O 1
ATOM 6335 N N . GLU D 1 158 ? 2.647 30.469 -36.573 1.00 44.62 137 GLU D N 1
ATOM 6336 C CA . GLU D 1 158 ? 3.286 30.585 -37.884 1.00 44.49 137 GLU D CA 1
ATOM 6337 C C . GLU D 1 158 ? 2.266 30.381 -38.989 1.00 43.56 137 GLU D C 1
ATOM 6338 O O . GLU D 1 158 ? 2.254 31.111 -39.980 1.00 44.04 137 GLU D O 1
ATOM 6344 N N . ARG D 1 159 ? 1.393 29.406 -38.789 1.00 42.82 138 ARG D N 1
ATOM 6345 C CA . ARG D 1 159 ? 0.380 29.113 -39.762 1.00 45.56 138 ARG D CA 1
ATOM 6346 C C . ARG D 1 159 ? -0.635 30.240 -39.860 1.00 49.31 138 ARG D C 1
ATOM 6347 O O . ARG D 1 159 ? -0.969 30.674 -40.963 1.00 50.14 138 ARG D O 1
ATOM 6355 N N . GLU D 1 160 ? -1.090 30.744 -38.710 1.00 50.10 139 GLU D N 1
ATOM 6356 C CA . GLU D 1 160 ? -2.066 31.851 -38.690 1.00 52.38 139 GLU D CA 1
ATOM 6357 C C . GLU D 1 160 ? -1.467 33.141 -39.237 1.00 51.22 139 GLU D C 1
ATOM 6358 O O . GLU D 1 160 ? -2.209 34.040 -39.626 1.00 54.09 139 GLU D O 1
ATOM 6364 N N . ALA D 1 161 ? -0.132 33.248 -39.229 1.00 48.38 140 ALA D N 1
ATOM 6365 C CA . ALA D 1 161 ? 0.549 34.391 -39.807 1.00 47.68 140 ALA D CA 1
ATOM 6366 C C . ALA D 1 161 ? 0.777 34.199 -41.320 1.00 46.60 140 ALA D C 1
ATOM 6367 O O . ALA D 1 161 ? 1.396 35.042 -41.974 1.00 49.52 140 ALA D O 1
ATOM 6369 N N . GLY D 1 162 ? 0.255 33.115 -41.886 1.00 45.47 141 GLY D N 1
ATOM 6370 C CA . GLY D 1 162 ? 0.463 32.804 -43.312 1.00 45.74 141 GLY D CA 1
ATOM 6371 C C . GLY D 1 162 ? 1.870 32.315 -43.721 1.00 44.16 141 GLY D C 1
ATOM 6372 O O . GLY D 1 162 ? 2.202 32.378 -44.909 1.00 43.54 141 GLY D O 1
ATOM 6373 N N . THR D 1 163 ? 2.702 31.872 -42.764 1.00 41.25 142 THR D N 1
ATOM 6374 C CA . THR D 1 163 ? 4.137 31.652 -43.050 1.00 40.91 142 THR D CA 1
ATOM 6375 C C . THR D 1 163 ? 4.569 30.189 -43.139 1.00 38.53 142 THR D C 1
ATOM 6376 O O . THR D 1 163 ? 5.763 29.866 -43.049 1.00 36.73 142 THR D O 1
ATOM 6380 N N . THR D 1 164 ? 3.590 29.316 -43.321 1.00 37.96 143 THR D N 1
ATOM 6381 C CA . THR D 1 164 ? 3.855 27.914 -43.420 1.00 37.45 143 THR D CA 1
ATOM 6382 C C . THR D 1 164 ? 5.008 27.592 -44.388 1.00 37.47 143 THR D C 1
ATOM 6383 O O . THR D 1 164 ? 5.947 26.878 -44.032 1.00 34.49 143 THR D O 1
ATOM 6387 N N . GLU D 1 165 ? 4.946 28.153 -45.591 1.00 38.57 144 GLU D N 1
ATOM 6388 C CA . GLU D 1 165 ? 5.922 27.874 -46.630 1.00 40.06 144 GLU D CA 1
ATOM 6389 C C . GLU D 1 165 ? 7.302 28.418 -46.298 1.00 39.78 144 GLU D C 1
ATOM 6390 O O . GLU D 1 165 ? 8.304 27.715 -46.523 1.00 38.19 144 GLU D O 1
ATOM 6396 N N . GLN D 1 166 ? 7.366 29.653 -45.783 1.00 39.04 145 GLN D N 1
ATOM 6397 C CA . GLN D 1 166 ? 8.658 30.237 -45.438 1.00 38.18 145 GLN D CA 1
ATOM 6398 C C . GLN D 1 166 ? 9.327 29.324 -44.417 1.00 36.63 145 GLN D C 1
ATOM 6399 O O . GLN D 1 166 ? 10.524 29.023 -44.536 1.00 36.63 145 GLN D O 1
ATOM 6401 N N . VAL D 1 167 ? 8.549 28.820 -43.457 1.00 35.33 146 VAL D N 1
ATOM 6402 C CA . VAL D 1 167 ? 9.129 28.100 -42.309 1.00 32.88 146 VAL D CA 1
ATOM 6403 C C . VAL D 1 167 ? 9.598 26.698 -42.702 1.00 30.77 146 VAL D C 1
ATOM 6404 O O . VAL D 1 167 ? 10.764 26.339 -42.468 1.00 28.52 146 VAL D O 1
ATOM 6408 N N . VAL D 1 168 ? 8.685 25.901 -43.266 1.00 29.30 147 VAL D N 1
ATOM 6409 C CA . VAL D 1 168 ? 8.996 24.520 -43.580 1.00 27.49 147 VAL D CA 1
ATOM 6410 C C . VAL D 1 168 ? 9.962 24.491 -44.771 1.00 27.60 147 VAL D C 1
ATOM 6411 O O . VAL D 1 168 ? 10.849 23.614 -44.849 1.00 26.87 147 VAL D O 1
ATOM 6415 N N . GLY D 1 169 ? 9.867 25.502 -45.639 1.00 26.54 148 GLY D N 1
ATOM 6416 C CA . GLY D 1 169 ? 10.865 25.712 -46.665 1.00 25.78 148 GLY D CA 1
ATOM 6417 C C . GLY D 1 169 ? 12.270 25.948 -46.122 1.00 25.52 148 GLY D C 1
ATOM 6418 O O . GLY D 1 169 ? 13.252 25.396 -46.634 1.00 25.66 148 GLY D O 1
ATOM 6419 N N . ALA D 1 170 ? 12.397 26.800 -45.117 1.00 25.93 149 ALA D N 1
ATOM 6420 C CA . ALA D 1 170 ? 13.726 27.082 -44.548 1.00 25.81 149 ALA D CA 1
ATOM 6421 C C . ALA D 1 170 ? 14.268 25.808 -43.871 1.00 25.10 149 ALA D C 1
ATOM 6422 O O . ALA D 1 170 ? 15.460 25.496 -43.957 1.00 25.40 149 ALA D O 1
ATOM 6424 N N . GLN D 1 171 ? 13.386 25.069 -43.224 1.00 25.43 150 GLN D N 1
ATOM 6425 C CA . GLN D 1 171 ? 13.807 23.894 -42.494 1.00 26.63 150 GLN D CA 1
ATOM 6426 C C . GLN D 1 171 ? 14.368 22.843 -43.459 1.00 26.10 150 GLN D C 1
ATOM 6427 O O . GLN D 1 171 ? 15.403 22.227 -43.174 1.00 24.33 150 GLN D O 1
ATOM 6433 N N . LEU D 1 172 ? 13.686 22.655 -44.587 1.00 26.23 151 LEU D N 1
ATOM 6434 C CA . LEU D 1 172 ? 14.114 21.653 -45.576 1.00 26.90 151 LEU D CA 1
ATOM 6435 C C . LEU D 1 172 ? 15.348 22.153 -46.308 1.00 26.83 151 LEU D C 1
ATOM 6436 O O . LEU D 1 172 ? 16.318 21.420 -46.475 1.00 25.87 151 LEU D O 1
ATOM 6441 N N . ASP D 1 173 ? 15.349 23.420 -46.693 1.00 27.91 152 ASP D N 1
ATOM 6442 C CA . ASP D 1 173 ? 16.513 23.965 -47.405 1.00 28.90 152 ASP D CA 1
ATOM 6443 C C . ASP D 1 173 ? 17.811 23.811 -46.631 1.00 26.64 152 ASP D C 1
ATOM 6444 O O . ASP D 1 173 ? 18.875 23.634 -47.229 1.00 25.81 152 ASP D O 1
ATOM 6449 N N . ALA D 1 174 ? 17.743 23.943 -45.307 1.00 24.81 153 ALA D N 1
ATOM 6450 C CA . ALA D 1 174 ? 18.962 23.861 -44.501 1.00 23.87 153 ALA D CA 1
ATOM 6451 C C . ALA D 1 174 ? 19.611 22.434 -44.630 1.00 22.95 153 ALA D C 1
ATOM 6452 O O . ALA D 1 174 ? 20.828 22.296 -44.717 1.00 21.82 153 ALA D O 1
ATOM 6454 N N . VAL D 1 175 ? 18.756 21.410 -44.670 1.00 22.01 154 VAL D N 1
ATOM 6455 C CA . VAL D 1 175 ? 19.158 20.028 -44.868 1.00 20.96 154 VAL D CA 1
ATOM 6456 C C . VAL D 1 175 ? 19.624 19.818 -46.304 1.00 21.10 154 VAL D C 1
ATOM 6457 O O . VAL D 1 175 ? 20.690 19.260 -46.521 1.00 21.30 154 VAL D O 1
ATOM 6461 N N . LEU D 1 176 ? 18.864 20.267 -47.298 1.00 21.46 155 LEU D N 1
ATOM 6462 C CA . LEU D 1 176 ? 19.282 20.032 -48.663 1.00 22.39 155 LEU D CA 1
ATOM 6463 C C . LEU D 1 176 ? 20.617 20.710 -48.938 1.00 23.89 155 LEU D C 1
ATOM 6464 O O . LEU D 1 176 ? 21.466 20.177 -49.693 1.00 25.03 155 LEU D O 1
ATOM 6469 N N . ALA D 1 177 ? 20.851 21.860 -48.310 1.00 25.12 156 ALA D N 1
ATOM 6470 C CA . ALA D 1 177 ? 22.082 22.649 -48.623 1.00 25.98 156 ALA D CA 1
ATOM 6471 C C . ALA D 1 177 ? 23.356 21.919 -48.323 1.00 25.21 156 ALA D C 1
ATOM 6472 O O . ALA D 1 177 ? 24.380 22.251 -48.906 1.00 27.55 156 ALA D O 1
ATOM 6474 N N . VAL D 1 178 ? 23.336 20.973 -47.392 1.00 23.37 157 VAL D N 1
ATOM 6475 C CA . VAL D 1 178 ? 24.592 20.313 -46.999 1.00 22.49 157 VAL D CA 1
ATOM 6476 C C . VAL D 1 178 ? 24.785 18.982 -47.698 1.00 21.45 157 VAL D C 1
ATOM 6477 O O . VAL D 1 178 ? 25.753 18.264 -47.421 1.00 21.53 157 VAL D O 1
ATOM 6481 N N . LEU D 1 179 ? 23.852 18.645 -48.580 1.00 20.38 158 LEU D N 1
ATOM 6482 C CA . LEU D 1 179 ? 23.900 17.370 -49.309 1.00 20.19 158 LEU D CA 1
ATOM 6483 C C . LEU D 1 179 ? 24.088 17.580 -50.814 1.00 20.86 158 LEU D C 1
ATOM 6484 O O . LEU D 1 179 ? 23.530 18.512 -51.411 1.00 20.19 158 LEU D O 1
ATOM 6489 N N . SER D 1 180 ? 24.808 16.662 -51.439 1.00 21.22 159 SER D N 1
ATOM 6490 C CA . SER D 1 180 ? 24.768 16.569 -52.888 1.00 21.48 159 SER D CA 1
ATOM 6491 C C . SER D 1 180 ? 23.396 15.965 -53.283 1.00 21.20 159 SER D C 1
ATOM 6492 O O . SER D 1 180 ? 22.693 15.390 -52.457 1.00 20.64 159 SER D O 1
ATOM 6495 N N . PRO D 1 181 ? 23.031 16.073 -54.557 1.00 21.62 160 PRO D N 1
ATOM 6496 C CA . PRO D 1 181 ? 21.755 15.505 -55.014 1.00 21.71 160 PRO D CA 1
ATOM 6497 C C . PRO D 1 181 ? 21.664 13.995 -54.815 1.00 22.30 160 PRO D C 1
ATOM 6498 O O . PRO D 1 181 ? 20.605 13.486 -54.385 1.00 23.05 160 PRO D O 1
ATOM 6502 N N . ASP D 1 182 ? 22.767 13.285 -55.014 1.00 22.32 161 ASP D N 1
ATOM 6503 C CA . ASP D 1 182 ? 22.763 11.859 -54.802 1.00 22.29 161 ASP D CA 1
ATOM 6504 C C . ASP D 1 182 ? 22.582 11.517 -53.334 1.00 22.11 161 ASP D C 1
ATOM 6505 O O . ASP D 1 182 ? 21.941 10.529 -53.004 1.00 21.31 161 ASP D O 1
ATOM 6510 N N . GLU D 1 183 ? 23.131 12.323 -52.450 1.00 22.56 162 GLU D N 1
ATOM 6511 C CA . GLU D 1 183 ? 22.878 12.117 -51.033 1.00 22.38 162 GLU D CA 1
ATOM 6512 C C . GLU D 1 183 ? 21.418 12.430 -50.699 1.00 20.42 162 GLU D C 1
ATOM 6513 O O . GLU D 1 183 ? 20.781 11.705 -49.908 1.00 18.62 162 GLU D O 1
ATOM 6519 N N . ALA D 1 184 ? 20.912 13.529 -51.256 1.00 19.11 163 ALA D N 1
ATOM 6520 C CA . ALA D 1 184 ? 19.579 14.020 -50.863 1.00 18.62 163 ALA D CA 1
ATOM 6521 C C . ALA D 1 184 ? 18.544 13.007 -51.289 1.00 18.37 163 ALA D C 1
ATOM 6522 O O . ALA D 1 184 ? 17.535 12.853 -50.604 1.00 18.49 163 ALA D O 1
ATOM 6524 N N . ALA D 1 185 ? 18.832 12.246 -52.355 1.00 17.81 164 ALA D N 1
ATOM 6525 C CA . ALA D 1 185 ? 17.885 11.241 -52.862 1.00 18.62 164 ALA D CA 1
ATOM 6526 C C . ALA D 1 185 ? 17.662 10.099 -51.868 1.00 18.41 164 ALA D C 1
ATOM 6527 O O . ALA D 1 185 ? 16.786 9.275 -52.073 1.00 19.27 164 ALA D O 1
ATOM 6529 N N . ARG D 1 186 ? 18.476 10.026 -50.826 1.00 18.51 165 ARG D N 1
ATOM 6530 C CA . ARG D 1 186 ? 18.401 8.943 -49.847 1.00 18.15 165 ARG D CA 1
ATOM 6531 C C . ARG D 1 186 ? 17.579 9.305 -48.598 1.00 17.59 165 ARG D C 1
ATOM 6532 O O . ARG D 1 186 ? 17.335 8.463 -47.748 1.00 16.62 165 ARG D O 1
ATOM 6540 N N . ILE D 1 187 ? 17.139 10.547 -48.471 1.00 18.36 166 ILE D N 1
ATOM 6541 C CA . ILE D 1 187 ? 16.426 10.945 -47.241 1.00 18.02 166 ILE D CA 1
ATOM 6542 C C . ILE D 1 187 ? 14.971 10.622 -47.335 1.00 18.31 166 ILE D C 1
ATOM 6543 O O . ILE D 1 187 ? 14.452 10.308 -48.427 1.00 18.86 166 ILE D O 1
ATOM 6548 N N . VAL D 1 188 ? 14.333 10.589 -46.170 1.00 17.83 167 VAL D N 1
ATOM 6549 C CA . VAL D 1 188 ? 12.891 10.653 -46.088 1.00 17.50 167 VAL D CA 1
ATOM 6550 C C . VAL D 1 188 ? 12.547 11.979 -45.432 1.00 17.50 167 VAL D C 1
ATOM 6551 O O . VAL D 1 188 ? 13.277 12.435 -44.560 1.00 17.32 167 VAL D O 1
ATOM 6555 N N . VAL D 1 189 ? 11.441 12.599 -45.834 1.00 18.51 168 VAL D N 1
ATOM 6556 C CA . VAL D 1 189 ? 10.951 13.814 -45.188 1.00 19.40 168 VAL D CA 1
ATOM 6557 C C . VAL D 1 189 ? 9.544 13.559 -44.609 1.00 21.39 168 VAL D C 1
ATOM 6558 O O . VAL D 1 189 ? 8.727 12.892 -45.239 1.00 23.37 168 VAL D O 1
ATOM 6562 N N . ALA D 1 190 ? 9.310 14.036 -43.385 1.00 21.71 169 ALA D N 1
ATOM 6563 C CA . ALA D 1 190 ? 8.005 13.946 -42.728 1.00 23.21 169 ALA D CA 1
ATOM 6564 C C . ALA D 1 190 ? 7.499 15.338 -42.383 1.00 23.60 169 ALA D C 1
ATOM 6565 O O . ALA D 1 190 ? 8.226 16.124 -41.778 1.00 23.40 169 ALA D O 1
ATOM 6567 N N . TYR D 1 191 ? 6.261 15.640 -42.771 1.00 26.00 170 TYR D N 1
ATOM 6568 C CA . TYR D 1 191 ? 5.607 16.920 -42.423 1.00 26.81 170 TYR D CA 1
ATOM 6569 C C . TYR D 1 191 ? 4.738 16.732 -41.178 1.00 27.72 170 TYR D C 1
ATOM 6570 O O . TYR D 1 191 ? 3.827 15.914 -41.161 1.00 26.13 170 TYR D O 1
ATOM 6579 N N . GLU D 1 192 ? 5.059 17.502 -40.136 1.00 30.81 171 GLU D N 1
ATOM 6580 C CA . GLU D 1 192 ? 4.293 17.572 -38.882 1.00 33.78 171 GLU D CA 1
ATOM 6581 C C . GLU D 1 192 ? 3.524 18.897 -38.782 1.00 33.61 171 GLU D C 1
ATOM 6582 O O . GLU D 1 192 ? 4.116 19.948 -38.562 1.00 32.60 171 GLU D O 1
ATOM 6588 N N . PRO D 1 193 ? 2.202 18.850 -38.894 1.00 37.70 172 PRO D N 1
ATOM 6589 C CA . PRO D 1 193 ? 1.462 20.054 -38.614 1.00 40.54 172 PRO D CA 1
ATOM 6590 C C . PRO D 1 193 ? 1.439 20.308 -37.079 1.00 43.09 172 PRO D C 1
ATOM 6591 O O . PRO D 1 193 ? 0.448 19.976 -36.417 1.00 44.50 172 PRO D O 1
ATOM 6595 N N . VAL D 1 194 ? 2.503 20.903 -36.533 1.00 41.91 173 VAL D N 1
ATOM 6596 C CA . VAL D 1 194 ? 2.599 21.147 -35.094 1.00 44.14 173 VAL D CA 1
ATOM 6597 C C . VAL D 1 194 ? 1.399 21.993 -34.636 1.00 50.70 173 VAL D C 1
ATOM 6598 O O . VAL D 1 194 ? 0.844 21.805 -33.552 1.00 48.78 173 VAL D O 1
ATOM 6602 N N . TRP D 1 195 ? 0.978 22.897 -35.515 1.00 54.42 174 TRP D N 1
ATOM 6603 C CA . TRP D 1 195 ? -0.228 23.696 -35.320 1.00 56.88 174 TRP D CA 1
ATOM 6604 C C . TRP D 1 195 ? -1.501 22.964 -35.003 1.00 58.79 174 TRP D C 1
ATOM 6605 O O . TRP D 1 195 ? -2.415 23.559 -34.457 1.00 60.90 174 TRP D O 1
ATOM 6616 N N . ALA D 1 196 ? -1.585 21.683 -35.339 1.00 61.92 175 ALA D N 1
ATOM 6617 C CA . ALA D 1 196 ? -2.669 20.851 -34.862 1.00 62.14 175 ALA D CA 1
ATOM 6618 C C . ALA D 1 196 ? -2.201 20.369 -33.518 1.00 56.15 175 ALA D C 1
ATOM 6619 O O . ALA D 1 196 ? -2.723 19.407 -33.015 1.00 62.82 175 ALA D O 1
ATOM 6621 N N . ALA D 1 203 ? -6.389 19.021 -38.996 1.00 48.14 182 ALA D N 1
ATOM 6622 C CA . ALA D 1 203 ? -5.797 19.127 -40.354 1.00 51.34 182 ALA D CA 1
ATOM 6623 C C . ALA D 1 203 ? -6.533 18.238 -41.344 1.00 50.80 182 ALA D C 1
ATOM 6624 O O . ALA D 1 203 ? -6.660 17.029 -41.126 1.00 53.01 182 ALA D O 1
ATOM 6626 N N . THR D 1 204 ? -7.027 18.834 -42.423 1.00 48.93 183 THR D N 1
ATOM 6627 C CA . THR D 1 204 ? -7.735 18.075 -43.450 1.00 48.78 183 THR D CA 1
ATOM 6628 C C . THR D 1 204 ? -6.725 17.451 -44.414 1.00 46.49 183 THR D C 1
ATOM 6629 O O . THR D 1 204 ? -5.566 17.884 -44.501 1.00 44.52 183 THR D O 1
ATOM 6633 N N . ALA D 1 205 ? -7.179 16.446 -45.152 1.00 46.52 184 ALA D N 1
ATOM 6634 C CA . ALA D 1 205 ? -6.366 15.850 -46.196 1.00 45.87 184 ALA D CA 1
ATOM 6635 C C . ALA D 1 205 ? -5.913 16.875 -47.233 1.00 46.66 184 ALA D C 1
ATOM 6636 O O . ALA D 1 205 ? -4.761 16.814 -47.684 1.00 45.38 184 ALA D O 1
ATOM 6638 N N . GLU D 1 206 ? -6.784 17.830 -47.577 1.00 46.22 185 GLU D N 1
ATOM 6639 C CA . GLU D 1 206 ? -6.470 18.838 -48.606 1.00 45.02 185 GLU D CA 1
ATOM 6640 C C . GLU D 1 206 ? -5.380 19.794 -48.096 1.00 43.52 185 GLU D C 1
ATOM 6641 O O . GLU D 1 206 ? -4.487 20.203 -48.853 1.00 41.59 185 GLU D O 1
ATOM 6643 N N . GLN D 1 207 ? -5.430 20.141 -46.812 1.00 43.53 186 GLN D N 1
ATOM 6644 C CA . GLN D 1 207 ? -4.398 20.995 -46.214 1.00 43.85 186 GLN D CA 1
ATOM 6645 C C . GLN D 1 207 ? -3.030 20.292 -46.180 1.00 41.63 186 GLN D C 1
ATOM 6646 O O . GLN D 1 207 ? -1.987 20.920 -46.390 1.00 40.36 186 GLN D O 1
ATOM 6652 N N . ALA D 1 208 ? -3.043 18.991 -45.877 1.00 40.08 187 ALA D N 1
ATOM 6653 C CA . ALA D 1 208 ? -1.807 18.220 -45.821 1.00 37.95 187 ALA D CA 1
ATOM 6654 C C . ALA D 1 208 ? -1.201 18.185 -47.222 1.00 37.25 187 ALA D C 1
ATOM 6655 O O . ALA D 1 208 ? -0.023 18.490 -47.386 1.00 34.23 187 ALA D O 1
ATOM 6657 N N . GLN D 1 209 ? -2.040 17.897 -48.235 1.00 39.03 188 GLN D N 1
ATOM 6658 C CA . GLN D 1 209 ? -1.604 17.823 -49.638 1.00 37.02 188 GLN D CA 1
ATOM 6659 C C . GLN D 1 209 ? -1.001 19.143 -50.101 1.00 38.50 188 GLN D C 1
ATOM 6660 O O . GLN D 1 209 ? 0.019 19.155 -50.779 1.00 38.82 188 GLN D O 1
ATOM 6666 N N . GLN D 1 210 ? -1.604 20.260 -49.705 1.00 39.70 189 GLN D N 1
ATOM 6667 C CA . GLN D 1 210 ? -1.097 21.569 -50.095 1.00 40.52 189 GLN D CA 1
ATOM 6668 C C . GLN D 1 210 ? 0.370 21.757 -49.653 1.00 36.64 189 GLN D C 1
ATOM 6669 O O . GLN D 1 210 ? 1.204 22.175 -50.441 1.00 36.05 189 GLN D O 1
ATOM 6675 N N . VAL D 1 211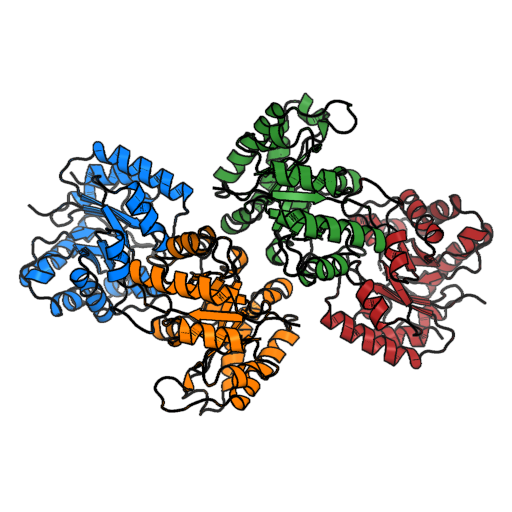 ? 0.697 21.401 -48.413 1.00 35.38 190 VAL D N 1
ATOM 6676 C CA . VAL D 1 211 ? 2.084 21.511 -47.911 1.00 33.39 190 VAL D CA 1
ATOM 6677 C C . VAL D 1 211 ? 3.001 20.476 -48.596 1.00 31.34 190 VAL D C 1
ATOM 6678 O O . VAL D 1 211 ? 4.137 20.778 -49.009 1.00 30.43 190 VAL D O 1
ATOM 6682 N N . HIS D 1 212 ? 2.506 19.263 -48.745 1.00 30.29 191 HIS D N 1
ATOM 6683 C CA . HIS D 1 212 ? 3.308 18.222 -49.393 1.00 29.73 191 HIS D CA 1
ATOM 6684 C C . HIS D 1 212 ? 3.657 18.603 -50.803 1.00 29.40 191 HIS D C 1
ATOM 6685 O O . HIS D 1 212 ? 4.792 18.367 -51.232 1.00 29.10 191 HIS D O 1
ATOM 6692 N N . ALA D 1 213 ? 2.707 19.198 -51.543 1.00 30.41 192 ALA D N 1
ATOM 6693 C CA . ALA D 1 213 ? 2.991 19.659 -52.920 1.00 30.71 192 ALA D CA 1
ATOM 6694 C C . ALA D 1 213 ? 4.088 20.731 -52.918 1.00 30.95 192 ALA D C 1
ATOM 6695 O O . ALA D 1 213 ? 4.976 20.721 -53.767 1.00 31.39 192 ALA D O 1
ATOM 6697 N N . PHE D 1 214 ? 4.039 21.633 -51.950 1.00 30.64 193 PHE D N 1
ATOM 6698 C CA . PHE D 1 214 ? 5.097 22.623 -51.820 1.00 30.62 193 PHE D CA 1
ATOM 6699 C C . PHE D 1 214 ? 6.448 21.963 -51.542 1.00 30.00 193 PHE D C 1
ATOM 6700 O O . PHE D 1 214 ? 7.451 22.302 -52.175 1.00 31.43 193 PHE D O 1
ATOM 6708 N N . LEU D 1 215 ? 6.478 21.011 -50.622 1.00 28.54 194 LEU D N 1
ATOM 6709 C CA . LEU D 1 215 ? 7.751 20.350 -50.284 1.00 28.11 194 LEU D CA 1
ATOM 6710 C C . LEU D 1 215 ? 8.291 19.547 -51.472 1.00 28.27 194 LEU D C 1
ATOM 6711 O O . LEU D 1 215 ? 9.486 19.493 -51.690 1.00 27.23 194 LEU D O 1
ATOM 6716 N N . ARG D 1 216 ? 7.393 18.877 -52.184 1.00 29.39 195 ARG D N 1
ATOM 6717 C CA . ARG D 1 216 ? 7.766 18.112 -53.353 1.00 30.30 195 ARG D CA 1
ATOM 6718 C C . ARG D 1 216 ? 8.480 18.992 -54.366 1.00 30.04 195 ARG D C 1
ATOM 6719 O O . ARG D 1 216 ? 9.433 18.559 -55.002 1.00 29.47 195 ARG D O 1
ATOM 6727 N N . GLY D 1 217 ? 7.999 20.215 -54.554 1.00 29.19 196 GLY D N 1
ATOM 6728 C CA . GLY D 1 217 ? 8.623 21.144 -55.513 1.00 29.99 196 GLY D CA 1
ATOM 6729 C C . GLY D 1 217 ? 10.028 21.585 -55.124 1.00 30.30 196 GLY D C 1
ATOM 6730 O O . GLY D 1 217 ? 10.896 21.749 -55.980 1.00 32.69 196 GLY D O 1
ATOM 6731 N N . ARG D 1 218 ? 10.273 21.729 -53.837 1.00 29.76 197 ARG D N 1
ATOM 6732 C CA . ARG D 1 218 ? 11.623 22.012 -53.350 1.00 32.62 197 ARG D CA 1
ATOM 6733 C C . ARG D 1 218 ? 12.562 20.817 -53.515 1.00 28.06 197 ARG D C 1
ATOM 6734 O O . ARG D 1 218 ? 13.727 20.978 -53.889 1.00 24.61 197 ARG D O 1
ATOM 6742 N N . LEU D 1 219 ? 12.047 19.640 -53.227 1.00 26.19 198 LEU D N 1
ATOM 6743 C CA . LEU D 1 219 ? 12.814 18.410 -53.440 1.00 26.21 198 LEU D CA 1
ATOM 6744 C C . LEU D 1 219 ? 13.166 18.247 -54.927 1.00 26.46 198 LEU D C 1
ATOM 6745 O O . LEU D 1 219 ? 14.311 17.958 -55.256 1.00 25.17 198 LEU D O 1
ATOM 6750 N N . ALA D 1 220 ? 12.206 18.490 -55.825 1.00 29.12 199 ALA D N 1
ATOM 6751 C CA . ALA D 1 220 ? 12.461 18.299 -57.280 1.00 29.19 199 ALA D CA 1
ATOM 6752 C C . ALA D 1 220 ? 13.524 19.282 -57.729 1.00 28.90 199 ALA D C 1
ATOM 6753 O O . ALA D 1 220 ? 14.430 18.908 -58.464 1.00 28.81 199 ALA D O 1
ATOM 6755 N N . ALA D 1 221 ? 13.479 20.513 -57.240 1.00 30.26 200 ALA D N 1
ATOM 6756 C CA . ALA D 1 221 ? 14.497 21.498 -57.656 1.00 30.87 200 ALA D CA 1
ATOM 6757 C C . ALA D 1 221 ? 15.898 21.047 -57.256 1.00 31.98 200 ALA D C 1
ATOM 6758 O O . ALA D 1 221 ? 16.869 21.402 -57.910 1.00 35.04 200 ALA D O 1
ATOM 6760 N N . LYS D 1 222 ? 16.010 20.291 -56.176 1.00 29.22 201 LYS D N 1
ATOM 6761 C CA . LYS D 1 222 ? 17.306 19.771 -55.784 1.00 29.09 201 LYS D CA 1
ATOM 6762 C C . LYS D 1 222 ? 17.719 18.519 -56.588 1.00 29.08 201 LYS D C 1
ATOM 6763 O O . LYS D 1 222 ? 18.866 18.138 -56.557 1.00 28.83 201 LYS D O 1
ATOM 6769 N N . GLY D 1 223 ? 16.771 17.878 -57.275 1.00 30.18 202 GLY D N 1
ATOM 6770 C CA . GLY D 1 223 ? 16.990 16.579 -57.904 1.00 29.75 202 GLY D CA 1
ATOM 6771 C C . GLY D 1 223 ? 16.731 15.435 -56.939 1.00 29.45 202 GLY D C 1
ATOM 6772 O O . GLY D 1 223 ? 17.322 14.356 -57.054 1.00 31.85 202 GLY D O 1
ATOM 6773 N N . ALA D 1 224 ? 15.844 15.669 -55.978 1.00 28.30 203 ALA D N 1
ATOM 6774 C CA . ALA D 1 224 ? 15.454 14.643 -55.035 1.00 27.10 203 ALA D CA 1
ATOM 6775 C C . ALA D 1 224 ? 13.946 14.449 -55.020 1.00 26.16 203 ALA D C 1
ATOM 6776 O O . ALA D 1 224 ? 13.354 14.169 -53.977 1.00 29.30 203 ALA D O 1
ATOM 6778 N N . GLY D 1 225 ? 13.320 14.530 -56.185 1.00 25.89 204 GLY D N 1
ATOM 6779 C CA . GLY D 1 225 ? 11.853 14.527 -56.286 1.00 26.59 204 GLY D CA 1
ATOM 6780 C C . GLY D 1 225 ? 11.142 13.225 -55.973 1.00 26.91 204 GLY D C 1
ATOM 6781 O O . GLY D 1 225 ? 9.937 13.232 -55.734 1.00 26.26 204 GLY D O 1
ATOM 6782 N N . HIS D 1 226 ? 11.893 12.113 -55.942 1.00 28.88 205 HIS D N 1
ATOM 6783 C CA . HIS D 1 226 ? 11.357 10.769 -55.680 1.00 29.41 205 HIS D CA 1
ATOM 6784 C C . HIS D 1 226 ? 11.311 10.415 -54.220 1.00 29.17 205 HIS D C 1
ATOM 6785 O O . HIS D 1 226 ? 10.779 9.349 -53.841 1.00 29.26 205 HIS D O 1
ATOM 6792 N N . VAL D 1 227 ? 11.851 11.292 -53.376 1.00 26.31 206 VAL D N 1
ATOM 6793 C CA . VAL D 1 227 ? 11.943 11.050 -51.918 1.00 26.69 206 VAL D CA 1
ATOM 6794 C C . VAL D 1 227 ? 10.542 10.820 -51.275 1.00 25.06 206 VAL D C 1
ATOM 6795 O O . VAL D 1 227 ? 9.588 11.484 -51.647 1.00 24.07 206 VAL D O 1
ATOM 6799 N N . SER D 1 228 ? 10.420 9.864 -50.352 1.00 23.99 207 SER D N 1
ATOM 6800 C CA . SER D 1 228 ? 9.145 9.618 -49.664 1.00 24.70 207 SER D CA 1
ATOM 6801 C C . SER D 1 228 ? 8.814 10.818 -48.760 1.00 25.00 207 SER D C 1
ATOM 6802 O O . SER D 1 228 ? 9.654 11.242 -47.978 1.00 25.07 207 SER D O 1
ATOM 6805 N N . LEU D 1 229 ? 7.598 11.331 -48.889 1.00 25.56 208 LEU D N 1
ATOM 6806 C CA . LEU D 1 229 ? 7.076 12.410 -48.068 1.00 26.99 208 LEU D CA 1
ATOM 6807 C C . LEU D 1 229 ? 5.949 11.840 -47.217 1.00 28.05 208 LEU D C 1
ATOM 6808 O O . LEU D 1 229 ? 4.869 11.504 -47.730 1.00 27.96 208 LEU D O 1
ATOM 6813 N N . LEU D 1 230 ? 6.207 11.718 -45.919 1.00 28.58 209 LEU D N 1
ATOM 6814 C CA . LEU D 1 230 ? 5.279 11.097 -45.010 1.00 28.06 209 LEU D CA 1
ATOM 6815 C C . LEU D 1 230 ? 4.539 12.176 -44.239 1.00 28.81 209 LEU D C 1
ATOM 6816 O O . LEU D 1 230 ? 5.113 13.215 -43.881 1.00 26.86 209 LEU D O 1
ATOM 6821 N N . TYR D 1 231 ? 3.254 11.943 -44.006 1.00 30.45 210 TYR D N 1
ATOM 6822 C CA . TYR D 1 231 ? 2.457 12.840 -43.185 1.00 31.71 210 TYR D CA 1
ATOM 6823 C C . TYR D 1 231 ? 2.634 12.428 -41.740 1.00 31.78 210 TYR D C 1
ATOM 6824 O O . TYR D 1 231 ? 2.532 11.261 -41.420 1.00 30.36 210 TYR D O 1
ATOM 6833 N N . GLY D 1 232 ? 2.909 13.401 -40.888 1.00 34.18 211 GLY D N 1
ATOM 6834 C CA . GLY D 1 232 ? 3.240 13.146 -39.492 1.00 38.85 211 GLY D CA 1
ATOM 6835 C C . GLY D 1 232 ? 2.324 13.787 -38.478 1.00 41.74 211 GLY D C 1
ATOM 6836 O O . GLY D 1 232 ? 2.684 13.928 -37.318 1.00 44.80 211 GLY D O 1
ATOM 6837 N N . GLY D 1 233 ? 1.154 14.206 -38.914 1.00 45.18 212 GLY D N 1
ATOM 6838 C CA . GL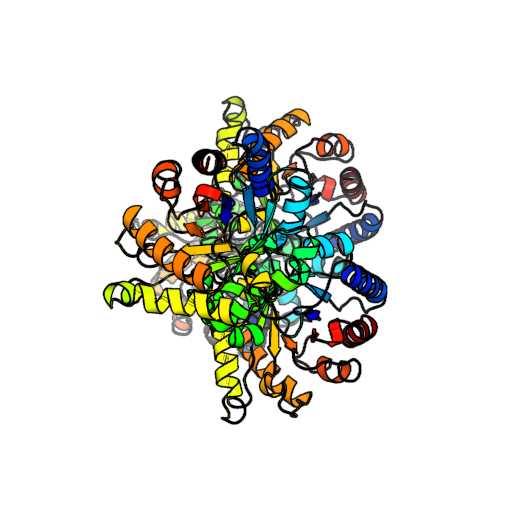Y D 1 233 ? 0.132 14.671 -37.972 1.00 48.47 212 GLY D CA 1
ATOM 6839 C C . GLY D 1 233 ? -0.625 13.511 -37.373 1.00 48.60 212 GLY D C 1
ATOM 6840 O O . GLY D 1 233 ? -0.177 12.372 -37.496 1.00 52.24 212 GLY D O 1
ATOM 6841 N N . SER D 1 234 ? -1.782 13.797 -36.777 1.00 49.74 213 SER D N 1
ATOM 6842 C CA . SER D 1 234 ? -2.610 12.767 -36.137 1.00 52.00 213 SER D CA 1
ATOM 6843 C C . SER D 1 234 ? -3.159 11.802 -37.148 1.00 53.51 213 SER D C 1
ATOM 6844 O O . SER D 1 234 ? -4.031 12.177 -37.946 1.00 55.44 213 SER D O 1
ATOM 6847 N N . VAL D 1 235 ? -2.666 10.571 -37.122 1.00 47.56 214 VAL D N 1
ATOM 6848 C CA . VAL D 1 235 ? -3.153 9.567 -38.036 1.00 47.24 214 VAL D CA 1
ATOM 6849 C C . VAL D 1 235 ? -3.778 8.468 -37.218 1.00 49.08 214 VAL D C 1
ATOM 6850 O O . VAL D 1 235 ? -3.130 7.900 -36.315 1.00 45.67 214 VAL D O 1
ATOM 6854 N N . LYS D 1 236 ? -5.029 8.162 -37.550 1.00 50.68 215 LYS D N 1
ATOM 6855 C CA . LYS D 1 236 ? -5.795 7.150 -36.832 1.00 53.70 215 LYS D CA 1
ATOM 6856 C C . LYS D 1 236 ? -6.321 6.172 -37.895 1.00 54.80 215 LYS D C 1
ATOM 6857 O O . LYS D 1 236 ? -6.294 6.478 -39.100 1.00 54.39 215 LYS D O 1
ATOM 6859 N N . ALA D 1 237 ? -6.761 4.988 -37.463 1.00 55.79 216 ALA D N 1
ATOM 6860 C CA . ALA D 1 237 ? -7.330 3.989 -38.382 1.00 57.26 216 ALA D CA 1
ATOM 6861 C C . ALA D 1 237 ? -8.396 4.583 -39.302 1.00 57.05 216 ALA D C 1
ATOM 6862 O O . ALA D 1 237 ? -8.495 4.209 -40.455 1.00 52.83 216 ALA D O 1
ATOM 6864 N N . ASP D 1 238 ? -9.196 5.505 -38.771 1.00 61.86 217 ASP D N 1
ATOM 6865 C CA . ASP D 1 238 ? -10.347 6.061 -39.506 1.00 66.36 217 ASP D CA 1
ATOM 6866 C C . ASP D 1 238 ? -10.015 7.143 -40.537 1.00 63.87 217 ASP D C 1
ATOM 6867 O O . ASP D 1 238 ? -10.879 7.473 -41.335 1.00 62.08 217 ASP D O 1
ATOM 6872 N N . ASN D 1 239 ? -8.796 7.703 -40.513 1.00 61.44 218 ASN D N 1
ATOM 6873 C CA . ASN D 1 239 ? -8.416 8.763 -41.476 1.00 59.84 218 ASN D CA 1
ATOM 6874 C C . ASN D 1 239 ? -7.234 8.422 -42.406 1.00 56.67 218 ASN D C 1
ATOM 6875 O O . ASN D 1 239 ? -6.971 9.136 -43.380 1.00 55.92 218 ASN D O 1
ATOM 6880 N N . ALA D 1 240 ? -6.567 7.304 -42.147 1.00 54.09 219 ALA D N 1
ATOM 6881 C CA . ALA D 1 240 ? -5.385 6.921 -42.927 1.00 51.37 219 ALA D CA 1
ATOM 6882 C C . ALA D 1 240 ? -5.624 6.855 -44.450 1.00 51.29 219 ALA D C 1
ATOM 6883 O O . ALA D 1 240 ? -4.823 7.384 -45.235 1.00 46.99 219 ALA D O 1
ATOM 6885 N N . ALA D 1 241 ? -6.728 6.219 -44.862 1.00 53.35 220 ALA D N 1
ATOM 6886 C CA . ALA D 1 241 ? -7.013 6.017 -46.299 1.00 53.67 220 ALA D CA 1
ATOM 6887 C C . ALA D 1 241 ? -7.132 7.343 -47.058 1.00 52.89 220 ALA D C 1
ATOM 6888 O O . ALA D 1 241 ? -6.618 7.496 -48.171 1.00 48.75 220 ALA D O 1
ATOM 6890 N N . GLU D 1 242 ? -7.820 8.292 -46.434 1.00 53.51 221 GLU D N 1
ATOM 6891 C CA . GLU D 1 242 ? -8.033 9.594 -47.042 1.00 53.73 221 GLU D CA 1
ATOM 6892 C C . GLU D 1 242 ? -6.720 10.362 -47.188 1.00 47.16 221 GLU D C 1
ATOM 6893 O O . GLU D 1 242 ? -6.474 10.995 -48.208 1.00 43.67 221 GLU D O 1
ATOM 6899 N N . LEU D 1 243 ? -5.890 10.307 -46.147 1.00 43.96 222 LEU D N 1
ATOM 6900 C CA . LEU D 1 243 ? -4.616 11.024 -46.136 1.00 40.83 222 LEU D CA 1
ATOM 6901 C C . LEU D 1 243 ? -3.667 10.416 -47.157 1.00 39.80 222 LEU D C 1
ATOM 6902 O O . LEU D 1 243 ? -3.114 11.119 -47.992 1.00 35.61 222 LEU D O 1
ATOM 6907 N N . PHE D 1 244 ? -3.493 9.097 -47.093 1.00 41.28 223 PHE D N 1
ATOM 6908 C CA . PHE D 1 244 ? -2.532 8.416 -47.961 1.00 40.85 223 PHE D CA 1
ATOM 6909 C C . PHE D 1 244 ? -2.971 8.382 -49.425 1.00 40.75 223 PHE D C 1
ATOM 6910 O O . PHE D 1 244 ? -2.139 8.133 -50.300 1.00 39.08 223 PHE D O 1
ATOM 6918 N N . GLY D 1 245 ? -4.265 8.622 -49.683 1.00 42.33 224 GLY D N 1
ATOM 6919 C CA . GLY D 1 245 ? -4.775 8.737 -51.063 1.00 42.56 224 GLY D CA 1
ATOM 6920 C C . GLY D 1 245 ? -4.354 10.007 -51.801 1.00 42.24 224 GLY D C 1
ATOM 6921 O O . GLY D 1 245 ? -4.427 10.069 -53.023 1.00 43.22 224 GLY D O 1
ATOM 6922 N N . GLN D 1 246 ? -3.861 11.011 -51.069 1.00 41.30 225 GLN D N 1
ATOM 6923 C CA . GLN D 1 246 ? -3.385 12.234 -51.691 1.00 39.70 225 GLN D CA 1
ATOM 6924 C C . GLN D 1 246 ? -2.131 11.999 -52.525 1.00 38.19 225 GLN D C 1
ATOM 6925 O O . GLN D 1 246 ? -1.285 11.173 -52.197 1.00 36.55 225 GLN D O 1
ATOM 6931 N N . PRO D 1 247 ? -2.004 12.742 -53.622 1.00 38.41 226 PRO D N 1
ATOM 6932 C CA . PRO D 1 247 ? -0.920 12.428 -54.559 1.00 38.89 226 PRO D CA 1
ATOM 6933 C C . PRO D 1 247 ? 0.515 12.655 -54.067 1.00 35.74 226 PRO D C 1
ATOM 6934 O O . PRO D 1 247 ? 1.419 11.992 -54.562 1.00 33.56 226 PRO D O 1
ATOM 6938 N N . ASP D 1 248 ? 0.735 13.578 -53.130 1.00 34.09 227 ASP D N 1
ATOM 6939 C CA . ASP D 1 248 ? 2.097 13.803 -52.623 1.00 32.82 227 ASP D CA 1
ATOM 6940 C C . ASP D 1 248 ? 2.337 13.304 -51.194 1.00 31.72 227 ASP D C 1
ATOM 6941 O O . ASP D 1 248 ? 3.388 13.598 -50.596 1.00 30.65 227 ASP D O 1
ATOM 6946 N N . ILE D 1 249 ? 1.405 12.495 -50.685 1.00 30.19 228 ILE D N 1
ATOM 6947 C CA . ILE D 1 249 ? 1.560 11.871 -49.380 1.00 29.41 228 ILE D CA 1
ATOM 6948 C C . ILE D 1 249 ? 1.849 10.398 -49.602 1.00 30.28 228 ILE D C 1
ATOM 6949 O O . ILE D 1 249 ? 0.964 9.641 -50.073 1.00 32.93 228 ILE D O 1
ATOM 6954 N N . ASP D 1 250 ? 3.064 9.982 -49.234 1.00 28.36 229 ASP D N 1
ATOM 6955 C CA . ASP D 1 250 ? 3.570 8.632 -49.518 1.00 27.28 229 ASP D CA 1
ATOM 6956 C C . ASP D 1 250 ? 3.454 7.684 -48.330 1.00 27.57 229 ASP D C 1
ATOM 6957 O O . ASP D 1 250 ? 4.010 6.608 -48.339 1.00 28.73 229 ASP D O 1
ATOM 6962 N N . GLY D 1 251 ? 2.772 8.100 -47.272 1.00 28.51 230 GLY D N 1
ATOM 6963 C CA . GLY D 1 251 ? 2.625 7.272 -46.074 1.00 28.06 230 GLY D CA 1
ATOM 6964 C C . GLY D 1 251 ? 2.637 8.132 -44.827 1.00 28.41 230 GLY D C 1
ATOM 6965 O O . GLY D 1 251 ? 2.291 9.312 -44.902 1.00 28.56 230 GLY D O 1
ATOM 6966 N N . GLY D 1 252 ? 3.024 7.559 -43.680 1.00 27.35 231 GLY D N 1
ATOM 6967 C CA . GLY D 1 252 ? 2.923 8.270 -42.395 1.00 26.83 231 GLY D CA 1
ATOM 6968 C C . GLY D 1 252 ? 3.982 7.944 -41.355 1.00 26.16 231 GLY D C 1
ATOM 6969 O O . GLY D 1 252 ? 4.537 6.840 -41.322 1.00 23.75 231 GLY D O 1
ATOM 6970 N N . LEU D 1 253 ? 4.333 8.961 -40.575 1.00 26.36 232 LEU D N 1
ATOM 6971 C CA . LEU D 1 253 ? 5.125 8.820 -39.322 1.00 25.79 232 LEU D CA 1
ATOM 6972 C C . LEU D 1 253 ? 4.087 8.879 -38.195 1.00 25.40 232 LEU D C 1
ATOM 6973 O O . LEU D 1 253 ? 3.525 9.931 -37.909 1.00 25.83 232 LEU D O 1
ATOM 6978 N N . ILE D 1 254 ? 3.802 7.744 -37.593 1.00 25.42 233 ILE D N 1
ATOM 6979 C CA . ILE D 1 254 ? 2.650 7.590 -36.685 1.00 25.39 233 ILE D CA 1
ATOM 6980 C C . ILE D 1 254 ? 3.049 7.733 -35.210 1.00 25.16 233 ILE D C 1
ATOM 6981 O O . ILE D 1 254 ? 4.026 7.155 -34.759 1.00 24.40 233 ILE D O 1
ATOM 6986 N N . GLY D 1 255 ? 2.272 8.509 -34.469 1.00 25.31 234 GLY D N 1
ATOM 6987 C CA . GLY D 1 255 ? 2.476 8.717 -33.060 1.00 25.42 234 GLY D CA 1
ATOM 6988 C C . GLY D 1 255 ? 1.777 7.702 -32.175 1.00 26.35 234 GLY D C 1
ATOM 6989 O O . GLY D 1 255 ? 2.136 6.530 -32.193 1.00 27.88 234 GLY D O 1
ATOM 6990 N N . GLY D 1 256 ? 0.782 8.160 -31.419 1.00 26.40 235 GLY D N 1
ATOM 6991 C CA . GLY D 1 256 ? 0.089 7.351 -30.406 1.00 26.78 235 GLY D CA 1
ATOM 6992 C C . GLY D 1 256 ? -0.527 6.064 -30.906 1.00 27.35 235 GLY D C 1
ATOM 6993 O O . GLY D 1 256 ? -0.526 5.067 -30.192 1.00 26.91 235 GLY D O 1
ATOM 6994 N N . ALA D 1 257 ? -1.004 6.072 -32.149 1.00 27.91 236 ALA D N 1
ATOM 6995 C CA . ALA D 1 257 ? -1.571 4.863 -32.757 1.00 28.95 236 ALA D CA 1
ATOM 6996 C C . ALA D 1 257 ? -0.521 3.800 -32.948 1.00 29.02 236 ALA D C 1
ATOM 6997 O O . ALA D 1 257 ? -0.858 2.641 -33.096 1.00 30.53 236 ALA D O 1
ATOM 6999 N N . SER D 1 258 ? 0.754 4.174 -32.945 1.00 28.85 237 SER D N 1
ATOM 7000 C CA . SER D 1 258 ? 1.794 3.161 -33.096 1.00 28.16 237 SER D CA 1
ATOM 7001 C C . SER D 1 258 ? 1.933 2.314 -31.844 1.00 27.44 237 SER D C 1
ATOM 7002 O O . SER D 1 258 ? 2.532 1.250 -31.899 1.00 27.35 237 SER D O 1
ATOM 7005 N N . LEU D 1 259 ? 1.331 2.734 -30.728 1.00 28.04 238 LEU D N 1
ATOM 7006 C CA . LEU D 1 259 ? 1.401 1.941 -29.468 1.00 28.40 238 LEU D CA 1
ATOM 7007 C C . LEU D 1 259 ? 0.386 0.778 -29.298 1.00 30.49 238 LEU D C 1
ATOM 7008 O O . LEU D 1 259 ? 0.506 0.013 -28.371 1.00 31.72 238 LEU D O 1
ATOM 7013 N N . LYS D 1 260 ? -0.593 0.639 -30.180 1.00 33.18 239 LYS D N 1
ATOM 7014 C CA . LYS D 1 260 ? -1.582 -0.445 -30.081 1.00 35.40 239 LYS D CA 1
ATOM 7015 C C . LYS D 1 260 ? -1.580 -1.150 -31.451 1.00 36.74 239 LYS D C 1
ATOM 7016 O O . LYS D 1 260 ? -1.889 -0.542 -32.487 1.00 38.22 239 LYS D O 1
ATOM 7018 N N . SER D 1 261 ? -1.183 -2.421 -31.480 1.00 37.67 240 SER D N 1
ATOM 7019 C CA . SER D 1 261 ? -0.962 -3.102 -32.764 1.00 39.16 240 SER D CA 1
ATOM 7020 C C . SER D 1 261 ? -2.161 -3.039 -33.745 1.00 41.23 240 SER D C 1
ATOM 7021 O O . SER D 1 261 ? -1.964 -2.897 -34.939 1.00 40.27 240 SER D O 1
ATOM 7024 N N . GLY D 1 262 ? -3.387 -3.139 -33.243 1.00 43.72 241 GLY D N 1
ATOM 7025 C CA . GLY D 1 262 ? -4.557 -3.134 -34.119 1.00 44.15 241 GLY D CA 1
ATOM 7026 C C . GLY D 1 262 ? -4.693 -1.840 -34.883 1.00 43.69 241 GLY D C 1
ATOM 7027 O O . GLY D 1 262 ? -4.920 -1.843 -36.101 1.00 46.03 241 GLY D O 1
ATOM 7028 N N . ASP D 1 263 ? -4.508 -0.725 -34.185 1.00 43.13 242 ASP D N 1
ATOM 7029 C CA . ASP D 1 263 ? -4.569 0.591 -34.827 1.00 43.07 242 ASP D CA 1
ATOM 7030 C C . ASP D 1 263 ? -3.412 0.828 -35.816 1.00 40.00 242 ASP D C 1
ATOM 7031 O O . ASP D 1 263 ? -3.635 1.342 -36.921 1.00 39.04 242 ASP D O 1
ATOM 7036 N N . PHE D 1 264 ? -2.202 0.411 -35.436 1.00 35.12 243 PHE D N 1
ATOM 7037 C CA . PHE D 1 264 ? -1.027 0.616 -36.275 1.00 32.83 243 PHE D CA 1
ATOM 7038 C C . PHE D 1 264 ? -1.129 -0.168 -37.580 1.00 35.01 243 PHE D C 1
ATOM 7039 O O . PHE D 1 264 ? -0.789 0.338 -38.667 1.00 35.77 243 PHE D O 1
ATOM 7047 N N . LEU D 1 265 ? -1.580 -1.416 -37.488 1.00 36.56 244 LEU D N 1
ATOM 7048 C CA . LEU D 1 265 ? -1.712 -2.274 -38.675 1.00 36.58 244 LEU D CA 1
ATOM 7049 C C . LEU D 1 265 ? -2.845 -1.781 -39.583 1.00 37.24 244 LEU D C 1
ATOM 7050 O O . LEU D 1 265 ? -2.716 -1.780 -40.801 1.00 37.00 244 LEU D O 1
ATOM 7055 N N . ALA D 1 266 ? -3.941 -1.321 -38.982 1.00 39.00 245 ALA D N 1
ATOM 7056 C CA . ALA D 1 266 ? -5.012 -0.703 -39.775 1.00 39.11 245 ALA D CA 1
ATOM 7057 C C . ALA D 1 266 ? -4.412 0.408 -40.617 1.00 39.47 245 ALA D C 1
ATOM 7058 O O . ALA D 1 266 ? -4.660 0.478 -41.830 1.00 42.05 245 ALA D O 1
ATOM 7060 N N . ILE D 1 267 ? -3.577 1.251 -39.996 1.00 37.23 246 ILE D N 1
ATOM 7061 C CA . ILE D 1 267 ? -2.944 2.343 -40.722 1.00 35.58 246 ILE D CA 1
ATOM 7062 C C . ILE D 1 267 ? -2.022 1.810 -41.817 1.00 33.94 246 ILE D C 1
ATOM 7063 O O . ILE D 1 267 ? -2.030 2.322 -42.926 1.00 33.84 246 ILE D O 1
ATOM 7068 N N . CYS D 1 268 ? -1.225 0.796 -41.503 1.00 34.30 247 CYS D N 1
ATOM 7069 C CA . CYS D 1 268 ? -0.295 0.211 -42.478 1.00 34.86 247 CYS D CA 1
ATOM 7070 C C . CYS D 1 268 ? -1.043 -0.323 -43.695 1.00 37.91 247 CYS D C 1
ATOM 7071 O O . CYS D 1 268 ? -0.604 -0.139 -44.823 1.00 37.86 247 CYS D O 1
ATOM 7074 N N . ARG D 1 269 ? -2.179 -0.995 -43.461 1.00 41.12 248 ARG D N 1
ATOM 7075 C CA . ARG D 1 269 ? -2.994 -1.559 -44.567 1.00 43.89 248 ARG D CA 1
ATOM 7076 C C . ARG D 1 269 ? -3.559 -0.480 -45.482 1.00 44.17 248 ARG D C 1
ATOM 7077 O O . ARG D 1 269 ? -3.614 -0.685 -46.685 1.00 43.30 248 ARG D O 1
ATOM 7085 N N . ALA D 1 270 ? -3.913 0.673 -44.908 1.00 43.99 249 ALA D N 1
ATOM 7086 C CA . ALA D 1 270 ? -4.443 1.787 -45.677 1.00 45.82 249 ALA D CA 1
ATOM 7087 C C . ALA D 1 270 ? -3.423 2.426 -46.638 1.00 47.55 249 ALA D C 1
ATOM 7088 O O . ALA D 1 270 ? -3.795 3.224 -47.500 1.00 48.12 249 ALA D O 1
ATOM 7090 N N . ALA D 1 271 ? -2.147 2.101 -46.488 1.00 47.21 250 ALA D N 1
ATOM 7091 C CA . ALA D 1 271 ? -1.126 2.711 -47.324 1.00 48.09 250 ALA D CA 1
ATOM 7092 C C . ALA D 1 271 ? -0.950 1.999 -48.663 1.00 49.85 250 ALA D C 1
ATOM 7093 O O . ALA D 1 271 ? -0.125 2.437 -49.463 1.00 46.40 250 ALA D O 1
ATOM 7095 N N . LYS D 1 272 ? -1.671 0.891 -48.877 1.00 55.27 251 LYS D N 1
ATOM 7096 C CA . LYS D 1 272 ? -1.737 0.215 -50.199 1.00 61.15 251 LYS D CA 1
ATOM 7097 C C . LYS D 1 272 ? -1.781 1.239 -51.339 1.00 65.07 251 LYS D C 1
ATOM 7098 O O . LYS D 1 272 ? -0.935 1.236 -52.245 1.00 66.85 251 LYS D O 1
#

CATH classification: 3.20.20.70

B-factor: mean 26.57, std 10.64, range [7.97, 76.25]

Secondary structure (DSSP, 8-state):
-PPEEEEEE--B---HHHHHHHHHHHHHHHTTS-TTEEEEEE--GGGHHHHHHHHTTSSEEEEES---SSSSBS-TT---HHHHHTTT--EEEES-HHHHHHS---HHHHHHHHHHHHHTT-EEEEEE---HHHHHTT-HHHH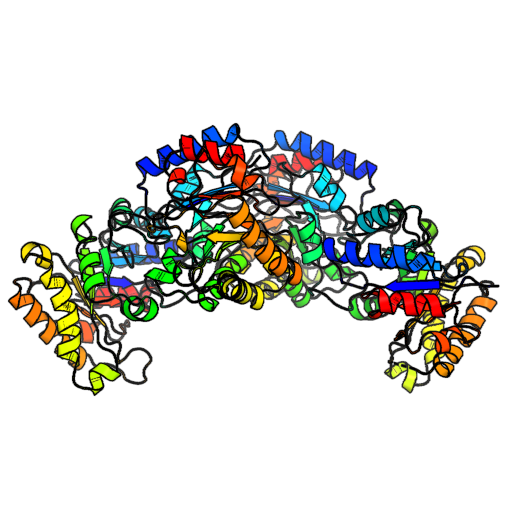HHHHHHHHHTTS-HHHHTT-EEEE--GGGSSSS----HHHHHHHHHHHHHHHHHHT-TTS-EEE-S---TTTHHHHHTSTT--EEEE-GGGGSHHHHHHHHHTT-/-PPEEEEEE--B---HHHHHHHHHHHHHHHTTS-TTEEEEEE--GGGHHHHHHHHTTSSEEEEES---SSSSBS-TT---HHHHHTTT--EEEES-HHHHHHS---HHHHHHHHHHHHHTT-EEEEEE---HHHHHTT-HHHHHHHHHHHHHHTS-HHHHTT-EEEE--GGGSSSS----HHHHHHHHHHHHHHHHHHT-TTS-EEE-S---TTTHHHHHTSTT--EEEE-GGGGSHHHHHHHHHHT-/-PPEEEEEE--B---HHHHHHHHHHHHHHHTTS-TTEEEEEE--GGGHHHHHHHHTTSSEEEEES---SSSSBS-TT---HHHHHTTT--EEEES-HHHHHHS---HHHHHHHHHHHHHTT-EEEEEE---HHHHHTT-HHHHHHHHHHHHHHTS-HHHHTT-EEEE--GGGTTSS----HHHHHHHHHHHHHHHHHHT-TTS-EEE-S---TTTHHHHHTSTT--EEEE-GGGGSHHHHHHHHHTT-/-PPEEEEEE--B---HHHHHHHHHHHHHHHTTS-TTEEEEEE--GGGHHHHHHHHTTSSEEEEES---SSSSBS-TT---HHHHHTTT--EEEES-HHHHHHS---HHHHHHHHHHHHHTT-EEEEEE---HHHHHTT-HHHHHHHHHHHHHTTS-HHHHTT-EEEE--TT---HHHHHHHHHHHHHHHHHHT-TTS-EEE-S---TTTHHHHHTSTT--EEEESGGGGSHHHHHHHHHTT-

InterPro domains:
  IPR000652 Triosephosphate isomerase [PF00121] (9-249)
  IPR000652 Triosephosphate isomerase [PS51440] (6-249)
  IPR000652 Triosephosphate isomerase [PTHR21139] (5-248)
  IPR000652 Triosephosphate isomerase [TIGR00419] (9-240)
  IPR000652 Triosephosphate isomerase [cd00311] (9-248)
  IPR013785 Aldolase-type TIM barrel [G3DSA:3.20.20.70] (4-251)
  IPR020861 Triosephosphate isomerase, active site [PS00171] (169-179)
  IPR022896 Triosephosphate isomerase, bacterial/eukaryotic [MF_00147_B] (5-249)
  IPR035990 Triosephosphate isomerase superfamily [SSF51351] (5-249)

Sequence (986 aa):
QRIKRVIGNWKMHGRLSGNQALLTEVAQGAQAVHDNVAIGVCVPFPYLAQAQAQLQGGRVSWGSQDVSAHEQGAYTGEVAAGMVAEFGAAYAIVGHSERRAYHGESNETVAAKARRRALAAGLTPIVCVGETLAEREAGTTEQVVGAQLDAVLAVLSPDEAARIVVAYEPVWAIGTGKSATAEQAQQVHAFLRGRLAAKGAGHHVSLLYGGSVKADNAAELFGQPDIDGGLIGGASLKSGDFLAICRAAKQRIKRVIGNWKMHGRLSGNQALLTEVAQGAQAVHDNVAIGVCVPFPYLAQAQAQLQGGRVSSWGSQDVSAHEQGAYTGEVAAGMVAEFGAAYAIVGHSERRAYHGESNETVAAKARRRALAAGLTPIVCVGETLAERREAGTTEQVVGAQLDAVLAVLSPDEAARIVVAYEPVWAIGTGKSATAEQAQQVHAFLRGRLAAKGAGHVSLLYGGSVKADNAAELFGQPDIDGGLIGGASLKSGDFLAICRAAKQRIKRVIGNWKMHGRLSGNQALLTEVAQGAQAVHDNVAIGVCVPFPYLAQAQAQLQGGRVSSWGSQDVSAHEQGAYTGEVAAGMVAEFGAAYAIVGHSERRAYHGESNETVAAKARRRALAAGLTPIVCVGETLAEREAGTTEQVVGAQLDAVLAVLSPDEAARIVVAYEPVWAIGTGKSATAEQAQQVHAFLRGRLAAKGAGHHVSLLYGGSVKADNAAELFGQPDIDGGLIGGASLKSGDFLAICRAAKQRIKRVIGNWKMHGRLSGNQALLTEVAQGAQAVHDNVAIGVCVPFPYLAQAQAQLQGGRVSWGSQDVSAHEQGAYTGEVAAGMVAEFGAAYAIVGHSERRAYHGESNETVAAKARRRALAAGLTPIVCVGETLAEREAGTTEQVVGAQLDAVLAVLSPDEAARIVVAYEPVWAATAEQAQQVHAFLRGRLAAKGAGHVSLLYGGSVKADNAAELFGQPDIDGGLIGGASLKSGDFLAICRAAK

Solvent-accessible surface area: 35490 Å² total; per-residue (Å²): 165,86,98,17,33,0,0,0,3,5,38,0,44,23,57,55,71,47,3,103,51,20,2,53,86,2,42,78,20,0,89,81,6,121,92,77,3,37,3,0,3,0,1,3,11,2,2,0,31,31,0,42,84,63,6,119,90,59,91,5,38,21,0,0,3,12,0,2,17,73,121,115,12,49,46,1,9,28,4,0,4,21,0,0,31,62,10,43,10,37,11,0,0,1,1,9,21,22,11,38,78,130,28,60,17,50,38,120,46,0,2,28,12,0,87,59,0,11,85,31,57,4,35,0,0,0,0,2,12,0,60,44,74,56,55,112,73,70,52,20,92,69,28,0,0,51,15,0,54,18,0,10,82,63,8,52,69,120,56,0,35,111,3,0,0,0,2,5,2,38,8,20,91,90,58,82,95,96,35,77,12,141,58,2,28,119,7,0,45,40,0,26,42,83,0,59,92,55,52,0,24,93,3,3,0,0,8,12,5,91,8,40,50,136,45,0,72,118,9,23,63,44,98,22,6,20,0,0,7,0,20,61,20,1,68,51,18,51,65,1,14,26,0,0,118,35,10,96,165,75,100,19,33,0,0,0,2,4,38,0,43,24,70,64,95,44,3,104,50,19,3,40,84,2,40,144,21,0,88,88,6,84,128,71,3,38,2,0,3,0,1,3,12,2,2,0,31,32,1,40,84,64,6,120,90,56,85,4,36,21,0,0,3,12,0,2,17,63,31,120,14,48,46,1,8,26,4,0,4,4,0,0,30,50,10,44,10,37,10,0,0,1,0,10,24,22,12,39,76,128,24,60,18,52,38,119,46,0,2,36,10,0,110,87,0,7,28,6,39,4,34,0,0,0,0,1,12,1,61,49,77,55,77,124,72,70,51,24,98,72,31,0,0,48,15,0,54,17,0,10,82,65,7,34,61,15,32,0,60,45,3,0,0,0,4,12,4,38,8,27,128,86,51,80,93,92,29,77,9,75,69,1,31,66,21,0,44,41,0,26,41,87,0,60,93,55,52,2,19,110,6,3,0,0,7,17,10,93,10,40,50,137,47,0,70,118,8,21,60,46,97,22,6,18,0,0,8,1,22,59,24,2,65,50,16,49,68,0,16,22,0,0,122,29,9,168,153,86,98,19,34,0,0,0,3,5,42,0,41,25,70,64,95,46,4,98,51,20,3,39,83,3,42,141,22,0,91,82,6,113,128,82,4,36,3,0,2,0,1,3,12,2,3,0,31,31,0,43,82,67,6,124,89,56,85,5,36,21,0,0,3,13,0,3,16,64,29,118,14,49,44,1,8,25,4,0,3,5,0,0,30,52,10,43,10,36,9,0,0,1,1,11,13,22,14,38,81,138,38,59,20,52,40,119,46,0,2,36,12,0,113,84,0,6,27,6,40,2,33,0,0,0,0,2,10,0,61,90,79,54,51,138,74,68,52,21,95,71,28,0,0,50,16,0,53,18,0,10,82,66,7,32,62,14,32,0,57,43,3,0,0,0,2,8,6,38,28,17,123,84,66,90,64,78,14,76,10,135,57,0,29,122,7,0,44,38,0,27,41,84,0,58,93,54,51,2,18,99,6,3,0,0,4,17,13,79,8,39,48,138,42,0,72,122,7,23,62,44,97,21,5,20,0,0,9,0,19,58,21,2,66,50,18,51,68,1,15,27,0,0,120,34,9,94,157,83,98,17,32,0,0,0,3,4,39,0,44,24,56,57,71,44,4,101,51,20,2,54,86,1,38,126,13,0,131,81,5,125,96,83,4,38,2,0,3,0,1,3,12,2,2,0,32,34,0,42,84,62,6,120,88,57,86,5,36,21,0,0,3,13,1,3,17,63,108,113,15,50,44,1,9,26,3,0,3,22,0,0,30,61,12,44,10,38,9,0,0,1,1,8,24,23,13,39,78,131,34,60,19,52,39,119,48,0,2,36,13,0,110,85,0,12,90,32,59,3,32,0,0,0,0,1,12,0,61,93,75,55,49,135,73,69,51,16,91,73,30,0,0,50,16,0,54,18,0,10,82,65,7,53,69,120,56,0,59,114,3,0,0,0,2,14,7,66,45,85,66,82,11,74,60,2,30,118,8,0,46,40,0,27,42,87,0,58,92,57,52,2,18,151,7,3,0,0,4,17,12,98,11,43,51,137,45,0,71,120,7,22,63,45,97,22,6,19,0,0,7,0,22,59,22,2,69,51,17,51,67,2,15,24,0,0,116,30,9,94

Foldseek 3Di:
DFQFEAEEEADPDDDLVLVLVLLVLQQVLVVPAPPSYQAEYADDVVCLLVSLVRCPPGRYAYEHAFAFLDQDDDDPPGHFLLVSVVSVHAEYEFDPVCCCPVVVQDLLRSLSRCVRNVVNNHAYAYEFEDALVCVVVVNGLVGSVSSVCSNLVVDQLVSLLRYAYEYEHNNADPPPHHDDLVNQLVVLVSVLVVCVVRVNNSHAYAYEYADWLVCLLVNLPRPRHSAHHYYPLSSPSVTSSSNSNSND/DFQFEAEEEADPDDDLVLVLVLLVLQQVLVVPAPPSYQAEYADADVCLLVSLVSCPPGRYAYHHAFAFLDQDDDDPPGHFLLVSVVSVHQEYEFDPVCCCPVVVQDLLRSLSRCVRNVVNNHAYAYEFEDALVCVVVVNGLVRRVVSVCSNLVVDQLVSLLRYAYEYEHNNVPPPVDDDDLVRQLVSLVSVLVVCVVRNNNSHAYAYEYADWLVCLLSNLVRPRHSAHHHYPLSSHSVGSSSNSNSND/DFQFEAEEEADPDDDVVLVLVLLQLQQVLVVPAPVSYQAEYADDDVCLLVSLVSCPPGRYAYHHAFAFLDQDDDDPPGHFLLVSVVSVHAEYEFDPVCCCPVVVQDLLRSLSRCVRNVVNNHAYAYEFEDALVCVVVVNGCVGSVSSVCSNLVVDQLVSLLRYAYEYEHNNCPPVPDFDDLVNQLVVLVSVLVVCVVRNNNNHAYAYEYADWLVCLLVNLPRDRHSAHHHYPLSSHSVTSSSNSNSND/DFQFEAEEEADPDDDLVLVLVLLVLQQVLVVPAPPSYQYEYADDDVCLLVSLVRCPPGRYAYHHAFAFLDQDDDDPPGHFLLRSVVSVHAEYEFDDVCCCPVVVQDLLRSLSRCVRNVVNNHAYAYEFEDALVCVVVVNGLVGSVSSVCSNLVVDQLVSLLRYAYEYEHNNPQDLVRQLVVLVSVLVVCVVRNNNSHAYAYEYADWLVCLLSNLPRPRHSAHHYYPLSSPSVGSSSNSNSND

Organism: Burkholderia thailandensis (strain ATCC 700388 / DSM 13276 / CCUG 48851 / CIP 106301 / E264) (NCBI:txid271848)

Radius of gyration: 32.9 Å; Cα contacts (8 Å, |Δi|>4): 2276; chains: 4; bounding box: 67×69×108 Å